Protein AF-0000000080870430 (afdb_homodimer)

InterPro domains:
  IPR000794 Beta-ketoacyl synthase [PTHR11712] (148-535)
  IPR014030 Beta-ketoacyl synthase-like, N-terminal domain [PF00109] (183-363)
  IPR014031 Beta-ketoacyl synthase, C-terminal domain [PF02801] (409-491)
  IPR016039 Thiolase-like [G3DSA:3.40.47.10] (1-587)
  IPR016039 Thiolase-like [SSF53901] (150-374)
  IPR016039 Thiolase-like [SSF53901] (337-537)
  IPR020841 Polyketide synthase, beta-ketoacyl synthase domain [PS52004] (28-538)
  IPR020841 Polyketide synthase, beta-ketoacyl synthase domain [SM00825] (155-541)
  IPR047224 Fatty acid synthase subunit alpha-like, C-terminal [cd00828] (153-536)

Organism: NCBI:txid3151122

Nearest PDB structures (foldseek):
  4cw4-assembly1_A-2  TM=9.660E-01  e=3.554E-82  Pseudomonas aeruginosa PAO1
  6ql6-assembly1_B  TM=8.599E-01  e=1.519E-36  Saccharomyces cerevisiae
  8prw-assembly1_A  TM=8.482E-01  e=2.719E-36  Saccharomyces cerevisiae
  4qav-assembly1_B  TM=8.790E-01  e=6.218E-22  Neisseria meningitidis alpha14
  7cpx-assembly1_A  TM=7.310E-01  e=1.386E-17  Aspergillus terreus

Secondary structure (DSSP, 8-state):
-EEEETTEE-GGGHHHHHHTGGGS-HHHHHHHHHHHHHHTTSEEE-TTS-EEETTS-EE-HHHHHHHHHHHHHHTSSEEE--SGGGTTT-EEEEEEEEEEESS-EEEEEEGGGS-SS--TT-EEEE-SSSEEEEEEPSEEEEEEEEEEE--S--EEEPPPTT--GGGGTT-SS--HHHHHHHHHHHHHHHHHTS-HHHHHHTS-GGGEEEEEE-SS---STTTHHHHHHHHHHTPPPPTTHHHHT-TTHHHHHIIIIII---SEEEEEE-GGGHHHHHHHHHHHHHHTTS-SEEEEEEEE---SHHHHHHHHHTT-B--HHHHHHHHT-SS--HHHHTT---TTSS-S-B-BB-EEEEEEEE-HHHHHHHT-----B---EEEE---S-SSTTS--SHHHHHHHHHHHHHHHHH-HHHHHHSEEEE------HHHHHHHHHHHHHHHHHTT-SSEEEE-THHHH-B-GGGHHHHHHHHHHHHHHHTEE---TT-SS--TT---TTEEE-SS-EE---SEEEEEEEETTTEEEEEEEE-HHHHHHHHHHHH-HHHHHHHHHHHHHHHHHHHHHHHHHHTT-------TTTT---STT-EE-SSEEE-TT-SSPEE-----TT--PPPGGG-/-EEEETTEESGGGHHHHHHTGGGS-HHHHHHHHHHHHHHTTSEEE-TTS-EEETTS-EE-HHHHHHHHHHHHHHTSSEEE--SGGGTTT-EEEEEEEEEEESS-EEEEEEGGGS-SS--TT-EEEE-SSSEEEEEEPSEEEEEEEEEEE--S--EEEPPPTT--GGGGTT-SS--HHHHHHHHHHHHHHHHH-S-HHHHHHHS-GGGEEEEEE-SS---STTTHHHHHHHHHHTPPPPTTHHHHT-TTHHHHHIIIIII---SEEEEEE-GGGHHHHHHHHHHHHHHTTS-SEEEEEEEE---SHHHHHHHHHTT-B--HHHHHHHHT-SS--HHHHTT---TTSS-S-B-BB-EEEEEEEE-HHHHHHHT-----B---EEEE---S-SSTTS--SHHHHHHHHHHHHHHHHH-HHHHHHSEEEE------HHHHHHHHHHHHHHHHHTT-SSEEEE-THHHH-B-GGGHHHHHHHHHHHHHHHTEE---TT-SS--TT---TTEEE-SS-EE---SEEEEEEEETTTEEEEEEEE-HHHHHHHHHHHH-HHHHHHHHHHHHHHHHHHHHHHHHHHTT-------TTTT---STT-EE-SSEEE-TT-SSPEE-----TT-----GGG-

Solvent-accessible surface area (backbone atoms only — not comparable to full-atom values): 59358 Å² total; per-residue (Å²): 67,6,18,37,28,5,48,31,43,42,37,92,36,41,20,42,44,56,67,36,37,88,80,47,57,68,69,57,36,46,51,47,47,38,21,49,30,12,46,28,56,46,26,41,54,43,95,88,69,46,26,23,41,70,86,63,51,78,34,53,69,67,53,49,31,67,72,40,45,66,59,50,65,66,41,26,24,26,16,54,51,79,56,53,39,48,48,91,68,18,36,77,29,27,25,57,32,58,38,36,30,86,53,63,46,63,34,34,36,49,54,90,36,53,55,89,57,66,67,85,74,52,44,77,43,79,75,52,97,53,37,30,35,39,37,39,62,53,38,79,46,69,35,29,38,66,27,53,42,77,52,56,53,45,44,25,4,42,55,31,52,71,51,57,54,48,75,56,51,93,60,78,75,59,33,66,32,51,27,37,33,41,40,9,50,25,36,18,46,42,42,45,27,56,60,60,68,63,56,53,44,73,32,45,45,51,26,33,31,31,24,12,20,26,46,77,31,33,59,50,66,37,4,42,28,31,35,53,25,10,40,53,62,38,47,79,60,48,54,54,14,49,74,55,15,36,25,31,42,47,21,25,47,37,23,20,24,60,65,48,36,41,6,36,60,32,13,37,32,24,36,27,17,10,24,50,48,12,43,31,52,47,44,51,35,34,73,70,66,56,26,48,37,26,42,27,27,20,22,26,62,54,89,42,75,49,54,49,48,26,43,42,53,53,62,47,34,40,28,50,71,49,53,24,62,74,68,74,42,95,70,85,50,66,72,53,29,37,48,55,20,13,41,48,22,80,48,57,4,24,28,47,13,25,24,15,30,26,38,74,48,59,36,71,67,58,33,46,72,68,6,51,74,69,70,47,43,59,88,50,50,34,52,11,15,32,13,25,31,71,50,61,68,48,85,46,41,13,48,47,52,12,45,42,37,45,51,36,44,44,30,63,30,37,28,64,62,41,53,45,71,20,36,36,37,34,44,54,42,56,9,28,63,68,50,30,32,51,52,27,41,41,53,28,45,47,25,54,38,67,70,22,60,59,38,40,42,31,26,64,27,35,44,27,23,47,13,43,15,14,36,44,34,56,39,49,54,40,49,45,31,20,56,74,64,34,32,40,51,24,25,75,50,41,82,49,77,30,90,70,40,43,52,82,21,40,35,79,46,30,63,64,39,82,42,77,52,47,32,38,38,39,36,26,66,15,58,41,27,24,16,29,17,33,39,38,33,19,38,69,50,41,50,52,48,46,32,72,74,63,31,63,67,53,47,51,52,19,57,59,43,19,53,58,21,51,50,46,17,48,52,42,48,56,37,39,38,30,42,52,74,72,50,53,71,42,76,51,47,83,54,57,77,46,86,76,46,46,66,48,67,56,36,35,44,44,83,96,49,76,36,46,34,73,31,79,66,90,72,91,76,58,64,50,80,48,84,78,76,112,69,8,17,37,28,4,47,32,44,41,36,91,36,40,20,41,46,55,67,36,37,88,79,45,56,68,69,58,37,46,52,48,48,37,22,49,32,13,44,28,57,46,27,41,54,44,94,88,69,46,25,22,40,71,84,61,54,78,36,53,70,68,54,49,30,68,72,40,45,65,60,50,64,65,42,25,25,26,16,55,51,79,58,54,37,48,47,90,68,17,35,76,29,28,27,57,33,57,39,34,28,86,54,64,46,64,33,34,37,48,53,91,35,53,57,90,57,66,67,85,75,51,43,77,43,80,74,51,97,54,38,30,36,38,38,38,61,53,40,79,45,69,35,28,38,67,28,53,39,79,52,58,54,45,43,26,5,41,55,32,51,71,52,56,52,48,76,56,51,94,59,77,76,59,34,65,32,49,27,36,32,42,41,9,49,26,37,18,46,42,44,46,26,55,60,62,68,62,56,53,42,73,34,45,44,52,27,32,31,30,24,11,21,24,45,78,32,33,60,50,66,36,4,41,28,30,34,54,24,9,42,54,61,38,46,78,58,50,53,52,14,50,75,55,15,37,24,31,43,47,21,26,45,37,24,20,25,60,66,48,36,42,6,37,60,32,14,38,34,23,36,27,17,11,24,51,47,14,43,31,53,46,46,52,35,33,74,70,65,56,27,47,37,27,43,27,27,21,21,24,61,56,88,42,74,47,54,49,46,26,41,41,53,52,61,46,34,39,29,50,70,47,54,24,61,74,69,74,41,94,71,86,50,66,72,52,28,37,48,56,20,12,41,48,22,78,50,55,6,24,27,49,13,26,23,14,30,26,40,73,46,61,37,70,67,58,33,45,73,68,6,51,73,69,71,47,43,60,88,51,52,34,52,11,15,32,14,25,32,73,51,61,70,47,86,43,41,12,48,49,52,13,46,41,37,45,51,35,43,45,29,63,31,38,27,64,64,42,53,45,72,20,37,36,36,34,44,54,42,57,9,28,62,68,50,29,32,51,52,26,40,40,53,29,46,49,24,55,39,68,69,22,61,59,38,40,42,31,27,64,26,37,45,27,23,46,13,44,15,16,35,43,36,54,40,49,56,40,50,43,33,20,57,74,65,33,33,41,50,24,25,75,49,39,84,49,76,32,89,69,43,42,52,84,22,40,34,79,47,30,62,64,40,83,44,78,51,47,33,39,39,38,35,25,67,14,58,40,26,24,16,29,17,34,38,39,34,20,36,70,52,42,49,54,49,45,32,73,75,62,31,64,69,53,46,50,54,20,57,59,44,19,51,60,21,51,51,45,18,49,53,42,47,56,38,40,40,31,44,50,73,74,49,52,71,42,75,51,47,81,54,58,75,45,86,77,45,46,63,49,67,57,37,33,43,45,84,95,48,77,36,46,36,72,31,80,67,91,72,92,78,57,67,51,81,48,85,78,76,112

pLDDT: mean 96.61, std 5.13, range [32.78, 98.94]

Sequence (1260 aa):
MGGVNPAGRTSGHQAFRRTVLDALPDDVQARTLLGLAAMMRLADGQADGAWHDAEGRSLDAAGIVEQTRQQVLDHTLIRRIEDARFNEEGLPANRKASLALDAPLTFRIRRRQLPDALPATWQVRELDRQNLEVTVPAGSMDVMLPETRQAQVRAAGQLPTGFEPSRLYRSVHHPRGLAMTIFAASDCLGDSGLEWDDLRDRLDPDQIAVYAGNSIGQLDDEGWGGLLKSFSSGKRATSKQMPLGYGQMPADFLNAYVLGSVGGTGAALGACASFLYNLRLGVDDIRAGRRRVVMVGTADAPITPEVIEGFRSMGALADDDGLKALDALELLTDADYQRACRPFARNCGFTMGESSQFVMLMDDDLALETGANILGSVPAVFVNADGWKRSISAPGIGNYISLAKSAALVRDMLGETALRERTFLHAHGTSTPKNRTTESHVFDRVARAHGINDWPVVAVKAFVGHSQGSAAGDQLTSALGSFAHDLLPGIFTLDAVADDVHAEHLRLFRDPLPFTADAAFINAKGFGGNNATGVVLSPAVTERLLTKRHGEAAMSDWRARREATREVAAAYHQAADRGHFQARYRFGEGVLEGPELEVGRDRIHIPGYAQPVSLAVDNPFGRLEDEGDSMGGVNPAGRTSGHQAFRRTVLDALPDDVQARTLLGLAAMMRLADGQADGAWHDAEGRSLDAAGIVEQTRQQVLDHTLIRRIEDARFNEEGLPANRKASLALDAPLTFRIRRRQLPDALPATWQVRELDRQNLEVTVPAGSMDVMLPETRQAQVRAAGQLPTGFEPSRLYRSVHHPRGLAMTIFAASDCLGDSGLEWDDLRDRLDPDQIAVYAGNSIGQLDDEGWGGLLKSFSSGKRATSKQMPLGYGQMPADFLNAYVLGSVGGTGAALGACASFLYNLRLGVDDIRAGRRRVVMVGTADAPITPEVIEGFRSMGALADDDGLKALDALELLTDADYQRACRPFARNCGFTMGESSQFVMLMDDDLALETGANILGSVPAVFVNADGWKRSISAPGIGNYISLAKSAALVRDMLGETALRERTFLHAHGTSTPKNRTTESHVFDRVARAHGINDWPVVAVKAFVGHSQGSAAGDQLTSALGSFAHDLLPGIFTLDAVADDVHAEHLRLFRDPLPFTADAAFINAKGFGGNNATGVVLSPAVTERLLTKRHGEAAMSDWRARREATREVAAAYHQAADRGHFQARYRFGEGVLEGPELEVGRDRIHIPGYAQPVSLAVDNPFGRLEDEGDS

Structure (mmCIF, N/CA/C/O backbone):
data_AF-0000000080870430-model_v1
#
loop_
_entity.id
_entity.type
_entity.pdbx_description
1 polymer 'Beta-ketoacyl synthase'
#
loop_
_atom_site.group_PDB
_atom_site.id
_atom_site.type_symbol
_atom_site.label_atom_id
_atom_site.label_alt_id
_atom_site.label_comp_id
_atom_site.label_asym_id
_atom_site.label_entity_id
_atom_site.label_seq_id
_atom_site.pdbx_PDB_ins_code
_atom_site.Cartn_x
_atom_site.Cartn_y
_atom_site.Cartn_z
_atom_site.occupancy
_atom_site.B_iso_or_equiv
_atom_site.auth_seq_id
_atom_site.auth_comp_id
_atom_site.auth_asym_id
_atom_site.auth_atom_id
_atom_site.pdbx_PDB_model_num
ATOM 1 N N . MET A 1 1 ? -19.203 -7.441 -11.766 1 98.38 1 MET A N 1
ATOM 2 C CA . MET A 1 1 ? -17.938 -8.031 -11.328 1 98.38 1 MET A CA 1
ATOM 3 C C . MET A 1 1 ? -17.109 -8.477 -12.531 1 98.38 1 MET A C 1
ATOM 5 O O . MET A 1 1 ? -17.656 -8.773 -13.594 1 98.38 1 MET A O 1
ATOM 9 N N . GLY A 1 2 ? -15.828 -8.383 -12.438 1 98.56 2 GLY A N 1
ATOM 10 C CA . GLY A 1 2 ? -14.914 -8.82 -13.477 1 98.56 2 GLY A CA 1
ATOM 11 C C . GLY A 1 2 ? -13.531 -9.172 -12.961 1 98.56 2 GLY A C 1
ATOM 12 O O . GLY A 1 2 ? -13.109 -8.656 -11.922 1 98.56 2 GLY A O 1
ATOM 13 N N . GLY A 1 3 ? -12.945 -10.047 -13.719 1 98.62 3 GLY A N 1
ATOM 14 C CA . GLY A 1 3 ? -11.609 -10.445 -13.32 1 98.62 3 GLY A CA 1
ATOM 15 C C . GLY A 1 3 ? -11.188 -11.789 -13.891 1 98.62 3 GLY A C 1
ATOM 16 O O . GLY A 1 3 ? -11.797 -12.289 -14.836 1 98.62 3 GLY A O 1
ATOM 17 N N . VAL A 1 4 ? -10.078 -12.242 -13.328 1 98.81 4 VAL A N 1
ATOM 18 C CA . VAL A 1 4 ? -9.508 -13.516 -13.758 1 98.81 4 VAL A CA 1
ATOM 19 C C . VAL A 1 4 ? -8.719 -14.141 -12.609 1 98.81 4 VAL A C 1
ATOM 21 O O . VAL A 1 4 ? -8.133 -13.43 -11.789 1 98.81 4 VAL A O 1
ATOM 24 N N . ASN A 1 5 ? -8.797 -15.352 -12.484 1 98.88 5 ASN A N 1
ATOM 25 C CA . ASN A 1 5 ? -7.992 -16.172 -11.578 1 98.88 5 ASN A CA 1
ATOM 26 C C . ASN A 1 5 ? -7.715 -17.547 -12.172 1 98.88 5 ASN A C 1
ATOM 28 O O . ASN A 1 5 ? -7.953 -17.781 -13.359 1 98.88 5 ASN A O 1
ATOM 32 N N . PRO A 1 6 ? -7.141 -18.516 -11.477 1 98.94 6 PRO A N 1
ATOM 33 C CA . PRO A 1 6 ? -6.746 -19.797 -12.047 1 98.94 6 PRO A CA 1
ATOM 34 C C . PRO A 1 6 ? -7.938 -20.609 -12.57 1 98.94 6 PRO A C 1
ATOM 36 O O . PRO A 1 6 ? -7.758 -21.547 -13.344 1 98.94 6 PRO A O 1
ATOM 39 N N . ALA A 1 7 ? -9.125 -20.25 -12.125 1 98.94 7 ALA A N 1
ATOM 40 C CA . ALA A 1 7 ? -10.328 -20.969 -12.539 1 98.94 7 ALA A CA 1
ATOM 41 C C . ALA A 1 7 ? -10.914 -20.375 -13.82 1 98.94 7 ALA A C 1
ATOM 43 O O . ALA A 1 7 ? -11.789 -20.969 -14.445 1 98.94 7 ALA A O 1
ATOM 44 N N . GLY A 1 8 ? -10.461 -19.203 -14.234 1 98.75 8 GLY A N 1
ATOM 45 C CA . GLY A 1 8 ? -10.953 -18.578 -15.445 1 98.75 8 GLY A CA 1
ATOM 46 C C . GLY A 1 8 ? -11.477 -17.172 -15.211 1 98.75 8 GLY A C 1
ATOM 47 O O . GLY A 1 8 ? -11 -16.453 -14.32 1 98.75 8 GLY A O 1
ATOM 48 N N . ARG A 1 9 ? -12.312 -16.781 -16.094 1 98.38 9 ARG A N 1
ATOM 49 C CA . ARG A 1 9 ? -12.891 -15.445 -16.094 1 98.38 9 ARG A CA 1
ATOM 50 C C . ARG A 1 9 ? -13.969 -15.32 -15.016 1 98.38 9 ARG A C 1
ATOM 52 O O . ARG A 1 9 ? -14.75 -16.25 -14.797 1 98.38 9 ARG A O 1
ATOM 59 N N . THR A 1 10 ? -14 -14.102 -14.383 1 98.25 10 THR A N 1
ATOM 60 C CA . THR A 1 10 ? -14.906 -13.875 -13.273 1 98.25 10 THR A CA 1
ATOM 61 C C . THR A 1 10 ? -16.312 -13.523 -13.773 1 98.25 10 THR A C 1
ATOM 63 O O . THR A 1 10 ? -17.312 -13.969 -13.203 1 98.25 10 THR A O 1
ATOM 66 N N . SER A 1 11 ? -16.438 -12.703 -14.852 1 98 11 SER A N 1
ATOM 67 C CA . SER A 1 11 ? -17.719 -12.289 -15.406 1 98 11 SER A CA 1
ATOM 68 C C . SER A 1 11 ? -18.562 -13.492 -15.82 1 98 11 SER A C 1
ATOM 70 O O . SER A 1 11 ? -18.016 -14.516 -16.25 1 98 11 SER A O 1
ATOM 72 N N . GLY A 1 12 ? -19.859 -13.352 -15.641 1 97.31 12 GLY A N 1
ATOM 73 C CA . GLY A 1 12 ? -20.75 -14.43 -16.016 1 97.31 12 GLY A CA 1
ATOM 74 C C . GLY A 1 12 ? -20.547 -15.688 -15.195 1 97.31 12 GLY A C 1
ATOM 75 O O . GLY A 1 12 ? -21.078 -16.75 -15.531 1 97.31 12 GLY A O 1
ATOM 76 N N . HIS A 1 13 ? -19.688 -15.719 -14.203 1 98.44 13 HIS A N 1
ATOM 77 C CA . HIS A 1 13 ? -19.469 -16.766 -13.219 1 98.44 13 HIS A CA 1
ATOM 78 C C . HIS A 1 13 ? -18.734 -17.969 -13.828 1 98.44 13 HIS A C 1
ATOM 80 O O . HIS A 1 13 ? -18.938 -19.109 -13.406 1 98.44 13 HIS A O 1
ATOM 86 N N . GLN A 1 14 ? -17.969 -17.734 -14.891 1 98.5 14 GLN A N 1
ATOM 87 C CA . GLN A 1 14 ? -17.234 -18.844 -15.5 1 98.5 14 GLN A CA 1
ATOM 88 C C . GLN A 1 14 ? -16.312 -19.516 -14.492 1 98.5 14 GLN A C 1
ATOM 90 O O . GLN A 1 14 ? -16.266 -20.734 -14.398 1 98.5 14 GLN A O 1
ATOM 95 N N . ALA A 1 15 ? -15.539 -18.672 -13.773 1 98.81 15 ALA A N 1
ATOM 96 C CA . ALA A 1 15 ? -14.594 -19.203 -12.797 1 98.81 15 ALA A CA 1
ATOM 97 C C . ALA A 1 15 ? -15.312 -20.016 -11.734 1 98.81 15 ALA A C 1
ATOM 99 O O . ALA A 1 15 ? -14.828 -21.078 -11.32 1 98.81 15 ALA A O 1
ATOM 100 N N . PHE A 1 16 ? -16.453 -19.547 -11.25 1 98.81 16 PHE A N 1
ATOM 101 C CA . PHE A 1 16 ? -17.219 -20.297 -10.258 1 98.81 16 PHE A CA 1
ATOM 102 C C . PHE A 1 16 ? -17.641 -21.641 -10.812 1 98.81 16 PHE A C 1
ATOM 104 O O . PHE A 1 16 ? -17.5 -22.672 -10.141 1 98.81 16 PHE A O 1
ATOM 111 N N . ARG A 1 17 ? -18.172 -21.625 -12 1 98.81 17 ARG A N 1
ATOM 112 C CA . ARG A 1 17 ? -18.641 -22.859 -12.617 1 98.81 17 ARG A CA 1
ATOM 113 C C . ARG A 1 17 ? -17.516 -23.875 -12.734 1 98.81 17 ARG A C 1
ATOM 115 O O . ARG A 1 17 ? -17.719 -25.078 -12.562 1 98.81 17 ARG A O 1
ATOM 122 N N . ARG A 1 18 ? -16.328 -23.359 -13 1 98.88 18 ARG A N 1
ATOM 123 C CA . ARG A 1 18 ? -15.18 -24.266 -13.086 1 98.88 18 ARG A CA 1
ATOM 124 C C . ARG A 1 18 ? -14.938 -24.984 -11.758 1 98.88 18 ARG A C 1
ATOM 126 O O . ARG A 1 18 ? -14.508 -26.141 -11.742 1 98.88 18 ARG A O 1
ATOM 133 N N . THR A 1 19 ? -15.195 -24.328 -10.625 1 98.69 19 THR A N 1
ATOM 134 C CA . THR A 1 19 ? -14.906 -24.891 -9.305 1 98.69 19 THR A CA 1
ATOM 135 C C . THR A 1 19 ? -15.969 -25.906 -8.914 1 98.69 19 THR A C 1
ATOM 137 O O . THR A 1 19 ? -15.75 -26.734 -8.023 1 98.69 19 THR A O 1
ATOM 140 N N . VAL A 1 20 ? -17.156 -25.875 -9.547 1 98.56 20 VAL A N 1
ATOM 141 C CA . VAL A 1 20 ? -18.234 -26.797 -9.219 1 98.56 20 VAL A CA 1
ATOM 142 C C . VAL A 1 20 ? -18.641 -27.594 -10.461 1 98.56 20 VAL A C 1
ATOM 144 O O . VAL A 1 20 ? -19.781 -28.016 -10.578 1 98.56 20 VAL A O 1
ATOM 147 N N . LEU A 1 21 ? -17.797 -27.781 -11.398 1 98.38 21 LEU A N 1
ATOM 148 C CA . LEU A 1 21 ? -18.062 -28.234 -12.758 1 98.38 21 LEU A CA 1
ATOM 149 C C . LEU A 1 21 ? -18.875 -29.516 -12.75 1 98.38 21 LEU A C 1
ATOM 151 O O . LEU A 1 21 ? -19.891 -29.625 -13.438 1 98.38 21 LEU A O 1
ATOM 155 N N . ASP A 1 22 ? -18.516 -30.5 -11.969 1 96.25 22 ASP A N 1
ATOM 156 C CA . ASP A 1 22 ? -19.109 -31.828 -12.008 1 96.25 22 ASP A CA 1
ATOM 157 C C . ASP A 1 22 ? -20.531 -31.812 -11.445 1 96.25 22 ASP A C 1
ATOM 159 O O . ASP A 1 22 ? -21.297 -32.75 -11.656 1 96.25 22 ASP A O 1
ATOM 163 N N . ALA A 1 23 ? -20.844 -30.797 -10.688 1 97.88 23 ALA A N 1
ATOM 164 C CA . ALA A 1 23 ? -22.156 -30.703 -10.07 1 97.88 23 ALA A CA 1
ATOM 165 C C . ALA A 1 23 ? -23.141 -29.984 -10.984 1 97.88 23 ALA A C 1
ATOM 167 O O . ALA A 1 23 ? -24.344 -29.938 -10.703 1 97.88 23 ALA A O 1
ATOM 168 N N . LEU A 1 24 ? -22.719 -29.469 -12.117 1 98.12 24 LEU A N 1
ATOM 169 C CA . LEU A 1 24 ? -23.547 -28.688 -13.016 1 98.12 24 LEU A CA 1
ATOM 170 C C . LEU A 1 24 ? -24.219 -29.562 -14.062 1 98.12 24 LEU A C 1
ATOM 172 O O . LEU A 1 24 ? -23.719 -30.656 -14.367 1 98.12 24 LEU A O 1
ATOM 176 N N . PRO A 1 25 ? -25.328 -29.094 -14.617 1 97.56 25 PRO A N 1
ATOM 177 C CA . PRO A 1 25 ? -25.922 -29.812 -15.758 1 97.56 25 PRO A CA 1
ATOM 178 C C . PRO A 1 25 ? -24.953 -29.906 -16.938 1 97.56 25 PRO A C 1
ATOM 180 O O . PRO A 1 25 ? -24.109 -29.047 -17.141 1 97.56 25 PRO A O 1
ATOM 183 N N . ASP A 1 26 ? -25.172 -30.859 -17.797 1 97.44 26 ASP A N 1
ATOM 184 C CA . ASP A 1 26 ? -24.25 -31.188 -18.891 1 97.44 26 ASP A CA 1
ATOM 185 C C . ASP A 1 26 ? -24.078 -30 -19.828 1 97.44 26 ASP A C 1
ATOM 187 O O . ASP A 1 26 ? -22.984 -29.734 -20.297 1 97.44 26 ASP A O 1
ATOM 191 N N . ASP A 1 27 ? -25.109 -29.438 -20.094 1 96.94 27 ASP A N 1
ATOM 192 C CA . ASP A 1 27 ? -25.047 -28.328 -21.031 1 96.94 27 ASP A CA 1
ATOM 193 C C . ASP A 1 27 ? -24.234 -27.172 -20.453 1 96.94 27 ASP A C 1
ATOM 195 O O . ASP A 1 27 ? -23.516 -26.484 -21.188 1 96.94 27 ASP A O 1
ATOM 199 N N . VAL A 1 28 ? -24.391 -26.906 -19.141 1 97.69 28 VAL A N 1
ATOM 200 C CA . VAL A 1 28 ? -23.641 -25.844 -18.469 1 97.69 28 VAL A CA 1
ATOM 201 C C . VAL A 1 28 ? -22.156 -26.234 -18.391 1 97.69 28 VAL A C 1
ATOM 203 O O . VAL A 1 28 ? -21.281 -25.391 -18.547 1 97.69 28 VAL A O 1
ATOM 206 N N . GLN A 1 29 ? -21.891 -27.5 -18.141 1 98.19 29 GLN A N 1
ATOM 207 C CA . GLN A 1 29 ? -20.516 -28 -18.156 1 98.19 29 GLN A CA 1
ATOM 208 C C . GLN A 1 29 ? -19.859 -27.719 -19.516 1 98.19 29 GLN A C 1
ATOM 210 O O . GLN A 1 29 ? -18.75 -27.188 -19.562 1 98.19 29 GLN A O 1
ATOM 215 N N . A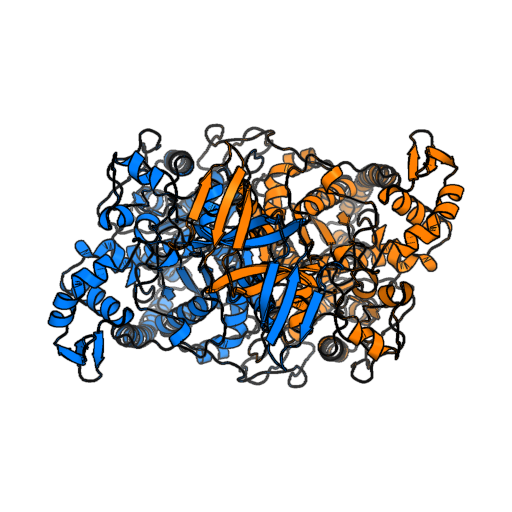LA A 1 30 ? -20.609 -28.094 -20.531 1 97.69 30 ALA A N 1
ATOM 216 C CA . ALA A 1 30 ? -20.078 -27.938 -21.875 1 97.69 30 ALA A CA 1
ATOM 217 C C . ALA A 1 30 ? -19.781 -26.484 -22.203 1 97.69 30 ALA A C 1
ATOM 219 O O . ALA A 1 30 ? -18.75 -26.172 -22.797 1 97.69 30 ALA A O 1
ATOM 220 N N . ARG A 1 31 ? -20.672 -25.641 -21.844 1 96.81 31 ARG A N 1
ATOM 221 C CA . ARG A 1 31 ? -20.5 -24.219 -22.094 1 96.81 31 ARG A CA 1
ATOM 222 C C . ARG A 1 31 ? -19.281 -23.672 -21.344 1 96.81 31 ARG A C 1
ATOM 224 O O . ARG A 1 31 ? -18.531 -22.844 -21.875 1 96.81 31 ARG A O 1
ATOM 231 N N . THR A 1 32 ? -19.109 -24.062 -20.078 1 98.44 32 THR A N 1
ATOM 232 C CA . THR A 1 32 ? -17.984 -23.641 -19.25 1 98.44 32 THR A CA 1
ATOM 233 C C . THR A 1 32 ? -16.656 -24.094 -19.859 1 98.44 32 THR A C 1
ATOM 235 O O . THR A 1 32 ? -15.727 -23.312 -19.984 1 98.44 32 THR A O 1
ATOM 238 N N . LEU A 1 33 ? -16.609 -25.344 -20.297 1 98.56 33 LEU A N 1
ATOM 239 C CA . LEU A 1 33 ? -15.398 -25.906 -20.891 1 98.56 33 LEU A CA 1
ATOM 240 C C . LEU A 1 33 ? -15.078 -25.234 -22.219 1 98.56 33 LEU A C 1
ATOM 242 O O . LEU A 1 33 ? -13.914 -25 -22.547 1 98.56 33 LEU A O 1
ATOM 246 N N . LEU A 1 34 ? -16.125 -25.016 -22.984 1 97.62 34 LEU A N 1
ATOM 247 C CA . LEU A 1 34 ? -15.953 -24.344 -24.281 1 97.62 34 LEU A CA 1
ATOM 248 C C . LEU A 1 34 ? -15.367 -22.953 -24.078 1 97.62 34 LEU A C 1
ATOM 250 O O . LEU A 1 34 ? -14.453 -22.547 -24.797 1 97.62 34 LEU A O 1
ATOM 254 N N . GLY A 1 35 ? -15.961 -22.156 -23.156 1 97.88 35 GLY A N 1
ATOM 255 C CA . GLY A 1 35 ? -15.445 -20.828 -22.844 1 97.88 35 GLY A CA 1
ATOM 256 C C . GLY A 1 35 ? -13.992 -20.844 -22.391 1 97.88 35 GLY A C 1
ATOM 257 O O . GLY A 1 35 ? -13.211 -19.984 -22.781 1 97.88 35 GLY A O 1
ATOM 258 N N . LEU A 1 36 ? -13.617 -21.797 -21.531 1 98.75 36 LEU A N 1
ATOM 259 C CA . LEU A 1 36 ? -12.25 -21.922 -21.062 1 98.75 36 LEU A CA 1
ATOM 260 C C . LEU A 1 36 ? -11.305 -22.312 -22.188 1 98.75 36 LEU A C 1
ATOM 262 O O . LEU A 1 36 ? -10.18 -21.812 -22.266 1 98.75 36 LEU A O 1
ATOM 266 N N . ALA A 1 37 ? -11.766 -23.234 -23.047 1 98.56 37 ALA A N 1
ATOM 267 C CA . ALA A 1 37 ? -10.953 -23.625 -24.203 1 98.56 37 ALA A CA 1
ATOM 268 C C . ALA A 1 37 ? -10.641 -22.406 -25.078 1 98.56 37 ALA A C 1
ATOM 270 O O . ALA A 1 37 ? -9.516 -22.266 -25.562 1 98.56 37 ALA A O 1
ATOM 271 N N . ALA A 1 38 ? -11.625 -21.609 -25.281 1 97.81 38 ALA A N 1
ATOM 272 C CA . ALA A 1 38 ? -11.43 -20.391 -26.062 1 97.81 38 ALA A CA 1
ATOM 273 C C . ALA A 1 38 ? -10.453 -19.453 -25.375 1 97.81 38 ALA A C 1
ATOM 275 O O . ALA A 1 38 ? -9.539 -18.906 -26 1 97.81 38 ALA A O 1
ATOM 276 N N . MET A 1 39 ? -10.625 -19.219 -24.094 1 98.06 39 MET A N 1
ATOM 277 C CA . MET A 1 39 ? -9.742 -18.375 -23.312 1 98.06 39 MET A CA 1
ATOM 278 C C . MET A 1 39 ? -8.305 -18.875 -23.359 1 98.06 39 MET A C 1
ATOM 280 O O . MET A 1 39 ? -7.367 -18.062 -23.422 1 98.06 39 MET A O 1
ATOM 284 N N . MET A 1 40 ? -8.125 -20.141 -23.391 1 98.5 40 MET A N 1
ATOM 285 C CA . MET A 1 40 ? -6.824 -20.812 -23.375 1 98.5 40 MET A CA 1
ATOM 286 C C . MET A 1 40 ? -6.238 -20.906 -24.781 1 98.5 40 MET A C 1
ATOM 288 O O . MET A 1 40 ? -5.164 -21.484 -24.969 1 98.5 40 MET A O 1
ATOM 292 N N . ARG A 1 41 ? -6.996 -20.422 -25.719 1 96.75 41 ARG A N 1
ATOM 293 C CA . ARG A 1 41 ? -6.594 -20.391 -27.125 1 96.75 41 ARG A CA 1
ATOM 294 C C . ARG A 1 41 ? -6.457 -21.797 -27.688 1 96.75 41 ARG A C 1
ATOM 296 O O . ARG A 1 41 ? -5.566 -22.078 -28.5 1 96.75 41 ARG A O 1
ATOM 303 N N . LEU A 1 42 ? -7.219 -22.672 -27.172 1 97.69 42 LEU A N 1
ATOM 304 C CA . LEU A 1 42 ? -7.312 -24.031 -27.703 1 97.69 42 LEU A CA 1
ATOM 305 C C . LEU A 1 42 ? -8.367 -24.109 -28.797 1 97.69 42 LEU A C 1
ATOM 307 O O . LEU A 1 42 ? -8.383 -25.078 -29.578 1 97.69 42 LEU A O 1
ATOM 311 N N . ALA A 1 43 ? -9.242 -23.141 -28.781 1 96.25 43 ALA A N 1
ATOM 312 C CA . ALA A 1 43 ? -10.32 -23.047 -29.766 1 96.25 43 ALA A CA 1
ATOM 313 C C . ALA A 1 43 ? -10.719 -21.594 -30.016 1 96.25 43 ALA A C 1
ATOM 315 O O . ALA A 1 43 ? -10.398 -20.719 -29.219 1 96.25 43 ALA A O 1
ATOM 316 N N . ASP A 1 44 ? -11.312 -21.422 -31.125 1 93.81 44 ASP A N 1
ATOM 317 C CA . ASP A 1 44 ? -11.773 -20.094 -31.5 1 93.81 44 ASP A CA 1
ATOM 318 C C . ASP A 1 44 ? -13.18 -20.156 -32.094 1 93.81 44 ASP A C 1
ATOM 320 O O . ASP A 1 44 ? -13.422 -20.906 -33.062 1 93.81 44 ASP A O 1
ATOM 324 N N . GLY A 1 45 ? -14.047 -19.391 -31.516 1 91.25 45 GLY A N 1
ATOM 325 C CA . GLY A 1 45 ? -15.391 -19.312 -32.062 1 91.25 45 GLY A CA 1
ATOM 326 C C . GLY A 1 45 ? -15.531 -18.312 -33.188 1 91.25 45 GLY A C 1
ATOM 327 O O . GLY A 1 45 ? -15.141 -17.156 -33.031 1 91.25 45 GLY A O 1
ATOM 328 N N . GLN A 1 46 ? -16.141 -18.766 -34.219 1 86.06 46 GLN A N 1
ATOM 329 C CA . GLN A 1 46 ? -16.297 -17.922 -35.406 1 86.06 46 GLN A CA 1
ATOM 330 C C . GLN A 1 46 ? -17.656 -17.234 -35.406 1 86.06 46 GLN A C 1
ATOM 332 O O . GLN A 1 46 ? -18.562 -17.625 -34.656 1 86.06 46 GLN A O 1
ATOM 337 N N . ALA A 1 47 ? -17.75 -16.25 -36.219 1 82.19 47 ALA A N 1
ATOM 338 C CA . ALA A 1 47 ? -18.969 -15.445 -36.312 1 82.19 47 ALA A CA 1
ATOM 339 C C . ALA A 1 47 ? -20.141 -16.297 -36.781 1 82.19 47 ALA A C 1
ATOM 341 O O . ALA A 1 47 ? -21.297 -16.047 -36.406 1 82.19 47 ALA A O 1
ATOM 342 N N . ASP A 1 48 ? -19.859 -17.297 -37.562 1 81.5 48 ASP A N 1
ATOM 343 C CA . ASP A 1 48 ? -20.938 -18.078 -38.156 1 81.5 48 ASP A CA 1
ATOM 344 C C . ASP A 1 48 ? -21.375 -19.203 -37.219 1 81.5 48 ASP A C 1
ATOM 346 O O . ASP A 1 48 ? -22.234 -20.016 -37.562 1 81.5 48 ASP A O 1
ATOM 350 N N . GLY A 1 49 ? -20.719 -19.25 -36.062 1 80.69 49 GLY A N 1
ATOM 351 C CA . GLY A 1 49 ? -21.109 -20.25 -35.062 1 80.69 49 GLY A CA 1
ATOM 352 C C . GLY A 1 49 ? -20.203 -21.453 -35.062 1 80.69 49 GLY A C 1
ATOM 353 O O . GLY A 1 49 ? -20.234 -22.25 -34.125 1 80.69 49 GLY A O 1
ATOM 354 N N . ALA A 1 50 ? -19.422 -21.5 -36.094 1 87.75 50 ALA A N 1
ATOM 355 C CA . ALA A 1 50 ? -18.469 -22.609 -36.156 1 87.75 50 ALA A CA 1
ATOM 356 C C . ALA A 1 50 ? -17.312 -22.375 -35.188 1 87.75 50 ALA A C 1
ATOM 358 O O . ALA A 1 50 ? -17.062 -21.234 -34.75 1 87.75 50 ALA A O 1
ATOM 359 N N . TRP A 1 51 ? -16.672 -23.453 -34.781 1 95.06 51 TRP A N 1
ATOM 360 C CA . TRP A 1 51 ? -15.477 -23.391 -33.938 1 95.06 51 TRP A CA 1
ATOM 361 C C . TRP A 1 51 ? -14.266 -23.969 -34.656 1 95.06 51 TRP A C 1
ATOM 363 O O . TRP A 1 51 ? -14.398 -24.859 -35.5 1 95.06 51 TRP A O 1
ATOM 373 N N . HIS A 1 52 ? -13.164 -23.391 -34.469 1 95.12 52 HIS A N 1
ATOM 374 C CA . HIS A 1 52 ? -11.891 -23.922 -34.938 1 95.12 52 HIS A CA 1
ATOM 375 C C . HIS A 1 52 ? -11.008 -24.344 -33.75 1 95.12 52 HIS A C 1
ATOM 377 O O . HIS A 1 52 ? -10.938 -23.656 -32.75 1 95.12 52 HIS A O 1
ATOM 383 N N . ASP A 1 53 ? -10.453 -25.484 -33.875 1 94.12 53 ASP A N 1
ATOM 384 C CA . ASP A 1 53 ? -9.5 -25.891 -32.844 1 94.12 53 ASP A CA 1
ATOM 385 C C . ASP A 1 53 ? -8.156 -25.203 -33.031 1 94.12 53 ASP A C 1
ATOM 387 O O . ASP A 1 53 ? -8.023 -24.297 -33.875 1 94.12 53 ASP A O 1
ATOM 391 N N . ALA A 1 54 ? -7.141 -25.5 -32.25 1 91.31 54 ALA A N 1
ATOM 392 C CA . ALA A 1 54 ? -5.848 -24.812 -32.219 1 91.31 54 ALA A CA 1
ATOM 393 C C . ALA A 1 54 ? -5.109 -25 -33.562 1 91.31 54 ALA A C 1
ATOM 395 O O . ALA A 1 54 ? -4.277 -24.172 -33.938 1 91.31 54 ALA A O 1
ATOM 396 N N . GLU A 1 55 ? -5.484 -26.031 -34.312 1 92.38 55 GLU A N 1
ATOM 397 C CA . GLU A 1 55 ? -4.844 -26.328 -35.562 1 92.38 55 GLU A CA 1
ATOM 398 C C . GLU A 1 55 ? -5.625 -25.719 -36.75 1 92.38 55 GLU A C 1
ATOM 400 O O . GLU A 1 55 ? -5.207 -25.812 -37.906 1 92.38 55 GLU A O 1
ATOM 405 N N . GLY A 1 56 ? -6.73 -25.188 -36.469 1 90.75 56 GLY A N 1
ATOM 406 C CA . GLY A 1 56 ? -7.508 -24.5 -37.5 1 90.75 56 GLY A CA 1
ATOM 407 C C . GLY A 1 56 ? -8.609 -25.375 -38.094 1 90.75 56 GLY A C 1
ATOM 408 O O . GLY A 1 56 ? -9.352 -24.922 -38.969 1 90.75 56 GLY A O 1
ATOM 409 N N . ARG A 1 57 ? -8.797 -26.609 -37.625 1 92.88 57 ARG A N 1
ATOM 410 C CA . ARG A 1 57 ? -9.828 -27.516 -38.125 1 92.88 57 ARG A CA 1
ATOM 411 C C . ARG A 1 57 ? -11.203 -27.109 -37.594 1 92.88 57 ARG A C 1
ATOM 413 O O . ARG A 1 57 ? -11.359 -26.766 -36.438 1 92.88 57 ARG A O 1
ATOM 420 N N . SER A 1 58 ? -12.172 -27.172 -38.344 1 94 58 SER A N 1
ATOM 421 C CA . SER A 1 58 ? -13.539 -26.812 -37.969 1 94 58 SER A CA 1
ATOM 422 C C . SER A 1 58 ? -14.227 -27.953 -37.25 1 94 58 SER A C 1
ATOM 424 O O . SER A 1 58 ? -14.219 -29.094 -37.688 1 94 58 SER A O 1
ATOM 426 N N . LEU A 1 59 ? -14.742 -27.641 -36.125 1 93.5 59 LEU A N 1
ATOM 427 C CA . LEU A 1 59 ? -15.523 -28.547 -35.312 1 93.5 59 LEU A CA 1
ATOM 428 C C . LEU A 1 59 ? -16.75 -27.859 -34.719 1 93.5 59 LEU A C 1
ATOM 430 O O . LEU A 1 59 ? -16.812 -26.625 -34.688 1 93.5 59 LEU A O 1
ATOM 434 N N . ASP A 1 60 ? -17.719 -28.688 -34.438 1 93.44 60 ASP A N 1
ATOM 435 C CA . ASP A 1 60 ? -18.812 -28.094 -33.656 1 93.44 60 ASP A CA 1
ATOM 436 C C . ASP A 1 60 ? -18.438 -27.938 -32.188 1 93.44 60 ASP A C 1
ATOM 438 O O . ASP A 1 60 ? -17.359 -28.375 -31.781 1 93.44 60 ASP A O 1
ATOM 442 N N . ALA A 1 61 ? -19.25 -27.281 -31.453 1 95.06 61 ALA A N 1
ATOM 443 C CA . ALA A 1 61 ? -18.984 -26.969 -30.047 1 95.06 61 ALA A CA 1
ATOM 444 C C . ALA A 1 61 ? -18.75 -28.25 -29.25 1 95.06 61 ALA A C 1
ATOM 446 O O . ALA A 1 61 ? -17.859 -28.297 -28.406 1 95.06 61 ALA A O 1
ATOM 447 N N . ALA A 1 62 ? -19.516 -29.203 -29.453 1 96 62 ALA A N 1
ATOM 448 C CA . ALA A 1 62 ? -19.375 -30.469 -28.75 1 96 62 ALA A CA 1
ATOM 449 C C . ALA A 1 62 ? -18.031 -31.125 -29.031 1 96 62 ALA A C 1
ATOM 451 O O . ALA A 1 62 ? -17.438 -31.734 -28.156 1 96 62 ALA A O 1
ATOM 452 N N . GLY A 1 63 ? -17.672 -31.125 -30.281 1 95.94 63 GLY A N 1
ATOM 453 C CA . GLY A 1 63 ? -16.391 -31.672 -30.656 1 95.94 63 GLY A CA 1
ATOM 454 C C . GLY A 1 63 ? -15.219 -30.984 -29.984 1 95.94 63 GLY A C 1
ATOM 455 O O . GLY A 1 63 ? -14.258 -31.641 -29.578 1 95.94 63 GLY A O 1
ATOM 456 N N . ILE A 1 64 ? -15.25 -29.656 -29.922 1 97.19 64 ILE A N 1
ATOM 457 C CA . ILE A 1 64 ? -14.211 -28.906 -29.234 1 97.19 64 ILE A CA 1
ATOM 458 C C . ILE A 1 64 ? -14.141 -29.328 -27.766 1 97.19 64 ILE A C 1
ATOM 460 O O . ILE A 1 64 ? -13.047 -29.547 -27.234 1 97.19 64 ILE A O 1
ATOM 464 N N . VAL A 1 65 ? -15.273 -29.391 -27.125 1 97.81 65 VAL A N 1
ATOM 465 C CA . VAL A 1 65 ? -15.336 -29.766 -25.703 1 97.81 65 VAL A CA 1
ATOM 466 C C . VAL A 1 65 ? -14.703 -31.141 -25.5 1 97.81 65 VAL A C 1
ATOM 468 O O . VAL A 1 65 ? -13.898 -31.328 -24.594 1 97.81 65 VAL A O 1
ATOM 471 N N . GLU A 1 66 ? -15.078 -32.062 -26.312 1 97.38 66 GLU A N 1
ATOM 472 C CA . GLU A 1 66 ? -14.555 -33.406 -26.203 1 97.38 66 GLU A CA 1
ATOM 473 C C . GLU A 1 66 ? -13.039 -33.438 -26.391 1 97.38 66 GLU A C 1
ATOM 475 O O . GLU A 1 66 ? -12.328 -34.125 -25.656 1 97.38 66 GLU A O 1
ATOM 480 N N . GLN A 1 67 ? -12.617 -32.719 -27.312 1 97.19 67 GLN A N 1
ATOM 481 C CA . GLN A 1 67 ? -11.203 -32.719 -27.672 1 97.19 67 GLN A CA 1
ATOM 482 C C . GLN A 1 67 ? -10.367 -32.031 -26.594 1 97.19 67 GLN A C 1
ATOM 484 O O . GLN A 1 67 ? -9.227 -32.406 -26.344 1 97.19 67 GLN A O 1
ATOM 489 N N . THR A 1 68 ? -10.891 -31.016 -26 1 98.19 68 THR A N 1
ATOM 490 C CA . THR A 1 68 ? -10.062 -30.141 -25.188 1 98.19 68 THR A CA 1
ATOM 491 C C . THR A 1 68 ? -10.336 -30.359 -23.703 1 98.19 68 THR A C 1
ATOM 493 O O . THR A 1 68 ? -9.625 -29.828 -22.844 1 98.19 68 THR A O 1
ATOM 496 N N . ARG A 1 69 ? -11.305 -31.094 -23.312 1 98.19 69 ARG A N 1
ATOM 497 C CA . ARG A 1 69 ? -11.773 -31.234 -21.938 1 98.19 69 ARG A CA 1
ATOM 498 C C . ARG A 1 69 ? -10.609 -31.516 -20.984 1 98.19 69 ARG A C 1
ATOM 500 O O . ARG A 1 69 ? -10.406 -30.797 -20 1 98.19 69 ARG A O 1
ATOM 507 N N . GLN A 1 70 ? -9.883 -32.562 -21.25 1 98 70 GLN A N 1
ATOM 508 C CA . GLN A 1 70 ? -8.82 -32.969 -20.344 1 98 70 GLN A CA 1
ATOM 509 C C . GLN A 1 70 ? -7.734 -31.891 -20.234 1 98 70 GLN A C 1
ATOM 511 O O . GLN A 1 70 ? -7.207 -31.656 -19.156 1 98 70 GLN A O 1
ATOM 516 N N . GLN A 1 71 ? -7.371 -31.312 -21.359 1 98.06 71 GLN A N 1
ATOM 517 C CA . GLN A 1 71 ? -6.371 -30.25 -21.359 1 98.06 71 GLN A CA 1
ATOM 518 C C . GLN A 1 71 ? -6.84 -29.062 -20.516 1 98.06 71 GLN A C 1
ATOM 520 O O . GLN A 1 71 ? -6.051 -28.469 -19.781 1 98.06 71 GLN A O 1
ATOM 525 N N . VAL A 1 72 ? -8.062 -28.688 -20.656 1 98.69 72 VAL A N 1
ATOM 526 C CA . VAL A 1 72 ? -8.633 -27.609 -19.859 1 98.69 72 VAL A CA 1
ATOM 527 C C . VAL A 1 72 ? -8.562 -27.969 -18.375 1 98.69 72 VAL A C 1
ATOM 529 O O . VAL A 1 72 ? -8.133 -27.141 -17.562 1 98.69 72 VAL A O 1
ATOM 532 N N . LEU A 1 73 ? -8.961 -29.172 -18 1 98.44 73 LEU A N 1
ATOM 533 C CA . LEU A 1 73 ? -8.984 -29.609 -16.609 1 98.44 73 LEU A CA 1
ATOM 534 C C . LEU A 1 73 ? -7.578 -29.656 -16.031 1 98.44 73 LEU A C 1
ATOM 536 O O . LEU A 1 73 ? -7.367 -29.297 -14.867 1 98.44 73 LEU A O 1
ATOM 540 N N . ASP A 1 74 ? -6.57 -30.016 -16.828 1 98.31 74 ASP A N 1
ATOM 541 C CA . ASP A 1 74 ? -5.195 -30.188 -16.375 1 98.31 74 ASP A CA 1
ATOM 542 C C . ASP A 1 74 ? -4.5 -28.828 -16.219 1 98.31 74 ASP A C 1
ATOM 544 O O . ASP A 1 74 ? -3.527 -28.703 -15.477 1 98.31 74 ASP A O 1
ATOM 548 N N . HIS A 1 75 ? -4.988 -27.828 -16.984 1 98.69 75 HIS A N 1
ATOM 549 C CA . HIS A 1 75 ? -4.215 -26.594 -17.109 1 98.69 75 HIS A CA 1
ATOM 550 C C . HIS A 1 75 ? -5.016 -25.391 -16.625 1 98.69 75 HIS A C 1
ATOM 552 O O . HIS A 1 75 ? -4.836 -24.281 -17.109 1 98.69 75 HIS A O 1
ATOM 558 N N . THR A 1 76 ? -5.961 -25.609 -15.75 1 98.75 76 THR A N 1
ATOM 559 C CA . THR A 1 76 ? -6.641 -24.625 -14.914 1 98.75 76 THR A CA 1
ATOM 560 C C . THR A 1 76 ? -6.539 -24.984 -13.438 1 98.75 76 THR A C 1
ATOM 562 O O . THR A 1 76 ? -6.035 -26.062 -13.102 1 98.75 76 THR A O 1
ATOM 565 N N . LEU A 1 77 ? -6.945 -24 -12.523 1 98.88 77 LEU A N 1
ATOM 566 C CA . LEU A 1 77 ? -6.871 -24.188 -11.078 1 98.88 77 LEU A CA 1
ATOM 567 C C . LEU A 1 77 ? -5.426 -24.406 -10.633 1 98.88 77 LEU A C 1
ATOM 569 O O . LEU A 1 77 ? -4.492 -24.031 -11.344 1 98.88 77 LEU A O 1
ATOM 573 N N . ILE A 1 78 ? -5.16 -24.797 -9.406 1 98.81 78 ILE A N 1
ATOM 574 C CA . ILE A 1 78 ? -3.84 -25.141 -8.891 1 98.81 78 ILE A CA 1
ATOM 575 C C . ILE A 1 78 ? -3.262 -26.312 -9.688 1 98.81 78 ILE A C 1
ATOM 577 O O . ILE A 1 78 ? -3.963 -27.281 -9.977 1 98.81 78 ILE A O 1
ATOM 581 N N . ARG A 1 79 ? -2.068 -26.172 -10.039 1 98.81 79 ARG A N 1
ATOM 582 C CA . ARG A 1 79 ? -1.322 -27.219 -10.75 1 98.81 79 ARG A CA 1
ATOM 583 C C . ARG A 1 79 ? 0.18 -26.984 -10.641 1 98.81 79 ARG A C 1
ATOM 585 O O . ARG A 1 79 ? 0.618 -26.016 -10.008 1 98.81 79 ARG A O 1
ATOM 592 N N . ARG A 1 80 ? 0.945 -27.922 -11.211 1 98.56 80 ARG A N 1
ATOM 593 C CA . ARG A 1 80 ? 2.389 -27.719 -11.273 1 98.56 80 ARG A CA 1
ATOM 594 C C . ARG A 1 80 ? 2.73 -26.422 -12.008 1 98.56 80 ARG A C 1
ATOM 596 O O . ARG A 1 80 ? 2.135 -26.109 -13.039 1 98.56 80 ARG A O 1
ATOM 603 N N . ILE A 1 81 ? 3.625 -25.625 -11.375 1 98.75 81 ILE A N 1
ATOM 604 C CA . ILE A 1 81 ? 4.043 -24.391 -12.039 1 98.75 81 ILE A CA 1
ATOM 605 C C . ILE A 1 81 ? 4.621 -24.719 -13.414 1 98.75 81 ILE A C 1
ATOM 607 O O . ILE A 1 81 ? 5.551 -25.516 -13.531 1 98.75 81 ILE A O 1
ATOM 611 N N . GLU A 1 82 ? 4.109 -24.062 -14.414 1 98.12 82 GLU A N 1
ATOM 612 C CA . GLU A 1 82 ? 4.418 -24.453 -15.789 1 98.12 82 GLU A CA 1
ATOM 613 C C . GLU A 1 82 ? 5.645 -23.719 -16.312 1 98.12 82 GLU A C 1
ATOM 615 O O . GLU A 1 82 ? 6.227 -24.109 -17.328 1 98.12 82 GLU A O 1
ATOM 620 N N . ASP A 1 83 ? 6.137 -22.672 -15.695 1 97.12 83 ASP A N 1
ATOM 621 C CA . ASP A 1 83 ? 7.418 -22.031 -15.992 1 97.12 83 ASP A CA 1
ATOM 622 C C . ASP A 1 83 ? 8.562 -23.047 -15.891 1 97.12 83 ASP A C 1
ATOM 624 O O . ASP A 1 83 ? 8.766 -23.656 -14.844 1 97.12 83 ASP A O 1
ATOM 628 N N . ALA A 1 84 ? 9.344 -23.156 -16.906 1 96.75 84 ALA A N 1
ATOM 629 C CA . ALA A 1 84 ? 10.406 -24.141 -17 1 96.75 84 ALA A CA 1
ATOM 630 C C . ALA A 1 84 ? 11.422 -23.969 -15.867 1 96.75 84 ALA A C 1
ATOM 632 O O . ALA A 1 84 ? 12.07 -24.938 -15.453 1 96.75 84 ALA A O 1
ATOM 633 N N . ARG A 1 85 ? 11.664 -22.891 -15.352 1 95.38 85 ARG A N 1
ATOM 634 C CA . ARG A 1 85 ? 12.625 -22.609 -14.289 1 95.38 85 ARG A CA 1
ATOM 635 C C . ARG A 1 85 ? 12.281 -23.375 -13.016 1 95.38 85 ARG A C 1
ATOM 637 O O . ARG A 1 85 ? 13.156 -23.688 -12.219 1 95.38 85 ARG A O 1
ATOM 644 N N . PHE A 1 86 ? 10.938 -23.594 -12.789 1 97.88 86 PHE A N 1
ATOM 645 C CA . PHE A 1 86 ? 10.516 -24.297 -11.586 1 97.88 86 PHE A CA 1
ATOM 646 C C . PHE A 1 86 ? 10.602 -25.812 -11.789 1 97.88 86 PHE A C 1
ATOM 648 O O . PHE A 1 86 ? 10.242 -26.578 -10.898 1 97.88 86 PHE A O 1
ATOM 655 N N . ASN A 1 87 ? 11.008 -26.219 -12.922 1 96.06 87 ASN A N 1
ATOM 656 C CA . ASN A 1 87 ? 11.086 -27.641 -13.273 1 96.06 87 ASN A CA 1
ATOM 657 C C . ASN A 1 87 ? 12.5 -28.016 -13.711 1 96.06 87 ASN A C 1
ATOM 659 O O . ASN A 1 87 ? 13.461 -27.797 -12.969 1 96.06 87 ASN A O 1
ATOM 663 N N . GLU A 1 88 ? 12.742 -28.547 -14.859 1 92.56 88 GLU A N 1
ATOM 664 C CA . GLU A 1 88 ? 14.016 -29.141 -15.242 1 92.56 88 GLU A CA 1
ATOM 665 C C . GLU A 1 88 ? 15.086 -28.078 -15.445 1 92.56 88 GLU A C 1
ATOM 667 O O . GLU A 1 88 ? 16.266 -28.312 -15.164 1 92.56 88 GLU A O 1
ATOM 672 N N . GLU A 1 89 ? 14.75 -26.906 -15.805 1 93.88 89 GLU A N 1
ATOM 673 C CA . GLU A 1 89 ? 15.727 -25.859 -16.094 1 93.88 89 GLU A CA 1
ATOM 674 C C . GLU A 1 89 ? 16.328 -25.312 -14.805 1 93.88 89 GLU A C 1
ATOM 676 O O . GLU A 1 89 ? 17.484 -24.875 -14.797 1 93.88 89 GLU A O 1
ATOM 681 N N . GLY A 1 90 ? 15.508 -25.281 -13.789 1 95.5 90 GLY A N 1
ATOM 682 C CA . GLY A 1 90 ? 15.984 -24.797 -12.508 1 95.5 90 GLY A CA 1
ATOM 683 C C . GLY A 1 90 ? 15.93 -23.281 -12.398 1 95.5 90 GLY A C 1
ATOM 684 O O . GLY A 1 90 ? 15.773 -22.578 -13.406 1 95.5 90 GLY A O 1
ATOM 685 N N . LEU A 1 91 ? 16.109 -22.75 -11.164 1 96.31 91 LEU A N 1
ATOM 686 C CA . LEU A 1 91 ? 16.094 -21.312 -10.898 1 96.31 91 LEU A CA 1
ATOM 687 C C . LEU A 1 91 ? 17.469 -20.703 -11.125 1 96.31 91 LEU A C 1
ATOM 689 O O . LEU A 1 91 ? 18.453 -21.125 -10.523 1 96.31 91 LEU A O 1
ATOM 693 N N . PRO A 1 92 ? 17.578 -19.672 -11.953 1 94.88 92 PRO A N 1
ATOM 694 C CA . PRO A 1 92 ? 18.875 -19.016 -12.141 1 94.88 92 PRO A CA 1
ATOM 695 C C . PRO A 1 92 ? 19.375 -18.344 -10.867 1 94.88 92 PRO A C 1
ATOM 697 O O . PRO A 1 92 ? 18.609 -17.672 -10.172 1 94.88 92 PRO A O 1
ATOM 700 N N . ALA A 1 93 ? 20.594 -18.531 -10.523 1 96.06 93 ALA A N 1
ATOM 701 C CA . ALA A 1 93 ? 21.266 -17.969 -9.352 1 96.06 93 ALA A CA 1
ATOM 702 C C . ALA A 1 93 ? 22.766 -17.812 -9.602 1 96.06 93 ALA A C 1
ATOM 704 O O . ALA A 1 93 ? 23.25 -18.031 -10.719 1 96.06 93 ALA A O 1
ATOM 705 N N . ASN A 1 94 ? 23.484 -17.25 -8.641 1 96.12 94 ASN A N 1
ATOM 706 C CA . ASN A 1 94 ? 24.938 -17.109 -8.672 1 96.12 94 ASN A CA 1
ATOM 707 C C . ASN A 1 94 ? 25.578 -17.531 -7.355 1 96.12 94 ASN A C 1
ATOM 709 O O . ASN A 1 94 ? 24.891 -17.625 -6.332 1 96.12 94 ASN A O 1
ATOM 713 N N . ARG A 1 95 ? 26.797 -17.828 -7.453 1 96.06 95 ARG A N 1
ATOM 714 C CA . ARG A 1 95 ? 27.609 -18.172 -6.285 1 96.06 95 ARG A CA 1
ATOM 715 C C . ARG A 1 95 ? 28.875 -17.312 -6.223 1 96.06 95 ARG A C 1
ATOM 717 O O . ARG A 1 95 ? 29.672 -17.297 -7.168 1 96.06 95 ARG A O 1
ATOM 724 N N . LYS A 1 96 ? 29.031 -16.594 -5.105 1 95.75 96 LYS A N 1
ATOM 725 C CA . LYS A 1 96 ? 30.266 -15.828 -4.914 1 95.75 96 LYS A CA 1
ATOM 726 C C . LYS A 1 96 ? 31.469 -16.75 -4.742 1 95.75 96 LYS A C 1
ATOM 728 O O . LYS A 1 96 ? 31.406 -17.734 -3.992 1 95.75 96 LYS A O 1
ATOM 733 N N . ALA A 1 97 ? 32.625 -16.406 -5.488 1 97 97 ALA A N 1
ATOM 734 C CA . ALA A 1 97 ? 33.781 -17.281 -5.445 1 97 97 ALA A CA 1
ATOM 735 C C . ALA A 1 97 ? 35.094 -16.484 -5.555 1 97 97 ALA A C 1
ATOM 737 O O . ALA A 1 97 ? 35.125 -15.453 -6.223 1 97 97 ALA A O 1
ATOM 738 N N . SER A 1 98 ? 36.031 -16.953 -4.863 1 97.56 98 SER A N 1
ATOM 739 C CA . SER A 1 98 ? 37.406 -16.484 -5.012 1 97.56 98 SER A CA 1
ATOM 740 C C . SER A 1 98 ? 38.312 -17.578 -5.594 1 97.56 98 SER A C 1
ATOM 742 O O . SER A 1 98 ? 38.656 -18.531 -4.898 1 97.56 98 SER A O 1
ATOM 744 N N . LEU A 1 99 ? 38.719 -17.406 -6.852 1 97.88 99 LEU A N 1
ATOM 745 C CA . LEU A 1 99 ? 39.562 -18.391 -7.531 1 97.88 99 LEU A CA 1
ATOM 746 C C . LEU A 1 99 ? 41.031 -18.188 -7.172 1 97.88 99 LEU A C 1
ATOM 748 O O . LEU A 1 99 ? 41.625 -17.141 -7.449 1 97.88 99 LEU A O 1
ATOM 752 N N . ALA A 1 100 ? 41.594 -19.203 -6.602 1 98.12 100 ALA A N 1
ATOM 753 C CA . ALA A 1 100 ? 43.031 -19.156 -6.32 1 98.12 100 ALA A CA 1
ATOM 754 C C . ALA A 1 100 ? 43.844 -19.625 -7.523 1 98.12 100 ALA A C 1
ATOM 756 O O . ALA A 1 100 ? 43.781 -20.797 -7.887 1 98.12 100 ALA A O 1
ATOM 757 N N . LEU A 1 101 ? 44.594 -18.719 -8.07 1 97.5 101 LEU A N 1
ATOM 758 C CA . LEU A 1 101 ? 45.375 -18.984 -9.266 1 97.5 101 LEU A CA 1
ATOM 759 C C . LEU A 1 101 ? 46.844 -19.234 -8.906 1 97.5 101 LEU A C 1
ATOM 761 O O . LEU A 1 101 ? 47.5 -18.391 -8.273 1 97.5 101 LEU A O 1
ATOM 765 N N . ASP A 1 102 ? 47.406 -20.312 -9.391 1 95.69 102 ASP A N 1
ATOM 766 C CA . ASP A 1 102 ? 48.812 -20.625 -9.141 1 95.69 102 ASP A CA 1
ATOM 767 C C . ASP A 1 102 ? 49.719 -19.984 -10.195 1 95.69 102 ASP A C 1
ATOM 769 O O . ASP A 1 102 ? 50.906 -19.828 -9.977 1 95.69 102 ASP A O 1
ATOM 773 N N . ALA A 1 103 ? 49.25 -19.734 -11.328 1 95.75 103 ALA A N 1
ATOM 774 C CA . ALA A 1 103 ? 49.906 -19.062 -12.438 1 95.75 103 ALA A CA 1
ATOM 775 C C . ALA A 1 103 ? 49.031 -17.984 -13.047 1 95.75 103 ALA A C 1
ATOM 777 O O . ALA A 1 103 ? 47.812 -17.984 -12.852 1 95.75 103 ALA A O 1
ATOM 778 N N . PRO A 1 104 ? 49.594 -17.031 -13.703 1 96.69 104 PRO A N 1
ATOM 779 C CA . PRO A 1 104 ? 48.781 -15.992 -14.336 1 96.69 104 PRO A CA 1
ATOM 780 C C . PRO A 1 104 ? 47.75 -16.578 -15.312 1 96.69 104 PRO A C 1
ATOM 782 O O . PRO A 1 104 ? 48.031 -17.531 -16.031 1 96.69 104 PRO A O 1
ATOM 785 N N . LEU A 1 105 ? 46.625 -16.016 -15.32 1 97.31 105 LEU A N 1
ATOM 786 C CA . LEU A 1 105 ? 45.531 -16.359 -16.25 1 97.31 105 LEU A CA 1
ATOM 787 C C . LEU A 1 105 ? 45.406 -15.312 -17.344 1 97.31 105 LEU A C 1
ATOM 789 O O . LEU A 1 105 ? 45.312 -14.117 -17.062 1 97.31 105 LEU A O 1
ATOM 793 N N . THR A 1 106 ? 45.438 -15.727 -18.531 1 97.56 106 THR A N 1
ATOM 794 C CA . THR A 1 106 ? 45.188 -14.844 -19.656 1 97.56 106 THR A CA 1
ATOM 795 C C . THR A 1 106 ? 43.938 -15.281 -20.422 1 97.56 106 THR A C 1
ATOM 797 O O . THR A 1 106 ? 43.781 -16.469 -20.734 1 97.56 106 THR A O 1
ATOM 800 N N . PHE A 1 107 ? 43.062 -14.375 -20.719 1 97.94 107 PHE A N 1
ATOM 801 C CA . PHE A 1 107 ? 41.875 -14.664 -21.469 1 97.94 107 PHE A CA 1
ATOM 802 C C . PHE A 1 107 ? 41.5 -13.5 -22.391 1 97.94 107 PHE A C 1
ATOM 804 O O . PHE A 1 107 ? 42.031 -12.398 -22.219 1 97.94 107 PHE A O 1
ATOM 811 N N . ARG A 1 108 ? 40.656 -13.719 -23.344 1 98.25 108 ARG A N 1
ATOM 812 C CA . ARG A 1 108 ? 40.094 -12.688 -24.188 1 98.25 108 ARG A CA 1
ATOM 813 C C . ARG A 1 108 ? 38.656 -12.375 -23.766 1 98.25 108 ARG A C 1
ATOM 815 O O . ARG A 1 108 ? 37.938 -13.25 -23.266 1 98.25 108 ARG A O 1
ATOM 822 N N . ILE A 1 109 ? 38.219 -11.172 -23.938 1 97.88 109 ILE A N 1
ATOM 823 C CA . ILE A 1 109 ? 36.906 -10.727 -23.5 1 97.88 109 ILE A CA 1
ATOM 824 C C . ILE A 1 109 ? 36.438 -9.555 -24.359 1 97.88 109 ILE A C 1
ATOM 826 O O . ILE A 1 109 ? 37.281 -8.836 -24.938 1 97.88 109 ILE A O 1
ATOM 830 N N . ARG A 1 110 ? 35.156 -9.445 -24.562 1 97.5 110 ARG A N 1
ATOM 831 C CA . ARG A 1 110 ? 34.625 -8.281 -25.25 1 97.5 110 ARG A CA 1
ATOM 832 C C . ARG A 1 110 ? 34.781 -7.023 -24.406 1 97.5 110 ARG A C 1
ATOM 834 O O . ARG A 1 110 ? 34.594 -7.07 -23.188 1 97.5 110 ARG A O 1
ATOM 841 N N . ARG A 1 111 ? 35.031 -5.922 -25.078 1 96.38 111 ARG A N 1
ATOM 842 C CA . ARG A 1 111 ? 35.25 -4.645 -24.406 1 96.38 111 ARG A CA 1
ATOM 843 C C . ARG A 1 111 ? 34.062 -4.289 -23.5 1 96.38 111 ARG A C 1
ATOM 845 O O . ARG A 1 111 ? 34.25 -3.807 -22.391 1 96.38 111 ARG A O 1
ATOM 852 N N . ARG A 1 112 ? 32.812 -4.516 -23.906 1 94.56 112 ARG A N 1
ATOM 853 C CA . ARG A 1 112 ? 31.609 -4.141 -23.172 1 94.56 112 ARG A CA 1
ATOM 854 C C . ARG A 1 112 ? 31.453 -5 -21.922 1 94.56 112 ARG A C 1
ATOM 856 O O . ARG A 1 112 ? 30.688 -4.648 -21.016 1 94.56 112 ARG A O 1
ATOM 863 N N . GLN A 1 113 ? 32.125 -6.09 -21.859 1 96.56 113 GLN A N 1
ATOM 864 C CA . GLN A 1 113 ? 32 -7.031 -20.75 1 96.56 113 GLN A CA 1
ATOM 865 C C . GLN A 1 113 ? 33.031 -6.77 -19.656 1 96.56 113 GLN A C 1
ATOM 867 O O . GLN A 1 113 ? 32.969 -7.363 -18.578 1 96.56 113 GLN A O 1
ATOM 872 N N . LEU A 1 114 ? 34 -5.98 -19.891 1 95.56 114 LEU A N 1
ATOM 873 C CA . LEU A 1 114 ? 35.031 -5.672 -18.906 1 95.56 114 LEU A CA 1
ATOM 874 C C . LEU A 1 114 ? 34.594 -4.527 -18 1 95.56 114 LEU A C 1
ATOM 876 O O . LEU A 1 114 ? 34.156 -3.473 -18.484 1 95.56 114 LEU A O 1
ATOM 880 N N . PRO A 1 115 ? 34.656 -4.707 -16.672 1 94.62 115 PRO A N 1
ATOM 881 C CA . PRO A 1 115 ? 34.344 -3.605 -15.766 1 94.62 115 PRO A CA 1
ATOM 882 C C . PRO A 1 115 ? 35.188 -2.365 -16.016 1 94.62 115 PRO A C 1
ATOM 884 O O . PRO A 1 115 ? 36.344 -2.479 -16.453 1 94.62 115 PRO A O 1
ATOM 887 N N . ASP A 1 116 ? 34.656 -1.219 -15.68 1 87.88 116 ASP A N 1
ATOM 888 C CA . ASP A 1 116 ? 35.375 0.039 -15.914 1 87.88 116 ASP A CA 1
ATOM 889 C C . ASP A 1 116 ? 36.531 0.197 -14.953 1 87.88 116 ASP A C 1
ATOM 891 O O . ASP A 1 116 ? 37.625 0.639 -15.344 1 87.88 116 ASP A O 1
ATOM 895 N N . ALA A 1 117 ? 36.281 -0.119 -13.703 1 88.31 117 ALA A N 1
ATOM 896 C CA . ALA A 1 117 ? 37.344 -0.088 -12.703 1 88.31 117 ALA A CA 1
ATOM 897 C C . ALA A 1 117 ? 37.875 -1.489 -12.438 1 88.31 117 ALA A C 1
ATOM 899 O O . ALA A 1 117 ? 37.125 -2.383 -12.031 1 88.31 117 ALA A O 1
ATOM 900 N N . LEU A 1 118 ? 39.188 -1.682 -12.719 1 91.44 118 LEU A N 1
ATOM 901 C CA . LEU A 1 118 ? 39.812 -2.986 -12.531 1 91.44 118 LEU A CA 1
ATOM 902 C C . LEU A 1 118 ? 40.875 -2.934 -11.43 1 91.44 118 LEU A C 1
ATOM 904 O O . LEU A 1 118 ? 41.406 -1.868 -11.141 1 91.44 118 LEU A O 1
ATOM 908 N N . PRO A 1 119 ? 41.062 -4.098 -10.812 1 90.69 119 PRO A N 1
ATOM 909 C CA . PRO A 1 119 ? 42.219 -4.137 -9.922 1 90.69 119 PRO A CA 1
ATOM 910 C C . PRO A 1 119 ? 43.5 -3.65 -10.609 1 90.69 119 PRO A C 1
ATOM 912 O O . PRO A 1 119 ? 43.719 -3.93 -11.789 1 90.69 119 PRO A O 1
ATOM 915 N N . ALA A 1 120 ? 44.344 -3.074 -9.852 1 91.31 120 ALA A N 1
ATOM 916 C CA . ALA A 1 120 ? 45.562 -2.439 -10.383 1 91.31 120 ALA A CA 1
ATOM 917 C C . ALA A 1 120 ? 46.5 -3.477 -10.961 1 91.31 120 ALA A C 1
ATOM 919 O O . ALA A 1 120 ? 47.312 -3.164 -11.852 1 91.31 120 ALA A O 1
ATOM 920 N N . THR A 1 121 ? 46.438 -4.641 -10.578 1 93.94 121 THR A N 1
ATOM 921 C CA . THR A 1 121 ? 47.406 -5.668 -10.953 1 93.94 121 THR A CA 1
ATOM 922 C C . THR A 1 121 ? 47 -6.293 -12.297 1 93.94 121 THR A C 1
ATOM 924 O O . THR A 1 121 ? 47.812 -7.027 -12.891 1 93.94 121 THR A O 1
ATOM 927 N N . TRP A 1 122 ? 45.781 -6.051 -12.781 1 96.25 122 TRP A N 1
ATOM 928 C CA . TRP A 1 122 ? 45.344 -6.637 -14.047 1 96.25 122 TRP A CA 1
ATOM 929 C C . TRP A 1 122 ? 45.969 -5.902 -15.227 1 96.25 122 TRP A C 1
ATOM 931 O O . TRP A 1 122 ? 46.125 -4.68 -15.195 1 96.25 122 TRP A O 1
ATOM 941 N N . GLN A 1 123 ? 46.375 -6.613 -16.203 1 97.12 123 GLN A N 1
ATOM 942 C CA . GLN A 1 123 ? 46.906 -6.035 -17.438 1 97.12 123 GLN A CA 1
ATOM 943 C C . GLN A 1 123 ? 45.938 -6.219 -18.594 1 97.12 123 GLN A C 1
ATOM 945 O O . GLN A 1 123 ? 45.438 -7.316 -18.812 1 97.12 123 GLN A O 1
ATOM 950 N N . VAL A 1 124 ? 45.719 -5.172 -19.297 1 97.31 124 VAL A N 1
ATOM 951 C CA . VAL A 1 124 ? 44.781 -5.195 -20.422 1 97.31 124 VAL A CA 1
ATOM 952 C C . VAL A 1 124 ? 45.5 -4.805 -21.703 1 97.31 124 VAL A C 1
ATOM 954 O O . VAL A 1 124 ? 46.188 -3.793 -21.75 1 97.31 124 VAL A O 1
ATOM 957 N N . ARG A 1 125 ? 45.375 -5.598 -22.703 1 97.5 125 ARG A N 1
ATOM 958 C CA . ARG A 1 125 ? 45.906 -5.32 -24.031 1 97.5 125 ARG A CA 1
ATOM 959 C C . ARG A 1 125 ? 44.812 -5.293 -25.062 1 97.5 125 ARG A C 1
ATOM 961 O O . ARG A 1 125 ? 44.031 -6.246 -25.172 1 97.5 125 ARG A O 1
ATOM 968 N N . GLU A 1 126 ? 44.719 -4.281 -25.812 1 97 126 GLU A N 1
ATOM 969 C CA . GLU A 1 126 ? 43.719 -4.18 -26.875 1 97 126 GLU A CA 1
ATOM 970 C C . GLU A 1 126 ? 44.094 -5.059 -28.062 1 97 126 GLU A C 1
ATOM 972 O O . GLU A 1 126 ? 45.188 -4.949 -28.594 1 97 126 GLU A O 1
ATOM 977 N N . LEU A 1 127 ? 43.281 -5.914 -28.438 1 97.12 127 LEU A N 1
ATOM 978 C CA . LEU A 1 127 ? 43.469 -6.727 -29.641 1 97.12 127 LEU A CA 1
ATOM 979 C C . LEU A 1 127 ? 42.844 -6.055 -30.859 1 97.12 127 LEU A C 1
ATOM 981 O O . LEU A 1 127 ? 43.438 -6.043 -31.938 1 97.12 127 LEU A O 1
ATOM 985 N N . ASP A 1 128 ? 41.656 -5.539 -30.75 1 95.81 128 ASP A N 1
ATOM 986 C CA . ASP A 1 128 ? 40.938 -4.707 -31.703 1 95.81 128 ASP A CA 1
ATOM 987 C C . ASP A 1 128 ? 39.906 -3.85 -31.016 1 95.81 128 ASP A C 1
ATOM 989 O O . ASP A 1 128 ? 39.906 -3.715 -29.781 1 95.81 128 ASP A O 1
ATOM 993 N N . ARG A 1 129 ? 39.031 -3.236 -31.812 1 94.19 129 ARG A N 1
ATOM 994 C CA . ARG A 1 129 ? 38.062 -2.273 -31.266 1 94.19 129 ARG A CA 1
ATOM 995 C C . ARG A 1 129 ? 37.094 -2.943 -30.297 1 94.19 129 ARG A C 1
ATOM 997 O O . ARG A 1 129 ? 36.625 -2.307 -29.359 1 94.19 129 ARG A O 1
ATOM 1004 N N . GLN A 1 130 ? 36.875 -4.234 -30.391 1 96.12 130 GLN A N 1
ATOM 1005 C CA . GLN A 1 130 ? 35.844 -4.891 -29.641 1 96.12 130 GLN A CA 1
ATOM 1006 C C . GLN A 1 130 ? 36.406 -5.91 -28.656 1 96.12 130 GLN A C 1
ATOM 1008 O O . GLN A 1 130 ? 35.75 -6.316 -27.703 1 96.12 130 GLN A O 1
ATOM 1013 N N . ASN A 1 131 ? 37.625 -6.348 -28.906 1 96.81 131 ASN A N 1
ATOM 1014 C CA . ASN A 1 131 ? 38.156 -7.457 -28.125 1 96.81 131 ASN A CA 1
ATOM 1015 C C . ASN A 1 131 ? 39.406 -7.039 -27.359 1 96.81 131 ASN A C 1
ATOM 1017 O O . ASN A 1 131 ? 40.219 -6.27 -27.875 1 96.81 131 ASN A O 1
ATOM 1021 N N . LEU A 1 132 ? 39.531 -7.527 -26.172 1 98 132 LEU A N 1
ATOM 1022 C CA . LEU A 1 132 ? 40.656 -7.273 -25.281 1 98 132 LEU A CA 1
ATOM 1023 C C . LEU A 1 132 ? 41.25 -8.578 -24.797 1 98 132 LEU A C 1
ATOM 1025 O O . LEU A 1 132 ? 40.594 -9.617 -24.781 1 98 132 LEU A O 1
ATOM 1029 N N . GLU A 1 133 ? 42.469 -8.531 -24.547 1 98.31 133 GLU A N 1
ATOM 1030 C CA . GLU A 1 133 ? 43.156 -9.594 -23.812 1 98.31 133 GLU A CA 1
ATOM 1031 C C . GLU A 1 133 ? 43.5 -9.148 -22.391 1 98.31 133 GLU A C 1
ATOM 1033 O O . GLU A 1 133 ? 44.062 -8.07 -22.188 1 98.31 133 GLU A O 1
ATOM 1038 N N . VAL A 1 134 ? 43.125 -9.891 -21.453 1 98.12 134 VAL A N 1
ATOM 1039 C CA . VAL A 1 134 ? 43.344 -9.531 -20.062 1 98.12 134 VAL A CA 1
ATOM 1040 C C . VAL A 1 134 ? 44.219 -10.586 -19.375 1 98.12 134 VAL A C 1
ATOM 1042 O O . VAL A 1 134 ? 44 -11.789 -19.547 1 98.12 134 VAL A O 1
ATOM 1045 N N . THR A 1 135 ? 45.219 -10.164 -18.656 1 98.06 135 THR A N 1
ATOM 1046 C CA . THR A 1 135 ? 46.062 -11.047 -17.859 1 98.06 135 THR A CA 1
ATOM 1047 C C . THR A 1 135 ? 45.906 -10.758 -16.375 1 98.06 135 THR A C 1
ATOM 1049 O O . THR A 1 135 ? 46.156 -9.633 -15.922 1 98.06 135 THR A O 1
ATOM 1052 N N . VAL A 1 136 ? 45.469 -11.773 -15.641 1 97.56 136 VAL A N 1
ATOM 1053 C CA . VAL A 1 136 ? 45.344 -11.719 -14.188 1 97.56 136 VAL A CA 1
ATOM 1054 C C . VAL A 1 136 ? 46.531 -12.422 -13.531 1 97.56 136 VAL A C 1
ATOM 1056 O O . VAL A 1 136 ? 46.844 -13.57 -13.852 1 97.56 136 VAL A O 1
ATOM 1059 N N . PRO A 1 137 ? 47.188 -11.734 -12.68 1 97.12 137 PRO A N 1
ATOM 1060 C CA . PRO A 1 137 ? 48.344 -12.375 -12.047 1 97.12 137 PRO A CA 1
ATOM 1061 C C . PRO A 1 137 ? 47.938 -13.531 -11.125 1 97.12 137 PRO A C 1
ATOM 1063 O O . PRO A 1 137 ? 46.781 -13.664 -10.773 1 97.12 137 PRO A O 1
ATOM 1066 N N . ALA A 1 138 ? 48.938 -14.328 -10.781 1 97.19 138 ALA A N 1
ATOM 1067 C CA . ALA A 1 138 ? 48.719 -15.352 -9.766 1 97.19 138 ALA A CA 1
ATOM 1068 C C . ALA A 1 138 ? 48.219 -14.734 -8.469 1 97.19 138 ALA A C 1
ATOM 1070 O O . ALA A 1 138 ? 48.625 -13.617 -8.117 1 97.19 138 ALA A O 1
ATOM 1071 N N . GLY A 1 139 ? 47.406 -15.484 -7.832 1 96.5 139 GLY A N 1
ATOM 1072 C CA . GLY A 1 139 ? 46.75 -14.984 -6.637 1 96.5 139 GLY A CA 1
ATOM 1073 C C . GLY A 1 139 ? 45.25 -15.242 -6.625 1 96.5 139 GLY A C 1
ATOM 1074 O O . GLY A 1 139 ? 44.781 -16.281 -7.105 1 96.5 139 GLY A O 1
ATOM 1075 N N . SER A 1 140 ? 44.562 -14.344 -5.977 1 96.25 140 SER A N 1
ATOM 1076 C CA . SER A 1 140 ? 43.125 -14.516 -5.832 1 96.25 140 SER A CA 1
ATOM 1077 C C . SER A 1 140 ? 42.375 -13.695 -6.871 1 96.25 140 SER A C 1
ATOM 1079 O O . SER A 1 140 ? 42.688 -12.523 -7.098 1 96.25 140 SER A O 1
ATOM 1081 N N . MET A 1 141 ? 41.375 -14.266 -7.547 1 97.06 141 MET A N 1
ATOM 1082 C CA . MET A 1 141 ? 40.469 -13.586 -8.469 1 97.06 141 MET A CA 1
ATOM 1083 C C . MET A 1 141 ? 39.031 -13.766 -8.031 1 97.06 141 MET A C 1
ATOM 1085 O O . MET A 1 141 ? 38.5 -14.883 -8.062 1 97.06 141 MET A O 1
ATOM 1089 N N . ASP A 1 142 ? 38.406 -12.672 -7.648 1 95.88 142 ASP A N 1
ATOM 1090 C CA . ASP A 1 142 ? 37 -12.727 -7.207 1 95.88 142 ASP A CA 1
ATOM 1091 C C . ASP A 1 142 ? 36.062 -12.719 -8.398 1 95.88 142 ASP A C 1
ATOM 1093 O O . ASP A 1 142 ? 36.219 -11.93 -9.336 1 95.88 142 ASP A O 1
ATOM 1097 N N . VAL A 1 143 ? 35.094 -13.641 -8.406 1 97 143 VAL A N 1
ATOM 1098 C CA . VAL A 1 143 ? 34.062 -13.734 -9.453 1 97 143 VAL A CA 1
ATOM 1099 C C . VAL A 1 143 ? 32.75 -14.188 -8.836 1 97 143 VAL A C 1
ATOM 1101 O O . VAL A 1 143 ? 32.688 -14.516 -7.652 1 97 143 VAL A O 1
ATOM 1104 N N . MET A 1 144 ? 31.672 -14.094 -9.633 1 96.5 144 MET A N 1
ATOM 1105 C CA . MET A 1 144 ? 30.453 -14.875 -9.406 1 96.5 144 MET A CA 1
ATOM 1106 C C . MET A 1 144 ? 30.281 -15.938 -10.484 1 96.5 144 MET A C 1
ATOM 1108 O O . MET A 1 144 ? 30.344 -15.633 -11.672 1 96.5 144 MET A O 1
ATOM 1112 N N . LEU A 1 145 ? 30.031 -17.125 -10.008 1 96.81 145 LEU A N 1
ATOM 1113 C CA . LEU A 1 145 ? 29.781 -18.234 -10.938 1 96.81 145 LEU A CA 1
ATOM 1114 C C . LEU A 1 145 ? 28.297 -18.484 -11.109 1 96.81 145 LEU A C 1
ATOM 1116 O O . LEU A 1 145 ? 27.562 -18.594 -10.125 1 96.81 145 LEU A O 1
ATOM 1120 N N . PRO A 1 146 ? 27.828 -18.547 -12.383 1 94.5 146 PRO A N 1
ATOM 1121 C CA . PRO A 1 146 ? 26.422 -18.875 -12.594 1 94.5 146 PRO A CA 1
ATOM 1122 C C . PRO A 1 146 ? 26.062 -20.25 -12.047 1 94.5 146 PRO A C 1
ATOM 1124 O O . PRO A 1 146 ? 26.859 -21.188 -12.156 1 94.5 146 PRO A O 1
ATOM 1127 N N . GLU A 1 147 ? 24.875 -20.25 -11.445 1 93.19 147 GLU A N 1
ATOM 1128 C CA . GLU A 1 147 ? 24.359 -21.516 -10.914 1 93.19 147 GLU A CA 1
ATOM 1129 C C . GLU A 1 147 ? 22.859 -21.641 -11.18 1 93.19 147 GLU A C 1
ATOM 1131 O O . GLU A 1 147 ? 22.203 -20.672 -11.547 1 93.19 147 GLU A O 1
ATOM 1136 N N . THR A 1 148 ? 22.359 -22.906 -11.172 1 93.25 148 THR A N 1
ATOM 1137 C CA . THR A 1 148 ? 20.922 -23.188 -11.18 1 93.25 148 THR A CA 1
ATOM 1138 C C . THR A 1 148 ? 20.516 -23.938 -9.914 1 93.25 148 THR A C 1
ATOM 1140 O O . THR A 1 148 ? 21.203 -24.875 -9.492 1 93.25 148 THR A O 1
ATOM 1143 N N . ARG A 1 149 ? 19.453 -23.5 -9.328 1 93.75 149 ARG A N 1
ATOM 1144 C CA . ARG A 1 149 ? 18.953 -24.125 -8.109 1 93.75 149 ARG A CA 1
ATOM 1145 C C . ARG A 1 149 ? 17.625 -24.828 -8.352 1 93.75 149 ARG A C 1
ATOM 1147 O O . ARG A 1 149 ? 16.812 -24.375 -9.156 1 93.75 149 ARG A O 1
ATOM 1154 N N . GLN A 1 150 ? 17.438 -25.891 -7.684 1 93.94 150 GLN A N 1
ATOM 1155 C CA . GLN A 1 150 ? 16.172 -26.594 -7.777 1 93.94 150 GLN A CA 1
ATOM 1156 C C . GLN A 1 150 ? 15.07 -25.875 -6.996 1 93.94 150 GLN A C 1
ATOM 1158 O O . GLN A 1 150 ? 15.273 -25.5 -5.84 1 93.94 150 GLN A O 1
ATOM 1163 N N . ALA A 1 151 ? 13.922 -25.719 -7.668 1 96.25 151 ALA A N 1
ATOM 1164 C CA . ALA A 1 151 ? 12.781 -25.125 -6.961 1 96.25 151 ALA A CA 1
ATOM 1165 C C . ALA A 1 151 ? 12.227 -26.094 -5.922 1 96.25 151 ALA A C 1
ATOM 1167 O O . ALA A 1 151 ? 12.07 -27.281 -6.191 1 96.25 151 ALA A O 1
ATOM 1168 N N . GLN A 1 152 ? 11.961 -25.578 -4.754 1 96.44 152 GLN A N 1
ATOM 1169 C CA . GLN A 1 152 ? 11.461 -26.406 -3.672 1 96.44 152 GLN A CA 1
ATOM 1170 C C . GLN A 1 152 ? 9.938 -26.344 -3.58 1 96.44 152 GLN A C 1
ATOM 1172 O O . GLN A 1 152 ? 9.312 -27.156 -2.896 1 96.44 152 GLN A O 1
ATOM 1177 N N . VAL A 1 153 ? 9.312 -25.422 -4.141 1 98.38 153 VAL A N 1
ATOM 1178 C CA . VAL A 1 153 ? 7.871 -25.25 -4.293 1 98.38 153 VAL A CA 1
ATOM 1179 C C . VAL A 1 153 ? 7.504 -25.266 -5.777 1 98.38 153 VAL A C 1
ATOM 1181 O O . VAL A 1 153 ? 7.992 -24.438 -6.551 1 98.38 153 VAL A O 1
ATOM 1184 N N . ARG A 1 154 ? 6.59 -26.188 -6.145 1 98.31 154 ARG A N 1
ATOM 1185 C CA . ARG A 1 154 ? 6.367 -26.344 -7.578 1 98.31 154 ARG A CA 1
ATOM 1186 C C . ARG A 1 154 ? 4.875 -26.359 -7.902 1 98.31 154 ARG A C 1
ATOM 1188 O O . ARG A 1 154 ? 4.48 -26.672 -9.023 1 98.31 154 ARG A O 1
ATOM 1195 N N . ALA A 1 155 ? 4.004 -26.047 -6.977 1 98.56 155 ALA A N 1
ATOM 1196 C CA . ALA A 1 155 ? 2.566 -25.906 -7.207 1 98.56 155 ALA A CA 1
ATOM 1197 C C . ALA A 1 155 ? 2.117 -24.453 -7.047 1 98.56 155 ALA A C 1
ATOM 1199 O O . ALA A 1 155 ? 2.604 -23.75 -6.168 1 98.56 155 ALA A O 1
ATOM 1200 N N . ALA A 1 156 ? 1.221 -24.016 -7.855 1 98.88 156 ALA A N 1
ATOM 1201 C CA . ALA A 1 156 ? 0.634 -22.672 -7.754 1 98.88 156 ALA A CA 1
ATOM 1202 C C . ALA A 1 156 ? -0.703 -22.609 -8.484 1 98.88 156 ALA A C 1
ATOM 1204 O O . ALA A 1 156 ? -1 -23.453 -9.328 1 98.88 156 ALA A O 1
ATOM 1205 N N . GLY A 1 157 ? -1.578 -21.672 -8.016 1 98.88 157 GLY A N 1
ATOM 1206 C CA . GLY A 1 157 ? -2.719 -21.281 -8.828 1 98.88 157 GLY A CA 1
ATOM 1207 C C . GLY A 1 157 ? -2.363 -20.266 -9.898 1 98.88 157 GLY A C 1
ATOM 1208 O O . GLY A 1 157 ? -2.371 -19.062 -9.648 1 98.88 157 GLY A O 1
ATOM 1209 N N . GLN A 1 158 ? -2.119 -20.766 -11.148 1 98.56 158 GLN A N 1
ATOM 1210 C CA . GLN A 1 158 ? -1.751 -19.938 -12.297 1 98.56 158 GLN A CA 1
ATOM 1211 C C . GLN A 1 158 ? -2.961 -19.656 -13.18 1 98.56 158 GLN A C 1
ATOM 1213 O O . GLN A 1 158 ? -3.879 -20.484 -13.266 1 98.56 158 GLN A O 1
ATOM 1218 N N . LEU A 1 159 ? -2.986 -18.469 -13.828 1 98.88 159 LEU A N 1
ATOM 1219 C CA . LEU A 1 159 ? -4.051 -18.234 -14.797 1 98.88 159 LEU A CA 1
ATOM 1220 C C . LEU A 1 159 ? -4.141 -19.391 -15.797 1 98.88 159 LEU A C 1
ATOM 1222 O O . LEU A 1 159 ? -3.166 -20.125 -15.992 1 98.88 159 LEU A O 1
ATOM 1226 N N . PRO A 1 160 ? -5.312 -19.578 -16.375 1 98.88 160 PRO A N 1
ATOM 1227 C CA . PRO A 1 160 ? -5.434 -20.656 -17.359 1 98.88 160 PRO A CA 1
ATOM 1228 C C . PRO A 1 160 ? -4.336 -20.594 -18.422 1 98.88 160 PRO A C 1
ATOM 1230 O O . PRO A 1 160 ? -4.012 -19.531 -18.922 1 98.88 160 PRO A O 1
ATOM 1233 N N . THR A 1 161 ? -3.756 -21.797 -18.719 1 98.56 161 THR A N 1
ATOM 1234 C CA . THR A 1 161 ? -2.633 -21.859 -19.641 1 98.56 161 THR A CA 1
ATOM 1235 C C . THR A 1 161 ? -3.018 -21.281 -21 1 98.56 161 THR A C 1
ATOM 1237 O O . THR A 1 161 ? -4.078 -21.609 -21.531 1 98.56 161 THR A O 1
ATOM 1240 N N . GLY A 1 162 ? -2.189 -20.422 -21.5 1 97.56 162 GLY A N 1
ATOM 1241 C CA . GLY A 1 162 ? -2.432 -19.828 -22.812 1 97.56 162 GLY A CA 1
ATOM 1242 C C . GLY A 1 162 ? -3.045 -18.438 -22.734 1 97.56 162 GLY A C 1
ATOM 1243 O O . GLY A 1 162 ? -3.002 -17.688 -23.719 1 97.56 162 GLY A O 1
ATOM 1244 N N . PHE A 1 163 ? -3.729 -18.109 -21.641 1 98.06 163 PHE A N 1
ATOM 1245 C CA . PHE A 1 163 ? -4.324 -16.797 -21.5 1 98.06 163 PHE A CA 1
ATOM 1246 C C . PHE A 1 163 ? -3.271 -15.766 -21.094 1 98.06 163 PHE A C 1
ATOM 1248 O O . PHE A 1 163 ? -2.631 -15.898 -20.047 1 98.06 163 PHE A O 1
ATOM 1255 N N . GLU A 1 164 ? -3.076 -14.734 -21.828 1 96.5 164 GLU A N 1
ATOM 1256 C CA . GLU A 1 164 ? -2.109 -13.664 -21.594 1 96.5 164 GLU A CA 1
ATOM 1257 C C . GLU A 1 164 ? -2.768 -12.297 -21.703 1 96.5 164 GLU A C 1
ATOM 1259 O O . GLU A 1 164 ? -2.855 -11.727 -22.797 1 96.5 164 GLU A O 1
ATOM 1264 N N . PRO A 1 165 ? -3.047 -11.734 -20.5 1 97.38 165 PRO A N 1
ATOM 1265 C CA . PRO A 1 165 ? -3.756 -10.453 -20.531 1 97.38 165 PRO A CA 1
ATOM 1266 C C . PRO A 1 165 ? -2.973 -9.359 -21.25 1 97.38 165 PRO A C 1
ATOM 1268 O O . PRO A 1 165 ? -3.568 -8.453 -21.844 1 97.38 165 PRO A O 1
ATOM 1271 N N . SER A 1 166 ? -1.647 -9.383 -21.266 1 96.56 166 SER A N 1
ATOM 1272 C CA . SER A 1 166 ? -0.809 -8.352 -21.859 1 96.56 166 SER A CA 1
ATOM 1273 C C . SER A 1 166 ? -0.997 -8.297 -23.375 1 96.56 166 SER A C 1
ATOM 1275 O O . SER A 1 166 ? -0.659 -7.297 -24.016 1 96.56 166 SER A O 1
ATOM 1277 N N . ARG A 1 167 ? -1.55 -9.32 -24 1 96 167 ARG A N 1
ATOM 1278 C CA . ARG A 1 167 ? -1.742 -9.383 -25.453 1 96 167 ARG A CA 1
ATOM 1279 C C . ARG A 1 167 ? -3.012 -8.648 -25.859 1 96 167 ARG A C 1
ATOM 1281 O O . ARG A 1 167 ? -3.221 -8.375 -27.047 1 96 167 ARG A O 1
ATOM 1288 N N . LEU A 1 168 ? -3.82 -8.297 -24.891 1 96.94 168 LEU A N 1
ATOM 1289 C CA . LEU A 1 168 ? -5.152 -7.785 -25.203 1 96.94 168 LEU A CA 1
ATOM 1290 C C . LEU A 1 168 ? -5.129 -6.273 -25.391 1 96.94 168 LEU A C 1
ATOM 1292 O O . LEU A 1 168 ? -6.141 -5.668 -25.75 1 96.94 168 LEU A O 1
ATOM 1296 N N . TYR A 1 169 ? -4.055 -5.598 -25.094 1 95.5 169 TYR A N 1
ATOM 1297 C CA . TYR A 1 169 ? -3.844 -4.168 -25.281 1 95.5 169 TYR A CA 1
ATOM 1298 C C . TYR A 1 169 ? -2.369 -3.859 -25.516 1 95.5 169 TYR A C 1
ATOM 1300 O O . TYR A 1 169 ? -1.531 -4.766 -25.516 1 95.5 169 TYR A O 1
ATOM 1308 N N . ARG A 1 170 ? -2.01 -2.656 -25.797 1 91.81 170 ARG A N 1
ATOM 1309 C CA . ARG A 1 170 ? -0.619 -2.279 -26.016 1 91.81 170 ARG A CA 1
ATOM 1310 C C . ARG A 1 170 ? 0.143 -2.178 -24.703 1 91.81 170 ARG A C 1
ATOM 1312 O O . ARG A 1 170 ? 0.443 -1.076 -24.234 1 91.81 170 ARG A O 1
ATOM 1319 N N . SER A 1 171 ? 0.513 -3.369 -24.25 1 90 171 SER A N 1
ATOM 1320 C CA . SER A 1 171 ? 1.247 -3.438 -23 1 90 171 SER A CA 1
ATOM 1321 C C . SER A 1 171 ? 2.752 -3.334 -23.219 1 90 171 SER A C 1
ATOM 1323 O O . SER A 1 171 ? 3.344 -4.188 -23.891 1 90 171 SER A O 1
ATOM 1325 N N . VAL A 1 172 ? 3.406 -2.242 -23.141 1 87.25 172 VAL A N 1
ATOM 1326 C CA . VAL A 1 172 ? 4.848 -2.115 -23.344 1 87.25 172 VAL A CA 1
ATOM 1327 C C . VAL A 1 172 ? 5.547 -2.086 -21.984 1 87.25 172 VAL A C 1
ATOM 1329 O O . VAL A 1 172 ? 5.559 -1.058 -21.297 1 87.25 172 VAL A O 1
ATOM 1332 N N . HIS A 1 173 ? 6.215 -3.242 -21.562 1 91.94 173 HIS A N 1
ATOM 1333 C CA . HIS A 1 173 ? 7.02 -3.361 -20.344 1 91.94 173 HIS A CA 1
ATOM 1334 C C . HIS A 1 173 ? 6.172 -3.145 -19.094 1 91.94 173 HIS A C 1
ATOM 1336 O O . HIS A 1 173 ? 6.613 -2.5 -18.141 1 91.94 173 HIS A O 1
ATOM 1342 N N . HIS A 1 174 ? 4.848 -3.529 -19.156 1 96.94 174 HIS A N 1
ATOM 1343 C CA . HIS A 1 174 ? 4 -3.436 -17.984 1 96.94 174 HIS A CA 1
ATOM 1344 C C . HIS A 1 174 ? 4.148 -4.672 -17.094 1 96.94 174 HIS A C 1
ATOM 1346 O O . HIS A 1 174 ? 4.242 -5.793 -17.594 1 96.94 174 HIS A O 1
ATOM 1352 N N . PRO A 1 175 ? 4.27 -4.453 -15.812 1 98.19 175 PRO A N 1
ATOM 1353 C CA . PRO A 1 175 ? 4.219 -5.609 -14.914 1 98.19 175 PRO A CA 1
ATOM 1354 C C . PRO A 1 175 ? 2.975 -6.469 -15.133 1 98.19 175 PRO A C 1
ATOM 1356 O O . PRO A 1 175 ? 1.925 -5.953 -15.523 1 98.19 175 PRO A O 1
ATOM 1359 N N . ARG A 1 176 ? 3.062 -7.754 -14.875 1 98.19 176 ARG A N 1
ATOM 1360 C CA . ARG A 1 176 ? 1.982 -8.711 -15.078 1 98.19 176 ARG A CA 1
ATOM 1361 C C . ARG A 1 176 ? 0.735 -8.305 -14.297 1 98.19 176 ARG A C 1
ATOM 1363 O O . ARG A 1 176 ? -0.383 -8.422 -14.805 1 98.19 176 ARG A O 1
ATOM 1370 N N . GLY A 1 177 ? 0.908 -7.832 -13.016 1 98.31 177 GLY A N 1
ATOM 1371 C CA . GLY A 1 177 ? -0.222 -7.398 -12.211 1 98.31 177 GLY A CA 1
ATOM 1372 C C . GLY A 1 177 ? -1.025 -6.285 -12.859 1 98.31 177 GLY A C 1
ATOM 1373 O O . GLY A 1 177 ? -2.246 -6.223 -12.695 1 98.31 177 GLY A O 1
ATOM 1374 N N . LEU A 1 178 ? -0.382 -5.422 -13.617 1 98.38 178 LEU A N 1
ATOM 1375 C CA . LEU A 1 178 ? -1.073 -4.312 -14.266 1 98.38 178 LEU A CA 1
ATOM 1376 C C . LEU A 1 178 ? -1.82 -4.789 -15.5 1 98.38 178 LEU A C 1
ATOM 1378 O O . LEU A 1 178 ? -2.912 -4.297 -15.805 1 98.38 178 LEU A O 1
ATOM 1382 N N . ALA A 1 179 ? -1.184 -5.723 -16.25 1 98.44 179 ALA A N 1
ATOM 1383 C CA . ALA A 1 179 ? -1.902 -6.312 -17.375 1 98.44 179 ALA A CA 1
ATOM 1384 C C . ALA A 1 179 ? -3.184 -7 -16.906 1 98.44 179 ALA A C 1
ATOM 1386 O O . ALA A 1 179 ? -4.234 -6.859 -17.531 1 98.44 179 ALA A O 1
ATOM 1387 N N . MET A 1 180 ? -3.107 -7.711 -15.836 1 98.75 180 MET A N 1
ATOM 1388 C CA . MET A 1 180 ? -4.277 -8.367 -15.258 1 98.75 180 MET A CA 1
ATOM 1389 C C . MET A 1 180 ? -5.312 -7.332 -14.82 1 98.75 180 MET A C 1
ATOM 1391 O O . MET A 1 180 ? -6.516 -7.559 -14.961 1 98.75 180 MET A O 1
ATOM 1395 N N . THR A 1 181 ? -4.855 -6.199 -14.32 1 98.75 181 THR A N 1
ATOM 1396 C CA . THR A 1 181 ? -5.719 -5.109 -13.883 1 98.75 181 THR A CA 1
ATOM 1397 C C . THR A 1 181 ? -6.555 -4.578 -15.047 1 98.75 181 THR A C 1
ATOM 1399 O O . THR A 1 181 ? -7.77 -4.414 -14.922 1 98.75 181 THR A O 1
ATOM 1402 N N . ILE A 1 182 ? -5.895 -4.352 -16.156 1 98.62 182 ILE A N 1
ATOM 1403 C CA . ILE A 1 182 ? -6.559 -3.807 -17.344 1 98.62 182 ILE A CA 1
ATOM 1404 C C . ILE A 1 182 ? -7.629 -4.781 -17.828 1 98.62 182 ILE A C 1
ATOM 1406 O O . ILE A 1 182 ? -8.75 -4.383 -18.125 1 98.62 182 ILE A O 1
ATOM 1410 N N . PHE A 1 183 ? -7.281 -6 -17.875 1 98.56 183 PHE A N 1
ATOM 1411 C CA . PHE A 1 183 ? -8.25 -7.008 -18.297 1 98.56 183 PHE A CA 1
ATOM 1412 C C . PHE A 1 183 ? -9.43 -7.062 -17.328 1 98.56 183 PHE A C 1
ATOM 1414 O O . PHE A 1 183 ? -10.586 -7.016 -17.766 1 98.56 183 PHE A O 1
ATOM 1421 N N . ALA A 1 184 ? -9.141 -7.191 -16.031 1 98.81 184 ALA A N 1
ATOM 1422 C CA . ALA A 1 184 ? -10.172 -7.414 -15.008 1 98.81 184 ALA A CA 1
ATOM 1423 C C . ALA A 1 184 ? -11.156 -6.25 -14.961 1 98.81 184 ALA A C 1
ATOM 1425 O O . ALA A 1 184 ? -12.367 -6.461 -14.867 1 98.81 184 ALA A O 1
ATOM 1426 N N . ALA A 1 185 ? -10.656 -5.051 -14.984 1 98.62 185 ALA A N 1
ATOM 1427 C CA . ALA A 1 185 ? -11.523 -3.875 -14.961 1 98.62 185 ALA A CA 1
ATOM 1428 C C . ALA A 1 185 ? -12.383 -3.801 -16.219 1 98.62 185 ALA A C 1
ATOM 1430 O O . ALA A 1 185 ? -13.555 -3.424 -16.156 1 98.62 185 ALA A O 1
ATOM 1431 N N . SER A 1 186 ? -11.82 -4.141 -17.375 1 98.62 186 SER A N 1
ATOM 1432 C CA . SER A 1 186 ? -12.578 -4.168 -18.625 1 98.62 186 SER A CA 1
ATOM 1433 C C . SER A 1 186 ? -13.68 -5.227 -18.578 1 98.62 186 SER A C 1
ATOM 1435 O O . SER A 1 186 ? -14.789 -5 -19.062 1 98.62 186 SER A O 1
ATOM 1437 N N . ASP A 1 187 ? -13.258 -6.352 -18.047 1 98.69 187 ASP A N 1
ATOM 1438 C CA . ASP A 1 187 ? -14.227 -7.43 -17.859 1 98.69 187 ASP A CA 1
ATOM 1439 C C . ASP A 1 187 ? -15.383 -6.992 -16.969 1 98.69 187 ASP A C 1
ATOM 1441 O O . ASP A 1 187 ? -16.531 -7.34 -17.219 1 98.69 187 ASP A O 1
ATOM 1445 N N . CYS A 1 188 ? -15.109 -6.246 -15.922 1 98.75 188 CYS A N 1
ATOM 1446 C CA . CYS A 1 188 ? -16.125 -5.73 -15 1 98.75 188 CYS A CA 1
ATOM 1447 C C . CYS A 1 188 ? -17.062 -4.762 -15.711 1 98.75 188 CYS A C 1
ATOM 1449 O O . CYS A 1 188 ? -18.281 -4.836 -15.547 1 98.75 188 CYS A O 1
ATOM 1451 N N . LEU A 1 189 ? -16.5 -3.893 -16.484 1 98.44 189 LEU A N 1
ATOM 1452 C CA . LEU A 1 189 ? -17.312 -2.941 -17.25 1 98.44 189 LEU A CA 1
ATOM 1453 C C . LEU A 1 189 ? -18.219 -3.664 -18.234 1 98.44 189 LEU A C 1
ATOM 1455 O O . LEU A 1 189 ? -19.391 -3.326 -18.359 1 98.44 189 LEU A O 1
ATOM 1459 N N . GLY A 1 190 ? -17.641 -4.633 -18.953 1 98.19 190 GLY A N 1
ATOM 1460 C CA . GLY A 1 190 ? -18.453 -5.418 -19.875 1 98.19 190 GLY A CA 1
ATOM 1461 C C . GLY A 1 190 ? -19.594 -6.152 -19.188 1 98.19 190 GLY A C 1
ATOM 1462 O O . GLY A 1 190 ? -20.719 -6.145 -19.672 1 98.19 190 GLY A O 1
ATOM 1463 N N . ASP A 1 191 ? -19.25 -6.777 -18.078 1 98.25 191 ASP A N 1
ATOM 1464 C CA . ASP A 1 191 ? -20.234 -7.555 -17.328 1 98.25 191 ASP A CA 1
ATOM 1465 C C . ASP A 1 191 ? -21.359 -6.664 -16.812 1 98.25 191 ASP A C 1
ATOM 1467 O O . ASP A 1 191 ? -22.5 -7.121 -16.641 1 98.25 191 ASP A O 1
ATOM 1471 N N . SER A 1 192 ? -21.109 -5.426 -16.547 1 98.12 192 SER A N 1
ATOM 1472 C CA . SER A 1 192 ? -22.094 -4.512 -15.969 1 98.12 192 SER A CA 1
ATOM 1473 C C . SER A 1 192 ? -23.266 -4.285 -16.922 1 98.12 192 SER A C 1
ATOM 1475 O O . SER A 1 192 ? -24.359 -3.932 -16.5 1 98.12 192 SER A O 1
ATOM 1477 N N . GLY A 1 193 ? -22.984 -4.359 -18.234 1 98.12 193 GLY A N 1
ATOM 1478 C CA . GLY A 1 193 ? -23.984 -4.082 -19.234 1 98.12 193 GLY A CA 1
ATOM 1479 C C . GLY A 1 193 ? -24.297 -2.602 -19.375 1 98.12 193 GLY A C 1
ATOM 1480 O O . GLY A 1 193 ? -25.203 -2.219 -20.109 1 98.12 193 GLY A O 1
ATOM 1481 N N . LEU A 1 194 ? -23.656 -1.76 -18.641 1 97.94 194 LEU A N 1
ATOM 1482 C CA . LEU A 1 194 ? -23.828 -0.312 -18.688 1 97.94 194 LEU A CA 1
ATOM 1483 C C . LEU A 1 194 ? -22.734 0.329 -19.547 1 97.94 194 LEU A C 1
ATOM 1485 O O . LEU A 1 194 ? -21.578 -0.111 -19.516 1 97.94 194 LEU A O 1
ATOM 1489 N N . GLU A 1 195 ? -23.141 1.291 -20.297 1 96.88 195 GLU A N 1
ATOM 1490 C CA . GLU A 1 195 ? -22.141 2.07 -21.016 1 96.88 195 GLU A CA 1
ATOM 1491 C C . GLU A 1 195 ? -21.438 3.055 -20.094 1 96.88 195 GLU A C 1
ATOM 1493 O O . GLU A 1 195 ? -22.047 3.982 -19.578 1 96.88 195 GLU A O 1
ATOM 1498 N N . TRP A 1 196 ? -20.172 2.912 -19.953 1 97.19 196 TRP A N 1
ATOM 1499 C CA . TRP A 1 196 ? -19.422 3.662 -18.969 1 97.19 196 TRP A CA 1
ATOM 1500 C C . TRP A 1 196 ? -19.516 5.16 -19.234 1 97.19 196 TRP A C 1
ATOM 1502 O O . TRP A 1 196 ? -19.703 5.953 -18.297 1 97.19 196 TRP A O 1
ATOM 1512 N N . ASP A 1 197 ? -19.328 5.578 -20.453 1 96.06 197 ASP A N 1
ATOM 1513 C CA . ASP A 1 197 ? -19.297 7.004 -20.781 1 96.06 197 ASP A CA 1
ATOM 1514 C C . ASP A 1 197 ? -20.625 7.668 -20.453 1 96.06 197 ASP A C 1
ATOM 1516 O O . ASP A 1 197 ? -20.656 8.812 -19.984 1 96.06 197 ASP A O 1
ATOM 1520 N N . ASP A 1 198 ? -21.672 6.941 -20.719 1 96.75 198 ASP A N 1
ATOM 1521 C CA . ASP A 1 198 ? -23 7.449 -20.359 1 96.75 198 ASP A CA 1
ATOM 1522 C C . ASP A 1 198 ? -23.141 7.582 -18.844 1 96.75 198 ASP A C 1
ATOM 1524 O O . ASP A 1 198 ? -23.703 8.57 -18.359 1 96.75 198 ASP A O 1
ATOM 1528 N N . LEU A 1 199 ? -22.703 6.586 -18.141 1 97.31 199 LEU A N 1
ATOM 1529 C CA . LEU A 1 199 ? -22.766 6.598 -16.688 1 97.31 199 LEU A CA 1
ATOM 1530 C C . LEU A 1 199 ? -21.953 7.746 -16.109 1 97.31 199 LEU A C 1
ATOM 1532 O O . LEU A 1 199 ? -22.422 8.484 -15.242 1 97.31 199 LEU A O 1
ATOM 1536 N N . ARG A 1 200 ? -20.75 7.891 -16.547 1 96.69 200 ARG A N 1
ATOM 1537 C CA . ARG A 1 200 ? -19.844 8.945 -16.109 1 96.69 200 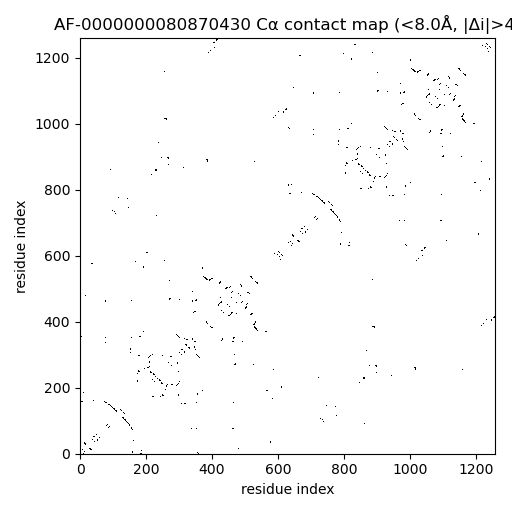ARG A CA 1
ATOM 1538 C C . ARG A 1 200 ? -20.438 10.32 -16.359 1 96.69 200 ARG A C 1
ATOM 1540 O O . ARG A 1 200 ? -20.344 11.211 -15.508 1 96.69 200 ARG A O 1
ATOM 1547 N N . ASP A 1 201 ? -21.078 10.531 -17.516 1 96.56 201 ASP A N 1
ATOM 1548 C CA . ASP A 1 201 ? -21.578 11.836 -17.938 1 96.56 201 ASP A CA 1
ATOM 1549 C C . ASP A 1 201 ? -22.781 12.266 -17.109 1 96.56 201 ASP A C 1
ATOM 1551 O O . ASP A 1 201 ? -23.109 13.445 -17.031 1 96.56 201 ASP A O 1
ATOM 1555 N N . ARG A 1 202 ? -23.391 11.328 -16.469 1 95.69 202 ARG A N 1
ATOM 1556 C CA . ARG A 1 202 ? -24.562 11.617 -15.656 1 95.69 202 ARG A CA 1
ATOM 1557 C C . ARG A 1 202 ? -24.156 12.133 -14.281 1 95.69 202 ARG A C 1
ATOM 1559 O O . ARG A 1 202 ? -24.969 12.711 -13.57 1 95.69 202 ARG A O 1
ATOM 1566 N N . LEU A 1 203 ? -22.938 11.961 -13.93 1 98.19 203 LEU A N 1
ATOM 1567 C CA . LEU A 1 203 ? -22.516 12.188 -12.555 1 98.19 203 LEU A CA 1
ATOM 1568 C C . LEU A 1 203 ? -21.562 13.375 -12.461 1 98.19 203 LEU A C 1
ATOM 1570 O O . LEU A 1 203 ? -20.875 13.703 -13.43 1 98.19 203 LEU A O 1
ATOM 1574 N N . ASP A 1 204 ? -21.578 14.102 -11.273 1 98.31 204 ASP A N 1
ATOM 1575 C CA . ASP A 1 204 ? -20.406 14.898 -10.906 1 98.31 204 ASP A CA 1
ATOM 1576 C C . ASP A 1 204 ? -19.141 14.055 -10.906 1 98.31 204 ASP A C 1
ATOM 1578 O O . ASP A 1 204 ? -19.078 13.016 -10.25 1 98.31 204 ASP A O 1
ATOM 1582 N N . PRO A 1 205 ? -18.141 14.516 -11.695 1 98.06 205 PRO A N 1
ATOM 1583 C CA . PRO A 1 205 ? -16.922 13.711 -11.797 1 98.06 205 PRO A CA 1
ATOM 1584 C C . PRO A 1 205 ? -16.344 13.344 -10.43 1 98.06 205 PRO A C 1
ATOM 1586 O O . PRO A 1 205 ? -15.664 12.32 -10.289 1 98.06 205 PRO A O 1
ATOM 1589 N N . ASP A 1 206 ? -16.594 14.117 -9.477 1 97.81 206 ASP A N 1
ATOM 1590 C CA . ASP A 1 206 ? -16.078 13.883 -8.133 1 97.81 206 ASP A CA 1
ATOM 1591 C C . ASP A 1 206 ? -16.859 12.789 -7.422 1 97.81 206 ASP A C 1
ATOM 1593 O O . ASP A 1 206 ? -16.5 12.367 -6.32 1 97.81 206 ASP A O 1
ATOM 1597 N N . GLN A 1 207 ? -17.938 12.266 -7.969 1 98.44 207 GLN A N 1
ATOM 1598 C CA . GLN A 1 207 ? -18.781 11.25 -7.352 1 98.44 207 GLN A CA 1
ATOM 1599 C C . GLN A 1 207 ? -18.375 9.852 -7.812 1 98.44 207 GLN A C 1
ATOM 1601 O O . GLN A 1 207 ? -19.062 8.867 -7.52 1 98.44 207 GLN A O 1
ATOM 1606 N N . ILE A 1 208 ? -17.312 9.719 -8.508 1 98.75 208 ILE A N 1
ATOM 1607 C CA . ILE A 1 208 ? -16.703 8.469 -8.953 1 98.75 208 ILE A CA 1
ATOM 1608 C C . ILE A 1 208 ? -15.398 8.227 -8.203 1 98.75 208 ILE A C 1
ATOM 1610 O O . ILE A 1 208 ? -14.625 9.164 -7.973 1 98.75 208 ILE A O 1
ATOM 1614 N N . ALA A 1 209 ? -15.125 7 -7.773 1 98.88 209 ALA A N 1
ATOM 1615 C CA . ALA A 1 209 ? -13.844 6.691 -7.141 1 98.88 209 ALA A CA 1
ATOM 1616 C C . ALA A 1 209 ? -13.32 5.328 -7.59 1 98.88 209 ALA A C 1
ATOM 1618 O O . ALA A 1 209 ? -14.078 4.512 -8.117 1 98.88 209 ALA A O 1
ATOM 1619 N N . VAL A 1 210 ? -12.094 5.152 -7.508 1 98.94 210 VAL A N 1
ATOM 1620 C CA . VAL A 1 210 ? -11.422 3.873 -7.707 1 98.94 210 VAL A CA 1
ATOM 1621 C C . VAL A 1 210 ? -10.562 3.547 -6.484 1 98.94 210 VAL A C 1
ATOM 1623 O O . VAL A 1 210 ? -9.68 4.324 -6.113 1 98.94 210 VAL A O 1
ATOM 1626 N N . TYR A 1 211 ? -10.781 2.477 -5.789 1 98.88 211 TYR A N 1
ATOM 1627 C CA . TYR A 1 211 ? -9.938 1.93 -4.734 1 98.88 211 TYR A CA 1
ATOM 1628 C C . TYR A 1 211 ? -9.43 0.543 -5.105 1 98.88 211 TYR A C 1
ATOM 1630 O O . TYR A 1 211 ? -10.164 -0.442 -5.02 1 98.88 211 TYR A O 1
ATOM 1638 N N . ALA A 1 212 ? -8.188 0.452 -5.539 1 98.88 212 ALA A N 1
ATOM 1639 C CA . ALA A 1 212 ? -7.586 -0.776 -6.051 1 98.88 212 ALA A CA 1
ATOM 1640 C C . ALA A 1 212 ? -6.074 -0.77 -5.855 1 98.88 212 ALA A C 1
ATOM 1642 O O . ALA A 1 212 ? -5.441 0.289 -5.891 1 98.88 212 ALA A O 1
ATOM 1643 N N . GLY A 1 213 ? -5.504 -1.882 -5.57 1 98.19 213 GLY A N 1
ATOM 1644 C CA . GLY A 1 213 ? -4.066 -1.937 -5.367 1 98.19 213 GLY A CA 1
ATOM 1645 C C . GLY A 1 213 ? -3.496 -3.336 -5.508 1 98.19 213 GLY A C 1
ATOM 1646 O O . GLY A 1 213 ? -4.195 -4.258 -5.93 1 98.19 213 GLY A O 1
ATOM 1647 N N . ASN A 1 214 ? -2.201 -3.447 -5.336 1 96.88 214 ASN A N 1
ATOM 1648 C CA . ASN A 1 214 ? -1.387 -4.652 -5.211 1 96.88 214 ASN A CA 1
ATOM 1649 C C . ASN A 1 214 ? -0.798 -4.785 -3.811 1 96.88 214 ASN A C 1
ATOM 1651 O O . ASN A 1 214 ? -0.27 -3.818 -3.26 1 96.88 214 ASN A O 1
ATOM 1655 N N . SER A 1 215 ? -0.95 -5.953 -3.23 1 95.25 215 SER A N 1
ATOM 1656 C CA . SER A 1 215 ? -0.629 -6.098 -1.815 1 95.25 215 SER A CA 1
ATOM 1657 C C . SER A 1 215 ? 0.869 -5.957 -1.569 1 95.25 215 SER A C 1
ATOM 1659 O O . SER A 1 215 ? 1.29 -5.566 -0.479 1 95.25 215 SER A O 1
ATOM 1661 N N . ILE A 1 216 ? 1.742 -6.297 -2.525 1 94.5 216 ILE A N 1
ATOM 1662 C CA . ILE A 1 216 ? 3.18 -6.332 -2.273 1 94.5 216 ILE A CA 1
ATOM 1663 C C . ILE A 1 216 ? 3.895 -5.398 -3.248 1 94.5 216 ILE A C 1
ATOM 1665 O O . ILE A 1 216 ? 5.121 -5.258 -3.195 1 94.5 216 ILE A O 1
ATOM 1669 N N . GLY A 1 217 ? 3.152 -4.656 -4.086 1 94.88 217 GLY A N 1
ATOM 1670 C CA . GLY A 1 217 ? 3.793 -3.969 -5.195 1 94.88 217 GLY A CA 1
ATOM 1671 C C . GLY A 1 217 ? 4.172 -4.895 -6.336 1 94.88 217 GLY A C 1
ATOM 1672 O O . GLY A 1 217 ? 4.016 -6.113 -6.23 1 94.88 217 GLY A O 1
ATOM 1673 N N . GLN A 1 218 ? 4.559 -4.316 -7.488 1 97.5 218 GLN A N 1
ATOM 1674 C CA . GLN A 1 218 ? 4.984 -5.121 -8.633 1 97.5 218 GLN A CA 1
ATOM 1675 C C . GLN A 1 218 ? 6.422 -5.605 -8.461 1 97.5 218 GLN A C 1
ATOM 1677 O O . GLN A 1 218 ? 7.363 -4.895 -8.812 1 97.5 218 GLN A O 1
ATOM 1682 N N . LEU A 1 219 ? 6.594 -6.848 -8.031 1 97.38 219 LEU A N 1
ATOM 1683 C CA . LEU A 1 219 ? 7.918 -7.34 -7.668 1 97.38 219 LEU A CA 1
ATOM 1684 C C . LEU A 1 219 ? 8.523 -8.164 -8.797 1 97.38 219 LEU A C 1
ATOM 1686 O O . LEU A 1 219 ? 9.57 -8.789 -8.625 1 97.38 219 LEU A O 1
ATOM 1690 N N . ASP A 1 220 ? 7.863 -8.25 -9.977 1 97.5 220 ASP A N 1
ATOM 1691 C CA . ASP A 1 220 ? 8.445 -8.945 -11.117 1 97.5 220 ASP A CA 1
ATOM 1692 C C . ASP A 1 220 ? 9.477 -8.07 -11.828 1 97.5 220 ASP A C 1
ATOM 1694 O O . ASP A 1 220 ? 9.805 -6.98 -11.352 1 97.5 220 ASP A O 1
ATOM 1698 N N . ASP A 1 221 ? 10.023 -8.492 -12.922 1 96.69 221 ASP A N 1
ATOM 1699 C CA . ASP A 1 221 ? 11.164 -7.863 -13.578 1 96.69 221 ASP A CA 1
ATOM 1700 C C . ASP A 1 221 ? 10.773 -6.52 -14.188 1 96.69 221 ASP A C 1
ATOM 1702 O O . ASP A 1 221 ? 11.625 -5.652 -14.391 1 96.69 221 ASP A O 1
ATOM 1706 N N . GLU A 1 222 ? 9.508 -6.348 -14.453 1 97.69 222 GLU A N 1
ATOM 1707 C CA . GLU A 1 222 ? 9.062 -5.105 -15.078 1 97.69 222 GLU A CA 1
ATOM 1708 C C . GLU A 1 222 ? 8.781 -4.031 -14.023 1 97.69 222 GLU A C 1
ATOM 1710 O O . GLU A 1 222 ? 8.547 -2.871 -14.367 1 97.69 222 GLU A O 1
ATOM 1715 N N . GLY A 1 223 ? 8.836 -4.383 -12.75 1 97.5 223 GLY A N 1
ATOM 1716 C CA . GLY A 1 223 ? 8.688 -3.463 -11.641 1 97.5 223 GLY A CA 1
ATOM 1717 C C . GLY A 1 223 ? 9.906 -3.422 -10.734 1 97.5 223 GLY A C 1
ATOM 1718 O O . GLY A 1 223 ? 11.039 -3.328 -11.211 1 97.5 223 GLY A O 1
ATOM 1719 N N . TRP A 1 224 ? 9.68 -3.48 -9.391 1 97 224 TRP A N 1
ATOM 1720 C CA . TRP A 1 224 ? 10.75 -3.355 -8.406 1 97 224 TRP A CA 1
ATOM 1721 C C . TRP A 1 224 ? 11.688 -4.551 -8.469 1 97 224 TRP A C 1
ATOM 1723 O O . TRP A 1 224 ? 12.867 -4.441 -8.117 1 97 224 TRP A O 1
ATOM 1733 N N . GLY A 1 225 ? 11.141 -5.715 -8.938 1 97.25 225 GLY A N 1
ATOM 1734 C CA . GLY A 1 225 ? 12 -6.883 -9.023 1 97.25 225 GLY A CA 1
ATOM 1735 C C . GLY A 1 225 ? 13.203 -6.672 -9.93 1 97.25 225 GLY A C 1
ATOM 1736 O O . GLY A 1 225 ? 14.328 -7.012 -9.57 1 97.25 225 GLY A O 1
ATOM 1737 N N . GLY A 1 226 ? 12.914 -6.152 -11.125 1 97.38 226 GLY A N 1
ATOM 1738 C CA . GLY A 1 226 ? 14 -5.836 -12.039 1 97.38 226 GLY A CA 1
ATOM 1739 C C . GLY A 1 226 ? 14.883 -4.707 -11.547 1 97.38 226 GLY A C 1
ATOM 1740 O O . GLY A 1 226 ? 16.109 -4.758 -11.695 1 97.38 226 GLY A O 1
ATOM 1741 N N . LEU A 1 227 ? 14.32 -3.699 -10.922 1 97.81 227 LEU A N 1
ATOM 1742 C CA . LEU A 1 227 ? 15.023 -2.525 -10.422 1 97.81 227 LEU A CA 1
ATOM 1743 C C . LEU A 1 227 ? 16.031 -2.916 -9.344 1 97.81 227 LEU A C 1
ATOM 1745 O O . LEU A 1 227 ? 17.203 -2.529 -9.414 1 97.81 227 LEU A O 1
ATOM 1749 N N . LEU A 1 228 ? 15.617 -3.727 -8.383 1 97.75 228 LEU A N 1
ATOM 1750 C CA . LEU A 1 228 ? 16.422 -4.035 -7.207 1 97.75 228 LEU A CA 1
ATOM 1751 C C . LEU A 1 228 ? 17.547 -5 -7.562 1 97.75 228 LEU A C 1
ATOM 1753 O O . LEU A 1 228 ? 18.578 -5.043 -6.875 1 97.75 228 LEU A O 1
ATOM 1757 N N . LYS A 1 229 ? 17.406 -5.688 -8.688 1 97.12 229 LYS A N 1
ATOM 1758 C CA . LYS A 1 229 ? 18.422 -6.641 -9.125 1 97.12 229 LYS A CA 1
ATOM 1759 C C . LYS A 1 229 ? 19.375 -6 -10.125 1 97.12 229 LYS A C 1
ATOM 1761 O O . LYS A 1 229 ? 20.375 -6.609 -10.508 1 97.12 229 LYS A O 1
ATOM 1766 N N . SER A 1 230 ? 19.109 -4.82 -10.508 1 96.38 230 SER A N 1
ATOM 1767 C CA . SER A 1 230 ? 19.812 -4.227 -11.648 1 96.38 230 SER A CA 1
ATOM 1768 C C . SER A 1 230 ? 21.328 -4.23 -11.438 1 96.38 230 SER A C 1
ATOM 1770 O O . SER A 1 230 ? 22.062 -4.746 -12.273 1 96.38 230 SER A O 1
ATOM 1772 N N . PHE A 1 231 ? 21.844 -3.771 -10.281 1 95.69 231 PHE A N 1
ATOM 1773 C CA . PHE A 1 231 ? 23.281 -3.709 -10.016 1 95.69 231 PHE A CA 1
ATOM 1774 C C . PHE A 1 231 ? 23.859 -5.109 -9.883 1 95.69 231 PHE A C 1
ATOM 1776 O O . PHE A 1 231 ? 24.875 -5.43 -10.508 1 95.69 231 PHE A O 1
ATOM 1783 N N . SER A 1 232 ? 23.219 -5.949 -9.109 1 95.31 232 SER A N 1
ATOM 1784 C CA . SER A 1 232 ? 23.75 -7.27 -8.797 1 95.31 232 SER A CA 1
ATOM 1785 C C . SER A 1 232 ? 23.766 -8.172 -10.023 1 95.31 232 SER A C 1
ATOM 1787 O O . SER A 1 232 ? 24.641 -9.023 -10.164 1 95.31 232 SER A O 1
ATOM 1789 N N . SER A 1 233 ? 22.812 -7.941 -10.961 1 94.88 233 SER A N 1
ATOM 1790 C CA . SER A 1 233 ? 22.703 -8.797 -12.141 1 94.88 233 SER A CA 1
ATOM 1791 C C . SER A 1 233 ? 23.484 -8.211 -13.312 1 94.88 233 SER A C 1
ATOM 1793 O O . SER A 1 233 ? 23.547 -8.82 -14.383 1 94.88 233 SER A O 1
ATOM 1795 N N . GLY A 1 234 ? 24.062 -7.047 -13.125 1 93.31 234 GLY A N 1
ATOM 1796 C CA . GLY A 1 234 ? 24.828 -6.406 -14.18 1 93.31 234 GLY A CA 1
ATOM 1797 C C . GLY A 1 234 ? 23.953 -5.785 -15.258 1 93.31 234 GLY A C 1
ATOM 1798 O O . GLY A 1 234 ? 24.422 -5.527 -16.375 1 93.31 234 GLY A O 1
ATOM 1799 N N . LYS A 1 235 ? 22.703 -5.637 -14.961 1 93.31 235 LYS A N 1
ATOM 1800 C CA . LYS A 1 235 ? 21.766 -5.023 -15.898 1 93.31 235 LYS A CA 1
ATOM 1801 C C . LYS A 1 235 ? 21.547 -3.553 -15.562 1 93.31 235 LYS A C 1
ATOM 1803 O O . LYS A 1 235 ? 22.031 -3.061 -14.539 1 93.31 235 LYS A O 1
ATOM 1808 N N . ARG A 1 236 ? 20.891 -2.875 -16.5 1 93.44 236 ARG A N 1
ATOM 1809 C CA . ARG A 1 236 ? 20.531 -1.481 -16.281 1 93.44 236 ARG A CA 1
ATOM 1810 C C . ARG A 1 236 ? 19.078 -1.372 -15.789 1 93.44 236 ARG A C 1
ATOM 1812 O O . ARG A 1 236 ? 18.219 -2.131 -16.234 1 93.44 236 ARG A O 1
ATOM 1819 N N . ALA A 1 237 ? 18.859 -0.43 -14.82 1 95.88 237 ALA A N 1
ATOM 1820 C CA . ALA A 1 237 ? 17.484 -0.076 -14.453 1 95.88 237 ALA A CA 1
ATOM 1821 C C . ALA A 1 237 ? 16.797 0.692 -15.57 1 95.88 237 ALA A C 1
ATOM 1823 O O . ALA A 1 237 ? 17.422 1.526 -16.234 1 95.88 237 ALA A O 1
ATOM 1824 N N . THR A 1 238 ? 15.547 0.405 -15.836 1 96.19 238 THR A N 1
ATOM 1825 C CA . THR A 1 238 ? 14.805 1.142 -16.844 1 96.19 238 THR A CA 1
ATOM 1826 C C . THR A 1 238 ? 13.984 2.264 -16.219 1 96.19 238 THR A C 1
ATOM 1828 O O . THR A 1 238 ? 13.758 2.262 -15.008 1 96.19 238 THR A O 1
ATOM 1831 N N . SER A 1 239 ? 13.523 3.197 -17.062 1 95.31 239 SER A N 1
ATOM 1832 C CA . SER A 1 239 ? 12.773 4.359 -16.578 1 95.31 239 SER A CA 1
ATOM 1833 C C . SER A 1 239 ? 11.375 3.969 -16.125 1 95.31 239 SER A C 1
ATOM 1835 O O . SER A 1 239 ? 10.695 4.75 -15.453 1 95.31 239 SER A O 1
ATOM 1837 N N . LYS A 1 240 ? 10.938 2.758 -16.359 1 95.56 240 LYS A N 1
ATOM 1838 C CA . LYS A 1 240 ? 9.555 2.385 -16.078 1 95.56 240 LYS A CA 1
ATOM 1839 C C . LYS A 1 240 ? 9.461 1.536 -14.812 1 95.56 240 LYS A C 1
ATOM 1841 O O . LYS A 1 240 ? 8.391 1.444 -14.195 1 95.56 240 LYS A O 1
ATOM 1846 N N . GLN A 1 241 ? 10.547 0.925 -14.406 1 97 241 GLN A N 1
ATOM 1847 C CA . GLN A 1 241 ? 10.516 -0.047 -13.312 1 97 241 GLN A CA 1
ATOM 1848 C C . GLN A 1 241 ? 10.102 0.612 -12 1 97 241 GLN A C 1
ATOM 1850 O O . GLN A 1 241 ? 9.227 0.107 -11.289 1 97 241 GLN A O 1
ATOM 1855 N N . MET A 1 242 ? 10.648 1.793 -11.727 1 96.25 242 MET A N 1
ATOM 1856 C CA . MET A 1 242 ? 10.383 2.459 -10.453 1 96.25 242 MET A CA 1
ATOM 1857 C C . MET A 1 242 ? 8.93 2.93 -10.383 1 96.25 242 MET A C 1
ATOM 1859 O O . MET A 1 242 ? 8.195 2.537 -9.477 1 96.25 242 MET A O 1
ATOM 1863 N N . PRO A 1 243 ? 8.422 3.664 -11.352 1 94.94 243 PRO A N 1
ATOM 1864 C CA . PRO A 1 243 ? 7.051 4.172 -11.227 1 94.94 243 PRO A CA 1
ATOM 1865 C C . PRO A 1 243 ? 6.004 3.064 -11.305 1 94.94 243 PRO A C 1
ATOM 1867 O O . PRO A 1 243 ? 4.957 3.154 -10.664 1 94.94 243 PRO A O 1
ATOM 1870 N N . LEU A 1 244 ? 6.273 2.014 -12.031 1 96.62 244 LEU A N 1
ATOM 1871 C CA . LEU A 1 244 ? 5.258 0.982 -12.211 1 96.62 244 LEU A CA 1
ATOM 1872 C C . LEU A 1 244 ? 5.309 -0.039 -11.078 1 96.62 244 LEU A C 1
ATOM 1874 O O . LEU A 1 244 ? 4.426 -0.89 -10.969 1 96.62 244 LEU A O 1
ATOM 1878 N N . GLY A 1 245 ? 6.301 0.106 -10.203 1 97.25 245 GLY A N 1
ATOM 1879 C CA . GLY A 1 245 ? 6.449 -0.84 -9.109 1 97.25 245 GLY A CA 1
ATOM 1880 C C . GLY A 1 245 ? 5.512 -0.565 -7.949 1 97.25 245 GLY A C 1
ATOM 1881 O O . GLY A 1 245 ? 5.273 -1.441 -7.113 1 97.25 245 GLY A O 1
ATOM 1882 N N . TYR A 1 246 ? 4.859 0.587 -7.902 1 97.5 246 TYR A N 1
ATOM 1883 C CA . TYR A 1 246 ? 4.055 1.025 -6.766 1 97.5 246 TYR A CA 1
ATOM 1884 C C . TYR A 1 246 ? 2.812 0.16 -6.613 1 97.5 246 TYR A C 1
ATOM 1886 O O . TYR A 1 246 ? 2.217 -0.267 -7.605 1 97.5 246 TYR A O 1
ATOM 1894 N N . GLY A 1 247 ? 2.406 -0.039 -5.348 1 97.31 247 GLY A N 1
ATOM 1895 C CA . GLY A 1 247 ? 1.27 -0.891 -5.035 1 97.31 247 GLY A CA 1
ATOM 1896 C C . GLY A 1 247 ? -0.056 -0.302 -5.484 1 97.31 247 GLY A C 1
ATOM 1897 O O . GLY A 1 247 ? -1.01 -1.038 -5.746 1 97.31 247 GLY A O 1
ATOM 1898 N N . GLN A 1 248 ? -0.193 1.021 -5.621 1 98.12 248 GLN A N 1
ATOM 1899 C CA . GLN A 1 248 ? -1.465 1.655 -5.953 1 98.12 248 GLN A CA 1
ATOM 1900 C C . GLN A 1 248 ? -1.65 1.766 -7.461 1 98.12 248 GLN A C 1
ATOM 1902 O O . GLN A 1 248 ? -2.664 2.285 -7.934 1 98.12 248 GLN A O 1
ATOM 1907 N N . MET A 1 249 ? -0.738 1.255 -8.289 1 98 249 MET A N 1
ATOM 1908 C CA . MET A 1 249 ? -0.751 1.451 -9.734 1 98 249 MET A CA 1
ATOM 1909 C C . MET A 1 249 ? -2.035 0.901 -10.344 1 98 249 MET A C 1
ATOM 1911 O O . MET A 1 249 ? -2.537 1.44 -11.336 1 98 249 MET A O 1
ATOM 1915 N N . PRO A 1 250 ? -2.617 -0.196 -9.812 1 98.5 250 PRO A N 1
ATOM 1916 C CA . PRO A 1 250 ? -3.895 -0.627 -10.383 1 98.5 250 PRO A CA 1
ATOM 1917 C C . PRO A 1 250 ? -4.941 0.484 -10.391 1 98.5 250 PRO A C 1
ATOM 1919 O O . PRO A 1 250 ? -5.598 0.711 -11.414 1 98.5 250 PRO A O 1
ATOM 1922 N N . ALA A 1 251 ? -5.086 1.175 -9.289 1 98.75 251 ALA A N 1
ATOM 1923 C CA . ALA A 1 251 ? -6.035 2.285 -9.234 1 98.75 251 ALA A CA 1
ATOM 1924 C C . ALA A 1 251 ? -5.629 3.4 -10.195 1 98.75 251 ALA A C 1
ATOM 1926 O O . ALA A 1 251 ? -6.477 3.975 -10.883 1 98.75 251 ALA A O 1
ATOM 1927 N N . ASP A 1 252 ? -4.355 3.717 -10.242 1 98.25 252 ASP A N 1
ATOM 1928 C CA . ASP A 1 252 ? -3.848 4.801 -11.078 1 98.25 252 ASP A CA 1
ATOM 1929 C C . ASP A 1 252 ? -4.07 4.5 -12.562 1 98.25 252 ASP A C 1
ATOM 1931 O O . ASP A 1 252 ? -4.434 5.391 -13.328 1 98.25 252 ASP A O 1
ATOM 1935 N N . PHE A 1 253 ? -3.812 3.238 -12.93 1 97.5 253 PHE A N 1
ATOM 1936 C CA . PHE A 1 253 ? -4.027 2.826 -14.312 1 97.5 253 PHE A CA 1
ATOM 1937 C C . PHE A 1 253 ? -5.5 2.949 -14.695 1 97.5 253 PHE A C 1
ATOM 1939 O O . PHE A 1 253 ? -5.824 3.373 -15.805 1 97.5 253 PHE A O 1
ATOM 1946 N N . LEU A 1 254 ? -6.367 2.541 -13.812 1 98.56 254 LEU A N 1
ATOM 1947 C CA . LEU A 1 254 ? -7.793 2.619 -14.125 1 98.56 254 LEU A CA 1
ATOM 1948 C C . LEU A 1 254 ? -8.227 4.066 -14.305 1 98.56 254 LEU A C 1
ATOM 1950 O O . LEU A 1 254 ? -8.977 4.383 -15.234 1 98.56 254 LEU A O 1
ATOM 1954 N N . ASN A 1 255 ? -7.828 4.938 -13.406 1 98.25 255 ASN A N 1
ATOM 1955 C CA . ASN A 1 255 ? -8.195 6.348 -13.516 1 98.25 255 ASN A CA 1
ATOM 1956 C C . ASN A 1 255 ? -7.656 6.965 -14.797 1 98.25 255 ASN A C 1
ATOM 1958 O O . ASN A 1 255 ? -8.359 7.719 -15.469 1 98.25 255 ASN A O 1
ATOM 1962 N N . ALA A 1 256 ? -6.484 6.602 -15.18 1 97.69 256 ALA A N 1
ATOM 1963 C CA . ALA A 1 256 ? -5.773 7.289 -16.25 1 97.69 256 ALA A CA 1
ATOM 1964 C C . ALA A 1 256 ? -6.129 6.699 -17.609 1 97.69 256 ALA A C 1
ATOM 1966 O O . ALA A 1 256 ? -6.148 7.414 -18.625 1 97.69 256 ALA A O 1
ATOM 1967 N N . TYR A 1 257 ? -6.379 5.312 -17.641 1 97.31 257 TYR A N 1
ATOM 1968 C CA . TYR A 1 257 ? -6.34 4.676 -18.953 1 97.31 257 TYR A CA 1
ATOM 1969 C C . TYR A 1 257 ? -7.625 3.908 -19.234 1 97.31 257 TYR A C 1
ATOM 1971 O O . TYR A 1 257 ? -7.836 3.412 -20.344 1 97.31 257 TYR A O 1
ATOM 1979 N N . VAL A 1 258 ? -8.492 3.764 -18.234 1 97.94 258 VAL A N 1
ATOM 1980 C CA . VAL A 1 258 ? -9.688 2.965 -18.453 1 97.94 258 VAL A CA 1
ATOM 1981 C C . VAL A 1 258 ? -10.93 3.822 -18.219 1 97.94 258 VAL A C 1
ATOM 1983 O O . VAL A 1 258 ? -11.844 3.842 -19.062 1 97.94 258 VAL A O 1
ATOM 1986 N N . LEU A 1 259 ? -10.922 4.648 -17.141 1 98.31 259 LEU A N 1
ATOM 1987 C CA . LEU A 1 259 ? -12.164 5.297 -16.719 1 98.31 259 LEU A CA 1
ATOM 1988 C C . LEU A 1 259 ? -12.094 6.805 -16.953 1 98.31 259 LEU A C 1
ATOM 1990 O O . LEU A 1 259 ? -13.125 7.469 -17.047 1 98.31 259 LEU A O 1
ATOM 1994 N N . GLY A 1 260 ? -10.938 7.383 -16.984 1 97.69 260 GLY A N 1
ATOM 1995 C CA . GLY A 1 260 ? -10.812 8.836 -17 1 97.69 260 GLY A CA 1
ATOM 1996 C C . GLY A 1 260 ? -11.398 9.508 -15.781 1 97.69 260 GLY A C 1
ATOM 1997 O O . GLY A 1 260 ? -11.992 10.586 -15.883 1 97.69 260 GLY A O 1
ATOM 1998 N N . SER A 1 261 ? -11.25 8.883 -14.656 1 98.19 261 SER A N 1
ATOM 1999 C CA . SER A 1 261 ? -11.883 9.383 -13.438 1 98.19 261 SER A CA 1
ATOM 2000 C C . SER A 1 261 ? -11.008 10.438 -12.766 1 98.19 261 SER A C 1
ATOM 2002 O O . SER A 1 261 ? -9.789 10.281 -12.672 1 98.19 261 SER A O 1
ATOM 2004 N N . VAL A 1 262 ? -11.656 11.562 -12.281 1 98.38 262 VAL A N 1
ATOM 2005 C CA . VAL A 1 262 ? -10.938 12.609 -11.562 1 98.38 262 VAL A CA 1
ATOM 2006 C C . VAL A 1 262 ? -11.398 12.648 -10.102 1 98.38 262 VAL A C 1
ATOM 2008 O O . VAL A 1 262 ? -11.07 13.578 -9.367 1 98.38 262 VAL A O 1
ATOM 2011 N N . GLY A 1 263 ? -12.203 11.664 -9.672 1 98.44 263 GLY A N 1
ATOM 2012 C CA . GLY A 1 263 ? -12.742 11.609 -8.32 1 98.44 263 GLY A CA 1
ATOM 2013 C C . GLY A 1 263 ? -11.805 10.945 -7.336 1 98.44 263 GLY A C 1
ATOM 2014 O O . GLY A 1 263 ? -10.586 11.141 -7.395 1 98.44 263 GLY A O 1
ATOM 2015 N N . GLY A 1 264 ? -12.367 10.289 -6.383 1 98.25 264 GLY A N 1
ATOM 2016 C CA . GLY A 1 264 ? -11.555 9.656 -5.355 1 98.25 264 GLY A CA 1
ATOM 2017 C C . GLY A 1 264 ? -10.664 8.555 -5.895 1 98.25 264 GLY A C 1
ATOM 2018 O O . GLY A 1 264 ? -11.016 7.891 -6.875 1 98.25 264 GLY A O 1
ATOM 2019 N N . THR A 1 265 ? -9.539 8.305 -5.262 1 98.62 265 THR A N 1
ATOM 2020 C CA . THR A 1 265 ? -8.602 7.27 -5.668 1 98.62 265 THR A CA 1
ATOM 2021 C C . THR A 1 265 ? -7.77 6.797 -4.477 1 98.62 265 THR A C 1
ATOM 2023 O O . THR A 1 265 ? -7.633 7.512 -3.482 1 98.62 265 THR A O 1
ATOM 2026 N N . GLY A 1 266 ? -7.215 5.598 -4.594 1 97.94 266 GLY A N 1
ATOM 2027 C CA . GLY A 1 266 ? -6.305 5.09 -3.58 1 97.94 266 GLY A CA 1
ATOM 2028 C C . GLY A 1 266 ? -6.246 3.572 -3.541 1 97.94 266 GLY A C 1
ATOM 2029 O O . GLY A 1 266 ? -6.996 2.898 -4.246 1 97.94 266 GLY A O 1
ATOM 2030 N N . ALA A 1 267 ? -5.375 3.117 -2.777 1 98.5 267 ALA A N 1
ATOM 2031 C CA . ALA A 1 267 ? -5.23 1.698 -2.465 1 98.5 267 ALA A CA 1
ATOM 2032 C C . ALA A 1 267 ? -4.965 1.49 -0.976 1 98.5 267 ALA A C 1
ATOM 2034 O O . ALA A 1 267 ? -4.066 2.113 -0.405 1 98.5 267 ALA A O 1
ATOM 2035 N N . ALA A 1 268 ? -5.754 0.642 -0.387 1 98.31 268 ALA A N 1
ATOM 2036 C CA . ALA A 1 268 ? -5.547 0.301 1.018 1 98.31 268 ALA A CA 1
ATOM 2037 C C . ALA A 1 268 ? -4.801 -1.023 1.154 1 98.31 268 ALA A C 1
ATOM 2039 O O . ALA A 1 268 ? -5.062 -1.971 0.41 1 98.31 268 ALA A O 1
ATOM 2040 N N . LEU A 1 269 ? -3.854 -1.017 2.115 1 98.19 269 LEU A N 1
ATOM 2041 C CA . LEU A 1 269 ? -3.049 -2.213 2.342 1 98.19 269 LEU A CA 1
ATOM 2042 C C . LEU A 1 269 ? -3.459 -2.904 3.637 1 98.19 269 LEU A C 1
ATOM 2044 O O . LEU A 1 269 ? -3.516 -2.271 4.695 1 98.19 269 LEU A O 1
ATOM 2048 N N . GLY A 1 270 ? -3.756 -4.168 3.559 1 97.62 270 GLY A N 1
ATOM 2049 C CA . GLY A 1 270 ? -3.99 -5.113 4.641 1 97.62 270 GLY A CA 1
ATOM 2050 C C . GLY A 1 270 ? -3.422 -6.492 4.359 1 97.62 270 GLY A C 1
ATOM 2051 O O . GLY A 1 270 ? -4.055 -7.504 4.672 1 97.62 270 GLY A O 1
ATOM 2052 N N . ALA A 1 271 ? -2.289 -6.512 3.732 1 97.31 271 ALA A N 1
ATOM 2053 C CA . ALA A 1 271 ? -1.691 -7.773 3.303 1 97.31 271 ALA A CA 1
ATOM 2054 C C . ALA A 1 271 ? -2.703 -8.633 2.549 1 97.31 271 ALA A C 1
ATOM 2056 O O . ALA A 1 271 ? -3.303 -8.18 1.57 1 97.31 271 ALA A O 1
ATOM 2057 N N . CYS A 1 272 ? -2.947 -9.844 3.033 1 97.94 272 CYS A N 1
ATOM 2058 C CA . CYS A 1 272 ? -3.824 -10.766 2.33 1 97.94 272 CYS A CA 1
ATOM 2059 C C . CYS A 1 272 ? -5.281 -10.352 2.465 1 97.94 272 CYS A C 1
ATOM 2061 O O . CYS A 1 272 ? -6.152 -10.883 1.776 1 97.94 272 CYS A O 1
ATOM 2063 N N . ALA A 1 273 ? -5.555 -9.312 3.225 1 98.5 273 ALA A N 1
ATOM 2064 C CA . ALA A 1 273 ? -6.918 -8.82 3.404 1 98.5 273 ALA A CA 1
ATOM 2065 C C . ALA A 1 273 ? -7.156 -7.547 2.598 1 98.5 273 ALA A C 1
ATOM 2067 O O . ALA A 1 273 ? -8.203 -6.91 2.725 1 98.5 273 ALA A O 1
ATOM 2068 N N . SER A 1 274 ? -6.277 -7.16 1.768 1 98.81 274 SER A N 1
ATOM 2069 C CA . SER A 1 274 ? -6.246 -5.859 1.102 1 98.81 274 SER A CA 1
ATOM 2070 C C . SER A 1 274 ? -7.523 -5.617 0.305 1 98.81 274 SER A C 1
ATOM 2072 O O . SER A 1 274 ? -8.023 -4.488 0.255 1 98.81 274 SER A O 1
ATOM 2074 N N . PHE A 1 275 ? -8.047 -6.602 -0.403 1 98.88 275 PHE A N 1
ATOM 2075 C CA . PHE A 1 275 ? -9.266 -6.402 -1.175 1 98.88 275 PHE A CA 1
ATOM 2076 C C . PHE A 1 275 ? -10.383 -5.871 -0.289 1 98.88 275 PHE A C 1
ATOM 2078 O O . PHE A 1 275 ? -11.102 -4.945 -0.673 1 98.88 275 PHE A O 1
ATOM 2085 N N . LEU A 1 276 ? -10.57 -6.449 0.894 1 98.94 276 LEU A N 1
ATOM 2086 C CA . LEU A 1 276 ? -11.641 -6.031 1.793 1 98.94 276 LEU A CA 1
ATOM 2087 C C . LEU A 1 276 ? -11.375 -4.633 2.334 1 98.94 276 LEU A C 1
ATOM 2089 O O . LEU A 1 276 ? -12.312 -3.869 2.576 1 98.94 276 LEU A O 1
ATOM 2093 N N . TYR A 1 277 ? -10.109 -4.32 2.537 1 98.88 277 TYR A N 1
ATOM 2094 C CA . TYR A 1 277 ? -9.781 -2.955 2.93 1 98.88 277 TYR A CA 1
ATOM 2095 C C . TYR A 1 277 ? -10.227 -1.958 1.867 1 98.88 277 TYR A C 1
ATOM 2097 O O . TYR A 1 277 ? -10.781 -0.904 2.189 1 98.88 277 TYR A O 1
ATOM 2105 N N . ASN A 1 278 ? -9.938 -2.283 0.591 1 98.88 278 ASN A N 1
ATOM 2106 C CA . ASN A 1 278 ? -10.422 -1.448 -0.505 1 98.88 278 ASN A CA 1
ATOM 2107 C C . ASN A 1 278 ? -11.945 -1.405 -0.553 1 98.88 278 ASN A C 1
ATOM 2109 O O . ASN A 1 278 ? -12.531 -0.351 -0.797 1 98.88 278 ASN A O 1
ATOM 2113 N N . LEU A 1 279 ? -12.531 -2.559 -0.374 1 98.94 279 LEU A N 1
ATOM 2114 C CA . LEU A 1 279 ? -13.992 -2.641 -0.378 1 98.94 279 LEU A CA 1
ATOM 2115 C C . LEU A 1 279 ? -14.586 -1.737 0.694 1 98.94 279 LEU A C 1
ATOM 2117 O O . LEU A 1 279 ? -15.586 -1.058 0.452 1 98.94 279 LEU A O 1
ATOM 2121 N N . ARG A 1 280 ? -14.008 -1.722 1.839 1 98.75 280 ARG A N 1
ATOM 2122 C CA . ARG A 1 280 ? -14.461 -0.872 2.934 1 98.75 280 ARG A CA 1
ATOM 2123 C C . ARG A 1 280 ? -14.445 0.599 2.529 1 98.75 280 ARG A C 1
ATOM 2125 O O . ARG A 1 280 ? -15.383 1.341 2.832 1 98.75 280 ARG A O 1
ATOM 2132 N N . LEU A 1 281 ? -13.406 1.009 1.865 1 98.69 281 LEU A N 1
ATOM 2133 C CA . LEU A 1 281 ? -13.312 2.393 1.412 1 98.69 281 LEU A CA 1
ATOM 2134 C C . LEU A 1 281 ? -14.484 2.742 0.5 1 98.69 281 LEU A C 1
ATOM 2136 O O . LEU A 1 281 ? -15.094 3.807 0.644 1 98.69 281 LEU A O 1
ATOM 2140 N N . GLY A 1 282 ? -14.734 1.838 -0.477 1 98.75 282 GLY A N 1
ATOM 2141 C CA . GLY A 1 282 ? -15.844 2.074 -1.389 1 98.75 282 GLY A CA 1
ATOM 2142 C C . GLY A 1 282 ? -17.188 2.158 -0.687 1 98.75 282 GLY A C 1
ATOM 2143 O O . GLY A 1 282 ? -17.969 3.076 -0.939 1 98.75 282 GLY A O 1
ATOM 2144 N N . VAL A 1 283 ? -17.406 1.246 0.245 1 98.19 283 VAL A N 1
ATOM 2145 C CA . VAL A 1 283 ? -18.672 1.173 0.983 1 98.19 283 VAL A CA 1
ATOM 2146 C C . VAL A 1 283 ? -18.844 2.434 1.824 1 98.19 283 VAL A C 1
ATOM 2148 O O . VAL A 1 283 ? -19.922 3.049 1.811 1 98.19 283 VAL A O 1
ATOM 2151 N N . ASP A 1 284 ? -17.797 2.85 2.518 1 97.44 284 ASP A N 1
ATOM 2152 C CA . ASP A 1 284 ? -17.859 4.004 3.406 1 97.44 284 ASP A CA 1
ATOM 2153 C C . ASP A 1 284 ? -18.125 5.289 2.623 1 97.44 284 ASP A C 1
ATOM 2155 O O . ASP A 1 284 ? -18.906 6.137 3.062 1 97.44 284 ASP A O 1
ATOM 2159 N N . ASP A 1 285 ? -17.484 5.445 1.498 1 98 285 ASP A N 1
ATOM 2160 C CA . ASP A 1 285 ? -17.641 6.668 0.719 1 98 285 ASP A CA 1
ATOM 2161 C C . ASP A 1 285 ? -19.062 6.773 0.138 1 98 285 ASP A C 1
ATOM 2163 O O . ASP A 1 285 ? -19.625 7.867 0.057 1 98 285 ASP A O 1
ATOM 2167 N N . ILE A 1 286 ? -19.562 5.66 -0.328 1 98.12 286 ILE A N 1
ATOM 2168 C CA . ILE A 1 286 ? -20.922 5.672 -0.852 1 98.12 286 ILE A CA 1
ATOM 2169 C C . ILE A 1 286 ? -21.922 5.965 0.278 1 98.12 286 ILE A C 1
ATOM 2171 O O . ILE A 1 286 ? -22.828 6.785 0.12 1 98.12 286 ILE A O 1
ATOM 2175 N N . ARG A 1 287 ? -21.734 5.336 1.414 1 95.94 287 ARG A N 1
ATOM 2176 C CA . ARG A 1 287 ? -22.609 5.539 2.562 1 95.94 287 ARG A CA 1
ATOM 2177 C C . ARG A 1 287 ? -22.594 6.992 3.023 1 95.94 287 ARG A C 1
ATOM 2179 O O . ARG A 1 287 ? -23.625 7.535 3.432 1 95.94 287 ARG A O 1
ATOM 2186 N N . ALA A 1 288 ? -21.438 7.594 2.949 1 94.56 288 ALA A N 1
ATOM 2187 C CA . ALA A 1 288 ? -21.281 8.969 3.4 1 94.56 288 ALA A CA 1
ATOM 2188 C C . ALA A 1 288 ? -21.797 9.953 2.352 1 94.56 288 ALA A C 1
ATOM 2190 O O . ALA A 1 288 ? -21.828 11.164 2.59 1 94.56 288 ALA A O 1
ATOM 2191 N N . GLY A 1 289 ? -22.188 9.508 1.16 1 95.12 289 GLY A N 1
ATOM 2192 C CA . GLY A 1 289 ? -22.719 10.359 0.11 1 95.12 289 GLY A CA 1
ATOM 2193 C C . GLY A 1 289 ? -21.641 11.016 -0.736 1 95.12 289 GLY A C 1
ATOM 2194 O O . GLY A 1 289 ? -21.953 11.859 -1.586 1 95.12 289 GLY A O 1
ATOM 2195 N N . ARG A 1 290 ? -20.375 10.625 -0.516 1 95.94 290 ARG A N 1
ATOM 2196 C CA . ARG A 1 290 ? -19.266 11.25 -1.231 1 95.94 290 ARG A CA 1
ATOM 2197 C C . ARG A 1 290 ? -19.156 10.695 -2.648 1 95.94 290 ARG A C 1
ATOM 2199 O O . ARG A 1 290 ? -18.672 11.383 -3.549 1 95.94 290 ARG A O 1
ATOM 2206 N N . ARG A 1 291 ? -19.531 9.438 -2.803 1 98.38 291 ARG A N 1
ATOM 2207 C CA . ARG A 1 291 ? -19.438 8.758 -4.094 1 98.38 291 ARG A CA 1
ATOM 2208 C C . ARG A 1 291 ? -20.734 8.062 -4.445 1 98.38 291 ARG A C 1
ATOM 2210 O O . ARG A 1 291 ? -21.469 7.617 -3.559 1 98.38 291 ARG A O 1
ATOM 2217 N N . ARG A 1 292 ? -21.016 7.938 -5.742 1 98.62 292 ARG A N 1
ATOM 2218 C CA . ARG A 1 292 ? -22.203 7.234 -6.215 1 98.62 292 ARG A CA 1
ATOM 2219 C C . ARG A 1 292 ? -21.828 5.961 -6.961 1 98.62 292 ARG A C 1
ATOM 2221 O O . ARG A 1 292 ? -22.609 5.023 -7.043 1 98.62 292 ARG A O 1
ATOM 2228 N N . VAL A 1 293 ? -20.625 5.926 -7.547 1 98.75 293 VAL A N 1
ATOM 2229 C CA . VAL A 1 293 ? -20.078 4.742 -8.203 1 98.75 293 VAL A CA 1
ATOM 2230 C C . VAL A 1 293 ? -18.609 4.562 -7.812 1 98.75 293 VAL A C 1
ATOM 2232 O O . VAL A 1 293 ? -17.828 5.516 -7.852 1 98.75 293 VAL A O 1
ATOM 2235 N N . VAL A 1 294 ? -18.234 3.365 -7.391 1 98.88 294 VAL A N 1
ATOM 2236 C CA . VAL A 1 294 ? -16.859 3.066 -6.996 1 98.88 294 VAL A CA 1
ATOM 2237 C C . VAL A 1 294 ? -16.422 1.749 -7.625 1 98.88 294 VAL A C 1
ATOM 2239 O O . VAL A 1 294 ? -17.125 0.742 -7.539 1 98.88 294 VAL A O 1
ATOM 2242 N N . MET A 1 295 ? -15.336 1.76 -8.336 1 98.88 295 MET A N 1
ATOM 2243 C CA . MET A 1 295 ? -14.672 0.534 -8.758 1 98.88 295 MET A CA 1
ATOM 2244 C C . MET A 1 295 ? -13.672 0.064 -7.699 1 98.88 295 MET A C 1
ATOM 2246 O O . MET A 1 295 ? -12.781 0.816 -7.301 1 98.88 295 MET A O 1
ATOM 2250 N N . VAL A 1 296 ? -13.852 -1.14 -7.195 1 98.88 296 VAL A N 1
ATOM 2251 C CA . VAL A 1 296 ? -13.008 -1.708 -6.152 1 98.88 296 VAL A CA 1
ATOM 2252 C C . VAL A 1 296 ? -12.273 -2.939 -6.688 1 98.88 296 VAL A C 1
ATOM 2254 O O . VAL A 1 296 ? -12.867 -3.764 -7.387 1 98.88 296 VAL A O 1
ATOM 2257 N N . GLY A 1 297 ? -10.953 -3.037 -6.371 1 98.81 297 GLY A N 1
ATOM 2258 C CA . GLY A 1 297 ? -10.32 -4.254 -6.855 1 98.81 297 GLY A CA 1
ATOM 2259 C C . GLY A 1 297 ? -8.898 -4.422 -6.363 1 98.81 297 GLY A C 1
ATOM 2260 O O . GLY A 1 297 ? -8.406 -3.611 -5.57 1 98.81 297 GLY A O 1
ATOM 2261 N N . THR A 1 298 ? -8.266 -5.496 -6.672 1 98.81 298 THR A N 1
ATOM 2262 C CA . THR A 1 298 ? -6.863 -5.836 -6.453 1 98.81 298 THR A CA 1
ATOM 2263 C C . THR A 1 298 ? -6.324 -6.684 -7.602 1 98.81 298 THR A C 1
ATOM 2265 O O . THR A 1 298 ? -7.098 -7.293 -8.344 1 98.81 298 THR A O 1
ATOM 2268 N N . ALA A 1 299 ? -5.047 -6.648 -7.789 1 98.88 299 ALA A N 1
ATOM 2269 C CA . ALA A 1 299 ? -4.352 -7.504 -8.742 1 98.88 299 ALA A CA 1
ATOM 2270 C C . ALA A 1 299 ? -2.984 -7.926 -8.211 1 98.88 299 ALA A C 1
ATOM 2272 O O . ALA A 1 299 ? -2.115 -7.082 -7.98 1 98.88 299 ALA A O 1
ATOM 2273 N N . ASP A 1 300 ? -2.797 -9.188 -8.031 1 98.69 300 ASP A N 1
ATOM 2274 C CA . ASP A 1 300 ? -1.537 -9.734 -7.531 1 98.69 300 ASP A CA 1
ATOM 2275 C C . ASP A 1 300 ? -1.025 -10.859 -8.422 1 98.69 300 ASP A C 1
ATOM 2277 O O . ASP A 1 300 ? -1.772 -11.781 -8.766 1 98.69 300 ASP A O 1
ATOM 2281 N N . ALA A 1 301 ? 0.198 -10.742 -8.883 1 98.5 301 ALA A N 1
ATOM 2282 C CA . ALA A 1 301 ? 0.901 -11.758 -9.672 1 98.5 301 ALA A CA 1
ATOM 2283 C C . ALA A 1 301 ? 2.203 -12.164 -8.992 1 98.5 301 ALA A C 1
ATOM 2285 O O . ALA A 1 301 ? 3.291 -11.906 -9.508 1 98.5 301 ALA A O 1
ATOM 2286 N N . PRO A 1 302 ? 2.111 -12.875 -7.898 1 98.12 302 PRO A N 1
ATOM 2287 C CA . PRO A 1 302 ? 3.281 -13.102 -7.043 1 98.12 302 PRO A CA 1
ATOM 2288 C C . PRO A 1 302 ? 4.074 -14.344 -7.441 1 98.12 302 PRO A C 1
ATOM 2290 O O . PRO A 1 302 ? 5.047 -14.695 -6.773 1 98.12 302 PRO A O 1
ATOM 2293 N N . ILE A 1 303 ? 3.68 -15.055 -8.516 1 98.31 303 ILE A N 1
ATOM 2294 C CA . ILE A 1 303 ? 4.336 -16.312 -8.875 1 98.31 303 ILE A CA 1
ATOM 2295 C C . ILE A 1 303 ? 5.66 -16.016 -9.57 1 98.31 303 ILE A C 1
ATOM 2297 O O . ILE A 1 303 ? 5.777 -16.188 -10.789 1 98.31 303 ILE A O 1
ATOM 2301 N N . THR A 1 304 ? 6.656 -15.578 -8.836 1 97.62 304 THR A N 1
ATOM 2302 C CA . THR A 1 304 ? 8.039 -15.359 -9.25 1 97.62 304 THR A CA 1
ATOM 2303 C C . THR A 1 304 ? 9 -16.125 -8.352 1 97.62 304 THR A C 1
ATOM 2305 O O . THR A 1 304 ? 8.664 -16.453 -7.207 1 97.62 304 THR A O 1
ATOM 2308 N N . PRO A 1 305 ? 10.148 -16.469 -8.828 1 97.31 305 PRO A N 1
ATOM 2309 C CA . PRO A 1 305 ? 11.102 -17.25 -8.031 1 97.31 305 PRO A CA 1
ATOM 2310 C C . PRO A 1 305 ? 11.391 -16.609 -6.668 1 97.31 305 PRO A C 1
ATOM 2312 O O . PRO A 1 305 ? 11.383 -17.297 -5.648 1 97.31 305 PRO A O 1
ATOM 2315 N N . GLU A 1 306 ? 11.602 -15.312 -6.637 1 97.69 306 GLU A N 1
ATOM 2316 C CA . GLU A 1 306 ? 12.031 -14.641 -5.414 1 97.69 306 GLU A CA 1
ATOM 2317 C C . GLU A 1 306 ? 10.898 -14.578 -4.395 1 97.69 306 GLU A C 1
ATOM 2319 O O . GLU A 1 306 ? 11.117 -14.789 -3.199 1 97.69 306 GLU A O 1
ATOM 2324 N N . VAL A 1 307 ? 9.695 -14.273 -4.852 1 98.06 307 VAL A N 1
ATOM 2325 C CA . VAL A 1 307 ? 8.555 -14.18 -3.941 1 98.06 307 VAL A CA 1
ATOM 2326 C C . VAL A 1 307 ? 8.234 -15.555 -3.367 1 98.06 307 VAL A C 1
ATOM 2328 O O . VAL A 1 307 ? 7.98 -15.688 -2.168 1 98.06 307 VAL A O 1
ATOM 2331 N N . ILE A 1 308 ? 8.242 -16.578 -4.223 1 98.38 308 ILE A N 1
ATOM 2332 C CA . ILE A 1 308 ? 8 -17.938 -3.762 1 98.38 308 ILE A CA 1
ATOM 2333 C C . ILE A 1 308 ? 9.062 -18.328 -2.738 1 98.38 308 ILE A C 1
ATOM 2335 O O . ILE A 1 308 ? 8.742 -18.891 -1.69 1 98.38 308 ILE A O 1
ATOM 2339 N N . GLU A 1 309 ? 10.312 -17.984 -2.982 1 97.56 309 GLU A N 1
ATOM 2340 C CA . GLU A 1 309 ? 11.383 -18.281 -2.033 1 97.56 309 GLU A CA 1
ATOM 2341 C C . GLU A 1 309 ? 11.164 -17.547 -0.714 1 97.56 309 GLU A C 1
ATOM 2343 O O . GLU A 1 309 ? 11.453 -18.094 0.357 1 97.56 309 GLU A O 1
ATOM 2348 N N . GLY A 1 310 ? 10.75 -16.312 -0.83 1 97.75 310 GLY A N 1
ATOM 2349 C CA . GLY A 1 310 ? 10.477 -15.531 0.37 1 97.75 310 GLY A CA 1
ATOM 2350 C C . GLY A 1 310 ? 9.461 -16.188 1.289 1 97.75 310 GLY A C 1
ATOM 2351 O O . GLY A 1 310 ? 9.703 -16.328 2.49 1 97.75 310 GLY A O 1
ATOM 2352 N N . PHE A 1 311 ? 8.375 -16.594 0.737 1 97.81 311 PHE A N 1
ATOM 2353 C CA . PHE A 1 311 ? 7.332 -17.25 1.53 1 97.81 311 PHE A CA 1
ATOM 2354 C C . PHE A 1 311 ? 7.77 -18.625 1.975 1 97.81 311 PHE A C 1
ATOM 2356 O O . PHE A 1 311 ? 7.402 -19.094 3.061 1 97.81 311 PHE A O 1
ATOM 2363 N N . ARG A 1 312 ? 8.5 -19.312 1.154 1 97.25 312 ARG A N 1
ATOM 2364 C CA . ARG A 1 312 ? 9.008 -20.625 1.534 1 97.25 312 ARG A CA 1
ATOM 2365 C C . ARG A 1 312 ? 9.961 -20.531 2.725 1 97.25 312 ARG A C 1
ATOM 2367 O O . ARG A 1 312 ? 9.883 -21.328 3.658 1 97.25 312 ARG A O 1
ATOM 2374 N N . SER A 1 313 ? 10.891 -19.516 2.697 1 96.31 313 SER A N 1
ATOM 2375 C CA . SER A 1 313 ? 11.93 -19.359 3.713 1 96.31 313 SER A CA 1
ATOM 2376 C C . SER A 1 313 ? 11.32 -19.125 5.09 1 96.31 313 SER A C 1
ATOM 2378 O O . SER A 1 313 ? 11.938 -19.422 6.109 1 96.31 313 SER A O 1
ATOM 2380 N N . MET A 1 314 ? 10.164 -18.609 5.113 1 94.5 314 MET A N 1
ATOM 2381 C CA . MET A 1 314 ? 9.516 -18.375 6.402 1 94.5 314 MET A CA 1
ATOM 2382 C C . MET A 1 314 ? 8.609 -19.547 6.773 1 94.5 314 MET A C 1
ATOM 2384 O O . MET A 1 314 ? 7.852 -19.469 7.746 1 94.5 314 MET A O 1
ATOM 2388 N N . GLY A 1 315 ? 8.539 -20.531 5.941 1 94.56 315 GLY A N 1
ATOM 2389 C CA . GLY A 1 315 ? 7.812 -21.75 6.262 1 94.56 315 GLY A CA 1
ATOM 2390 C C . GLY A 1 315 ? 6.328 -21.656 5.969 1 94.56 315 GLY A C 1
ATOM 2391 O O . GLY A 1 315 ? 5.527 -22.391 6.555 1 94.56 315 GLY A O 1
ATOM 2392 N N . ALA A 1 316 ? 5.949 -20.797 5.031 1 95.5 316 ALA A N 1
ATOM 2393 C CA . ALA A 1 316 ? 4.523 -20.516 4.84 1 95.5 316 ALA A CA 1
ATOM 2394 C C . ALA A 1 316 ? 3.959 -21.359 3.695 1 95.5 316 ALA A C 1
ATOM 2396 O O . ALA A 1 316 ? 2.752 -21.609 3.637 1 95.5 316 ALA A O 1
ATOM 2397 N N . LEU A 1 317 ? 4.785 -21.797 2.758 1 97.88 317 LEU A N 1
ATOM 2398 C CA . LEU A 1 317 ? 4.293 -22.453 1.554 1 97.88 317 LEU A CA 1
ATOM 2399 C C . LEU A 1 317 ? 4.348 -23.969 1.706 1 97.88 317 LEU A C 1
ATOM 2401 O O . LEU A 1 317 ? 5.191 -24.5 2.434 1 97.88 317 LEU A O 1
ATOM 2405 N N . ALA A 1 318 ? 3.426 -24.594 1.057 1 98.12 318 ALA A N 1
ATOM 2406 C CA . ALA A 1 318 ? 3.518 -26.047 0.887 1 98.12 318 ALA A CA 1
ATOM 2407 C C . ALA A 1 318 ? 4.641 -26.422 -0.076 1 98.12 318 ALA A C 1
ATOM 2409 O O . ALA A 1 318 ? 4.457 -26.391 -1.295 1 98.12 318 ALA A O 1
ATOM 2410 N N . ASP A 1 319 ? 5.773 -26.766 0.48 1 97.62 319 ASP A N 1
ATOM 2411 C CA . ASP A 1 319 ? 6.891 -27.156 -0.381 1 97.62 319 ASP A CA 1
ATOM 2412 C C . ASP A 1 319 ? 6.84 -28.641 -0.712 1 97.62 319 ASP A C 1
ATOM 2414 O O . ASP A 1 319 ? 6.031 -29.391 -0.15 1 97.62 319 ASP A O 1
ATOM 2418 N N . ASP A 1 320 ? 7.613 -29.094 -1.642 1 97.88 320 ASP A N 1
ATOM 2419 C CA . ASP A 1 320 ? 7.555 -30.453 -2.162 1 97.88 320 ASP A CA 1
ATOM 2420 C C . ASP A 1 320 ? 7.844 -31.469 -1.063 1 97.88 320 ASP A C 1
ATOM 2422 O O . ASP A 1 320 ? 7.203 -32.531 -0.998 1 97.88 320 ASP A O 1
ATOM 2426 N N . ASP A 1 321 ? 8.852 -31.234 -0.276 1 97.5 321 ASP A N 1
ATOM 2427 C CA . ASP A 1 321 ? 9.172 -32.156 0.813 1 97.5 321 ASP A CA 1
ATOM 2428 C C . ASP A 1 321 ? 7.996 -32.281 1.782 1 97.5 321 ASP A C 1
ATOM 2430 O O . ASP A 1 321 ? 7.699 -33.375 2.258 1 97.5 321 ASP A O 1
ATOM 2434 N N . GLY A 1 322 ? 7.398 -31.156 2.08 1 97.44 322 GLY A N 1
ATOM 2435 C CA . GLY A 1 322 ? 6.227 -31.188 2.943 1 97.44 322 GLY A CA 1
ATOM 2436 C C . GLY A 1 322 ? 5.078 -31.984 2.367 1 97.44 322 GLY A C 1
ATOM 2437 O O . GLY A 1 322 ? 4.422 -32.75 3.086 1 97.44 322 GLY A O 1
ATOM 2438 N N . LEU A 1 323 ? 4.766 -31.828 1.125 1 97.69 323 LEU A N 1
ATOM 2439 C CA . LEU A 1 323 ? 3.689 -32.562 0.452 1 97.69 323 LEU A CA 1
ATOM 2440 C C . LEU A 1 323 ? 3.971 -34.062 0.423 1 97.69 323 LEU A C 1
ATOM 2442 O O . LEU A 1 323 ? 3.062 -34.875 0.616 1 97.69 323 LEU A O 1
ATOM 2446 N N . LYS A 1 324 ? 5.227 -34.406 0.125 1 98 324 LYS A N 1
ATOM 2447 C CA . LYS A 1 324 ? 5.613 -35.812 0.134 1 98 324 LYS A CA 1
ATOM 2448 C C . LYS A 1 324 ? 5.402 -36.438 1.513 1 98 324 LYS A C 1
ATOM 2450 O O . LYS A 1 324 ? 4.875 -37.531 1.627 1 98 324 LYS A O 1
ATOM 2455 N N . ALA A 1 325 ? 5.824 -35.688 2.488 1 97.06 325 ALA A N 1
ATOM 2456 C CA . ALA A 1 325 ? 5.707 -36.188 3.861 1 97.06 325 ALA A CA 1
ATOM 2457 C C . ALA A 1 325 ? 4.242 -36.312 4.27 1 97.06 325 ALA A C 1
ATOM 2459 O O . ALA A 1 325 ? 3.879 -37.281 4.973 1 97.06 325 ALA A O 1
ATOM 2460 N N . LEU A 1 326 ? 3.424 -35.406 3.869 1 95.25 326 LEU A N 1
ATOM 2461 C CA . LEU A 1 326 ? 2.006 -35.375 4.211 1 95.25 326 LEU A CA 1
ATOM 2462 C C . LEU A 1 326 ? 1.311 -36.625 3.713 1 95.25 326 LEU A C 1
ATOM 2464 O O . LEU A 1 326 ? 0.454 -37.188 4.402 1 95.25 326 LEU A O 1
ATOM 2468 N N . ASP A 1 327 ? 1.636 -37.125 2.564 1 94.44 327 ASP A N 1
ATOM 2469 C CA . ASP A 1 327 ? 0.94 -38.25 1.939 1 94.44 327 ASP A CA 1
ATOM 2470 C C . ASP A 1 327 ? 1.845 -39.469 1.852 1 94.44 327 ASP A C 1
ATOM 2472 O O . ASP A 1 327 ? 1.497 -40.438 1.202 1 94.44 327 ASP A O 1
ATOM 2476 N N . ALA A 1 328 ? 2.986 -39.438 2.473 1 96.25 328 ALA A N 1
ATOM 2477 C CA . ALA A 1 328 ? 3.949 -40.531 2.469 1 96.25 328 ALA A CA 1
ATOM 2478 C C . ALA A 1 328 ? 4.289 -40.969 1.044 1 96.25 328 ALA A C 1
ATOM 2480 O O . ALA A 1 328 ? 4.184 -42.156 0.703 1 96.25 328 ALA A O 1
ATOM 2481 N N . LEU A 1 329 ? 4.609 -40 0.224 1 96.44 329 LEU A N 1
ATOM 2482 C CA . LEU A 1 329 ? 4.945 -40.219 -1.178 1 96.44 329 LEU A CA 1
ATOM 2483 C C . LEU A 1 329 ? 6.438 -40 -1.421 1 96.44 329 LEU A C 1
ATOM 2485 O O . LEU A 1 329 ? 7.07 -39.188 -0.763 1 96.44 329 LEU A O 1
ATOM 2489 N N . GLU A 1 330 ? 6.984 -40.719 -2.348 1 95.56 330 GLU A N 1
ATOM 2490 C CA . GLU A 1 330 ? 8.367 -40.531 -2.768 1 95.56 330 GLU A CA 1
ATOM 2491 C C . GLU A 1 330 ? 8.461 -39.531 -3.9 1 95.56 330 GLU A C 1
ATOM 2493 O O . GLU A 1 330 ? 9.43 -38.75 -3.982 1 95.56 330 GLU A O 1
ATOM 2498 N N . LEU A 1 331 ? 7.523 -39.562 -4.773 1 95.31 331 LEU A N 1
ATOM 2499 C CA . LEU A 1 331 ? 7.445 -38.688 -5.922 1 95.31 331 LEU A CA 1
ATOM 2500 C C . LEU A 1 331 ? 6.062 -38.031 -6.023 1 95.31 331 LEU A C 1
ATOM 2502 O O . LEU A 1 331 ? 5.055 -38.688 -5.746 1 95.31 331 LEU A O 1
ATOM 2506 N N . LEU A 1 332 ? 6.094 -36.812 -6.41 1 97.25 332 LEU A N 1
ATOM 2507 C CA . LEU A 1 332 ? 4.836 -36.094 -6.625 1 97.25 332 LEU A CA 1
ATOM 2508 C C . LEU A 1 332 ? 4.438 -36.125 -8.094 1 97.25 332 LEU A C 1
ATOM 2510 O O . LEU A 1 332 ? 5.281 -35.938 -8.977 1 97.25 332 LEU A O 1
ATOM 2514 N N . THR A 1 333 ? 3.178 -36.375 -8.375 1 97.25 333 THR A N 1
ATOM 2515 C CA . THR A 1 333 ? 2.617 -36.344 -9.719 1 97.25 333 THR A CA 1
ATOM 2516 C C . THR A 1 333 ? 1.834 -35.062 -9.938 1 97.25 333 THR A C 1
ATOM 2518 O O . THR A 1 333 ? 1.612 -34.281 -9 1 97.25 333 THR A O 1
ATOM 2521 N N . ASP A 1 334 ? 1.415 -34.844 -11.164 1 97.19 334 ASP A N 1
ATOM 2522 C CA . ASP A 1 334 ? 0.601 -33.688 -11.477 1 97.19 334 ASP A CA 1
ATOM 2523 C C . ASP A 1 334 ? -0.693 -33.688 -10.664 1 97.19 334 ASP A C 1
ATOM 2525 O O . ASP A 1 334 ? -1.172 -32.625 -10.25 1 97.19 334 ASP A O 1
ATOM 2529 N N . ALA A 1 335 ? -1.269 -34.812 -10.484 1 96.38 335 ALA A N 1
ATOM 2530 C CA . ALA A 1 335 ? -2.492 -34.906 -9.695 1 96.38 335 ALA A CA 1
ATOM 2531 C C . ALA A 1 335 ? -2.25 -34.5 -8.242 1 96.38 335 ALA A C 1
ATOM 2533 O O . ALA A 1 335 ? -3.123 -33.906 -7.605 1 96.38 335 ALA A O 1
ATOM 2534 N N . ASP A 1 336 ? -1.078 -34.844 -7.73 1 97.38 336 ASP A N 1
ATOM 2535 C CA . ASP A 1 336 ? -0.728 -34.438 -6.367 1 97.38 336 ASP A CA 1
ATOM 2536 C C . ASP A 1 336 ? -0.606 -32.938 -6.23 1 97.38 336 ASP A C 1
ATOM 2538 O O . ASP A 1 336 ? -1.043 -32.344 -5.234 1 97.38 336 ASP A O 1
ATOM 2542 N N . TYR A 1 337 ? 0.047 -32.312 -7.223 1 98.12 337 TYR A N 1
ATOM 2543 C CA . TYR A 1 337 ? 0.202 -30.844 -7.203 1 98.12 337 TYR A CA 1
ATOM 2544 C C . TYR A 1 337 ? -1.155 -30.156 -7.219 1 98.12 337 TYR A C 1
ATOM 2546 O O . TYR A 1 337 ? -1.322 -29.094 -6.617 1 98.12 337 TYR A O 1
ATOM 2554 N N . GLN A 1 338 ? -2.143 -30.703 -7.848 1 97.75 338 GLN A N 1
ATOM 2555 C CA . GLN A 1 338 ? -3.471 -30.109 -7.941 1 97.75 338 GLN A CA 1
ATOM 2556 C C . GLN A 1 338 ? -4.188 -30.141 -6.594 1 97.75 338 GLN A C 1
ATOM 2558 O O . GLN A 1 338 ? -5.176 -29.422 -6.395 1 97.75 338 GLN A O 1
ATOM 2563 N N . ARG A 1 339 ? -3.707 -30.922 -5.656 1 97.19 339 ARG A N 1
ATOM 2564 C CA . ARG A 1 339 ? -4.32 -31.047 -4.336 1 97.19 339 ARG A CA 1
ATOM 2565 C C . ARG A 1 339 ? -3.42 -30.469 -3.254 1 97.19 339 ARG A C 1
ATOM 2567 O O . ARG A 1 339 ? -3.523 -30.844 -2.084 1 97.19 339 ARG A O 1
ATOM 2574 N N . ALA A 1 340 ? -2.525 -29.578 -3.666 1 98.19 340 ALA A N 1
ATOM 2575 C CA . ALA A 1 340 ? -1.502 -29.078 -2.754 1 98.19 340 ALA A CA 1
ATOM 2576 C C . ALA A 1 340 ? -2.123 -28.234 -1.641 1 98.19 340 ALA A C 1
ATOM 2578 O O . ALA A 1 340 ? -1.612 -28.219 -0.518 1 98.19 340 ALA A O 1
ATOM 2579 N N . CYS A 1 341 ? -3.164 -27.531 -1.939 1 98.62 341 CYS A N 1
ATOM 2580 C CA . CYS A 1 341 ? -3.834 -26.656 -0.978 1 98.62 341 CYS A CA 1
ATOM 2581 C C . CYS A 1 341 ? -4.996 -27.375 -0.31 1 98.62 341 CYS A C 1
ATOM 2583 O O . CYS A 1 341 ? -5.977 -27.734 -0.97 1 98.62 341 CYS A O 1
ATOM 2585 N N . ARG A 1 342 ? -4.98 -27.5 1.02 1 98.25 342 ARG A N 1
ATOM 2586 C CA . ARG A 1 342 ? -5.934 -28.359 1.712 1 98.25 342 ARG A CA 1
ATOM 2587 C C . ARG A 1 342 ? -6.48 -27.672 2.961 1 98.25 342 ARG A C 1
ATOM 2589 O O . ARG A 1 342 ? -6.262 -28.141 4.078 1 98.25 342 ARG A O 1
ATOM 2596 N N . PRO A 1 343 ? -7.262 -26.656 2.814 1 98.44 343 PRO A N 1
ATOM 2597 C CA . PRO A 1 343 ? -7.824 -25.984 3.986 1 98.44 343 PRO A CA 1
ATOM 2598 C C . PRO A 1 343 ? -8.539 -26.938 4.934 1 98.44 343 PRO A C 1
ATOM 2600 O O . PRO A 1 343 ? -9.305 -27.797 4.484 1 98.44 343 PRO A O 1
ATOM 2603 N N . PHE A 1 344 ? -8.258 -26.828 6.262 1 98.62 344 PHE A N 1
ATOM 2604 C CA . PHE A 1 344 ? -8.906 -27.484 7.395 1 98.62 344 PHE A CA 1
ATOM 2605 C C . PHE A 1 344 ? -8.594 -28.984 7.406 1 98.62 344 PH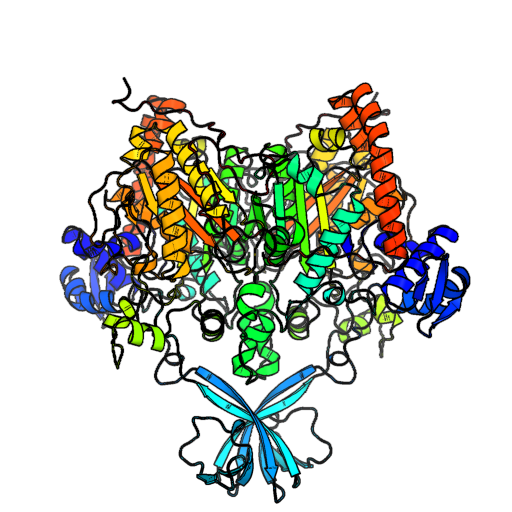E A C 1
ATOM 2607 O O . PHE A 1 344 ? -9.039 -29.719 8.289 1 98.62 344 PHE A O 1
ATOM 2614 N N . ALA A 1 345 ? -7.859 -29.516 6.434 1 98.31 345 ALA A N 1
ATOM 2615 C CA . ALA A 1 345 ? -7.32 -30.875 6.438 1 98.31 345 ALA A CA 1
ATOM 2616 C C . ALA A 1 345 ? -5.887 -30.891 6.965 1 98.31 345 ALA A C 1
ATOM 2618 O O . ALA A 1 345 ? -5.363 -29.859 7.395 1 98.31 345 ALA A O 1
ATOM 2619 N N . ARG A 1 346 ? -5.34 -32.125 7.047 1 97.19 346 ARG A N 1
ATOM 2620 C CA . ARG A 1 346 ? -3.893 -32.125 7.238 1 97.19 346 ARG A CA 1
ATOM 2621 C C . ARG A 1 346 ? -3.178 -31.422 6.094 1 97.19 346 ARG A C 1
ATOM 2623 O O . ARG A 1 346 ? -3.436 -31.703 4.922 1 97.19 346 ARG A O 1
ATOM 2630 N N . ASN A 1 347 ? -2.412 -30.438 6.465 1 97.88 347 ASN A N 1
ATOM 2631 C CA . ASN A 1 347 ? -1.783 -29.578 5.465 1 97.88 347 ASN A CA 1
ATOM 2632 C C . ASN A 1 347 ? -0.388 -29.141 5.902 1 97.88 347 ASN A C 1
ATOM 2634 O O . ASN A 1 347 ? 0.068 -29.5 6.988 1 97.88 347 ASN A O 1
ATOM 2638 N N . CYS A 1 348 ? 0.359 -28.453 5.023 1 97.06 348 CYS A N 1
ATOM 2639 C CA . CYS A 1 348 ? 1.736 -28.125 5.367 1 97.06 348 CYS A CA 1
ATOM 2640 C C . CYS A 1 348 ? 2.104 -26.734 4.852 1 97.06 348 CYS A C 1
ATOM 2642 O O . CYS A 1 348 ? 3.283 -26.391 4.781 1 97.06 348 CYS A O 1
ATOM 2644 N N . GLY A 1 349 ? 1.145 -25.922 4.387 1 97.31 349 GLY A N 1
ATOM 2645 C CA . GLY A 1 349 ? 1.401 -24.578 3.885 1 97.31 349 GLY A CA 1
ATOM 2646 C C . GLY A 1 349 ? 0.431 -24.156 2.799 1 97.31 349 GLY A C 1
ATOM 2647 O O . GLY A 1 349 ? -0.325 -24.984 2.277 1 97.31 349 GLY A O 1
ATOM 2648 N N . PHE A 1 350 ? 0.431 -22.859 2.561 1 97.5 350 PHE A N 1
ATOM 2649 C CA . PHE A 1 350 ? -0.482 -22.422 1.509 1 97.5 350 PHE A CA 1
ATOM 2650 C C . PHE A 1 350 ? 0.167 -22.562 0.137 1 97.5 350 PHE A C 1
ATOM 2652 O O . PHE A 1 350 ? 1.366 -22.828 0.036 1 97.5 350 PHE A O 1
ATOM 2659 N N . THR A 1 351 ? -0.599 -22.578 -0.911 1 98.81 351 THR A N 1
ATOM 2660 C CA . THR A 1 351 ? -0.196 -22.578 -2.312 1 98.81 351 THR A CA 1
ATOM 2661 C C . THR A 1 351 ? -0.417 -21.203 -2.941 1 98.81 351 THR A C 1
ATOM 2663 O O . THR A 1 351 ? -1.527 -20.672 -2.906 1 98.81 351 THR A O 1
ATOM 2666 N N . MET A 1 352 ? 0.634 -20.688 -3.502 1 98.62 352 MET A N 1
ATOM 2667 C CA . MET A 1 352 ? 0.558 -19.344 -4.086 1 98.62 352 MET A CA 1
ATOM 2668 C C . MET A 1 352 ? -0.411 -19.328 -5.266 1 98.62 352 MET A C 1
ATOM 2670 O O . MET A 1 352 ? -0.533 -20.312 -5.992 1 98.62 352 MET A O 1
ATOM 2674 N N . GLY A 1 353 ? -1.127 -18.234 -5.434 1 98.75 353 GLY A N 1
ATOM 2675 C CA . GLY A 1 353 ? -1.979 -18.016 -6.59 1 98.75 353 GLY A CA 1
ATOM 2676 C C . GLY A 1 353 ? -1.862 -16.609 -7.148 1 98.75 353 GLY A C 1
ATOM 2677 O O . GLY A 1 353 ? -1.334 -15.711 -6.488 1 98.75 353 GLY A O 1
ATOM 2678 N N . GLU A 1 354 ? -2.215 -16.359 -8.367 1 98.75 354 GLU A N 1
ATOM 2679 C CA . GLU A 1 354 ? -2.354 -15.031 -8.953 1 98.75 354 GLU A CA 1
ATOM 2680 C C . GLU A 1 354 ? -3.799 -14.75 -9.352 1 98.75 354 GLU A C 1
ATOM 2682 O O . GLU A 1 354 ? -4.531 -15.672 -9.727 1 98.75 354 GLU A O 1
ATOM 2687 N N . SER A 1 355 ? -4.242 -13.547 -9.164 1 98.88 355 SER A N 1
ATOM 2688 C CA . SER A 1 355 ? -5.633 -13.188 -9.414 1 98.88 355 SER A CA 1
ATOM 2689 C C . SER A 1 355 ? -5.801 -11.672 -9.539 1 98.88 355 SER A C 1
ATOM 2691 O O . SER A 1 355 ? -4.977 -10.914 -9.023 1 98.88 355 SER A O 1
ATOM 2693 N N . SER A 1 356 ? -6.672 -11.258 -10.289 1 98.88 356 SER A N 1
ATOM 2694 C CA . SER A 1 356 ? -7.188 -9.891 -10.352 1 98.88 356 SER A CA 1
ATOM 2695 C C . SER A 1 356 ? -8.711 -9.875 -10.32 1 98.88 356 SER A C 1
ATOM 2697 O O . SER A 1 356 ? -9.359 -10.508 -11.148 1 98.88 356 SER A O 1
ATOM 2699 N N . GLN A 1 357 ? -9.297 -9.211 -9.336 1 98.94 357 GLN A N 1
ATOM 2700 C CA . GLN A 1 357 ? -10.742 -9.164 -9.141 1 98.94 357 GLN A CA 1
ATOM 2701 C C . GLN A 1 357 ? -11.227 -7.727 -8.945 1 98.94 357 GLN A C 1
ATOM 2703 O O . GLN A 1 357 ? -10.656 -6.969 -8.164 1 98.94 357 GLN A O 1
ATOM 2708 N N . PHE A 1 358 ? -12.281 -7.352 -9.703 1 98.88 358 PHE A N 1
ATOM 2709 C CA . PHE A 1 358 ? -12.875 -6.023 -9.602 1 98.88 358 PHE A CA 1
ATOM 2710 C C . PHE A 1 358 ? -14.391 -6.117 -9.461 1 98.88 358 PHE A C 1
ATOM 2712 O O . PHE A 1 358 ? -15.023 -6.984 -10.07 1 98.88 358 PHE A O 1
ATOM 2719 N N . VAL A 1 359 ? -14.961 -5.266 -8.641 1 98.88 359 VAL A N 1
ATOM 2720 C CA . VAL A 1 359 ? -16.406 -5.098 -8.523 1 98.88 359 VAL A CA 1
ATOM 2721 C C . VAL A 1 359 ? -16.766 -3.621 -8.656 1 98.88 359 VAL A C 1
ATOM 2723 O O . VAL A 1 359 ? -15.977 -2.748 -8.289 1 98.88 359 VAL A O 1
ATOM 2726 N N . MET A 1 360 ? -17.859 -3.354 -9.227 1 98.81 360 MET A N 1
ATOM 2727 C CA . MET A 1 360 ? -18.422 -2.008 -9.305 1 98.81 360 MET A CA 1
ATOM 2728 C C . MET A 1 360 ? -19.531 -1.818 -8.281 1 98.81 360 MET A C 1
ATOM 2730 O O . MET A 1 360 ? -20.516 -2.551 -8.297 1 98.81 360 MET A O 1
ATOM 2734 N N . LEU A 1 361 ? -19.344 -0.892 -7.371 1 98.81 361 LEU A N 1
ATOM 2735 C CA . LEU A 1 361 ? -20.344 -0.536 -6.367 1 98.81 361 LEU A CA 1
ATOM 2736 C C . LEU A 1 361 ? -21.125 0.701 -6.797 1 98.81 361 LEU A C 1
ATOM 2738 O O . LEU A 1 361 ? -20.562 1.639 -7.355 1 98.81 361 LEU A O 1
ATOM 2742 N N . MET A 1 362 ? -22.438 0.686 -6.559 1 98.69 362 MET A N 1
ATOM 2743 C CA . MET A 1 362 ? -23.297 1.832 -6.809 1 98.69 362 MET A CA 1
ATOM 2744 C C . MET A 1 362 ? -24.203 2.098 -5.609 1 98.69 362 MET A C 1
ATOM 2746 O O . MET A 1 362 ? -24.578 1.171 -4.887 1 98.69 362 MET A O 1
ATOM 2750 N N . ASP A 1 363 ? -24.516 3.338 -5.332 1 98.38 363 ASP A N 1
ATOM 2751 C CA . ASP A 1 363 ? -25.594 3.605 -4.387 1 98.38 363 ASP A CA 1
ATOM 2752 C C . ASP A 1 363 ? -26.938 3.141 -4.945 1 98.38 363 ASP A C 1
ATOM 2754 O O . ASP A 1 363 ? -27.078 2.951 -6.156 1 98.38 363 ASP A O 1
ATOM 2758 N N . ASP A 1 364 ? -27.906 2.848 -4.113 1 97.44 364 ASP A N 1
ATOM 2759 C CA . ASP A 1 364 ? -29.156 2.213 -4.523 1 97.44 364 ASP A CA 1
ATOM 2760 C C . ASP A 1 364 ? -29.922 3.092 -5.508 1 97.44 364 ASP A C 1
ATOM 2762 O O . ASP A 1 364 ? -30.484 2.592 -6.477 1 97.44 364 ASP A O 1
ATOM 2766 N N . ASP A 1 365 ? -29.859 4.445 -5.355 1 97.81 365 ASP A N 1
ATOM 2767 C CA . ASP A 1 365 ? -30.578 5.324 -6.266 1 97.81 365 ASP A CA 1
ATOM 2768 C C . ASP A 1 365 ? -30.047 5.207 -7.691 1 97.81 365 ASP A C 1
ATOM 2770 O O . ASP A 1 365 ? -30.828 5.078 -8.641 1 97.81 365 ASP A O 1
ATOM 2774 N N . LEU A 1 366 ? -28.766 5.285 -7.797 1 98.38 366 LEU A N 1
ATOM 2775 C CA . LEU A 1 366 ? -28.156 5.203 -9.117 1 98.38 366 LEU A CA 1
ATOM 2776 C C . LEU A 1 366 ? -28.391 3.836 -9.75 1 98.38 366 LEU A C 1
ATOM 2778 O O . LEU A 1 366 ? -28.641 3.738 -10.953 1 98.38 366 LEU A O 1
ATOM 2782 N N . ALA A 1 367 ? -28.234 2.768 -8.969 1 98.5 367 ALA A N 1
ATOM 2783 C CA . ALA A 1 367 ? -28.484 1.418 -9.477 1 98.5 367 ALA A CA 1
ATOM 2784 C C . ALA A 1 367 ? -29.891 1.298 -10.047 1 98.5 367 ALA A C 1
ATOM 2786 O O . ALA A 1 367 ? -30.094 0.72 -11.117 1 98.5 367 ALA A O 1
ATOM 2787 N N . LEU A 1 368 ? -30.891 1.818 -9.328 1 98.38 368 LEU A N 1
ATOM 2788 C CA . LEU A 1 368 ? -32.281 1.744 -9.766 1 98.38 368 LEU A CA 1
ATOM 2789 C C . LEU A 1 368 ? -32.5 2.605 -11.008 1 98.38 368 LEU A C 1
ATOM 2791 O O . LEU A 1 368 ? -33.188 2.182 -11.945 1 98.38 368 LEU A O 1
ATOM 2795 N N . GLU A 1 369 ? -31.875 3.762 -11 1 97.25 369 GLU A N 1
ATOM 2796 C CA . GLU A 1 369 ? -32.031 4.711 -12.094 1 97.25 369 GLU A CA 1
ATOM 2797 C C . GLU A 1 369 ? -31.469 4.152 -13.398 1 97.25 369 GLU A C 1
ATOM 2799 O O . GLU A 1 369 ? -32.031 4.367 -14.477 1 97.25 369 GLU A O 1
ATOM 2804 N N . THR A 1 370 ? -30.406 3.441 -13.328 1 97.94 370 THR A N 1
ATOM 2805 C CA . THR A 1 370 ? -29.672 3.014 -14.516 1 97.94 370 THR A CA 1
ATOM 2806 C C . THR A 1 370 ? -30.125 1.63 -14.961 1 97.94 370 THR A C 1
ATOM 2808 O O . THR A 1 370 ? -29.75 1.167 -16.047 1 97.94 370 THR A O 1
ATOM 2811 N N . GLY A 1 371 ? -30.922 0.941 -14.148 1 98.38 371 GLY A N 1
ATOM 2812 C CA . GLY A 1 371 ? -31.281 -0.433 -14.461 1 98.38 371 GLY A CA 1
ATOM 2813 C C . GLY A 1 371 ? -30.125 -1.404 -14.297 1 98.38 371 GLY A C 1
ATOM 2814 O O . GLY A 1 371 ? -30.031 -2.398 -15.016 1 98.38 371 GLY A O 1
ATOM 2815 N N . ALA A 1 372 ? -29.188 -1.078 -13.406 1 98.56 372 ALA A N 1
ATOM 2816 C CA . ALA A 1 372 ? -28.062 -1.963 -13.18 1 98.56 372 ALA A CA 1
ATOM 2817 C C . ALA A 1 372 ? -28.516 -3.338 -12.703 1 98.56 372 ALA A C 1
ATOM 2819 O O . ALA A 1 372 ? -29.453 -3.443 -11.906 1 98.56 372 ALA A O 1
ATOM 2820 N N . ASN A 1 373 ? -27.938 -4.402 -13.273 1 98.44 373 ASN A N 1
ATOM 2821 C CA . ASN A 1 373 ? -28.172 -5.742 -12.742 1 98.44 373 ASN A CA 1
ATOM 2822 C C . ASN A 1 373 ? -27.484 -5.941 -11.398 1 98.44 373 ASN A C 1
ATOM 2824 O O . ASN A 1 373 ? -26.266 -5.949 -11.32 1 98.44 373 ASN A O 1
ATOM 2828 N N . ILE A 1 374 ? -28.25 -6.098 -10.328 1 98.56 374 ILE A N 1
ATOM 2829 C CA . ILE A 1 374 ? -27.719 -6.168 -8.969 1 98.56 374 ILE A CA 1
ATOM 2830 C C . ILE A 1 374 ? -27.328 -7.609 -8.648 1 98.56 374 ILE A C 1
ATOM 2832 O O . ILE A 1 374 ? -28.172 -8.5 -8.625 1 98.56 374 ILE A O 1
ATOM 2836 N N . LEU A 1 375 ? -26 -7.824 -8.383 1 98.62 375 LEU A N 1
ATOM 2837 C CA . LEU A 1 375 ? -25.484 -9.156 -8.07 1 98.62 375 LEU A CA 1
ATOM 2838 C C . LEU A 1 375 ? -25.516 -9.406 -6.566 1 98.62 375 LEU A C 1
ATOM 2840 O O . LEU A 1 375 ? -25.375 -10.547 -6.121 1 98.62 375 LEU A O 1
ATOM 2844 N N . GLY A 1 376 ? -25.641 -8.422 -5.777 1 98.44 376 GLY A N 1
ATOM 2845 C CA . GLY A 1 376 ? -25.672 -8.414 -4.324 1 98.44 376 GLY A CA 1
ATOM 2846 C C . GLY A 1 376 ? -25.438 -7.043 -3.725 1 98.44 376 GLY A C 1
ATOM 2847 O O . GLY A 1 376 ? -25.422 -6.039 -4.441 1 98.44 376 GLY A O 1
ATOM 2848 N N . SER A 1 377 ? -25.406 -6.91 -2.445 1 98.56 377 SER A N 1
ATOM 2849 C CA . SER A 1 377 ? -25.062 -5.664 -1.771 1 98.56 377 SER A CA 1
ATOM 2850 C C . SER A 1 377 ? -24.078 -5.91 -0.627 1 98.56 377 SER A C 1
ATOM 2852 O O . SER A 1 377 ? -23.984 -7.031 -0.125 1 98.56 377 SER A O 1
ATOM 2854 N N . VAL A 1 378 ? -23.312 -4.938 -0.301 1 98.75 378 VAL A N 1
ATOM 2855 C CA . VAL A 1 378 ? -22.312 -4.988 0.76 1 98.75 378 VAL A CA 1
ATOM 2856 C C . VAL A 1 378 ? -22.625 -3.938 1.82 1 98.75 378 VAL A C 1
ATOM 2858 O O . VAL A 1 378 ? -22.156 -2.797 1.73 1 98.75 378 VAL A O 1
ATOM 2861 N N . PRO A 1 379 ? -23.281 -4.344 2.859 1 97.88 379 PRO A N 1
ATOM 2862 C CA . PRO A 1 379 ? -23.656 -3.357 3.873 1 97.88 379 PRO A CA 1
ATOM 2863 C C . PRO A 1 379 ? -22.469 -2.859 4.688 1 97.88 379 PRO A C 1
ATOM 2865 O O . PRO A 1 379 ? -22.469 -1.715 5.145 1 97.88 379 PRO A O 1
ATOM 2868 N N . ALA A 1 380 ? -21.484 -3.73 4.93 1 97.81 380 ALA A N 1
ATOM 2869 C CA . ALA A 1 380 ? -20.344 -3.285 5.738 1 97.81 380 ALA A CA 1
ATOM 2870 C C . ALA A 1 380 ? -19.156 -4.227 5.578 1 97.81 380 ALA A C 1
ATOM 2872 O O . ALA A 1 380 ? -19.328 -5.391 5.211 1 97.81 380 ALA A O 1
ATOM 2873 N N . VAL A 1 381 ? -18.016 -3.725 5.832 1 98.62 381 VAL A N 1
ATOM 2874 C CA . VAL A 1 381 ? -16.781 -4.457 6.047 1 98.62 381 VAL A CA 1
ATOM 2875 C C . VAL A 1 381 ? -16.156 -4.043 7.379 1 98.62 381 VAL A C 1
ATOM 2877 O O . VAL A 1 381 ? -15.992 -2.854 7.652 1 98.62 381 VAL A O 1
ATOM 2880 N N . PHE A 1 382 ? -15.836 -5 8.211 1 98.5 382 PHE A N 1
ATOM 2881 C CA . PHE A 1 382 ? -15.211 -4.723 9.5 1 98.5 382 PHE A CA 1
ATOM 2882 C C . PHE A 1 382 ? -13.734 -5.109 9.484 1 98.5 382 PHE A C 1
ATOM 2884 O O . PHE A 1 382 ? -13.367 -6.16 8.945 1 98.5 382 PHE A O 1
ATOM 2891 N N . VAL A 1 383 ? -12.883 -4.242 9.992 1 98.62 383 VAL A N 1
ATOM 2892 C CA . VAL A 1 383 ? -11.438 -4.426 10.023 1 98.62 383 VAL A CA 1
ATOM 2893 C C . VAL A 1 383 ? -10.922 -4.258 11.453 1 98.62 383 VAL A C 1
ATOM 2895 O O . VAL A 1 383 ? -11.25 -3.275 12.125 1 98.62 383 VAL A O 1
ATOM 2898 N N . ASN A 1 384 ? -10.078 -5.211 11.891 1 98.69 384 ASN A N 1
ATOM 2899 C CA . ASN A 1 384 ? -9.547 -5.141 13.242 1 98.69 384 ASN A CA 1
ATOM 2900 C C . ASN A 1 384 ? -8.117 -5.672 13.312 1 98.69 384 ASN A C 1
ATOM 2902 O O . ASN A 1 384 ? -7.777 -6.645 12.641 1 98.69 384 ASN A O 1
ATOM 2906 N N . ALA A 1 385 ? -7.285 -5.035 14.148 1 98.5 385 ALA A N 1
ATOM 2907 C CA . ALA A 1 385 ? -5.914 -5.477 14.398 1 98.5 385 ALA A CA 1
ATOM 2908 C C . ALA A 1 385 ? -5.875 -6.574 15.453 1 98.5 385 ALA A C 1
ATOM 2910 O O . ALA A 1 385 ? -6.898 -6.91 16.047 1 98.5 385 ALA A O 1
ATOM 2911 N N . ASP A 1 386 ? -4.691 -7.156 15.719 1 97.69 386 ASP A N 1
ATOM 2912 C CA . ASP A 1 386 ? -4.547 -8.312 16.594 1 97.69 386 ASP A CA 1
ATOM 2913 C C . ASP A 1 386 ? -4.152 -7.875 18.016 1 97.69 386 ASP A C 1
ATOM 2915 O O . ASP A 1 386 ? -4.254 -8.656 18.953 1 97.69 386 ASP A O 1
ATOM 2919 N N . GLY A 1 387 ? -3.74 -6.582 18.141 1 97.06 387 GLY A N 1
ATOM 2920 C CA . GLY A 1 387 ? -3.154 -6.195 19.422 1 97.06 387 GLY A CA 1
ATOM 2921 C C . GLY A 1 387 ? -1.761 -6.758 19.625 1 97.06 387 GLY A C 1
ATOM 2922 O O . GLY A 1 387 ? -0.977 -6.855 18.688 1 97.06 387 GLY A O 1
ATOM 2923 N N . TRP A 1 388 ? -1.433 -7.117 20.828 1 96.75 388 TRP A N 1
ATOM 2924 C CA . TRP A 1 388 ? -0.091 -7.551 21.203 1 96.75 388 TRP A CA 1
ATOM 2925 C C . TRP A 1 388 ? 0.277 -8.859 20.5 1 96.75 388 TRP A C 1
ATOM 2927 O O . TRP A 1 388 ? -0.548 -9.766 20.406 1 96.75 388 TRP A O 1
ATOM 2937 N N . LYS A 1 389 ? 1.537 -8.938 20.031 1 95.12 389 LYS A N 1
ATOM 2938 C CA . LYS A 1 389 ? 1.99 -10.117 19.297 1 95.12 389 LYS A CA 1
ATOM 2939 C C . LYS A 1 389 ? 3.445 -10.438 19.625 1 95.12 389 LYS A C 1
ATOM 2941 O O . LYS A 1 389 ? 4.223 -9.547 19.969 1 95.12 389 LYS A O 1
ATOM 2946 N N . ARG A 1 390 ? 3.768 -11.68 19.453 1 90.25 390 ARG A N 1
ATOM 2947 C CA . ARG A 1 390 ? 5.156 -12.117 19.469 1 90.25 390 ARG A CA 1
ATOM 2948 C C . ARG A 1 390 ? 5.711 -12.258 18.062 1 90.25 390 ARG A C 1
ATOM 2950 O O . ARG A 1 390 ? 6.871 -11.922 17.797 1 90.25 390 ARG A O 1
ATOM 2957 N N . SER A 1 391 ? 4.93 -12.859 17.234 1 89.38 391 SER A N 1
ATOM 2958 C CA . SER A 1 391 ? 5.258 -12.992 15.82 1 89.38 391 SER A CA 1
ATOM 2959 C C . SER A 1 391 ? 4.312 -12.164 14.953 1 89.38 391 SER A C 1
ATOM 2961 O O . SER A 1 391 ? 3.092 -12.32 15.031 1 89.38 391 SER A O 1
ATOM 2963 N N . ILE A 1 392 ? 4.863 -11.344 14.086 1 88.56 392 ILE A N 1
ATOM 2964 C CA . ILE A 1 392 ? 4.09 -10.391 13.289 1 88.56 392 ILE A CA 1
ATOM 2965 C C . ILE A 1 392 ? 3.203 -11.156 12.305 1 88.56 392 ILE A C 1
ATOM 2967 O O . ILE A 1 392 ? 2.127 -10.68 11.93 1 88.56 392 ILE A O 1
ATOM 2971 N N . SER A 1 393 ? 3.623 -12.359 11.914 1 87.12 393 SER A N 1
ATOM 2972 C CA . SER A 1 393 ? 2.891 -13.094 10.883 1 87.12 393 SER A CA 1
ATOM 2973 C C . SER A 1 393 ? 1.897 -14.07 11.5 1 87.12 393 SER A C 1
ATOM 2975 O O . SER A 1 393 ? 1.063 -14.641 10.797 1 87.12 393 SER A O 1
ATOM 2977 N N . ALA A 1 394 ? 1.949 -14.25 12.758 1 88.5 394 ALA A N 1
ATOM 2978 C CA . ALA A 1 394 ? 1.07 -15.219 13.406 1 88.5 394 ALA A CA 1
ATOM 2979 C C . ALA A 1 394 ? -0.347 -14.672 13.539 1 88.5 394 ALA A C 1
ATOM 2981 O O . ALA A 1 394 ? -0.538 -13.461 13.727 1 88.5 394 ALA A O 1
ATOM 2982 N N . PRO A 1 395 ? -1.285 -15.57 13.43 1 89.62 395 PRO A N 1
ATOM 2983 C CA . PRO A 1 395 ? -2.662 -15.117 13.648 1 89.62 395 PRO A CA 1
ATOM 2984 C C . PRO A 1 395 ? -2.898 -14.602 15.062 1 89.62 395 PRO A C 1
ATOM 2986 O O . PRO A 1 395 ? -2.131 -14.922 15.977 1 89.62 395 PRO A O 1
ATOM 2989 N N . GLY A 1 396 ? -3.877 -13.695 15.211 1 93.69 396 GLY A N 1
ATOM 2990 C CA . GLY A 1 396 ? -4.23 -13.117 16.5 1 93.69 396 GLY A CA 1
ATOM 2991 C C . GLY A 1 396 ? -5.73 -13.016 16.719 1 93.69 396 GLY A C 1
ATOM 2992 O O . GLY A 1 396 ? -6.492 -13.844 16.219 1 93.69 396 GLY A O 1
ATOM 2993 N N . ILE A 1 397 ? -6.164 -12.094 17.5 1 97.12 397 ILE A N 1
ATOM 2994 C CA . ILE A 1 397 ? -7.52 -12.164 18.031 1 97.12 397 ILE A CA 1
ATOM 2995 C C . ILE A 1 397 ? -8.438 -11.227 17.25 1 97.12 397 ILE A C 1
ATOM 2997 O O . ILE A 1 397 ? -9.648 -11.211 17.469 1 97.12 397 ILE A O 1
ATOM 3001 N N . GLY A 1 398 ? -7.902 -10.469 16.297 1 98 398 GLY A N 1
ATOM 3002 C CA . GLY A 1 398 ? -8.68 -9.461 15.594 1 98 398 GLY A CA 1
ATOM 3003 C C . GLY A 1 398 ? -9.836 -10.047 14.805 1 98 398 GLY A C 1
ATOM 3004 O O . GLY A 1 398 ? -10.883 -9.406 14.656 1 98 398 GLY A O 1
ATOM 3005 N N . ASN A 1 399 ? -9.656 -11.242 14.273 1 98.19 399 ASN A N 1
ATOM 3006 C CA . ASN A 1 399 ? -10.664 -11.852 13.422 1 98.19 399 ASN A CA 1
ATOM 3007 C C . ASN A 1 399 ? -11.906 -12.258 14.211 1 98.19 399 ASN A C 1
ATOM 3009 O O . ASN A 1 399 ? -13 -12.352 13.656 1 98.19 399 ASN A O 1
ATOM 3013 N N . TYR A 1 400 ? -11.773 -12.523 15.578 1 98.44 400 TYR A N 1
ATOM 3014 C CA . TYR A 1 400 ? -12.938 -12.727 16.438 1 98.44 400 TYR A CA 1
ATOM 3015 C C . TYR A 1 400 ? -13.867 -11.516 16.391 1 98.44 400 TYR A C 1
ATOM 3017 O O . TYR A 1 400 ? -15.086 -11.656 16.312 1 98.44 400 TYR A O 1
ATOM 3025 N N . ILE A 1 401 ? -13.234 -10.352 16.375 1 98.31 401 ILE A N 1
ATOM 3026 C CA . ILE A 1 401 ? -13.977 -9.102 16.438 1 98.31 401 ILE A CA 1
ATOM 3027 C C . ILE A 1 401 ? -14.656 -8.828 15.094 1 98.31 401 ILE A C 1
ATOM 3029 O O . ILE A 1 401 ? -15.852 -8.562 15.039 1 98.31 401 ILE A O 1
ATOM 3033 N N . SER A 1 402 ? -13.914 -8.898 14 1 98.38 402 SER A N 1
ATOM 3034 C CA . SER A 1 402 ? -14.453 -8.57 12.68 1 98.38 402 SER A CA 1
ATOM 3035 C C . SER A 1 402 ? -15.617 -9.492 12.32 1 98.38 402 SER A C 1
ATOM 3037 O O . SER A 1 402 ? -16.656 -9.039 11.828 1 98.38 402 SER A O 1
ATOM 3039 N N . LEU A 1 403 ? -15.461 -10.797 12.531 1 98.75 403 LEU A N 1
ATOM 3040 C CA . LEU A 1 403 ? -16.531 -11.734 12.203 1 98.75 403 LEU A CA 1
ATOM 3041 C C . LEU A 1 403 ? -17.734 -11.547 13.125 1 98.75 403 LEU A C 1
ATOM 3043 O O . LEU A 1 403 ? -18.875 -11.609 12.68 1 98.75 403 LEU A O 1
ATOM 3047 N N . ALA A 1 404 ? -17.469 -11.344 14.414 1 98.75 404 ALA A N 1
ATOM 3048 C CA . ALA A 1 404 ? -18.562 -11.156 15.367 1 98.75 404 ALA A CA 1
ATOM 3049 C C . ALA A 1 404 ? -19.391 -9.93 15.008 1 98.75 404 ALA A C 1
ATOM 3051 O O . ALA A 1 404 ? -20.625 -9.961 15.078 1 98.75 404 ALA A O 1
ATOM 3052 N N . LYS A 1 405 ? -18.719 -8.852 14.664 1 98.38 405 LYS A N 1
ATOM 3053 C CA . LYS A 1 405 ? -19.438 -7.645 14.25 1 98.38 405 LYS A CA 1
ATOM 3054 C C . LYS A 1 405 ? -20.25 -7.898 12.992 1 98.38 405 LYS A C 1
ATOM 3056 O O . LYS A 1 405 ? -21.375 -7.406 12.867 1 98.38 405 LYS A O 1
ATOM 3061 N N . SER A 1 406 ? -19.688 -8.625 12.055 1 98.56 406 SER A N 1
ATOM 3062 C CA . SER A 1 406 ? -20.406 -8.961 10.82 1 98.56 406 SER A CA 1
ATOM 3063 C C . SER A 1 406 ? -21.641 -9.797 11.109 1 98.56 406 SER A C 1
ATOM 3065 O O . SER A 1 406 ? -22.703 -9.562 10.539 1 98.56 406 SER A O 1
ATOM 3067 N N . ALA A 1 407 ? -21.469 -10.789 11.953 1 98.56 407 ALA A N 1
ATOM 3068 C CA . ALA A 1 407 ? -22.609 -11.633 12.328 1 98.56 407 ALA A CA 1
ATOM 3069 C C . ALA A 1 407 ? -23.703 -10.812 13.016 1 98.56 407 ALA A C 1
ATOM 3071 O O . ALA A 1 407 ? -24.891 -11.008 12.742 1 98.56 407 ALA A O 1
ATOM 3072 N N . ALA A 1 408 ? -23.281 -9.914 13.891 1 98.19 408 ALA A N 1
ATOM 3073 C CA . ALA A 1 408 ? -24.234 -9.039 14.586 1 98.19 408 ALA A CA 1
ATOM 3074 C C . ALA A 1 408 ? -25.016 -8.195 13.594 1 98.19 408 ALA A C 1
ATOM 3076 O O . ALA A 1 408 ? -26.219 -7.992 13.766 1 98.19 408 ALA A O 1
ATOM 3077 N N . LEU A 1 409 ? -24.344 -7.68 12.586 1 98 409 LEU A N 1
ATOM 3078 C CA . LEU A 1 409 ? -25.016 -6.852 11.586 1 98 409 LEU A CA 1
ATOM 3079 C C . LEU A 1 409 ? -26.062 -7.656 10.82 1 98 409 LEU A C 1
ATOM 3081 O O . LEU A 1 409 ? -27.172 -7.184 10.602 1 98 409 LEU A O 1
ATOM 3085 N N . VAL A 1 410 ? -25.719 -8.867 10.391 1 98.06 410 VAL A N 1
ATOM 3086 C CA . VAL A 1 410 ? -26.641 -9.703 9.633 1 98.06 410 VAL A CA 1
ATOM 3087 C C . VAL A 1 410 ? -27.828 -10.086 10.508 1 98.06 410 VAL A C 1
ATOM 3089 O O . VAL A 1 410 ? -28.969 -10.086 10.039 1 98.06 410 VAL A O 1
ATOM 3092 N N . ARG A 1 411 ? -27.562 -10.406 11.758 1 97.19 411 ARG A N 1
ATOM 3093 C CA . ARG A 1 411 ? -28.641 -10.703 12.688 1 97.19 411 ARG A CA 1
ATOM 3094 C C . ARG A 1 411 ? -29.609 -9.523 12.789 1 97.19 411 ARG A C 1
ATOM 3096 O O . ARG A 1 411 ? -30.828 -9.711 12.781 1 97.19 411 ARG A O 1
ATOM 3103 N N . ASP A 1 412 ? -29.016 -8.367 12.891 1 96.81 412 ASP A N 1
ATOM 3104 C CA . ASP A 1 412 ? -29.844 -7.164 13.016 1 96.81 412 ASP A CA 1
ATOM 3105 C C . ASP A 1 412 ? -30.672 -6.918 11.758 1 96.81 412 ASP A C 1
ATOM 3107 O O . ASP A 1 412 ? -31.844 -6.547 11.836 1 96.81 412 ASP A O 1
ATOM 3111 N N . MET A 1 413 ? -30.109 -7.156 10.609 1 97.31 413 MET A N 1
ATOM 3112 C CA . MET A 1 413 ? -30.734 -6.824 9.336 1 97.31 413 MET A CA 1
ATOM 3113 C C . MET A 1 413 ? -31.734 -7.895 8.93 1 97.31 413 MET A C 1
ATOM 3115 O O . MET A 1 413 ? -32.812 -7.578 8.398 1 97.31 413 MET A O 1
ATOM 3119 N N . LEU A 1 414 ? -31.438 -9.203 9.188 1 97.5 414 LEU A N 1
ATOM 3120 C CA . LEU A 1 414 ? -32.188 -10.273 8.547 1 97.5 414 LEU A CA 1
ATOM 3121 C C . LEU A 1 414 ? -32.812 -11.188 9.594 1 97.5 414 LEU A C 1
ATOM 3123 O O . LEU A 1 414 ? -33.656 -12.031 9.258 1 97.5 414 LEU A O 1
ATOM 3127 N N . GLY A 1 415 ? -32.469 -11.078 10.844 1 96.06 415 GLY A N 1
ATOM 3128 C CA . GLY A 1 415 ? -33.031 -11.883 11.914 1 96.06 415 GLY A CA 1
ATOM 3129 C C . GLY A 1 415 ? -32.188 -13.094 12.25 1 96.06 415 GLY A C 1
ATOM 3130 O O . GLY A 1 415 ? -31.266 -13.445 11.508 1 96.06 415 GLY A O 1
ATOM 3131 N N . GLU A 1 416 ? -32.5 -13.773 13.344 1 96 416 GLU A N 1
ATOM 3132 C CA . GLU A 1 416 ? -31.734 -14.891 13.883 1 96 416 GLU A CA 1
ATOM 3133 C C . GLU A 1 416 ? -31.828 -16.125 12.984 1 96 416 GLU A C 1
ATOM 3135 O O . GLU A 1 416 ? -30.844 -16.828 12.781 1 96 416 GLU A O 1
ATOM 3140 N N . THR A 1 417 ? -32.969 -16.344 12.508 1 96.88 417 THR A N 1
ATOM 3141 C CA . THR A 1 417 ? -33.156 -17.531 11.68 1 96.88 417 THR A CA 1
ATOM 3142 C C . THR A 1 417 ? -32.344 -17.438 10.406 1 96.88 417 THR A C 1
ATOM 3144 O O . THR A 1 417 ? -31.688 -18.406 10.008 1 96.88 417 THR A O 1
ATOM 3147 N N . ALA A 1 418 ? -32.375 -16.234 9.766 1 97.44 418 ALA A N 1
ATOM 3148 C CA . ALA A 1 418 ? -31.562 -16.047 8.562 1 97.44 418 ALA A CA 1
ATOM 3149 C C . ALA A 1 418 ? -30.078 -16.25 8.859 1 97.44 418 ALA A C 1
ATOM 3151 O O . ALA A 1 418 ? -29.375 -16.922 8.094 1 97.44 418 ALA A O 1
ATOM 3152 N N . LEU A 1 419 ? -29.625 -15.68 9.945 1 98.06 419 LEU A N 1
ATOM 3153 C CA . LEU A 1 419 ? -28.219 -15.828 10.312 1 98.06 419 LEU A CA 1
ATOM 3154 C C . LEU A 1 419 ? -27.859 -17.297 10.547 1 98.06 419 LEU A C 1
ATOM 3156 O O . LEU A 1 419 ? -26.844 -17.781 10.062 1 98.06 419 LEU A O 1
ATOM 3160 N N . ARG A 1 420 ? -28.719 -18.047 11.234 1 98 420 ARG A N 1
ATOM 3161 C CA . ARG A 1 420 ? -28.422 -19.406 11.688 1 98 420 ARG A CA 1
ATOM 3162 C C . ARG A 1 420 ? -28.547 -20.406 10.547 1 98 420 ARG A C 1
ATOM 3164 O O . ARG A 1 420 ? -27.812 -21.391 10.5 1 98 420 ARG A O 1
ATOM 3171 N N . GLU A 1 421 ? -29.438 -20.109 9.594 1 97.69 421 GLU A N 1
ATOM 3172 C CA . GLU A 1 421 ? -29.812 -21.203 8.688 1 97.69 421 GLU A CA 1
ATOM 3173 C C . GLU A 1 421 ? -29.531 -20.828 7.238 1 97.69 421 GLU A C 1
ATOM 3175 O O . GLU A 1 421 ? -29.5 -21.703 6.371 1 97.69 421 GLU A O 1
ATOM 3180 N N . ARG A 1 422 ? -29.312 -19.562 6.953 1 98.38 422 ARG A N 1
ATOM 3181 C CA . ARG A 1 422 ? -29.266 -19.172 5.547 1 98.38 422 ARG A CA 1
ATOM 3182 C C . ARG A 1 422 ? -28.031 -18.312 5.266 1 98.38 422 ARG A C 1
ATOM 3184 O O . ARG A 1 422 ? -28.078 -17.406 4.426 1 98.38 422 ARG A O 1
ATOM 3191 N N . THR A 1 423 ? -27 -18.438 6.035 1 98.81 423 THR A N 1
ATOM 3192 C CA . THR A 1 423 ? -25.703 -17.797 5.762 1 98.81 423 THR A CA 1
ATOM 3193 C C . THR A 1 423 ? -24.609 -18.844 5.629 1 98.81 423 THR A C 1
ATOM 3195 O O . THR A 1 423 ? -24.797 -20 6.016 1 98.81 423 THR A O 1
ATOM 3198 N N . PHE A 1 424 ? -23.516 -18.484 5.016 1 98.88 424 PHE A N 1
ATOM 3199 C CA . PHE A 1 424 ? -22.344 -19.344 4.957 1 98.88 424 PHE A CA 1
ATOM 3200 C C . PHE A 1 424 ? -21.062 -18.516 5.066 1 98.88 424 PHE A C 1
ATOM 3202 O O . PHE A 1 424 ? -21.094 -17.297 4.895 1 98.88 424 PHE A O 1
ATOM 3209 N N . LEU A 1 425 ? -19.984 -19.234 5.43 1 98.75 425 LEU A N 1
ATOM 3210 C CA . LEU A 1 425 ? -18.688 -18.609 5.625 1 98.75 425 LEU A CA 1
ATOM 3211 C C . LEU A 1 425 ? -17.75 -18.938 4.465 1 98.75 425 LEU A C 1
ATOM 3213 O O . LEU A 1 425 ? -17.625 -20.094 4.074 1 98.75 425 LEU A O 1
ATOM 3217 N N . HIS A 1 426 ? -17.203 -17.922 3.854 1 98.75 426 HIS A N 1
ATOM 3218 C CA . HIS A 1 426 ? -16.031 -18.125 3.01 1 98.75 426 HIS A CA 1
ATOM 3219 C C . HIS A 1 426 ? -14.75 -17.938 3.807 1 98.75 426 HIS A C 1
ATOM 3221 O O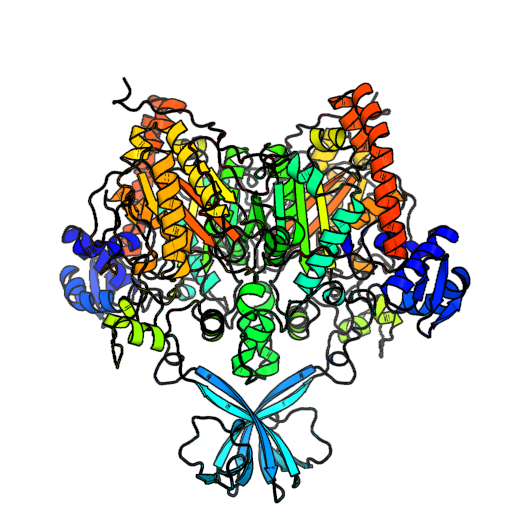 . HIS A 1 426 ? -14.359 -16.812 4.105 1 98.75 426 HIS A O 1
ATOM 3227 N N . ALA A 1 427 ? -14.055 -18.969 4.066 1 98.69 427 ALA A N 1
ATOM 3228 C CA . ALA A 1 427 ? -12.883 -18.938 4.934 1 98.69 427 ALA A CA 1
ATOM 3229 C C . ALA A 1 427 ? -11.68 -18.328 4.219 1 98.69 427 ALA A C 1
ATOM 3231 O O . ALA A 1 427 ? -11.586 -18.391 2.99 1 98.69 427 ALA A O 1
ATOM 3232 N N . HIS A 1 428 ? -10.82 -17.672 5.004 1 98.19 428 HIS A N 1
ATOM 3233 C CA . HIS A 1 428 ? -9.508 -17.359 4.449 1 98.19 428 HIS A CA 1
ATOM 3234 C C . HIS A 1 428 ? -8.805 -18.625 3.965 1 98.19 428 HIS A C 1
ATOM 3236 O O . HIS A 1 428 ? -8.227 -18.641 2.877 1 98.19 428 HIS A O 1
ATOM 3242 N N . GLY A 1 429 ? -8.836 -19.672 4.801 1 97.75 429 GLY A N 1
ATOM 3243 C CA . GLY A 1 429 ? -8.531 -21.031 4.398 1 97.75 429 GLY A CA 1
ATOM 3244 C C . GLY A 1 429 ? -7.168 -21.172 3.744 1 97.75 429 GLY A C 1
ATOM 3245 O O . GLY A 1 429 ? -7.047 -21.766 2.672 1 97.75 429 GLY A O 1
ATOM 3246 N N . THR A 1 430 ? -6.082 -20.75 4.316 1 94.44 430 THR A N 1
ATOM 3247 C CA . THR A 1 430 ? -4.781 -20.672 3.662 1 94.44 430 THR A CA 1
ATOM 3248 C C . THR A 1 430 ? -4.164 -22.062 3.518 1 94.44 430 THR A C 1
ATOM 3250 O O . THR A 1 430 ? -3.252 -22.25 2.715 1 94.44 430 THR A O 1
ATOM 3253 N N . SER A 1 431 ? -4.652 -23.094 4.266 1 97.31 431 SER A N 1
ATOM 3254 C CA . SER A 1 431 ? -4.035 -24.406 4.25 1 97.31 431 SER A CA 1
ATOM 3255 C C . SER A 1 431 ? -2.727 -24.422 5.035 1 97.31 431 SER A C 1
ATOM 3257 O O . SER A 1 431 ? -1.76 -25.078 4.637 1 97.31 431 SER A O 1
ATOM 3259 N N . THR A 1 432 ? -2.578 -23.625 6.078 1 95.94 432 THR A N 1
ATOM 3260 C CA . THR A 1 432 ? -1.468 -23.672 7.023 1 95.94 432 THR A CA 1
ATOM 3261 C C . THR A 1 432 ? -1.913 -24.297 8.344 1 95.94 432 THR A C 1
ATOM 3263 O O . THR A 1 432 ? -3.064 -24.141 8.75 1 95.94 432 THR A O 1
ATOM 3266 N N . PRO A 1 433 ? -1.051 -25 9 1 95.38 433 PRO A N 1
ATOM 3267 C CA . PRO A 1 433 ? -1.425 -25.688 10.242 1 95.38 433 PRO A CA 1
ATOM 3268 C C . PRO A 1 433 ? -1.981 -24.734 11.297 1 95.38 433 PRO A C 1
ATOM 3270 O O . PRO A 1 433 ? -3.037 -25 11.875 1 95.38 433 PRO A O 1
ATOM 3273 N N . LYS A 1 434 ? -1.354 -23.625 11.461 1 93.81 434 LYS A N 1
ATOM 3274 C CA . LYS A 1 434 ? -1.82 -22.703 12.484 1 93.81 434 LYS A CA 1
ATOM 3275 C C . LYS A 1 434 ? -3.17 -22.094 12.109 1 93.81 434 LYS A C 1
ATOM 3277 O O . LYS A 1 434 ? -4.012 -21.844 12.977 1 93.81 434 LYS A O 1
ATOM 3282 N N . ASN A 1 435 ? -3.367 -21.828 10.844 1 95.19 435 ASN A N 1
ATOM 3283 C CA . ASN A 1 435 ? -4.613 -21.188 10.414 1 95.19 435 ASN A CA 1
ATOM 3284 C C . ASN A 1 435 ? -5.805 -22.125 10.602 1 95.19 435 ASN A C 1
ATOM 3286 O O . ASN A 1 435 ? -6.895 -21.688 10.969 1 95.19 435 ASN A O 1
ATOM 3290 N N . ARG A 1 436 ? -5.691 -23.406 10.242 1 96.06 436 ARG A N 1
ATOM 3291 C CA . ARG A 1 436 ? -6.852 -24.297 10.352 1 96.06 436 ARG A CA 1
ATOM 3292 C C . ARG A 1 436 ? -7.355 -24.359 11.789 1 96.06 436 ARG A C 1
ATOM 3294 O O . ARG A 1 436 ? -8.562 -24.438 12.023 1 96.06 436 ARG A O 1
ATOM 3301 N N . THR A 1 437 ? -6.422 -24.312 12.758 1 97.19 437 THR A N 1
ATOM 3302 C CA . THR A 1 437 ? -6.809 -24.359 14.164 1 97.19 437 THR A CA 1
ATOM 3303 C C . THR A 1 437 ? -7.426 -23.031 14.594 1 97.19 437 THR A C 1
ATOM 3305 O O . THR A 1 437 ? -8.531 -23 15.133 1 97.19 437 THR A O 1
ATOM 3308 N N . THR A 1 438 ? -6.785 -21.938 14.352 1 96.62 438 THR A N 1
ATOM 3309 C CA . THR A 1 438 ? -7.203 -20.641 14.867 1 96.62 438 THR A CA 1
ATOM 3310 C C . THR A 1 438 ? -8.461 -20.141 14.141 1 96.62 438 THR A C 1
ATOM 3312 O O . THR A 1 438 ? -9.375 -19.625 14.773 1 96.62 438 THR A O 1
ATOM 3315 N N . GLU A 1 439 ? -8.484 -20.312 12.828 1 97.88 439 GLU A N 1
ATOM 3316 C CA . GLU A 1 439 ? -9.625 -19.844 12.055 1 97.88 439 GLU A CA 1
ATOM 3317 C C . GLU A 1 439 ? -10.891 -20.625 12.406 1 97.88 439 GLU A C 1
ATOM 3319 O O . GLU A 1 439 ? -11.969 -20.047 12.516 1 97.88 439 GLU A O 1
ATOM 3324 N N . SER A 1 440 ? -10.75 -21.953 12.547 1 98.38 440 SER A N 1
ATOM 3325 C CA . SER A 1 440 ? -11.906 -22.75 12.938 1 98.38 440 SER A CA 1
ATOM 3326 C C . SER A 1 440 ? -12.398 -22.375 14.328 1 98.38 440 SER A C 1
ATOM 3328 O O . SER A 1 440 ? -13.602 -22.375 14.594 1 98.38 440 SER A O 1
ATOM 3330 N N . HIS A 1 441 ? -11.445 -22.031 15.203 1 98.56 441 HIS A N 1
ATOM 3331 C CA . HIS A 1 441 ? -11.828 -21.609 16.547 1 98.56 441 HIS A CA 1
ATOM 3332 C C . HIS A 1 441 ? -12.633 -20.312 16.5 1 98.56 441 HIS A C 1
ATOM 3334 O O . HIS A 1 441 ? -13.633 -20.156 17.203 1 98.56 441 HIS A O 1
ATOM 3340 N N . VAL A 1 442 ? -12.219 -19.328 15.703 1 98.5 442 VAL A N 1
ATOM 3341 C CA . VAL A 1 442 ? -12.945 -18.078 15.508 1 98.5 442 VAL A CA 1
ATOM 3342 C C . VAL A 1 442 ? -14.375 -18.375 15.07 1 98.5 442 VAL A C 1
ATOM 3344 O O . VAL A 1 442 ? -15.336 -17.875 15.672 1 98.5 442 VAL A O 1
ATOM 3347 N N . PHE A 1 443 ? -14.516 -19.219 13.977 1 98.69 443 PHE A N 1
ATOM 3348 C CA . PHE A 1 443 ? -15.82 -19.547 13.414 1 98.69 443 PHE A CA 1
ATOM 3349 C C . PHE A 1 443 ? -16.703 -20.25 14.445 1 98.69 443 PHE A C 1
ATOM 3351 O O . PHE A 1 443 ? -17.875 -19.891 14.609 1 98.69 443 PHE A O 1
ATOM 3358 N N . ASP A 1 444 ? -16.094 -21.203 15.133 1 98.5 444 ASP A N 1
ATOM 3359 C CA . ASP A 1 444 ? -16.828 -22.016 16.109 1 98.5 444 ASP A CA 1
ATOM 3360 C C . ASP A 1 444 ? -17.344 -21.141 17.25 1 98.5 444 ASP A C 1
ATOM 3362 O O . ASP A 1 444 ? -18.484 -21.297 17.703 1 98.5 444 ASP A O 1
ATOM 3366 N N . ARG A 1 445 ? -16.516 -20.234 17.75 1 98.25 445 ARG A N 1
ATOM 3367 C CA . ARG A 1 445 ? -16.891 -19.375 18.875 1 98.25 445 ARG A CA 1
ATOM 3368 C C . ARG A 1 445 ? -18 -18.422 18.5 1 98.25 445 ARG A C 1
ATOM 3370 O O . ARG A 1 445 ? -18.938 -18.188 19.281 1 98.25 445 ARG A O 1
ATOM 3377 N N . VAL A 1 446 ? -17.891 -17.781 17.328 1 98.62 446 VAL A N 1
ATOM 3378 C CA . VAL A 1 446 ? -18.938 -16.875 16.891 1 98.62 446 VAL A CA 1
ATOM 3379 C C . VAL A 1 446 ? -20.234 -17.641 16.641 1 98.62 446 VAL A C 1
ATOM 3381 O O . VAL A 1 446 ? -21.312 -17.156 16.984 1 98.62 446 VAL A O 1
ATOM 3384 N N . ALA A 1 447 ? -20.141 -18.859 16.016 1 98.81 447 ALA A N 1
ATOM 3385 C CA . ALA A 1 447 ? -21.312 -19.703 15.82 1 98.81 447 ALA A CA 1
ATOM 3386 C C . ALA A 1 447 ? -22 -20 17.141 1 98.81 447 ALA A C 1
ATOM 3388 O O . ALA A 1 447 ? -23.234 -19.859 17.25 1 98.81 447 ALA A O 1
ATOM 3389 N N . ARG A 1 448 ? -21.234 -20.391 18.109 1 98.31 448 ARG A N 1
ATOM 3390 C CA . ARG A 1 448 ? -21.766 -20.719 19.422 1 98.31 448 ARG A CA 1
ATOM 3391 C C . ARG A 1 448 ? -22.484 -19.516 20.031 1 98.31 448 ARG A C 1
ATOM 3393 O O . ARG A 1 448 ? -23.578 -19.641 20.578 1 98.31 448 ARG A O 1
ATOM 3400 N N . ALA A 1 449 ? -21.875 -18.375 19.938 1 98.25 449 ALA A N 1
ATOM 3401 C CA . ALA A 1 449 ? -22.422 -17.156 20.516 1 98.25 449 ALA A CA 1
ATOM 3402 C C . ALA A 1 449 ? -23.781 -16.812 19.922 1 98.25 449 ALA A C 1
ATOM 3404 O O . ALA A 1 449 ? -24.609 -16.172 20.578 1 98.25 449 ALA A O 1
ATOM 3405 N N . HIS A 1 450 ? -24.047 -17.266 18.703 1 98.12 450 HIS A N 1
ATOM 3406 C CA . HIS A 1 450 ? -25.297 -16.922 18.016 1 98.12 450 HIS A CA 1
ATOM 3407 C C . HIS A 1 450 ? -26.203 -18.141 17.891 1 98.12 450 HIS A C 1
ATOM 3409 O O . HIS A 1 450 ? -27.234 -18.078 17.188 1 98.12 450 HIS A O 1
ATOM 3415 N N . GLY A 1 451 ? -25.859 -19.25 18.453 1 98.12 451 GLY A N 1
ATOM 3416 C CA . GLY A 1 451 ? -26.672 -20.453 18.422 1 98.12 451 GLY A CA 1
ATOM 3417 C C . GLY A 1 451 ? -26.688 -21.125 17.062 1 98.12 451 GLY A C 1
ATOM 3418 O O . GLY A 1 451 ? -27.688 -21.75 16.672 1 98.12 451 GLY A O 1
ATOM 3419 N N . ILE A 1 452 ? -25.672 -20.938 16.266 1 98.44 452 ILE A N 1
ATOM 3420 C CA . ILE A 1 452 ? -25.531 -21.641 14.992 1 98.44 452 ILE A CA 1
ATOM 3421 C C . ILE A 1 452 ? -24.953 -23.031 15.234 1 98.44 452 ILE A C 1
ATOM 3423 O O . ILE A 1 452 ? -23.922 -23.188 15.891 1 98.44 452 ILE A O 1
ATOM 3427 N N . ASN A 1 453 ? -25.5 -24.094 14.688 1 97.56 453 ASN A N 1
ATOM 3428 C CA . ASN A 1 453 ? -25.094 -25.453 15.008 1 97.56 453 ASN A CA 1
ATOM 3429 C C . ASN A 1 453 ? -24.359 -26.109 13.852 1 97.56 453 ASN A C 1
ATOM 3431 O O . ASN A 1 453 ? -23.594 -27.062 14.055 1 97.56 453 ASN A O 1
ATOM 3435 N N . ASP A 1 454 ? -24.578 -25.641 12.672 1 98.12 454 ASP A N 1
ATOM 3436 C CA . ASP A 1 454 ? -24.047 -26.297 11.477 1 98.12 454 ASP A CA 1
ATOM 3437 C C . ASP A 1 454 ? -23.75 -25.266 10.391 1 98.12 454 ASP A C 1
ATOM 3439 O O . ASP A 1 454 ? -24.281 -25.359 9.281 1 98.12 454 ASP A O 1
ATOM 3443 N N . TRP A 1 455 ? -22.828 -24.391 10.664 1 98.75 455 TRP A N 1
ATOM 3444 C CA . TRP A 1 455 ? -22.516 -23.266 9.797 1 98.75 455 TRP A CA 1
ATOM 3445 C C . TRP A 1 455 ? -21.703 -23.719 8.586 1 98.75 455 TRP A C 1
ATOM 3447 O O . TRP A 1 455 ? -20.562 -24.156 8.727 1 98.75 455 TRP A O 1
ATOM 3457 N N . PRO A 1 456 ? -22.234 -23.656 7.297 1 98.88 456 PRO A N 1
ATOM 3458 C CA . PRO A 1 456 ? -21.453 -24.094 6.137 1 98.88 456 PRO A CA 1
ATOM 3459 C C . PRO A 1 456 ? -20.219 -23.234 5.91 1 98.88 456 PRO A C 1
ATOM 3461 O O . PRO A 1 456 ? -20.297 -22 5.957 1 98.88 456 PRO A O 1
ATOM 3464 N N . VAL A 1 457 ? -19.062 -23.891 5.73 1 98.88 457 VAL A N 1
ATOM 3465 C CA . VAL A 1 457 ? -17.797 -23.219 5.484 1 98.88 457 VAL A CA 1
ATOM 3466 C C . VAL A 1 457 ? -17.234 -23.641 4.129 1 98.88 457 VAL A C 1
ATOM 3468 O O . VAL A 1 457 ? -17.109 -24.828 3.85 1 98.88 457 VAL A O 1
ATOM 3471 N N . VAL A 1 458 ? -16.984 -22.688 3.254 1 98.81 458 VAL A N 1
ATOM 3472 C CA . VAL A 1 458 ? -16.344 -22.953 1.97 1 98.81 458 VAL A CA 1
ATOM 3473 C C . VAL A 1 458 ? -14.969 -22.312 1.936 1 98.81 458 VAL A C 1
ATOM 3475 O O . VAL A 1 458 ? -14.664 -21.438 2.75 1 98.81 458 VAL A O 1
ATOM 3478 N N . ALA A 1 459 ? -14.07 -22.75 1.049 1 98.75 459 ALA A N 1
ATOM 3479 C CA . ALA A 1 459 ? -12.719 -22.219 0.907 1 98.75 459 ALA A CA 1
ATOM 3480 C C . ALA A 1 459 ? -12.258 -22.281 -0.546 1 98.75 459 ALA A C 1
ATOM 3482 O O . ALA A 1 459 ? -11.742 -23.312 -0.999 1 98.75 459 ALA A O 1
ATOM 3483 N N . VAL A 1 460 ? -12.297 -21.172 -1.204 1 98.62 460 VAL A N 1
ATOM 3484 C CA . VAL A 1 460 ? -12.047 -21.125 -2.641 1 98.62 460 VAL A CA 1
ATOM 3485 C C . VAL A 1 460 ? -10.562 -21.359 -2.914 1 98.62 460 VAL A C 1
ATOM 3487 O O . VAL A 1 460 ? -10.195 -21.812 -3.998 1 98.62 460 VAL A O 1
ATOM 3490 N N . LYS A 1 461 ? -9.656 -21.141 -1.895 1 98.69 461 LYS A N 1
ATOM 3491 C CA . LYS A 1 461 ? -8.219 -21.281 -2.09 1 98.69 461 LYS A CA 1
ATOM 3492 C C . LYS A 1 461 ? -7.859 -22.734 -2.428 1 98.69 461 LYS A C 1
ATOM 3494 O O . LYS A 1 461 ? -6.809 -22.984 -3.014 1 98.69 461 LYS A O 1
ATOM 3499 N N . ALA A 1 462 ? -8.711 -23.656 -2.035 1 98.62 462 ALA A N 1
ATOM 3500 C CA . ALA A 1 462 ? -8.484 -25.062 -2.391 1 98.62 462 ALA A CA 1
ATOM 3501 C C . ALA A 1 462 ? -8.398 -25.234 -3.906 1 98.62 462 ALA A C 1
ATOM 3503 O O . ALA A 1 462 ? -7.758 -26.172 -4.395 1 98.62 462 ALA A O 1
ATOM 3504 N N . PHE A 1 463 ? -9.062 -24.344 -4.629 1 98.75 463 PHE A N 1
ATOM 3505 C CA . PHE A 1 463 ? -9.133 -24.422 -6.086 1 98.75 463 PHE A CA 1
ATOM 3506 C C . PHE A 1 463 ? -8.109 -23.5 -6.73 1 98.75 463 PHE A C 1
ATOM 3508 O O . PHE A 1 463 ? -7.391 -23.906 -7.645 1 98.75 463 PHE A O 1
ATOM 3515 N N . VAL A 1 464 ? -7.973 -22.266 -6.211 1 98.88 464 VAL A N 1
ATOM 3516 C CA . VAL A 1 464 ? -7.293 -21.234 -6.984 1 98.88 464 VAL A CA 1
ATOM 3517 C C . VAL A 1 464 ? -6.004 -20.812 -6.273 1 98.88 464 VAL A C 1
ATOM 3519 O O . VAL A 1 464 ? -5.242 -19.984 -6.781 1 98.88 464 VAL A O 1
ATOM 3522 N N . GLY A 1 465 ? -5.707 -21.375 -5.102 1 98.75 465 GLY A N 1
ATOM 3523 C CA . GLY A 1 465 ? -4.547 -20.969 -4.328 1 98.75 465 GLY A CA 1
ATOM 3524 C C . GLY A 1 465 ? -4.75 -19.656 -3.607 1 98.75 465 GLY A C 1
ATOM 3525 O O . GLY A 1 465 ? -5.863 -19.125 -3.562 1 98.75 465 GLY A O 1
ATOM 3526 N N . HIS A 1 466 ? -3.723 -19.234 -2.934 1 98.56 466 HIS A N 1
ATOM 3527 C CA . HIS A 1 466 ? -3.719 -17.969 -2.199 1 98.56 466 HIS A CA 1
ATOM 3528 C C . HIS A 1 466 ? -3.184 -16.828 -3.061 1 98.56 466 HIS A C 1
ATOM 3530 O O . HIS A 1 466 ? -1.971 -16.703 -3.242 1 98.56 466 HIS A O 1
ATOM 3536 N N . SER A 1 467 ? -4.035 -15.984 -3.455 1 98.44 467 SER A N 1
ATOM 3537 C CA . SER A 1 467 ? -3.701 -14.914 -4.395 1 98.44 467 SER A CA 1
ATOM 3538 C C . SER A 1 467 ? -3.311 -13.641 -3.66 1 98.44 467 SER A C 1
ATOM 3540 O O . SER A 1 467 ? -3.486 -12.539 -4.184 1 98.44 467 SER A O 1
ATOM 3542 N N . GLN A 1 468 ? -2.932 -13.781 -2.42 1 97.62 468 GLN A N 1
ATOM 3543 C CA . GLN A 1 468 ? -2.451 -12.664 -1.608 1 97.62 468 GLN A CA 1
ATOM 3544 C C . GLN A 1 468 ? -3.537 -11.609 -1.421 1 97.62 468 GLN A C 1
ATOM 3546 O O . GLN A 1 468 ? -4.633 -11.922 -0.941 1 97.62 468 GLN A O 1
ATOM 3551 N N . GLY A 1 469 ? -3.266 -10.375 -1.79 1 98.31 469 GLY A N 1
ATOM 3552 C CA . GLY A 1 469 ? -4.227 -9.305 -1.562 1 98.31 469 GLY A CA 1
ATOM 3553 C C . GLY A 1 469 ? -5.535 -9.516 -2.307 1 98.31 469 GLY A C 1
ATOM 3554 O O . GLY A 1 469 ? -6.562 -8.938 -1.939 1 98.31 469 GLY A O 1
ATOM 3555 N N . SER A 1 470 ? -5.586 -10.312 -3.309 1 98.62 470 SER A N 1
ATOM 3556 C CA . SER A 1 470 ? -6.766 -10.508 -4.145 1 98.62 470 SER A CA 1
ATOM 3557 C C . SER A 1 470 ? -7.617 -11.664 -3.633 1 98.62 470 SER A C 1
ATOM 3559 O O . SER A 1 470 ? -8.688 -11.938 -4.176 1 98.62 470 SER A O 1
ATOM 3561 N N . ALA A 1 471 ? -7.18 -12.305 -2.559 1 98.62 471 ALA A N 1
ATOM 3562 C CA . ALA A 1 471 ? -7.812 -13.523 -2.062 1 98.62 471 ALA A CA 1
ATOM 3563 C C . ALA A 1 471 ? -9.281 -13.281 -1.708 1 98.62 471 ALA A C 1
ATOM 3565 O O . ALA A 1 471 ? -10.148 -14.078 -2.049 1 98.62 471 ALA A O 1
ATOM 3566 N N . ALA A 1 472 ? -9.508 -12.195 -0.999 1 98.81 472 ALA A N 1
ATOM 3567 C CA . ALA A 1 472 ? -10.883 -11.914 -0.609 1 98.81 472 ALA A CA 1
ATOM 3568 C C . ALA A 1 472 ? -11.734 -11.555 -1.824 1 98.81 472 ALA A C 1
ATOM 3570 O O . ALA A 1 472 ? -12.953 -11.75 -1.814 1 98.81 472 ALA A O 1
ATOM 3571 N N . GLY A 1 473 ? -11.109 -10.969 -2.871 1 98.88 473 GLY A N 1
ATOM 3572 C CA . GLY A 1 473 ? -11.82 -10.805 -4.125 1 98.88 473 GLY A CA 1
ATOM 3573 C C . GLY A 1 473 ? -12.266 -12.117 -4.738 1 98.88 473 GLY A C 1
ATOM 3574 O O . GLY A 1 473 ? -13.383 -12.219 -5.246 1 98.88 473 GLY A O 1
ATOM 3575 N N . ASP A 1 474 ? -11.383 -13.125 -4.711 1 98.88 474 ASP A N 1
ATOM 3576 C CA . ASP A 1 474 ? -11.742 -14.469 -5.16 1 98.88 474 ASP A CA 1
ATOM 3577 C C . ASP A 1 474 ? -12.906 -15.023 -4.348 1 98.88 474 ASP A C 1
ATOM 3579 O O . ASP A 1 474 ? -13.812 -15.656 -4.902 1 98.88 474 ASP A O 1
ATOM 3583 N N . GLN A 1 475 ? -12.898 -14.773 -3.051 1 98.94 475 GLN A N 1
ATOM 3584 C CA . GLN A 1 475 ? -13.961 -15.234 -2.168 1 98.94 475 GLN A CA 1
ATOM 3585 C C . GLN A 1 475 ? -15.289 -14.562 -2.516 1 98.94 475 GLN A C 1
ATOM 3587 O O . GLN A 1 475 ? -16.328 -15.227 -2.586 1 98.94 475 GLN A O 1
ATOM 3592 N N . LEU A 1 476 ? -15.234 -13.273 -2.68 1 98.94 476 LEU A N 1
ATOM 3593 C CA . LEU A 1 476 ? -16.453 -12.516 -2.941 1 98.94 476 LEU A CA 1
ATOM 3594 C C . LEU A 1 476 ? -17.094 -12.953 -4.25 1 98.94 476 LEU A C 1
ATOM 3596 O O . LEU A 1 476 ? -18.312 -13.156 -4.312 1 98.94 476 LEU A O 1
ATOM 3600 N N . THR A 1 477 ? -16.297 -13.117 -5.297 1 98.75 477 THR A N 1
ATOM 3601 C CA . THR A 1 477 ? -16.844 -13.516 -6.59 1 98.75 477 THR A CA 1
ATOM 3602 C C . THR A 1 477 ? -17.359 -14.953 -6.535 1 98.75 477 THR A C 1
ATOM 3604 O O . THR A 1 477 ? -18.344 -15.289 -7.203 1 98.75 477 THR A O 1
ATOM 3607 N N . SER A 1 478 ? -16.672 -15.805 -5.762 1 98.88 478 SER A N 1
ATOM 3608 C CA . SER A 1 478 ? -17.172 -17.141 -5.531 1 98.88 478 SER A CA 1
ATOM 3609 C C . SER A 1 478 ? -18.516 -17.109 -4.805 1 98.88 478 SER A C 1
ATOM 3611 O O . SER A 1 478 ? -19.422 -17.875 -5.129 1 98.88 478 SER A O 1
ATOM 3613 N N . ALA A 1 479 ? -18.656 -16.266 -3.805 1 98.94 479 ALA A N 1
ATOM 3614 C CA . ALA A 1 479 ? -19.922 -16.125 -3.078 1 98.94 479 ALA A CA 1
ATOM 3615 C C . ALA A 1 479 ? -21.047 -15.688 -4.012 1 98.94 479 ALA A C 1
ATOM 3617 O O . ALA A 1 479 ? -22.172 -16.188 -3.918 1 98.94 479 ALA A O 1
ATOM 3618 N N . LEU A 1 480 ? -20.781 -14.75 -4.887 1 98.88 480 LEU A N 1
ATOM 3619 C CA . LEU A 1 480 ? -21.781 -14.32 -5.859 1 98.88 480 LEU A CA 1
ATOM 3620 C C . LEU A 1 480 ? -22.188 -15.469 -6.77 1 98.88 480 LEU A C 1
ATOM 3622 O O . LEU A 1 480 ? -23.359 -15.578 -7.164 1 98.88 480 LEU A O 1
ATOM 3626 N N . GLY A 1 481 ? -21.172 -16.281 -7.164 1 98.75 481 GLY A N 1
ATOM 3627 C CA . GLY A 1 481 ? -21.484 -17.484 -7.926 1 98.75 481 GLY A CA 1
ATOM 3628 C C . GLY A 1 481 ? -22.391 -18.438 -7.18 1 98.75 481 GLY A C 1
ATOM 3629 O O . GLY A 1 481 ? -23.297 -19.031 -7.77 1 98.75 481 GLY A O 1
ATOM 3630 N N . SER A 1 482 ? -22.141 -18.609 -5.891 1 98.81 482 SER A N 1
ATOM 3631 C CA . SER A 1 482 ? -23 -19.453 -5.059 1 98.81 482 SER A CA 1
ATOM 3632 C C . SER A 1 482 ? -24.438 -18.938 -5.039 1 98.81 482 SER A C 1
ATOM 3634 O O . SER A 1 482 ? -25.375 -19.734 -5.109 1 98.81 482 SER A O 1
ATOM 3636 N N . PHE A 1 483 ? -24.609 -17.609 -4.906 1 98.75 483 PHE A N 1
ATOM 3637 C CA . PHE A 1 483 ? -25.938 -17.016 -4.953 1 98.75 483 PHE A CA 1
ATOM 3638 C C . PHE A 1 483 ? -26.625 -17.312 -6.285 1 98.75 483 PHE A C 1
ATOM 3640 O O . PHE A 1 483 ? -27.812 -17.609 -6.332 1 98.75 483 PHE A O 1
ATOM 3647 N N . ALA A 1 484 ? -25.875 -17.234 -7.359 1 98.25 484 ALA A N 1
ATOM 3648 C CA . ALA A 1 484 ? -26.406 -17.344 -8.711 1 98.25 484 ALA A CA 1
ATOM 3649 C C . ALA A 1 484 ? -26.828 -18.781 -9.008 1 98.25 484 ALA A C 1
ATOM 3651 O O . ALA A 1 484 ? -27.766 -19 -9.781 1 98.25 484 ALA A O 1
ATOM 3652 N N . HIS A 1 485 ? -26.172 -19.75 -8.406 1 98.12 485 HIS A N 1
ATOM 3653 C CA . HIS A 1 485 ? -26.375 -21.141 -8.781 1 98.12 485 HIS A CA 1
ATOM 3654 C C . HIS A 1 485 ? -27.031 -21.938 -7.652 1 98.12 485 HIS A C 1
ATOM 3656 O O . HIS A 1 485 ? -27.344 -23.125 -7.816 1 98.12 485 HIS A O 1
ATOM 3662 N N . ASP A 1 486 ? -27.219 -21.312 -6.473 1 98.19 486 ASP A N 1
ATOM 3663 C CA . ASP A 1 486 ? -27.719 -21.984 -5.277 1 98.19 486 ASP A CA 1
ATOM 3664 C C . ASP A 1 486 ? -26.891 -23.234 -4.969 1 98.19 486 ASP A C 1
ATOM 3666 O O . ASP A 1 486 ? -27.453 -24.312 -4.754 1 98.19 486 ASP A O 1
ATOM 3670 N N . LEU A 1 487 ? -25.609 -22.984 -5.031 1 98.31 487 LEU A N 1
ATOM 3671 C CA . LEU A 1 487 ? -24.641 -24.062 -4.844 1 98.31 487 LEU A CA 1
ATOM 3672 C C . LEU A 1 487 ? -23.406 -23.562 -4.078 1 98.31 487 LEU A C 1
ATOM 3674 O O . LEU A 1 487 ? -22.891 -22.484 -4.371 1 98.31 487 LEU A O 1
ATOM 3678 N N . LEU A 1 488 ? -23 -24.266 -3.037 1 98.81 488 LEU A N 1
ATOM 3679 C CA . LEU A 1 488 ? -21.734 -24 -2.367 1 98.81 488 LEU A CA 1
ATOM 3680 C C . LEU A 1 488 ? -20.641 -24.938 -2.885 1 98.81 488 LEU A C 1
ATOM 3682 O O . LEU A 1 488 ? -20.875 -26.156 -3.012 1 98.81 488 LEU A O 1
ATOM 3686 N N . PRO A 1 489 ? -19.516 -24.547 -3.316 1 98.31 489 PRO A N 1
ATOM 3687 C CA . PRO A 1 489 ? -18.484 -25.359 -3.957 1 98.31 489 PRO A CA 1
ATOM 3688 C C . PRO A 1 489 ? -17.859 -26.375 -3.002 1 98.31 489 PRO A C 1
ATOM 3690 O O . PRO A 1 489 ? -17.281 -27.375 -3.445 1 98.31 489 PRO A O 1
ATOM 3693 N N . GLY A 1 490 ? -17.922 -26.281 -1.706 1 97.12 490 GLY A N 1
ATOM 3694 C CA . GLY A 1 490 ? -17.219 -27.125 -0.753 1 97.12 490 GLY A CA 1
ATOM 3695 C C . GLY A 1 490 ? -15.711 -26.938 -0.807 1 97.12 490 GLY A C 1
ATOM 3696 O O . GLY A 1 490 ? -15.219 -25.922 -1.311 1 97.12 490 GLY A O 1
ATOM 3697 N N . ILE A 1 491 ? -14.938 -27.891 -0.141 1 98.31 491 ILE A N 1
ATOM 3698 C CA . ILE A 1 491 ? -13.484 -27.953 -0.127 1 98.31 491 ILE A CA 1
ATOM 3699 C C . ILE A 1 491 ? -13.008 -29.266 -0.726 1 98.31 491 ILE A C 1
ATOM 3701 O O . ILE A 1 491 ? -12.797 -30.25 -0.001 1 98.31 491 ILE A O 1
ATOM 3705 N N . PHE A 1 492 ? -12.828 -29.297 -2.029 1 96.94 492 PHE A N 1
ATOM 3706 C CA . PHE A 1 492 ? -12.703 -30.547 -2.766 1 96.94 492 PHE A CA 1
ATOM 3707 C C . PHE A 1 492 ? -11.469 -31.312 -2.318 1 96.94 492 PHE A C 1
ATOM 3709 O O . PHE A 1 492 ? -11.391 -32.531 -2.494 1 96.94 492 PHE A O 1
ATOM 3716 N N . THR A 1 493 ? -10.484 -30.688 -1.695 1 97.62 493 THR A N 1
ATOM 3717 C CA . THR A 1 493 ? -9.25 -31.328 -1.26 1 97.62 493 THR A CA 1
ATOM 3718 C C . THR A 1 493 ? -9.383 -31.828 0.179 1 97.62 493 THR A C 1
ATOM 3720 O O . THR A 1 493 ? -8.406 -32.281 0.771 1 97.62 493 THR A O 1
ATOM 3723 N N . LEU A 1 494 ? -10.531 -31.625 0.759 1 97.44 494 LEU A N 1
ATOM 3724 C CA . LEU A 1 494 ? -10.781 -32.062 2.133 1 97.44 494 LEU A CA 1
ATOM 3725 C C . LEU A 1 494 ? -10.984 -33.562 2.209 1 97.44 494 LEU A C 1
ATOM 3727 O O . LEU A 1 494 ? -12.109 -34.062 2.121 1 97.44 494 LEU A O 1
ATOM 3731 N N . ASP A 1 495 ? -9.977 -34.312 2.479 1 94.56 495 ASP A N 1
ATOM 3732 C CA . ASP A 1 495 ? -10.102 -35.75 2.646 1 94.56 495 ASP A CA 1
ATOM 3733 C C . ASP A 1 495 ? -10.641 -36.125 4.031 1 94.56 495 ASP A C 1
ATOM 3735 O O . ASP A 1 495 ? -11.469 -37 4.172 1 94.56 495 ASP A O 1
ATOM 3739 N N . ALA A 1 496 ? -10.102 -35.5 5.004 1 96.56 496 ALA A N 1
ATOM 3740 C CA . ALA A 1 496 ? -10.555 -35.594 6.391 1 96.56 496 ALA A CA 1
ATOM 3741 C C . ALA A 1 496 ? -10.305 -34.281 7.145 1 96.56 496 ALA A C 1
ATOM 3743 O O . ALA A 1 496 ? -9.281 -33.625 6.941 1 96.56 496 ALA A O 1
ATOM 3744 N N . VAL A 1 497 ? -11.234 -34 7.984 1 98.06 497 VAL A N 1
ATOM 3745 C CA . VAL A 1 497 ? -11.031 -32.844 8.844 1 98.06 497 VAL A CA 1
ATOM 3746 C C . VAL A 1 497 ? -9.914 -33.094 9.836 1 98.06 497 VAL A C 1
ATOM 3748 O O . VAL A 1 497 ? -9.898 -34.156 10.492 1 98.06 497 VAL A O 1
ATOM 3751 N N . ALA A 1 498 ? -8.938 -32.219 9.922 1 98.19 498 ALA A N 1
ATOM 3752 C CA . ALA A 1 498 ? -7.816 -32.406 10.836 1 98.19 498 ALA A CA 1
ATOM 3753 C C . ALA A 1 498 ? -8.297 -32.469 12.289 1 98.19 498 ALA A C 1
ATOM 3755 O O . ALA A 1 498 ? -9.289 -31.812 12.641 1 98.19 498 ALA A O 1
ATOM 3756 N N . ASP A 1 499 ? -7.547 -33.062 13.211 1 97.38 499 ASP A N 1
ATOM 3757 C CA . ASP A 1 499 ? -7.945 -33.344 14.586 1 97.38 499 ASP A CA 1
ATOM 3758 C C . ASP A 1 499 ? -8.031 -32.062 15.406 1 97.38 499 ASP A C 1
ATOM 3760 O O . ASP A 1 499 ? -8.805 -31.984 16.359 1 97.38 499 ASP A O 1
ATOM 3764 N N . ASP A 1 500 ? -7.254 -31.094 15.008 1 97.94 500 ASP A N 1
ATOM 3765 C CA . ASP A 1 500 ? -7.156 -29.891 15.828 1 97.94 500 ASP A CA 1
ATOM 3766 C C . ASP A 1 500 ? -8.102 -28.797 15.312 1 97.94 500 ASP A C 1
ATOM 3768 O O . ASP A 1 500 ? -8.047 -27.656 15.773 1 97.94 500 ASP A O 1
ATOM 3772 N N . VAL A 1 501 ? -8.93 -29.094 14.328 1 98.38 501 VAL A N 1
ATOM 3773 C CA . VAL A 1 501 ? -9.945 -28.188 13.82 1 98.38 501 VAL A CA 1
ATOM 3774 C C . VAL A 1 501 ? -11.141 -28.172 14.766 1 98.38 501 VAL A C 1
ATOM 3776 O O . VAL A 1 501 ? -11.594 -29.219 15.219 1 98.38 501 VAL A O 1
ATOM 3779 N N . HIS A 1 502 ? -11.602 -26.984 15.18 1 97.94 502 HIS A N 1
ATOM 3780 C CA . HIS A 1 502 ? -12.82 -26.812 15.969 1 97.94 502 HIS A CA 1
ATOM 3781 C C . HIS A 1 502 ? -14.062 -26.859 15.086 1 97.94 502 HIS A C 1
ATOM 3783 O O . HIS A 1 502 ? -14.5 -25.812 14.586 1 97.94 502 HIS A O 1
ATOM 3789 N N . ALA A 1 503 ? -14.703 -28 14.984 1 97 503 ALA A N 1
ATOM 3790 C CA . ALA A 1 503 ? -15.758 -28.172 13.992 1 97 503 ALA A CA 1
ATOM 3791 C C . ALA A 1 503 ? -17.094 -28.484 14.656 1 97 503 ALA A C 1
ATOM 3793 O O . ALA A 1 503 ? -18.016 -28.969 14 1 97 503 ALA A O 1
ATOM 3794 N N . GLU A 1 504 ? -17.203 -28.188 15.945 1 97.88 504 GLU A N 1
ATOM 3795 C CA . GLU A 1 504 ? -18.422 -28.547 16.672 1 97.88 504 GLU A CA 1
ATOM 3796 C C . GLU A 1 504 ? -19.641 -27.875 16.047 1 97.88 504 GLU A C 1
ATOM 3798 O O . GLU A 1 504 ? -20.734 -28.453 16.016 1 97.88 504 GLU A O 1
ATOM 3803 N N . HIS A 1 505 ? -19.516 -26.672 15.555 1 98.44 505 HIS A N 1
ATOM 3804 C CA . HIS A 1 505 ? -20.641 -25.906 15.062 1 98.44 505 HIS A CA 1
ATOM 3805 C C . HIS A 1 505 ? -20.5 -25.609 13.57 1 98.44 505 HIS A C 1
ATOM 3807 O O . HIS A 1 505 ? -21.25 -24.797 13.023 1 98.44 505 HIS A O 1
ATOM 3813 N N . LEU A 1 506 ? -19.547 -26.219 12.953 1 98.69 506 LEU A N 1
ATOM 3814 C CA . LEU A 1 506 ? -19.234 -25.922 11.555 1 98.69 506 LEU A CA 1
ATOM 3815 C C . LEU A 1 506 ? -19.547 -27.109 10.664 1 98.69 506 LEU A C 1
ATOM 3817 O O . LEU A 1 506 ? -19.422 -28.266 11.094 1 98.69 506 LEU A O 1
ATOM 3821 N N . ARG A 1 507 ? -19.984 -26.812 9.5 1 98.62 507 ARG A N 1
ATOM 3822 C CA . ARG A 1 507 ? -20.125 -27.828 8.453 1 98.62 507 ARG A CA 1
ATOM 3823 C C . ARG A 1 507 ? -19 -27.734 7.438 1 98.62 507 ARG A C 1
ATOM 3825 O O . ARG A 1 507 ? -19.047 -26.875 6.539 1 98.62 507 ARG A O 1
ATOM 3832 N N . LEU A 1 508 ? -18.031 -28.562 7.551 1 98.44 508 LEU A N 1
ATOM 3833 C CA . LEU A 1 508 ? -16.969 -28.719 6.566 1 98.44 508 LEU A CA 1
ATOM 3834 C C . LEU A 1 508 ? -17.266 -29.891 5.629 1 98.44 508 LEU A C 1
ATOM 3836 O O . LEU A 1 508 ? -17.594 -30.984 6.078 1 98.44 508 LEU A O 1
ATOM 3840 N N . PHE A 1 509 ? -17.266 -29.641 4.332 1 98.19 509 PHE A N 1
ATOM 3841 C CA . PHE A 1 509 ? -17.719 -30.641 3.367 1 98.19 509 PHE A CA 1
ATOM 3842 C C . PHE A 1 509 ? -16.906 -30.547 2.08 1 98.19 509 PHE A C 1
ATOM 3844 O O . PHE A 1 509 ? -16.406 -29.484 1.731 1 98.19 509 PHE A O 1
ATOM 3851 N N . ARG A 1 510 ? -16.734 -31.625 1.428 1 97.69 510 ARG A N 1
ATOM 3852 C CA . ARG A 1 510 ? -15.883 -31.75 0.253 1 97.69 510 ARG A CA 1
ATOM 3853 C C . ARG A 1 510 ? -16.656 -31.422 -1.022 1 97.69 510 ARG A C 1
ATOM 3855 O O . ARG A 1 510 ? -16.203 -30.609 -1.83 1 97.69 510 ARG A O 1
ATOM 3862 N N . ASP A 1 511 ? -17.797 -32.062 -1.217 1 97.75 511 ASP A N 1
ATOM 3863 C CA . ASP A 1 511 ? -18.547 -31.969 -2.465 1 97.75 511 ASP A CA 1
ATOM 3864 C C . ASP A 1 511 ? -19.484 -30.781 -2.473 1 97.75 511 ASP A C 1
ATOM 3866 O O . ASP A 1 511 ? -19.953 -30.328 -1.417 1 97.75 511 ASP A O 1
ATOM 3870 N N . PRO A 1 512 ? -19.719 -30.266 -3.66 1 98.31 512 PRO A N 1
ATOM 3871 C CA . PRO A 1 512 ? -20.672 -29.141 -3.732 1 98.31 512 PRO A CA 1
ATOM 3872 C C . PRO A 1 512 ? -22 -29.453 -3.049 1 98.31 512 PRO A C 1
ATOM 3874 O O . PRO A 1 512 ? -22.5 -30.578 -3.125 1 98.31 512 PRO A O 1
ATOM 3877 N N . LEU A 1 513 ? -22.578 -28.438 -2.436 1 98.06 513 LEU A N 1
ATOM 3878 C CA . LEU A 1 513 ? -23.797 -28.562 -1.627 1 98.06 513 LEU A CA 1
ATOM 3879 C C . LEU A 1 513 ? -24.875 -27.609 -2.133 1 98.06 513 LEU A C 1
ATOM 3881 O O . LEU A 1 513 ? -24.672 -26.391 -2.195 1 98.06 513 LEU A O 1
ATOM 3885 N N . PRO A 1 514 ? -26.062 -28.156 -2.578 1 98.19 514 PRO A N 1
ATOM 3886 C CA . PRO A 1 514 ? -27.156 -27.234 -2.842 1 98.19 514 PRO A CA 1
ATOM 3887 C C . PRO A 1 514 ? -27.531 -26.391 -1.625 1 98.19 514 PRO A C 1
ATOM 3889 O O . PRO A 1 514 ? -27.719 -26.922 -0.529 1 98.19 514 PRO A O 1
ATOM 3892 N N . PHE A 1 515 ? -27.547 -25.062 -1.772 1 98.38 515 PHE A N 1
ATOM 3893 C CA . PHE A 1 515 ? -27.766 -24.156 -0.657 1 98.38 515 PHE A CA 1
ATOM 3894 C C . PHE A 1 515 ? -28.25 -22.797 -1.155 1 98.38 515 PHE A C 1
ATOM 3896 O O . PHE A 1 515 ? -27.578 -22.156 -1.964 1 98.38 515 PHE A O 1
ATOM 3903 N N . THR A 1 516 ? -29.422 -22.391 -0.774 1 98.06 516 THR A N 1
ATOM 3904 C CA . THR A 1 516 ? -29.906 -21.031 -1.029 1 98.06 516 THR A CA 1
ATOM 3905 C C . THR A 1 516 ? -29.578 -20.109 0.139 1 98.06 516 THR A C 1
ATOM 3907 O O . THR A 1 516 ? -30.172 -20.234 1.217 1 98.06 516 THR A O 1
ATOM 3910 N N . ALA A 1 517 ? -28.672 -19.188 -0.051 1 98.25 517 ALA A N 1
ATOM 3911 C CA . ALA A 1 517 ? -28.172 -18.344 1.039 1 98.25 517 ALA A CA 1
ATOM 3912 C C . ALA A 1 517 ? -28.734 -16.938 0.949 1 98.25 517 ALA A C 1
ATOM 3914 O O . ALA A 1 517 ? -28.875 -16.391 -0.147 1 98.25 517 ALA A O 1
ATOM 3915 N N . ASP A 1 518 ? -28.953 -16.312 2.152 1 98.5 518 ASP A N 1
ATOM 3916 C CA . ASP A 1 518 ? -29.312 -14.898 2.254 1 98.5 518 ASP A CA 1
ATOM 3917 C C . ASP A 1 518 ? -28.062 -14.023 2.291 1 98.5 518 ASP A C 1
ATOM 3919 O O . ASP A 1 518 ? -28.094 -12.883 1.826 1 98.5 518 ASP A O 1
ATOM 3923 N N . ALA A 1 519 ? -27.016 -14.547 2.906 1 98.81 519 ALA A N 1
ATOM 3924 C CA . ALA A 1 519 ? -25.812 -13.742 3.078 1 98.81 519 ALA A CA 1
ATOM 3925 C C . ALA A 1 519 ? -24.578 -14.625 3.17 1 98.81 519 ALA A C 1
ATOM 3927 O O . ALA A 1 519 ? -24.672 -15.797 3.537 1 98.81 519 ALA A O 1
ATOM 3928 N N . ALA A 1 520 ? -23.5 -14.094 2.77 1 98.94 520 ALA A N 1
ATOM 3929 C CA . ALA A 1 520 ? -22.172 -14.703 2.924 1 98.94 520 ALA A CA 1
ATOM 3930 C C . ALA A 1 520 ? -21.25 -13.797 3.727 1 98.94 520 ALA A C 1
ATOM 3932 O O . ALA A 1 520 ? -21.328 -12.57 3.635 1 98.94 520 ALA A O 1
ATOM 3933 N N . PHE A 1 521 ? -20.406 -14.367 4.582 1 98.94 521 PHE A N 1
ATOM 3934 C CA . PHE A 1 521 ? -19.312 -13.664 5.262 1 98.94 521 PHE A CA 1
ATOM 3935 C C . PHE A 1 521 ? -17.984 -13.938 4.582 1 98.94 521 PHE A C 1
ATOM 3937 O O . PHE A 1 521 ? -17.516 -15.078 4.555 1 98.94 521 PHE A O 1
ATOM 3944 N N . ILE A 1 522 ? -17.391 -12.922 3.994 1 98.94 522 ILE A N 1
ATOM 3945 C CA . ILE A 1 522 ? -16.078 -13.047 3.381 1 98.94 522 ILE A CA 1
ATOM 3946 C C . ILE A 1 522 ? -14.992 -12.758 4.418 1 98.94 522 ILE A C 1
ATOM 3948 O O . ILE A 1 522 ? -14.812 -11.602 4.828 1 98.94 522 ILE A O 1
ATOM 3952 N N . ASN A 1 523 ? -14.281 -13.758 4.812 1 98.75 523 ASN A N 1
ATOM 3953 C CA . ASN A 1 523 ? -13.336 -13.633 5.922 1 98.75 523 ASN A CA 1
ATOM 3954 C C . ASN A 1 523 ? -11.891 -13.664 5.434 1 98.75 523 ASN A C 1
ATOM 3956 O O . ASN A 1 523 ? -11.508 -14.555 4.68 1 98.75 523 ASN A O 1
ATOM 3960 N N . ALA A 1 524 ? -11.125 -12.703 5.84 1 98.5 524 ALA A N 1
ATOM 3961 C CA . ALA A 1 524 ? -9.734 -12.617 5.418 1 98.5 524 ALA A CA 1
ATOM 3962 C C . ALA A 1 524 ? -8.82 -12.32 6.605 1 98.5 524 ALA A C 1
ATOM 3964 O O . ALA A 1 524 ? -9.195 -11.578 7.52 1 98.5 524 ALA A O 1
ATOM 3965 N N . LYS A 1 525 ? -7.688 -12.891 6.586 1 96.88 525 LYS A N 1
ATOM 3966 C CA . LYS A 1 525 ? -6.605 -12.695 7.551 1 96.88 525 LYS A CA 1
ATOM 3967 C C . LYS A 1 525 ? -5.281 -12.43 6.844 1 96.88 525 LYS A C 1
ATOM 3969 O O . LYS A 1 525 ? -4.816 -13.242 6.047 1 96.88 525 LYS A O 1
ATOM 3974 N N . GLY A 1 526 ? -4.711 -11.297 7.184 1 95.19 526 GLY A N 1
ATOM 3975 C CA . GLY A 1 526 ? -3.445 -10.945 6.562 1 95.19 526 GLY A CA 1
ATOM 3976 C C . GLY A 1 526 ? -2.307 -10.828 7.559 1 95.19 526 GLY A C 1
ATOM 3977 O O . GLY A 1 526 ? -2.537 -10.617 8.75 1 95.19 526 GLY A O 1
ATOM 3978 N N . PHE A 1 527 ? -1.015 -10.961 6.988 1 93.12 527 PHE A N 1
ATOM 3979 C CA . PHE A 1 527 ? 0.181 -10.742 7.793 1 93.12 527 PHE A CA 1
ATOM 3980 C C . PHE A 1 527 ? 0.1 -9.406 8.523 1 93.12 527 PHE A C 1
ATOM 3982 O O . PHE A 1 527 ? -0.411 -8.422 7.98 1 93.12 527 PHE A O 1
ATOM 3989 N N . GLY A 1 528 ? 0.604 -9.43 9.758 1 93.81 528 GLY A N 1
ATOM 3990 C CA . GLY A 1 528 ? 0.717 -8.18 10.492 1 93.81 528 GLY A CA 1
ATOM 3991 C C . GLY A 1 528 ? -0.485 -7.887 11.367 1 93.81 528 GLY A C 1
ATOM 3992 O O . GLY A 1 528 ? -0.518 -6.875 12.07 1 93.81 528 GLY A O 1
ATOM 3993 N N . GLY A 1 529 ? -1.433 -8.828 11.383 1 96.31 529 GLY A N 1
ATOM 3994 C CA . GLY A 1 529 ? -2.629 -8.617 12.188 1 96.31 529 GLY A CA 1
ATOM 3995 C C . GLY A 1 529 ? -3.711 -7.848 11.453 1 96.31 529 GLY A C 1
ATOM 3996 O O . GLY A 1 529 ? -4.398 -7.02 12.047 1 96.31 529 GLY A O 1
ATOM 3997 N N . ASN A 1 530 ? -3.787 -8.047 10.195 1 98.06 530 ASN A N 1
ATOM 3998 C CA . ASN A 1 530 ? -4.789 -7.402 9.352 1 98.06 530 ASN A CA 1
ATOM 3999 C C . ASN A 1 530 ? -5.98 -8.32 9.102 1 98.06 530 ASN A C 1
ATOM 4001 O O . ASN A 1 530 ? -5.945 -9.156 8.195 1 98.06 530 ASN A O 1
ATOM 4005 N N . ASN A 1 531 ? -7.047 -8.133 9.898 1 98.44 531 ASN A N 1
ATOM 4006 C CA . ASN A 1 531 ? -8.234 -8.977 9.82 1 98.44 531 ASN A CA 1
ATOM 4007 C C . ASN A 1 531 ? -9.43 -8.211 9.273 1 98.44 531 ASN A C 1
ATOM 4009 O O . ASN A 1 531 ? -9.625 -7.035 9.602 1 98.44 531 ASN A O 1
ATOM 4013 N N . ALA A 1 532 ? -10.125 -8.852 8.422 1 98.88 532 ALA A N 1
ATOM 4014 C CA . ALA A 1 532 ? -11.32 -8.203 7.879 1 98.88 532 ALA A CA 1
ATOM 4015 C C . ALA A 1 532 ? -12.406 -9.227 7.578 1 98.88 532 ALA A C 1
ATOM 4017 O O . ALA A 1 532 ? -12.117 -10.359 7.191 1 98.88 532 ALA A O 1
ATOM 4018 N N . THR A 1 533 ? -13.641 -8.906 7.785 1 98.88 533 THR A N 1
ATOM 4019 C CA . THR A 1 533 ? -14.812 -9.664 7.348 1 98.88 533 THR A CA 1
ATOM 4020 C C . THR A 1 533 ? -15.805 -8.758 6.629 1 98.88 533 THR A C 1
ATOM 4022 O O . THR A 1 533 ? -16.219 -7.734 7.172 1 98.88 533 THR A O 1
ATOM 4025 N N . GLY A 1 534 ? -16.078 -9.086 5.398 1 98.81 534 GLY A N 1
ATOM 4026 C CA . GLY A 1 534 ? -17.109 -8.398 4.641 1 98.81 534 GLY A CA 1
ATOM 4027 C C . GLY A 1 534 ? -18.422 -9.156 4.609 1 98.81 534 GLY A C 1
ATOM 4028 O O . GLY A 1 534 ? -18.438 -10.383 4.539 1 98.81 534 GLY A O 1
ATOM 4029 N N . VAL A 1 535 ? -19.531 -8.43 4.664 1 98.81 535 VAL A N 1
ATOM 4030 C CA . VAL A 1 535 ? -20.875 -9.008 4.523 1 98.81 535 VAL A CA 1
ATOM 4031 C C . VAL A 1 535 ? -21.375 -8.812 3.094 1 98.81 535 VAL A C 1
ATOM 4033 O O . VAL A 1 535 ? -21.359 -7.695 2.574 1 98.81 535 VAL A O 1
ATOM 4036 N N . VAL A 1 536 ? -21.766 -9.891 2.469 1 98.88 536 VAL A N 1
ATOM 4037 C CA . VAL A 1 536 ? -22.375 -9.82 1.148 1 98.88 536 VAL A CA 1
ATOM 4038 C C . VAL A 1 536 ? -23.797 -10.398 1.206 1 98.88 536 VAL A C 1
ATOM 4040 O O . VAL A 1 536 ? -23.984 -11.562 1.576 1 98.88 536 VAL A O 1
ATOM 4043 N N . LEU A 1 537 ? -24.75 -9.633 0.864 1 98.81 537 LEU A N 1
ATOM 4044 C CA . LEU A 1 537 ? -26.141 -10.094 0.806 1 98.81 537 LEU A CA 1
ATOM 4045 C C . LEU A 1 537 ? -26.484 -10.578 -0.595 1 98.81 537 LEU A C 1
ATOM 4047 O O . LEU A 1 537 ? -26.016 -10.016 -1.588 1 98.81 537 LEU A O 1
ATOM 4051 N N . SER A 1 538 ? -27.359 -11.547 -0.678 1 98.81 538 SER A N 1
ATOM 4052 C CA . SER A 1 538 ? -27.812 -12.086 -1.957 1 98.81 538 SER A CA 1
ATOM 4053 C C . SER A 1 538 ? -28.625 -11.062 -2.732 1 98.81 538 SER A C 1
ATOM 4055 O O . SER A 1 538 ? -29.156 -10.109 -2.15 1 98.81 538 SER A O 1
ATOM 4057 N N . PRO A 1 539 ? -28.672 -11.281 -4.062 1 98.44 539 PRO A N 1
ATOM 4058 C CA . PRO A 1 539 ? -29.531 -10.383 -4.848 1 98.44 539 PRO A CA 1
ATOM 4059 C C . PRO A 1 539 ? -30.984 -10.406 -4.391 1 98.44 539 PRO A C 1
ATOM 4061 O O . PRO A 1 539 ? -31.656 -9.367 -4.398 1 98.44 539 PRO A O 1
ATOM 4064 N N . ALA A 1 540 ? -31.469 -11.555 -3.979 1 97.94 540 ALA A N 1
ATOM 4065 C CA . ALA A 1 540 ? -32.844 -11.672 -3.537 1 97.94 540 ALA A CA 1
ATOM 4066 C C . ALA A 1 540 ? -33.094 -10.844 -2.281 1 97.94 540 ALA A C 1
ATOM 4068 O O . ALA A 1 540 ? -34.094 -10.125 -2.193 1 97.94 540 ALA A O 1
ATOM 4069 N N . VAL A 1 541 ? -32.188 -10.945 -1.307 1 98.12 541 VAL A N 1
ATOM 4070 C CA . VAL A 1 541 ? -32.312 -10.18 -0.072 1 98.12 541 VAL A CA 1
ATOM 4071 C C . VAL A 1 541 ? -32.156 -8.688 -0.375 1 98.12 541 VAL A C 1
ATOM 4073 O O . VAL A 1 541 ? -32.875 -7.855 0.186 1 98.12 541 VAL A O 1
ATOM 4076 N N . THR A 1 542 ? -31.25 -8.352 -1.255 1 98.38 542 THR A N 1
ATOM 4077 C CA . THR A 1 542 ? -31.031 -6.969 -1.657 1 98.38 542 THR A CA 1
ATOM 4078 C C . THR A 1 542 ? -32.312 -6.367 -2.26 1 98.38 542 THR A C 1
ATOM 4080 O O . THR A 1 542 ? -32.688 -5.242 -1.93 1 98.38 542 THR A O 1
ATOM 4083 N N . GLU A 1 543 ? -32.938 -7.117 -3.115 1 98.06 543 GLU A N 1
ATOM 4084 C CA . GLU A 1 543 ? -34.156 -6.637 -3.744 1 98.06 543 GLU A CA 1
ATOM 4085 C C . GLU A 1 543 ? -35.25 -6.414 -2.709 1 98.06 543 GLU A C 1
ATOM 4087 O O . GLU A 1 543 ? -36.031 -5.461 -2.816 1 98.06 543 GLU A O 1
ATOM 4092 N N . ARG A 1 544 ? -35.344 -7.32 -1.731 1 97.5 544 ARG A N 1
ATOM 4093 C CA . ARG A 1 544 ? -36.344 -7.145 -0.677 1 97.5 544 ARG A CA 1
ATOM 4094 C C . ARG A 1 544 ? -36.094 -5.875 0.121 1 97.5 544 ARG A C 1
ATOM 4096 O O . ARG A 1 544 ? -37 -5.137 0.45 1 97.5 544 ARG A O 1
ATOM 4103 N N . LEU A 1 545 ? -34.781 -5.641 0.442 1 97.56 545 LEU A N 1
ATOM 4104 C CA . LEU A 1 545 ? -34.438 -4.438 1.177 1 97.56 545 LEU A CA 1
ATOM 4105 C C . LEU A 1 545 ? -34.719 -3.188 0.352 1 97.56 545 LEU A C 1
ATOM 4107 O O . LEU A 1 545 ? -35.219 -2.189 0.882 1 97.56 545 LEU A O 1
ATOM 4111 N N . LEU A 1 546 ? -34.438 -3.238 -0.939 1 98 546 LEU A N 1
ATOM 4112 C CA . LEU A 1 546 ? -34.656 -2.105 -1.826 1 98 546 LEU A CA 1
ATOM 4113 C C . LEU A 1 546 ? -36.156 -1.854 -1.983 1 98 546 LEU A C 1
ATOM 4115 O O . LEU A 1 546 ? -36.594 -0.703 -2.082 1 98 546 LEU A O 1
ATOM 4119 N N . THR A 1 547 ? -36.938 -2.934 -2.084 1 97.81 547 THR A N 1
ATOM 4120 C CA . THR A 1 547 ? -38.406 -2.793 -2.191 1 97.81 547 THR A CA 1
ATOM 4121 C C . THR A 1 547 ? -38.969 -2.098 -0.958 1 97.81 547 THR A C 1
ATOM 4123 O O . THR A 1 547 ? -39.844 -1.251 -1.07 1 97.81 547 THR A O 1
ATOM 4126 N N . LYS A 1 548 ? -38.469 -2.504 0.205 1 96.56 548 LYS A N 1
ATOM 4127 C CA . LYS A 1 548 ? -38.906 -1.863 1.441 1 96.56 548 LYS A CA 1
ATOM 4128 C C . LYS A 1 548 ? -38.562 -0.377 1.442 1 96.56 548 LYS A C 1
ATOM 4130 O O . LYS A 1 548 ? -39.344 0.446 1.934 1 96.56 548 LYS A O 1
ATOM 4135 N N . ARG A 1 549 ? -37.438 -0.014 0.927 1 96.62 549 ARG A N 1
ATOM 4136 C CA . ARG A 1 549 ? -36.938 1.357 0.984 1 96.62 549 ARG A CA 1
ATOM 4137 C C . ARG A 1 549 ? -37.594 2.213 -0.111 1 96.62 549 ARG A C 1
ATOM 4139 O O . ARG A 1 549 ? -37.938 3.365 0.127 1 96.62 549 ARG A O 1
ATOM 4146 N N . HIS A 1 550 ? -37.75 1.653 -1.361 1 97.62 550 HIS A N 1
ATOM 4147 C CA . HIS A 1 550 ? -38.094 2.479 -2.518 1 97.62 550 HIS A CA 1
ATOM 4148 C C . HIS A 1 550 ? -39.5 2.217 -2.992 1 97.62 550 HIS A C 1
ATOM 4150 O O . HIS A 1 550 ? -40.062 3.006 -3.758 1 97.62 550 HIS A O 1
ATOM 4156 N N . GLY A 1 551 ? -40.125 1.133 -2.619 1 97.94 551 GLY A N 1
ATOM 4157 C CA . GLY A 1 551 ? -41.469 0.79 -3.018 1 97.94 551 GLY A CA 1
ATOM 4158 C C . GLY A 1 551 ? -41.531 -0.066 -4.27 1 97.94 551 GLY A C 1
ATOM 4159 O O . GLY A 1 551 ? -40.594 -0.069 -5.066 1 97.94 551 GLY A O 1
ATOM 4160 N N . GLU A 1 552 ? -42.656 -0.749 -4.414 1 98.06 552 GLU A N 1
ATOM 4161 C CA . GLU A 1 552 ? -42.812 -1.714 -5.496 1 98.06 552 GLU A CA 1
ATOM 4162 C C . GLU A 1 552 ? -42.844 -1.021 -6.855 1 98.06 552 GLU A C 1
ATOM 4164 O O . GLU A 1 552 ? -42.375 -1.578 -7.852 1 98.06 552 GLU A O 1
ATOM 4169 N N . ALA A 1 553 ? -43.375 0.137 -6.883 1 98.25 553 ALA A N 1
ATOM 4170 C CA . ALA A 1 553 ? -43.438 0.857 -8.148 1 98.25 553 ALA A CA 1
ATOM 4171 C C . ALA A 1 553 ? -42.031 1.145 -8.688 1 98.25 553 ALA A C 1
ATOM 4173 O O . ALA A 1 553 ? -41.75 0.918 -9.867 1 98.25 553 ALA A O 1
ATOM 4174 N N . ALA A 1 554 ? -41.188 1.618 -7.816 1 98.38 554 ALA A N 1
ATOM 4175 C CA . ALA A 1 554 ? -39.812 1.902 -8.203 1 98.38 554 ALA A CA 1
ATOM 4176 C C . ALA A 1 554 ? -39.062 0.627 -8.633 1 98.38 554 ALA A C 1
ATOM 4178 O O . ALA A 1 554 ? -38.281 0.638 -9.586 1 98.38 554 ALA A O 1
ATOM 4179 N N . MET A 1 555 ? -39.344 -0.404 -7.945 1 98.5 555 MET A N 1
ATOM 4180 C CA . MET A 1 555 ? -38.656 -1.669 -8.242 1 98.5 555 MET A CA 1
ATOM 4181 C C . MET A 1 555 ? -39.156 -2.25 -9.562 1 98.5 555 MET A C 1
ATOM 4183 O O . MET A 1 555 ? -38.406 -2.879 -10.297 1 98.5 555 MET A O 1
ATOM 4187 N N . SER A 1 556 ? -40.438 -2.068 -9.812 1 98.44 556 SER A N 1
ATOM 4188 C CA . SER A 1 556 ? -41 -2.516 -11.094 1 98.44 556 SER A CA 1
ATOM 4189 C C . SER A 1 556 ? -40.344 -1.771 -12.258 1 98.44 556 SER A C 1
ATOM 4191 O O . SER A 1 556 ? -40 -2.373 -13.281 1 98.44 556 SER A O 1
ATOM 4193 N N . ASP A 1 557 ? -40.219 -0.511 -12.07 1 98.5 557 ASP A N 1
ATOM 4194 C CA . ASP A 1 557 ? -39.531 0.294 -13.078 1 98.5 557 ASP A CA 1
ATOM 4195 C C . ASP A 1 557 ? -38.094 -0.174 -13.289 1 98.5 557 ASP A C 1
ATOM 4197 O O . ASP A 1 557 ? -37.625 -0.27 -14.422 1 98.5 557 ASP A O 1
ATOM 4201 N N . TRP A 1 558 ? -37.406 -0.378 -12.203 1 98.56 558 TRP A N 1
ATOM 4202 C CA . TRP A 1 558 ? -36.031 -0.873 -12.258 1 98.56 558 TRP A CA 1
ATOM 4203 C C . TRP A 1 558 ? -35.969 -2.207 -12.992 1 98.56 558 TRP A C 1
ATOM 4205 O O . TRP A 1 558 ? -35.094 -2.404 -13.852 1 98.56 558 TRP A O 1
ATOM 4215 N N . ARG A 1 559 ? -36.844 -3.135 -12.711 1 98.5 559 ARG A N 1
ATOM 4216 C CA . ARG A 1 559 ? -36.844 -4.449 -13.344 1 98.5 559 ARG A CA 1
ATOM 4217 C C . ARG A 1 559 ? -37.031 -4.328 -14.852 1 98.5 559 ARG A C 1
ATOM 4219 O O . ARG A 1 559 ? -36.406 -5.082 -15.617 1 98.5 559 ARG A O 1
ATOM 4226 N N . ALA A 1 560 ? -37.844 -3.402 -15.195 1 98.31 560 ALA A N 1
ATOM 4227 C CA . ALA A 1 560 ? -38.062 -3.176 -16.625 1 98.31 560 ALA A CA 1
ATOM 4228 C C . ALA A 1 560 ? -36.781 -2.654 -17.297 1 98.31 560 ALA A C 1
ATOM 4230 O O . ALA A 1 560 ? -36.406 -3.117 -18.375 1 98.31 560 ALA A O 1
ATOM 4231 N N . ARG A 1 561 ? -36.156 -1.723 -16.672 1 98.12 561 ARG A N 1
ATOM 4232 C CA . ARG A 1 561 ? -34.938 -1.144 -17.219 1 98.12 561 ARG A CA 1
ATOM 4233 C C . ARG A 1 561 ? -33.781 -2.164 -17.219 1 98.12 561 ARG A C 1
ATOM 4235 O O . ARG A 1 561 ? -32.969 -2.164 -18.125 1 98.12 561 ARG A O 1
ATOM 4242 N N . ARG A 1 562 ? -33.75 -2.969 -16.25 1 98.44 562 ARG A N 1
ATOM 4243 C CA . ARG A 1 562 ? -32.688 -3.957 -16.047 1 98.44 562 ARG A CA 1
ATOM 4244 C C . ARG A 1 562 ? -32.625 -4.934 -17.219 1 98.44 562 ARG A C 1
ATOM 4246 O O . ARG A 1 562 ? -31.531 -5.418 -17.562 1 98.44 562 ARG A O 1
ATOM 4253 N N . GLU A 1 563 ? -33.719 -5.207 -17.891 1 98.31 563 GLU A N 1
ATOM 4254 C CA . GLU A 1 563 ? -33.75 -6.168 -18.984 1 98.31 563 GLU A CA 1
ATOM 4255 C C . GLU A 1 563 ? -32.844 -5.746 -20.125 1 98.31 563 GLU A C 1
ATOM 4257 O O . GLU A 1 563 ? -32.125 -6.578 -20.703 1 98.31 563 GLU A O 1
ATOM 4262 N N . ALA A 1 564 ? -32.844 -4.48 -20.406 1 98.06 564 ALA A N 1
ATOM 4263 C CA . ALA A 1 564 ? -31.938 -3.975 -21.438 1 98.06 564 ALA A CA 1
ATOM 4264 C C . ALA A 1 564 ? -30.484 -4.152 -21.016 1 98.06 564 ALA A C 1
ATOM 4266 O O . ALA A 1 564 ? -29.641 -4.484 -21.844 1 98.06 564 ALA A O 1
ATOM 4267 N N . THR A 1 565 ? -30.234 -3.865 -19.797 1 98.38 565 THR A N 1
ATOM 4268 C CA . THR A 1 565 ? -28.891 -4.02 -19.25 1 98.38 565 THR A CA 1
ATOM 4269 C C . THR A 1 565 ? -28.438 -5.477 -19.328 1 98.38 565 THR A C 1
ATOM 4271 O O . THR A 1 565 ? -27.297 -5.762 -19.688 1 98.38 565 THR A O 1
ATOM 4274 N N . ARG A 1 566 ? -29.281 -6.402 -18.984 1 98.31 566 ARG A N 1
ATOM 4275 C CA . ARG A 1 566 ? -28.984 -7.828 -19.016 1 98.31 566 ARG A CA 1
ATOM 4276 C C . ARG A 1 566 ? -28.719 -8.305 -20.438 1 98.31 566 ARG A C 1
ATOM 4278 O O . ARG A 1 566 ? -27.875 -9.188 -20.656 1 98.31 566 ARG A O 1
ATOM 4285 N N . GLU A 1 567 ? -29.422 -7.723 -21.359 1 98.38 567 GLU A N 1
ATOM 4286 C CA . GLU A 1 567 ? -29.203 -8.07 -22.766 1 98.38 567 GLU A CA 1
ATOM 4287 C C . GLU A 1 567 ? -27.812 -7.668 -23.219 1 98.38 567 GLU A C 1
ATOM 4289 O O . GLU A 1 567 ? -27.125 -8.43 -23.922 1 98.38 567 GLU A O 1
ATOM 4294 N N . VAL A 1 568 ? -27.422 -6.477 -22.844 1 98.25 568 VAL A N 1
ATOM 4295 C CA . VAL A 1 568 ? -26.094 -5.992 -23.203 1 98.25 568 VAL A CA 1
ATOM 4296 C C . VAL A 1 568 ? -25.031 -6.871 -22.547 1 98.25 568 VAL A C 1
ATOM 4298 O O . VAL A 1 568 ? -24.031 -7.234 -23.188 1 98.25 568 VAL A O 1
ATOM 4301 N N . ALA A 1 569 ? -25.188 -7.195 -21.297 1 98.12 569 ALA A N 1
ATOM 4302 C CA . ALA A 1 569 ? -24.25 -8.062 -20.578 1 98.12 569 ALA A CA 1
ATOM 4303 C C . ALA A 1 569 ? -24.188 -9.445 -21.234 1 98.12 569 ALA A C 1
ATOM 4305 O O . ALA A 1 569 ? -23.109 -10.039 -21.312 1 98.12 569 ALA A O 1
ATOM 4306 N N . ALA A 1 570 ? -25.328 -9.969 -21.625 1 97.56 570 ALA A N 1
ATOM 4307 C CA . ALA A 1 570 ? -25.375 -11.273 -22.281 1 97.56 570 ALA A CA 1
ATOM 4308 C C . ALA A 1 570 ? -24.562 -11.281 -23.578 1 97.56 570 ALA A C 1
ATOM 4310 O O . ALA A 1 570 ? -23.891 -12.266 -23.891 1 97.56 570 ALA A O 1
ATOM 4311 N N . ALA A 1 571 ? -24.688 -10.219 -24.297 1 96.75 571 ALA A N 1
ATOM 4312 C CA . ALA A 1 571 ? -23.891 -10.094 -25.516 1 96.75 571 ALA A CA 1
ATOM 4313 C C . ALA A 1 571 ? -22.406 -10.094 -25.219 1 96.75 571 ALA A C 1
ATOM 4315 O O . ALA A 1 571 ? -21.609 -10.703 -25.938 1 96.75 571 ALA A O 1
ATOM 4316 N N . TYR A 1 572 ? -22 -9.43 -24.188 1 97.25 572 TYR A N 1
ATOM 4317 C CA . TYR A 1 572 ? -20.609 -9.438 -23.766 1 97.25 572 TYR A CA 1
ATOM 4318 C C . TYR A 1 572 ? -20.156 -10.844 -23.391 1 97.25 572 TYR A C 1
ATOM 4320 O O . TYR A 1 572 ? -19.078 -11.281 -23.781 1 97.25 572 TYR A O 1
ATOM 4328 N N . HIS A 1 573 ? -20.969 -11.578 -22.609 1 96.69 573 HIS A N 1
ATOM 4329 C CA . HIS A 1 573 ? -20.641 -12.938 -22.203 1 96.69 573 HIS A CA 1
ATOM 4330 C C . HIS A 1 573 ? -20.453 -13.844 -23.406 1 96.69 573 HIS A C 1
ATOM 4332 O O . HIS A 1 573 ? -19.547 -14.672 -23.438 1 96.69 573 HIS A O 1
ATOM 4338 N N . GLN A 1 574 ? -21.344 -13.68 -24.344 1 94.69 574 GLN A N 1
ATOM 4339 C CA . GLN A 1 574 ? -21.266 -14.508 -25.547 1 94.69 574 GLN A CA 1
ATOM 4340 C C . GLN A 1 574 ? -19.953 -14.281 -26.281 1 94.69 574 GLN A C 1
ATOM 4342 O O . GLN A 1 574 ? -19.312 -15.234 -26.734 1 94.69 574 GLN A O 1
ATOM 4347 N N . ALA A 1 575 ? -19.562 -13.031 -26.406 1 95.56 575 ALA A N 1
ATOM 4348 C CA . ALA A 1 575 ? -18.297 -12.703 -27.062 1 95.56 575 ALA A CA 1
ATOM 4349 C C . ALA A 1 575 ? -17.109 -13.227 -26.25 1 95.56 575 ALA A C 1
ATOM 4351 O O . ALA A 1 575 ? -16.172 -13.797 -26.812 1 95.56 575 ALA A O 1
ATOM 4352 N N . ALA A 1 576 ? -17.141 -13.031 -24.953 1 95.94 576 ALA A N 1
ATOM 4353 C CA . ALA A 1 576 ? -16.062 -13.477 -24.062 1 95.94 576 ALA A CA 1
ATOM 4354 C C . ALA A 1 576 ? -15.93 -14.992 -24.094 1 95.94 576 ALA A C 1
ATOM 4356 O O . ALA A 1 576 ? -14.82 -15.523 -24.031 1 95.94 576 ALA A O 1
ATOM 4357 N N . ASP A 1 577 ? -17.062 -15.727 -24.141 1 95.25 577 ASP A N 1
ATOM 4358 C CA . ASP A 1 577 ? -17.062 -17.188 -24.156 1 95.25 577 ASP A CA 1
ATOM 4359 C C . ASP A 1 577 ? -16.453 -17.719 -25.453 1 95.25 577 ASP A C 1
ATOM 4361 O O . ASP A 1 577 ? -16.109 -18.891 -25.547 1 95.25 577 ASP A O 1
ATOM 4365 N N . ARG A 1 578 ? -16.328 -16.891 -26.469 1 94.94 578 ARG A N 1
ATOM 4366 C CA . ARG A 1 578 ? -15.711 -17.266 -27.734 1 94.94 578 ARG A CA 1
ATOM 4367 C C . ARG A 1 578 ? -14.266 -16.781 -27.797 1 94.94 578 ARG A C 1
ATOM 4369 O O . ARG A 1 578 ? -13.617 -16.891 -28.828 1 94.94 578 ARG A O 1
ATOM 4376 N N . GLY A 1 579 ? -13.781 -16.219 -26.703 1 93.06 579 GLY A N 1
ATOM 4377 C CA . GLY A 1 579 ? -12.406 -15.766 -26.609 1 93.06 579 GLY A CA 1
ATOM 4378 C C . GLY A 1 579 ? -12.203 -14.352 -27.141 1 93.06 579 GLY A C 1
ATOM 4379 O O . GLY A 1 579 ? -11.07 -13.891 -27.281 1 93.06 579 GLY A O 1
ATOM 4380 N N . HIS A 1 580 ? -13.281 -13.711 -27.406 1 94.88 580 HIS A N 1
ATOM 4381 C CA . HIS A 1 580 ? -13.195 -12.336 -27.891 1 94.88 580 HIS A CA 1
ATOM 4382 C C . HIS A 1 580 ? -13.312 -11.344 -26.734 1 94.88 580 HIS A C 1
ATOM 4384 O O . HIS A 1 580 ? -14.414 -10.898 -26.391 1 94.88 580 HIS A O 1
ATOM 4390 N N . PHE A 1 581 ? -12.172 -10.961 -26.234 1 94.69 581 PHE A N 1
ATOM 4391 C CA . PHE A 1 581 ? -12.109 -10.008 -25.141 1 94.69 581 PHE A CA 1
ATOM 4392 C C . PHE A 1 581 ? -11.789 -8.609 -25.656 1 94.69 581 PHE A C 1
ATOM 4394 O O . PHE A 1 581 ? -11.031 -8.461 -26.625 1 94.69 581 PHE A O 1
ATOM 4401 N N . GLN A 1 582 ? -12.406 -7.668 -25.172 1 88.25 582 GLN A N 1
ATOM 4402 C CA . GLN A 1 582 ? -12.141 -6.273 -25.516 1 88.25 582 GLN A CA 1
ATOM 4403 C C . GLN A 1 582 ? -11.609 -5.508 -24.312 1 88.25 582 GLN A C 1
ATO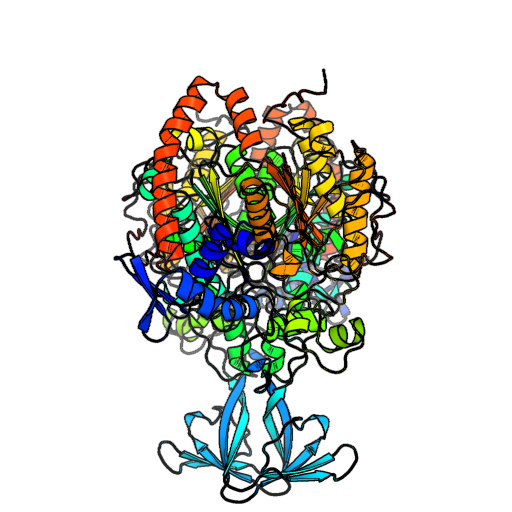M 4405 O O . GLN A 1 582 ? -12.391 -4.996 -23.5 1 88.25 582 GLN A O 1
ATOM 4410 N N . ALA A 1 583 ? -10.328 -5.355 -24.266 1 95.12 583 ALA A N 1
ATOM 4411 C CA . ALA A 1 583 ? -9.734 -4.566 -23.188 1 95.12 583 ALA A CA 1
ATOM 4412 C C . ALA A 1 583 ? -9.828 -3.074 -23.484 1 95.12 583 ALA A C 1
ATOM 4414 O O . ALA A 1 583 ? -9.539 -2.639 -24.594 1 95.12 583 ALA A O 1
ATOM 4415 N N . ARG A 1 584 ? -10.344 -2.334 -22.594 1 96.88 584 ARG A N 1
ATOM 4416 C CA . ARG A 1 584 ? -10.375 -0.878 -22.688 1 96.88 584 ARG A CA 1
ATOM 4417 C C . ARG A 1 584 ? -9.07 -0.268 -22.203 1 96.88 584 ARG A C 1
ATOM 4419 O O . ARG A 1 584 ? -8.672 -0.486 -21.047 1 96.88 584 ARG A O 1
ATOM 4426 N N . TYR A 1 585 ? -8.32 0.397 -23 1 96.19 585 TYR A N 1
ATOM 4427 C CA . TYR A 1 585 ? -7.062 1.062 -22.672 1 96.19 585 TYR A CA 1
ATOM 4428 C C . TYR A 1 585 ? -6.879 2.32 -23.516 1 96.19 585 TYR A C 1
ATOM 4430 O O . TYR A 1 585 ? -6.5 2.242 -24.688 1 96.19 585 TYR A O 1
ATOM 4438 N N . ARG A 1 586 ? -7.078 3.463 -22.922 1 94.69 586 ARG A N 1
ATOM 4439 C CA . ARG A 1 586 ? -7.062 4.734 -23.641 1 94.69 586 ARG A CA 1
ATOM 4440 C C . ARG A 1 586 ? -5.82 5.547 -23.281 1 94.69 586 ARG A C 1
ATOM 4442 O O . ARG A 1 586 ? -5.922 6.605 -22.656 1 94.69 586 ARG A O 1
ATOM 4449 N N . PHE A 1 587 ? -4.738 5.184 -23.797 1 92.75 587 PHE A N 1
ATOM 4450 C CA . PHE A 1 587 ? -3.459 5.832 -23.531 1 92.75 587 PHE A CA 1
ATOM 4451 C C . PHE A 1 587 ? -3.346 7.141 -24.312 1 92.75 587 PHE A C 1
ATOM 4453 O O . PHE A 1 587 ? -3.379 7.137 -25.547 1 92.75 587 PHE A O 1
ATOM 4460 N N . GLY A 1 588 ? -3.211 8.289 -23.656 1 91 588 GLY A N 1
ATOM 4461 C CA . GLY A 1 588 ? -2.895 9.562 -24.281 1 91 588 GLY A CA 1
ATOM 4462 C C . GLY A 1 588 ? -4.109 10.258 -24.875 1 91 588 GLY A C 1
ATOM 4463 O O . GLY A 1 588 ? -3.99 11.32 -25.484 1 91 588 GLY A O 1
ATOM 4464 N N . GLU A 1 589 ? -5.246 9.773 -24.641 1 90.88 589 GLU A N 1
ATOM 4465 C CA . GLU A 1 589 ? -6.477 10.367 -25.141 1 90.88 589 GLU A CA 1
ATOM 4466 C C . GLU A 1 589 ? -7.109 11.297 -24.109 1 90.88 589 GLU A C 1
ATOM 4468 O O . GLU A 1 589 ? -7.168 10.969 -22.922 1 90.88 589 GLU A O 1
ATOM 4473 N N . GLY A 1 590 ? -7.473 12.438 -24.547 1 92.12 590 GLY A N 1
ATOM 4474 C CA . GLY A 1 590 ? -8.234 13.352 -23.703 1 92.12 590 GLY A CA 1
ATOM 4475 C C . GLY A 1 590 ? -7.41 13.961 -22.594 1 92.12 590 GLY A C 1
ATOM 4476 O O . GLY A 1 590 ? -7.957 14.414 -21.578 1 92.12 590 GLY A O 1
ATOM 4477 N N . VAL A 1 591 ? -6.141 13.969 -22.75 1 95 591 VAL A N 1
ATOM 4478 C CA . VAL A 1 591 ? -5.246 14.422 -21.688 1 95 591 VAL A CA 1
ATOM 4479 C C . VAL A 1 591 ? -5.371 15.93 -21.516 1 95 591 VAL A C 1
ATOM 4481 O O . VAL A 1 591 ? -5.391 16.672 -22.5 1 95 591 VAL A O 1
ATOM 4484 N N . LEU A 1 592 ? -5.547 16.344 -20.266 1 94.88 592 LEU A N 1
ATOM 4485 C CA . LEU A 1 592 ? -5.613 17.766 -19.906 1 94.88 592 LEU A CA 1
ATOM 4486 C C . LEU A 1 592 ? -4.406 18.156 -19.062 1 94.88 592 LEU A C 1
ATOM 4488 O O . LEU A 1 592 ? -3.938 17.375 -18.234 1 94.88 592 LEU A O 1
ATOM 4492 N N . GLU A 1 593 ? -3.979 19.406 -19.172 1 90.56 593 GLU A N 1
ATOM 4493 C CA . GLU A 1 593 ? -2.752 19.828 -18.5 1 90.56 593 GLU A CA 1
ATOM 4494 C C . GLU A 1 593 ? -3.043 20.891 -17.438 1 90.56 593 GLU A C 1
ATOM 4496 O O . GLU A 1 593 ? -2.176 21.219 -16.625 1 90.56 593 GLU A O 1
ATOM 4501 N N . GLY A 1 594 ? -4.188 21.438 -17.422 1 92.69 594 GLY A N 1
ATOM 4502 C CA . GLY A 1 594 ? -4.488 22.438 -16.406 1 92.69 594 GLY A CA 1
ATOM 4503 C C . GLY A 1 594 ? -5.102 23.703 -16.984 1 92.69 594 GLY A C 1
ATOM 4504 O O . GLY A 1 594 ? -6.207 24.094 -16.594 1 92.69 594 GLY A O 1
ATOM 4505 N N . PRO A 1 595 ? -4.422 24.328 -17.938 1 93.94 595 PRO A N 1
ATOM 4506 C CA . PRO A 1 595 ? -4.898 25.609 -18.469 1 93.94 595 PRO A CA 1
ATOM 4507 C C . PRO A 1 595 ? -6.277 25.5 -19.109 1 93.94 595 PRO A C 1
ATOM 4509 O O . PRO A 1 595 ? -6.984 26.5 -19.25 1 93.94 595 PRO A O 1
ATOM 4512 N N . GLU A 1 596 ? -6.652 24.297 -19.453 1 96.5 596 GLU A N 1
ATOM 4513 C CA . GLU A 1 596 ? -7.934 24.094 -20.125 1 96.5 596 GLU A CA 1
ATOM 4514 C C . GLU A 1 596 ? -9.094 24.188 -19.125 1 96.5 596 GLU A C 1
ATOM 4516 O O . GLU A 1 596 ? -10.25 24.312 -19.531 1 96.5 596 GLU A O 1
ATOM 4521 N N . LEU A 1 597 ? -8.766 24.141 -17.891 1 97.62 597 LEU A N 1
ATOM 4522 C CA . LEU A 1 597 ? -9.812 24.125 -16.859 1 97.62 597 LEU A CA 1
ATOM 4523 C C . LEU A 1 597 ? -10.367 25.531 -16.641 1 97.62 597 LEU A C 1
ATOM 4525 O O . LEU A 1 597 ? -9.641 26.516 -16.766 1 97.62 597 LEU A O 1
ATOM 4529 N N . GLU A 1 598 ? -11.633 25.625 -16.391 1 98.19 598 GLU A N 1
ATOM 4530 C CA . GLU A 1 598 ? -12.234 26.812 -15.812 1 98.19 598 GLU A CA 1
ATOM 4531 C C . GLU A 1 598 ? -12.453 26.641 -14.312 1 98.19 598 GLU A C 1
ATOM 4533 O O . GLU A 1 598 ? -13.445 26.047 -13.883 1 98.19 598 GLU A O 1
ATOM 4538 N N . VAL A 1 599 ? -11.562 27.297 -13.547 1 98.06 599 VAL A N 1
ATOM 4539 C CA . VAL A 1 599 ? -11.57 27.141 -12.094 1 98.06 599 VAL A CA 1
ATOM 4540 C C . VAL A 1 599 ? -12.336 28.312 -11.461 1 98.06 599 VAL A C 1
ATOM 4542 O O . VAL A 1 599 ? -11.867 29.453 -11.492 1 98.06 599 VAL A O 1
ATOM 4545 N N . GLY A 1 600 ? -13.508 27.984 -10.961 1 97.12 600 GLY A N 1
ATOM 4546 C CA . GLY A 1 600 ? -14.312 28.984 -10.273 1 97.12 600 GLY A CA 1
ATOM 4547 C C . GLY A 1 600 ? -14.336 28.797 -8.773 1 97.12 600 GLY A C 1
ATOM 4548 O O . GLY A 1 600 ? -13.68 27.891 -8.242 1 97.12 600 GLY A O 1
ATOM 4549 N N . ARG A 1 601 ? -15.062 29.703 -8.188 1 95.25 601 ARG A N 1
ATOM 4550 C CA . ARG A 1 601 ? -15.195 29.703 -6.73 1 95.25 601 ARG A CA 1
ATOM 4551 C C . ARG A 1 601 ? -16.062 28.531 -6.262 1 95.25 601 ARG A C 1
ATOM 4553 O O . ARG A 1 601 ? -15.828 27.969 -5.191 1 95.25 601 ARG A O 1
ATOM 4560 N N . ASP A 1 602 ? -17.016 28.172 -7.113 1 97.06 602 ASP A N 1
ATOM 4561 C CA . ASP A 1 602 ? -18.016 27.219 -6.641 1 97.06 602 ASP A CA 1
ATOM 4562 C C . ASP A 1 602 ? -18 25.938 -7.484 1 97.06 602 ASP A C 1
ATOM 4564 O O . ASP A 1 602 ? -18.562 24.922 -7.09 1 97.06 602 ASP A O 1
ATOM 4568 N N . ARG A 1 603 ? -17.391 26 -8.586 1 98.19 603 ARG A N 1
ATOM 4569 C CA . ARG A 1 603 ? -17.328 24.844 -9.461 1 98.19 603 ARG A CA 1
ATOM 4570 C C . ARG A 1 603 ? -16.109 24.891 -10.359 1 98.19 603 ARG A C 1
ATOM 4572 O O . ARG A 1 603 ? -15.523 25.953 -10.578 1 98.19 603 ARG A O 1
ATOM 4579 N N . ILE A 1 604 ? -15.695 23.766 -10.867 1 98.62 604 ILE A N 1
ATOM 4580 C CA . ILE A 1 604 ? -14.648 23.641 -11.875 1 98.62 604 ILE A CA 1
ATOM 4581 C C . ILE A 1 604 ? -15.211 22.953 -13.117 1 98.62 604 ILE A C 1
ATOM 4583 O O . ILE A 1 604 ? -15.781 21.859 -13.023 1 98.62 604 ILE A O 1
ATOM 4587 N N . HIS A 1 605 ? -15.133 23.578 -14.281 1 98.5 605 HIS A N 1
ATOM 4588 C CA . HIS A 1 605 ? -15.492 22.969 -15.555 1 98.5 605 HIS A CA 1
ATOM 4589 C C . HIS A 1 605 ? -14.281 22.297 -16.203 1 98.5 605 HIS A C 1
ATOM 4591 O O . HIS A 1 605 ? -13.25 22.938 -16.406 1 98.5 605 HIS A O 1
ATOM 4597 N N . ILE A 1 606 ? -14.422 21.047 -16.469 1 98.12 606 ILE A N 1
ATOM 4598 C CA . ILE A 1 606 ? -13.367 20.266 -17.094 1 98.12 606 ILE A CA 1
ATOM 4599 C C . ILE A 1 606 ? -13.789 19.875 -18.5 1 98.12 606 ILE A C 1
ATOM 4601 O O . ILE A 1 606 ? -14.773 19.156 -18.688 1 98.12 606 ILE A O 1
ATOM 4605 N N . PRO A 1 607 ? -13.055 20.281 -19.531 1 97.25 607 PRO A N 1
ATOM 4606 C CA . PRO A 1 607 ? -13.398 19.859 -20.891 1 97.25 607 PRO A CA 1
ATOM 4607 C C . PRO A 1 607 ? -13.477 18.344 -21.031 1 97.25 607 PRO A C 1
ATOM 4609 O O . PRO A 1 607 ? -12.633 17.625 -20.5 1 97.25 607 PRO A O 1
ATOM 4612 N N . GLY A 1 608 ? -14.484 17.875 -21.719 1 95.5 608 GLY A N 1
ATOM 4613 C CA . GLY A 1 608 ? -14.656 16.453 -21.938 1 95.5 608 GLY A CA 1
ATOM 4614 C C . GLY A 1 608 ? -15.555 15.797 -20.906 1 95.5 608 GLY A C 1
ATOM 4615 O O . GLY A 1 608 ? -15.953 14.641 -21.062 1 95.5 608 GLY A O 1
ATOM 4616 N N . TYR A 1 609 ? -15.812 16.516 -19.844 1 96.81 609 TYR A N 1
ATOM 4617 C CA . TYR A 1 609 ? -16.734 16.016 -18.828 1 96.81 609 TYR A CA 1
ATOM 4618 C C . TYR A 1 609 ? -18.062 16.766 -18.906 1 96.81 609 TYR A C 1
ATOM 4620 O O . TYR A 1 609 ? -18.094 18 -19 1 96.81 609 TYR A O 1
ATOM 4628 N N . ALA A 1 610 ? -19.172 16.047 -18.906 1 98 610 ALA A N 1
ATOM 4629 C CA . ALA A 1 610 ? -20.484 16.625 -19.141 1 98 610 ALA A CA 1
ATOM 4630 C C . ALA A 1 610 ? -20.922 17.5 -17.969 1 98 610 ALA A C 1
ATOM 4632 O O . ALA A 1 610 ? -21.609 18.5 -18.156 1 98 610 ALA A O 1
ATOM 4633 N N . GLN A 1 611 ? -20.594 17.125 -16.75 1 98.12 611 GLN A N 1
ATOM 4634 C CA . GLN A 1 611 ? -20.953 17.875 -15.547 1 98.12 611 GLN A CA 1
ATOM 4635 C C . GLN A 1 611 ? -19.734 18.547 -14.93 1 98.12 611 GLN A C 1
ATOM 4637 O O . GLN A 1 611 ? -18.625 18.031 -15.023 1 98.12 611 GLN A O 1
ATOM 4642 N N . PRO A 1 612 ? -19.891 19.719 -14.312 1 98.31 612 PRO A N 1
ATOM 4643 C CA . PRO A 1 612 ? -18.781 20.312 -13.562 1 98.31 612 PRO A CA 1
ATOM 4644 C C . PRO A 1 612 ? -18.531 19.625 -12.227 1 98.31 612 PRO A C 1
ATOM 4646 O O . PRO A 1 612 ? -19.375 18.859 -11.75 1 98.31 612 PRO A O 1
ATOM 4649 N N . VAL A 1 613 ? -17.344 19.797 -11.695 1 98.44 613 VAL A N 1
ATOM 4650 C CA . VAL A 1 613 ? -17.078 19.375 -10.328 1 98.44 613 VAL A CA 1
ATOM 4651 C C . VAL A 1 613 ? -17.625 20.422 -9.352 1 98.44 613 VAL A C 1
ATOM 4653 O O . VAL A 1 613 ? -17.25 21.594 -9.391 1 98.44 613 VAL A O 1
ATOM 4656 N N . SER A 1 614 ? -18.531 20.031 -8.539 1 98.25 614 SER A N 1
ATOM 4657 C CA . SER A 1 614 ? -19.062 20.922 -7.504 1 98.25 614 SER A CA 1
ATOM 4658 C C . SER A 1 614 ? -18.047 21.141 -6.387 1 98.25 614 SER A C 1
ATOM 4660 O O . SER A 1 614 ? -17.375 20.203 -5.961 1 98.25 614 SER A O 1
ATOM 4662 N N . LEU A 1 615 ? -17.891 22.344 -5.906 1 97.5 615 LEU A N 1
ATOM 4663 C CA . LEU A 1 615 ? -17 22.656 -4.801 1 97.5 615 LEU A CA 1
ATOM 4664 C C . LEU A 1 615 ? -17.781 22.891 -3.516 1 97.5 615 LEU A C 1
ATOM 4666 O O . LEU A 1 615 ? -17.234 23.406 -2.535 1 97.5 615 LEU A O 1
ATOM 4670 N N . ALA A 1 616 ? -19.062 22.531 -3.578 1 92.94 616 ALA A N 1
ATOM 4671 C CA . ALA A 1 616 ? -19.844 22.547 -2.342 1 92.94 616 ALA A CA 1
ATOM 4672 C C . ALA A 1 616 ? -19.297 21.547 -1.331 1 92.94 616 ALA A C 1
ATOM 4674 O O . ALA A 1 616 ? -19 20.406 -1.683 1 92.94 616 ALA A O 1
ATOM 4675 N N . VAL A 1 617 ? -19.031 22.031 -0.117 1 87.44 617 VAL A N 1
ATOM 4676 C CA . VAL A 1 617 ? -18.422 21.156 0.878 1 87.44 617 VAL A CA 1
ATOM 4677 C C . VAL A 1 617 ? -19.391 20.922 2.031 1 87.44 617 VAL A C 1
ATOM 4679 O O . VAL A 1 617 ? -20.266 21.75 2.297 1 87.44 617 VAL A O 1
ATOM 4682 N N . ASP A 1 618 ? -19.312 19.734 2.59 1 87.12 618 ASP A N 1
ATOM 4683 C CA . ASP A 1 618 ? -20.016 19.422 3.828 1 87.12 618 ASP A CA 1
ATOM 4684 C C . ASP A 1 618 ? -19.281 19.984 5.043 1 87.12 618 ASP A C 1
ATOM 4686 O O . ASP A 1 618 ? -18.172 19.531 5.359 1 87.12 618 ASP A O 1
ATOM 4690 N N . ASN A 1 619 ? -19.812 21.031 5.766 1 92.94 619 ASN A N 1
ATOM 4691 C CA . ASN A 1 619 ? -19.203 21.656 6.93 1 92.94 619 ASN A CA 1
ATOM 4692 C C . ASN A 1 619 ? -20.016 21.391 8.203 1 92.94 619 ASN A C 1
ATOM 4694 O O . ASN A 1 619 ? -20.859 22.203 8.586 1 92.94 619 ASN A O 1
ATOM 4698 N N . PRO A 1 620 ? -19.641 20.281 8.82 1 88.38 620 PRO A N 1
ATOM 4699 C CA . PRO A 1 620 ? -20.391 20 10.055 1 88.38 620 PRO A CA 1
ATOM 4700 C C . PRO A 1 620 ? -19.812 20.75 11.266 1 88.38 620 PRO A C 1
ATOM 4702 O O . PRO A 1 620 ? -20.281 20.547 12.383 1 88.38 620 PRO A O 1
ATOM 4705 N N . PHE A 1 621 ? -18.875 21.672 11.117 1 91.75 621 PHE A N 1
ATOM 4706 C CA . PHE A 1 621 ? -18.109 22.234 12.227 1 91.75 621 PHE A CA 1
ATOM 4707 C C . PHE A 1 621 ? -18.641 23.609 12.594 1 91.75 621 PHE A C 1
ATOM 4709 O O . PHE A 1 621 ? -18.297 24.156 13.648 1 91.75 621 PHE A O 1
ATOM 4716 N N . GLY A 1 622 ? -19.453 24.219 11.734 1 90.25 622 GLY A N 1
ATOM 4717 C CA . GLY A 1 622 ? -19.938 25.578 11.953 1 90.25 622 GLY A CA 1
ATOM 4718 C C . GLY A 1 622 ? -19.047 26.625 11.32 1 90.25 622 GLY A C 1
ATOM 4719 O O . GLY A 1 622 ? -18.172 26.312 10.508 1 90.25 622 GLY A O 1
ATOM 4720 N N . ARG A 1 623 ? -19.328 27.922 11.633 1 94.31 623 ARG A N 1
ATOM 4721 C CA . ARG A 1 623 ? -18.656 29.062 11.031 1 94.31 623 ARG A CA 1
ATOM 4722 C C . ARG A 1 623 ? -18.203 30.047 12.094 1 94.31 623 ARG A C 1
ATOM 4724 O O . ARG A 1 623 ? -18.891 30.234 13.109 1 94.31 623 ARG A O 1
ATOM 4731 N N . LEU A 1 624 ? -17 30.5 11.906 1 93.56 624 LEU A N 1
ATOM 4732 C CA . LEU A 1 624 ? -16.531 31.578 12.758 1 93.56 624 LEU A CA 1
ATOM 4733 C C . LEU A 1 624 ? -16.734 32.938 12.078 1 93.56 624 LEU A C 1
ATOM 4735 O O . LEU A 1 624 ? -16.578 33.062 10.867 1 93.56 624 LEU A O 1
ATOM 4739 N N . GLU A 1 625 ? -17.328 33.938 12.789 1 77.75 625 GLU A N 1
ATOM 4740 C CA . GLU A 1 625 ? -17.578 35.25 12.25 1 77.75 625 GLU A CA 1
ATOM 4741 C C . GLU A 1 625 ? -16.297 36.094 12.242 1 77.75 625 GLU A C 1
ATOM 4743 O O . GLU A 1 625 ? -15.508 36.031 13.18 1 77.75 625 GLU A O 1
ATOM 4748 N N . ASP A 1 626 ? -15.875 36.438 11.102 1 67.94 626 ASP A N 1
ATOM 4749 C CA . ASP A 1 626 ? -14.727 37.344 11.047 1 67.94 626 ASP A CA 1
ATOM 4750 C C . ASP A 1 626 ? -15.07 38.688 11.664 1 67.94 626 ASP A C 1
ATOM 4752 O O . ASP A 1 626 ? -16.203 39.156 11.555 1 67.94 626 ASP A O 1
ATOM 4756 N N . GLU A 1 627 ? -14.43 39.156 12.648 1 53.28 627 GLU A N 1
ATOM 4757 C CA . GLU A 1 627 ? -14.695 40.5 13.188 1 53.28 627 GLU A CA 1
ATOM 4758 C C . GLU A 1 627 ? -14.953 41.5 12.07 1 53.28 627 GLU A C 1
ATOM 4760 O O . GLU A 1 627 ? -15.641 42.5 12.281 1 53.28 627 GLU A O 1
ATOM 4765 N N . GLY A 1 628 ? -14.266 41.5 10.922 1 45.12 628 GLY A N 1
ATOM 4766 C CA . GLY A 1 628 ? -14.453 42.562 9.938 1 45.12 628 GLY A CA 1
ATOM 4767 C C . GLY A 1 628 ? -15.688 42.375 9.078 1 45.12 628 GLY A C 1
ATOM 4768 O O . GLY A 1 628 ? -15.969 43.188 8.195 1 45.12 628 GLY A O 1
ATOM 4769 N N . ASP A 1 629 ? -16.266 41.25 8.922 1 42.38 629 ASP A N 1
ATOM 4770 C CA . ASP A 1 629 ? -17.469 41.125 8.102 1 42.38 629 ASP A CA 1
ATOM 4771 C C . ASP A 1 629 ? -18.703 41.594 8.844 1 42.38 629 ASP A C 1
ATOM 4773 O O . ASP A 1 629 ? -19.828 41.25 8.477 1 42.38 629 ASP A O 1
ATOM 4777 N N . SER A 1 630 ? -18.719 42.375 9.883 1 33 630 SER A N 1
ATOM 4778 C CA . SER A 1 630 ? -19.922 43.156 10.156 1 33 630 SER A CA 1
ATOM 4779 C C . SER A 1 630 ? -20.172 44.188 9.062 1 33 630 SER A C 1
ATOM 4781 O O . SER A 1 630 ? -19.219 44.812 8.562 1 33 630 SER A O 1
ATOM 4783 N N . MET B 1 1 ? 2.182 15.195 18.172 1 98.44 1 MET B N 1
ATOM 4784 C CA . MET B 1 1 ? 2.953 14.875 16.984 1 98.44 1 MET B CA 1
ATOM 4785 C C . MET B 1 1 ? 4.328 14.336 17.344 1 98.44 1 MET B C 1
ATOM 4787 O O . MET B 1 1 ? 4.855 14.633 18.422 1 98.44 1 MET B O 1
ATOM 4791 N N . GLY B 1 2 ? 4.844 13.438 16.578 1 98.62 2 GLY B N 1
ATOM 4792 C CA . GLY B 1 2 ? 6.168 12.867 16.781 1 98.62 2 GLY B CA 1
ATOM 4793 C C . GLY B 1 2 ? 6.781 12.32 15.508 1 98.62 2 GLY B C 1
ATOM 4794 O O . GLY B 1 2 ? 6.066 11.977 14.562 1 98.62 2 GLY B O 1
ATOM 4795 N N . GLY B 1 3 ? 8.086 12.328 15.57 1 98.62 3 GLY B N 1
ATOM 4796 C CA . GLY B 1 3 ? 8.781 11.812 14.398 1 98.62 3 GLY B CA 1
ATOM 4797 C C . GLY B 1 3 ? 10.211 12.328 14.273 1 98.62 3 GLY B C 1
ATOM 4798 O O . GLY B 1 3 ? 10.766 12.859 15.234 1 98.62 3 GLY B O 1
ATOM 4799 N N . VAL B 1 4 ? 10.742 12.047 13.094 1 98.81 4 VAL B N 1
ATOM 4800 C CA . VAL B 1 4 ? 12.109 12.445 12.797 1 98.81 4 VAL B CA 1
ATOM 4801 C C . VAL B 1 4 ? 12.273 12.648 11.289 1 98.81 4 VAL B C 1
ATOM 4803 O O . VAL B 1 4 ? 11.625 11.969 10.492 1 98.81 4 VAL B O 1
ATOM 4806 N N . ASN B 1 5 ? 12.984 13.57 10.938 1 98.88 5 ASN B N 1
ATOM 4807 C CA . ASN B 1 5 ? 13.414 13.836 9.57 1 98.88 5 ASN B CA 1
ATOM 4808 C C . ASN B 1 5 ? 14.805 14.461 9.539 1 98.88 5 ASN B C 1
ATOM 4810 O O . ASN B 1 5 ? 15.508 14.492 10.555 1 98.88 5 ASN B O 1
ATOM 4814 N N . PRO B 1 6 ? 15.344 14.93 8.422 1 98.94 6 PRO B N 1
ATOM 4815 C CA . PRO B 1 6 ? 16.719 15.43 8.328 1 98.94 6 PRO B CA 1
ATOM 4816 C C . PRO B 1 6 ? 16.969 16.656 9.203 1 98.94 6 PRO B C 1
ATOM 4818 O O . PRO B 1 6 ? 18.125 17 9.477 1 98.94 6 PRO B O 1
ATOM 4821 N N . ALA B 1 7 ? 15.898 17.297 9.617 1 98.94 7 ALA B N 1
ATOM 4822 C CA . ALA B 1 7 ? 16.031 18.5 10.438 1 98.94 7 ALA B CA 1
ATOM 4823 C C . ALA B 1 7 ? 16.047 18.156 11.922 1 98.94 7 ALA B C 1
ATOM 4825 O O . ALA B 1 7 ? 16.359 19 12.758 1 98.94 7 ALA B O 1
ATOM 4826 N N . GLY B 1 8 ? 15.719 16.938 12.281 1 98.81 8 GLY B N 1
ATOM 4827 C CA . GLY B 1 8 ? 15.734 16.531 13.68 1 98.81 8 GLY B CA 1
ATOM 4828 C C . GLY B 1 8 ? 14.406 15.945 14.141 1 98.81 8 GLY B C 1
ATOM 4829 O O . GLY B 1 8 ? 13.672 15.359 13.352 1 98.81 8 GLY B O 1
ATOM 4830 N N . ARG B 1 9 ? 14.227 16.016 15.406 1 98.44 9 ARG B N 1
ATOM 4831 C CA . ARG B 1 9 ? 13.047 15.477 16.062 1 98.44 9 ARG B CA 1
ATOM 4832 C C . ARG B 1 9 ? 11.828 16.375 15.844 1 98.44 9 ARG B C 1
ATOM 4834 O O . ARG B 1 9 ? 11.945 17.594 15.875 1 98.44 9 ARG B O 1
ATOM 4841 N N . THR B 1 10 ? 10.656 15.695 15.656 1 98.38 10 THR B N 1
ATOM 4842 C CA . THR B 1 10 ? 9.422 16.422 15.352 1 98.38 10 THR B CA 1
ATOM 4843 C C . THR B 1 10 ? 8.797 17 16.609 1 98.38 10 THR B C 1
ATOM 4845 O O . THR B 1 10 ? 8.297 18.125 16.609 1 98.38 10 THR B O 1
ATOM 4848 N N . SER B 1 11 ? 8.789 16.25 17.75 1 98.12 11 SER B N 1
ATOM 4849 C CA . SER B 1 11 ? 8.195 16.688 19.016 1 98.12 11 SER B CA 1
ATOM 4850 C C . SER B 1 11 ? 8.836 17.969 19.5 1 98.12 11 SER B C 1
ATOM 4852 O O . SER B 1 11 ? 10.023 18.219 19.281 1 98.12 11 SER B O 1
ATOM 4854 N N . GLY B 1 12 ? 8.008 18.797 20.125 1 97.31 12 GLY B N 1
ATOM 4855 C CA . GLY B 1 12 ? 8.5 20.062 20.656 1 97.31 12 GLY B CA 1
ATOM 4856 C C . GLY B 1 12 ? 8.984 21 19.562 1 97.31 12 GLY B C 1
ATOM 4857 O O . GLY B 1 12 ? 9.625 22.016 19.859 1 97.31 12 GLY B O 1
ATOM 4858 N N . HIS B 1 13 ? 8.867 20.688 18.297 1 98.44 13 HIS B N 1
ATOM 4859 C CA . HIS B 1 13 ? 9.125 21.531 17.141 1 98.44 13 HIS B CA 1
ATOM 4860 C C . HIS B 1 13 ? 10.617 21.719 16.906 1 98.44 13 HIS B C 1
ATOM 4862 O O . HIS B 1 13 ? 11.055 22.75 16.406 1 98.44 13 HIS B O 1
ATOM 4868 N N . GLN B 1 14 ? 11.438 20.781 17.359 1 98.5 14 GLN B N 1
ATOM 4869 C CA . GLN B 1 14 ? 12.875 20.906 17.156 1 98.5 14 GLN B CA 1
ATOM 4870 C C . GLN B 1 14 ? 13.211 21 15.672 1 98.5 14 GLN B C 1
ATOM 4872 O O . GLN B 1 14 ? 14.008 21.859 15.266 1 98.5 14 GLN B O 1
ATOM 4877 N N . ALA B 1 15 ? 12.633 20.078 14.898 1 98.81 15 ALA B N 1
ATOM 4878 C CA . ALA B 1 15 ? 12.898 20.062 13.461 1 98.81 15 ALA B CA 1
ATOM 4879 C C . ALA B 1 15 ? 12.5 21.391 12.812 1 98.81 15 ALA B C 1
ATOM 4881 O O . ALA B 1 15 ? 13.219 21.906 11.953 1 98.81 15 ALA B O 1
ATOM 4882 N N . PHE B 1 16 ? 11.352 21.938 13.195 1 98.81 16 PHE B N 1
ATOM 4883 C CA . PHE B 1 16 ? 10.922 23.219 12.656 1 98.81 16 PHE B CA 1
ATOM 4884 C C . PHE B 1 16 ? 11.93 24.312 12.992 1 98.81 16 PHE B C 1
ATOM 4886 O O . PHE B 1 16 ? 12.312 25.094 12.117 1 98.81 16 PHE B O 1
ATOM 4893 N N . ARG B 1 17 ? 12.32 24.359 14.219 1 98.81 17 ARG B N 1
ATOM 4894 C CA . ARG B 1 17 ? 13.266 25.375 14.664 1 98.81 17 ARG B CA 1
ATOM 4895 C C . ARG B 1 17 ? 14.57 25.297 13.867 1 98.81 17 ARG B C 1
ATOM 4897 O O . ARG B 1 17 ? 15.18 26.328 13.555 1 98.81 17 ARG B O 1
ATOM 4904 N N . ARG B 1 18 ? 14.945 24.078 13.539 1 98.88 18 ARG B N 1
ATOM 4905 C CA . ARG B 1 18 ? 16.156 23.922 12.742 1 98.88 18 ARG B CA 1
ATOM 4906 C C . ARG B 1 18 ? 16.016 24.594 11.383 1 98.88 18 ARG B C 1
ATOM 4908 O O . ARG B 1 18 ? 16.984 25.125 10.836 1 98.88 18 ARG B O 1
ATOM 4915 N N . THR B 1 19 ? 14.82 24.594 10.789 1 98.69 19 THR B N 1
ATOM 4916 C CA . THR B 1 19 ? 14.609 25.125 9.445 1 98.69 19 THR B CA 1
ATOM 4917 C C . THR B 1 19 ? 14.555 26.656 9.477 1 98.69 19 THR B C 1
ATOM 4919 O O . THR B 1 19 ? 14.719 27.312 8.445 1 98.69 19 THR B O 1
ATOM 4922 N N . VAL B 1 20 ? 14.312 27.25 10.648 1 98.62 20 VAL B N 1
ATOM 4923 C CA . VAL B 1 20 ? 14.227 28.703 10.758 1 98.62 20 VAL B CA 1
ATOM 4924 C C . VAL B 1 20 ? 15.242 29.219 11.773 1 98.62 20 VAL B C 1
ATOM 4926 O O . VAL B 1 20 ? 15.039 30.25 12.406 1 98.62 20 VAL B O 1
ATOM 4929 N N . LEU B 1 21 ? 16.297 28.547 11.992 1 98.38 21 LEU B N 1
ATOM 4930 C CA . LEU B 1 21 ? 17.234 28.703 13.102 1 98.38 21 LEU B CA 1
ATOM 4931 C C . LEU B 1 21 ? 17.703 30.156 13.227 1 98.38 21 LEU B C 1
ATOM 4933 O O . LEU B 1 21 ? 17.656 30.734 14.312 1 98.38 21 LEU B O 1
ATOM 4937 N N . ASP B 1 22 ? 18.094 30.781 12.156 1 96.31 22 ASP B N 1
ATOM 4938 C CA . ASP B 1 22 ? 18.734 32.094 12.18 1 96.31 22 ASP B CA 1
ATOM 4939 C C . ASP B 1 22 ? 17.719 33.188 12.531 1 96.31 22 ASP B C 1
ATOM 4941 O O . ASP B 1 22 ? 18.094 34.312 12.891 1 96.31 22 ASP B O 1
ATOM 4945 N N . ALA B 1 23 ? 16.453 32.875 12.367 1 97.88 23 ALA B N 1
ATOM 4946 C CA . ALA B 1 23 ? 15.398 33.844 12.633 1 97.88 23 ALA B CA 1
ATOM 4947 C C . ALA B 1 23 ? 14.945 33.781 14.086 1 97.88 23 ALA B C 1
ATOM 4949 O O . ALA B 1 23 ? 14.18 34.625 14.547 1 97.88 23 ALA B O 1
ATOM 4950 N N . LEU B 1 24 ? 15.445 32.844 14.875 1 98.12 24 LEU B N 1
ATOM 4951 C CA . LEU B 1 24 ? 15 32.625 16.25 1 98.12 24 LEU B CA 1
ATOM 4952 C C . LEU B 1 24 ? 15.859 33.438 17.234 1 98.12 24 LEU B C 1
ATOM 4954 O O . LEU B 1 24 ? 17 33.781 16.922 1 98.12 24 LEU B O 1
ATOM 4958 N N . PRO B 1 25 ? 15.297 33.719 18.422 1 97.56 25 PRO B N 1
ATOM 4959 C CA . PRO B 1 25 ? 16.125 34.312 19.469 1 97.56 25 PRO B CA 1
ATOM 4960 C C . PRO B 1 25 ? 17.328 33.438 19.844 1 97.56 25 PRO B C 1
ATOM 4962 O O . PRO B 1 25 ? 17.266 32.219 19.734 1 97.56 25 PRO B O 1
ATOM 4965 N N . ASP B 1 26 ? 18.328 34.031 20.391 1 97.44 26 ASP B N 1
ATOM 4966 C CA . ASP B 1 26 ? 19.609 33.375 20.672 1 97.44 26 ASP B CA 1
ATOM 4967 C C . ASP B 1 26 ? 19.406 32.188 21.625 1 97.44 26 ASP B C 1
ATOM 4969 O O . ASP B 1 26 ? 20.047 31.156 21.438 1 97.44 26 ASP B O 1
ATOM 4973 N N . ASP B 1 27 ? 18.688 32.438 22.531 1 96.94 27 ASP B N 1
ATOM 4974 C CA . ASP B 1 27 ? 18.484 31.375 23.531 1 96.94 27 ASP B CA 1
ATOM 4975 C C . ASP B 1 27 ? 17.797 30.172 22.906 1 96.94 27 ASP B C 1
ATOM 4977 O O . ASP B 1 27 ? 18.094 29.031 23.25 1 96.94 27 ASP B O 1
ATOM 4981 N N . VAL B 1 28 ? 16.812 30.422 22.016 1 97.69 28 VAL B N 1
ATOM 4982 C CA . VAL B 1 28 ? 16.094 29.344 21.328 1 97.69 28 VAL B CA 1
ATOM 4983 C C . VAL B 1 28 ? 17.031 28.641 20.344 1 97.69 28 VAL B C 1
ATOM 4985 O O . VAL B 1 28 ? 16.984 27.422 20.188 1 97.69 28 VAL B O 1
ATOM 4988 N N . GLN B 1 29 ? 17.875 29.406 19.672 1 98.25 29 GLN B N 1
ATOM 4989 C CA . GLN B 1 29 ? 18.891 28.828 18.812 1 98.25 29 GLN B CA 1
ATOM 4990 C C . GLN B 1 29 ? 19.781 27.859 19.578 1 98.25 29 GLN B C 1
ATOM 4992 O O . GLN B 1 29 ? 20 26.719 19.141 1 98.25 29 GLN B O 1
ATOM 4997 N N . ALA B 1 30 ? 20.219 28.359 20.703 1 97.69 30 ALA B N 1
ATOM 4998 C CA . ALA B 1 30 ? 21.141 27.562 21.516 1 97.69 30 ALA B CA 1
ATOM 4999 C C . ALA B 1 30 ? 20.484 26.266 21.969 1 97.69 30 ALA B C 1
ATOM 5001 O O . ALA B 1 30 ? 21.109 25.203 21.938 1 97.69 30 ALA B O 1
ATOM 5002 N N . ARG B 1 31 ? 19.281 26.359 22.406 1 96.81 31 ARG B N 1
ATOM 5003 C CA . ARG B 1 31 ? 18.562 25.188 22.859 1 96.81 31 ARG B CA 1
ATOM 5004 C C . ARG B 1 31 ? 18.375 24.188 21.719 1 96.81 31 ARG B C 1
ATOM 5006 O O . ARG B 1 31 ? 18.484 22.969 21.922 1 96.81 31 ARG B O 1
ATOM 5013 N N . THR B 1 32 ? 18.031 24.656 20.516 1 98.44 32 THR B N 1
ATOM 5014 C CA . THR B 1 32 ? 17.828 23.812 19.359 1 98.44 32 THR B CA 1
ATOM 5015 C C . THR B 1 32 ? 19.125 23.094 18.984 1 98.44 32 THR B C 1
ATOM 5017 O O . THR B 1 32 ? 19.125 21.875 18.75 1 98.44 32 THR B O 1
ATOM 5020 N N . LEU B 1 33 ? 20.219 23.828 18.969 1 98.56 33 LEU B N 1
ATOM 5021 C CA . LEU B 1 33 ? 21.516 23.266 18.625 1 98.56 33 LEU B CA 1
ATOM 5022 C C . LEU B 1 33 ? 21.969 22.25 19.672 1 98.56 33 LEU B C 1
ATOM 5024 O O . LEU B 1 33 ? 22.562 21.219 19.328 1 98.56 33 LEU B O 1
ATOM 5028 N N . LEU B 1 34 ? 21.734 22.594 20.922 1 97.56 34 LEU B N 1
ATOM 5029 C CA . LEU B 1 34 ? 22.094 21.688 22 1 97.56 34 LEU B CA 1
ATOM 5030 C C . LEU B 1 34 ? 21.328 20.359 21.875 1 97.56 34 LEU B C 1
ATOM 5032 O O . LEU B 1 34 ? 21.906 19.297 22.031 1 97.56 34 LEU B O 1
ATOM 5036 N N . GLY B 1 35 ? 20 20.438 21.672 1 97.88 35 GLY B N 1
ATOM 5037 C CA . GLY B 1 35 ? 19.188 19.25 21.469 1 97.88 35 GLY B CA 1
ATOM 5038 C C . GLY B 1 35 ? 19.656 18.406 20.297 1 97.88 35 GLY B C 1
ATOM 5039 O O . GLY B 1 35 ? 19.672 17.172 20.375 1 97.88 35 GLY B O 1
ATOM 5040 N N . LEU B 1 36 ? 20 19.016 19.172 1 98.75 36 LEU B N 1
ATOM 5041 C CA . LEU B 1 36 ? 20.484 18.312 18 1 98.75 36 LEU B CA 1
ATOM 5042 C C . LEU B 1 36 ? 21.844 17.672 18.281 1 98.75 36 LEU B C 1
ATOM 5044 O O . LEU B 1 36 ? 22.094 16.547 17.844 1 98.75 36 LEU B O 1
ATOM 5048 N N . ALA B 1 37 ? 22.719 18.406 18.984 1 98.56 37 ALA B N 1
ATOM 5049 C CA . ALA B 1 37 ? 24.016 17.844 19.344 1 98.56 37 ALA B CA 1
ATOM 5050 C C . ALA B 1 37 ? 23.844 16.562 20.156 1 98.56 37 ALA B C 1
ATOM 5052 O O . ALA B 1 37 ? 24.562 15.586 19.953 1 98.56 37 ALA B O 1
ATOM 5053 N N . ALA B 1 38 ? 22.938 16.609 21.078 1 97.81 38 ALA B N 1
ATOM 5054 C CA . ALA B 1 38 ? 22.656 15.438 21.891 1 97.81 38 ALA B CA 1
ATOM 5055 C C . ALA B 1 38 ? 22.109 14.297 21.031 1 97.81 38 ALA B C 1
ATOM 5057 O O . ALA B 1 38 ? 22.562 13.148 21.156 1 97.81 38 ALA B O 1
ATOM 5058 N N . MET B 1 39 ? 21.188 14.57 20.172 1 98.06 39 MET B N 1
ATOM 5059 C CA . MET B 1 39 ? 20.594 13.586 19.266 1 98.06 39 MET B CA 1
ATOM 5060 C C . MET B 1 39 ? 21.656 12.953 18.391 1 98.06 39 MET B C 1
ATOM 5062 O O . MET B 1 39 ? 21.609 11.758 18.109 1 98.06 39 MET B O 1
ATOM 5066 N N . MET B 1 40 ? 22.625 13.727 18 1 98.5 40 MET B N 1
ATOM 5067 C CA . MET B 1 40 ? 23.688 13.32 17.094 1 98.5 40 MET B CA 1
ATOM 5068 C C . MET B 1 40 ? 24.828 12.633 17.844 1 98.5 40 MET B C 1
ATOM 5070 O O . MET B 1 40 ? 25.844 12.273 17.25 1 98.5 40 MET B O 1
ATOM 5074 N N . ARG B 1 41 ? 24.656 12.555 19.141 1 96.75 41 ARG B N 1
ATOM 5075 C CA . ARG B 1 41 ? 25.625 11.914 20.016 1 96.75 41 ARG B CA 1
ATOM 5076 C C . ARG B 1 41 ? 26.938 12.672 20.031 1 96.75 41 ARG B C 1
ATOM 5078 O O . ARG B 1 41 ? 28.016 12.055 20.094 1 96.75 41 ARG B O 1
ATOM 5085 N N . LEU B 1 42 ? 26.859 13.922 19.844 1 97.62 42 LEU B N 1
ATOM 5086 C CA . LEU B 1 42 ? 28.016 14.797 19.969 1 97.62 42 LEU B CA 1
ATOM 5087 C C . LEU B 1 42 ? 28.172 15.281 21.406 1 97.62 42 LEU B C 1
ATOM 5089 O O . LEU B 1 42 ? 29.234 15.773 21.797 1 97.62 42 LEU B O 1
ATOM 5093 N N . ALA B 1 43 ? 27.078 15.203 22.125 1 96.19 43 ALA B N 1
ATOM 5094 C CA . ALA B 1 43 ? 27.031 15.617 23.516 1 96.19 43 ALA B CA 1
ATOM 5095 C C . ALA B 1 43 ? 26.016 14.797 24.312 1 96.19 43 ALA B C 1
ATOM 5097 O O . ALA B 1 43 ? 25.125 14.172 23.719 1 96.19 43 ALA B O 1
ATOM 5098 N N . ASP B 1 44 ? 26.219 14.781 25.562 1 93.69 44 ASP B N 1
ATOM 5099 C CA . ASP B 1 44 ? 25.312 14.07 26.453 1 93.69 44 ASP B CA 1
ATOM 5100 C C . ASP B 1 44 ? 25 14.898 27.703 1 93.69 44 ASP B C 1
ATOM 5102 O O . ASP B 1 44 ? 25.922 15.359 28.391 1 93.69 44 ASP B O 1
ATOM 5106 N N . GLY B 1 45 ? 23.734 15.094 27.906 1 91.06 45 GLY B N 1
ATOM 5107 C CA . GLY B 1 45 ? 23.328 15.812 29.094 1 91.06 45 GLY B CA 1
ATOM 5108 C C . GLY B 1 45 ? 23.219 14.922 30.328 1 91.06 45 GLY B C 1
ATOM 5109 O O . GLY B 1 45 ? 22.562 13.883 30.281 1 91.06 45 GLY B O 1
ATOM 5110 N N . GLN B 1 46 ? 23.797 15.391 31.359 1 85.62 46 GLN B N 1
ATOM 5111 C CA . GLN B 1 46 ? 23.812 14.602 32.594 1 85.62 46 GLN B CA 1
ATOM 5112 C C . GLN B 1 46 ? 22.688 15.016 33.531 1 85.62 46 GLN B C 1
ATOM 5114 O O . GLN B 1 46 ? 22.094 16.094 33.375 1 85.62 46 GLN B O 1
ATOM 5119 N N . ALA B 1 47 ? 22.422 14.188 34.469 1 82 47 ALA B N 1
ATOM 5120 C CA . ALA B 1 47 ? 21.344 14.414 35.438 1 82 47 ALA B CA 1
ATOM 5121 C C . ALA B 1 47 ? 21.594 15.664 36.25 1 82 47 ALA B C 1
ATOM 5123 O O . ALA B 1 47 ? 20.656 16.359 36.656 1 82 47 ALA B O 1
ATOM 5124 N N . ASP B 1 48 ? 22.844 15.977 36.469 1 81.38 48 ASP B N 1
ATOM 5125 C CA . ASP B 1 48 ? 23.172 17.094 37.344 1 81.38 48 ASP B CA 1
ATOM 5126 C C . ASP B 1 48 ? 23.203 18.406 36.562 1 81.38 48 ASP B C 1
ATOM 5128 O O . ASP B 1 48 ? 23.516 19.469 37.125 1 81.38 48 ASP B O 1
ATOM 5132 N N . GLY B 1 49 ? 22.891 18.312 35.281 1 80.62 49 GLY B N 1
ATOM 5133 C CA . GLY B 1 49 ? 22.828 19.516 34.469 1 80.62 49 GLY B CA 1
ATOM 5134 C C . GLY B 1 49 ? 24.078 19.75 33.656 1 80.62 49 GLY B C 1
ATOM 5135 O O . GLY B 1 49 ? 24.078 20.578 32.719 1 80.62 49 GLY B O 1
ATOM 5136 N N . ALA B 1 50 ? 25.062 19 34 1 87.5 50 ALA B N 1
ATOM 5137 C CA . ALA B 1 50 ? 26.312 19.125 33.25 1 87.5 50 ALA B CA 1
ATOM 5138 C C . ALA B 1 50 ? 26.188 18.438 31.891 1 87.5 50 ALA B C 1
ATOM 5140 O O . ALA B 1 50 ? 25.297 17.594 31.688 1 87.5 50 ALA B O 1
ATOM 5141 N N . TRP B 1 51 ? 27 18.859 30.938 1 94.94 51 TRP B N 1
ATOM 5142 C CA . TRP B 1 51 ? 27.078 18.25 29.625 1 94.94 51 TRP B CA 1
ATOM 5143 C C . TRP B 1 51 ? 28.453 17.656 29.375 1 94.94 51 TRP B C 1
ATOM 5145 O O . TRP B 1 51 ? 29.469 18.172 29.891 1 94.94 51 TRP B O 1
ATOM 5155 N N . HIS B 1 52 ? 28.5 16.578 28.75 1 95.06 52 HIS B N 1
ATOM 5156 C CA . HIS B 1 52 ? 29.734 15.977 28.266 1 95.06 52 HIS B CA 1
ATOM 5157 C C . HIS B 1 52 ? 29.797 15.977 26.75 1 95.06 52 HIS B C 1
ATOM 5159 O O . HIS B 1 52 ? 28.797 15.703 26.078 1 95.06 52 HIS B O 1
ATOM 5165 N N . ASP B 1 53 ? 30.906 16.359 26.25 1 94.06 53 ASP B N 1
ATOM 5166 C CA . ASP B 1 53 ? 31.062 16.281 24.797 1 94.06 53 ASP B CA 1
ATOM 5167 C C . ASP B 1 53 ? 31.359 14.844 24.375 1 94.06 53 ASP B C 1
ATOM 5169 O O . ASP B 1 53 ? 31.281 13.914 25.172 1 94.06 53 ASP B O 1
ATOM 5173 N N . ALA B 1 54 ? 31.625 14.57 23.094 1 91.31 54 ALA B N 1
ATOM 5174 C CA . ALA B 1 54 ? 31.797 13.234 22.531 1 91.31 54 ALA B CA 1
ATOM 5175 C C . ALA B 1 54 ? 33.031 12.539 23.109 1 91.31 54 ALA B C 1
ATOM 5177 O O . ALA B 1 54 ? 33.094 11.305 23.156 1 91.31 54 ALA B O 1
ATOM 5178 N N . GLU B 1 55 ? 33.938 13.328 23.656 1 92.44 55 GLU B N 1
ATOM 5179 C CA . GLU B 1 55 ? 35.156 12.781 24.234 1 92.44 55 GLU B CA 1
ATOM 5180 C C . GLU B 1 55 ? 35.031 12.578 25.734 1 92.44 55 GLU B C 1
ATOM 5182 O O . GLU B 1 55 ? 35.938 12.086 26.391 1 92.44 55 GLU B O 1
ATOM 5187 N N . GLY B 1 56 ? 33.969 13 26.281 1 90.62 56 GLY B N 1
ATOM 5188 C CA . GLY B 1 56 ? 33.719 12.781 27.703 1 90.62 56 GLY B CA 1
ATOM 5189 C C . GLY B 1 56 ? 34.094 13.969 28.562 1 90.62 56 GLY B C 1
ATOM 5190 O O . GLY B 1 56 ? 33.906 13.938 29.781 1 90.62 56 GLY B O 1
ATOM 5191 N N . ARG B 1 57 ? 34.594 15.117 28.016 1 92.44 57 ARG B N 1
ATOM 5192 C CA . ARG B 1 57 ? 34.969 16.297 28.766 1 92.44 57 ARG B CA 1
ATOM 5193 C C . ARG B 1 57 ? 33.75 17.078 29.234 1 92.44 57 ARG B C 1
ATOM 5195 O O . ARG B 1 57 ? 32.781 17.234 28.469 1 92.44 57 ARG B O 1
ATOM 5202 N N . SER B 1 58 ? 33.656 17.562 30.312 1 94 58 SER B N 1
ATOM 5203 C CA . SER B 1 58 ? 32.562 18.328 30.875 1 94 58 SER B CA 1
ATOM 5204 C C . SER B 1 58 ? 32.594 19.766 30.391 1 94 58 SER B C 1
ATOM 5206 O O . SER B 1 58 ? 33.594 20.438 30.484 1 94 58 SER B O 1
ATOM 5208 N N . LEU B 1 59 ? 31.484 20.172 29.875 1 93.38 59 LEU B N 1
ATOM 5209 C CA . LEU B 1 59 ? 31.266 21.547 29.438 1 93.38 59 LEU B CA 1
ATOM 5210 C C . LEU B 1 59 ? 29.875 22.031 29.828 1 93.38 59 LEU B C 1
ATOM 5212 O O . LEU B 1 59 ? 29 21.219 30.141 1 93.38 59 LEU B O 1
ATOM 5216 N N . ASP B 1 60 ? 29.797 23.344 29.938 1 93.38 60 ASP B N 1
ATOM 5217 C CA . ASP B 1 60 ? 28.438 23.844 30.078 1 93.38 60 ASP B CA 1
ATOM 5218 C C . ASP B 1 60 ? 27.703 23.859 28.75 1 93.38 60 ASP B C 1
ATOM 5220 O O . ASP B 1 60 ? 28.281 23.547 27.703 1 93.38 60 ASP B O 1
ATOM 5224 N N . ALA B 1 61 ? 26.453 24.141 28.797 1 95 61 ALA B N 1
ATOM 5225 C CA . ALA B 1 61 ? 25.594 24.094 27.609 1 95 61 ALA B CA 1
ATOM 5226 C C . ALA B 1 61 ? 26.125 25.016 26.516 1 95 61 ALA B C 1
ATOM 5228 O O . ALA B 1 61 ? 26.109 24.672 25.344 1 95 61 ALA B O 1
ATOM 5229 N N . ALA B 1 62 ? 26.5 26.156 26.875 1 96 62 ALA B N 1
ATOM 5230 C CA . ALA B 1 62 ? 27.016 27.125 25.906 1 96 62 ALA B CA 1
ATOM 5231 C C . ALA B 1 62 ? 28.266 26.625 25.219 1 96 62 ALA B C 1
ATOM 5233 O O . ALA B 1 62 ? 28.484 26.875 24.031 1 96 62 ALA B O 1
ATOM 5234 N N . GLY B 1 63 ? 29.141 26.062 26.016 1 95.88 63 GLY B N 1
ATOM 5235 C CA . GLY B 1 63 ? 30.359 25.469 25.453 1 95.88 63 GLY B CA 1
ATOM 5236 C C . GLY B 1 63 ? 30.078 24.391 24.438 1 95.88 63 GLY B C 1
ATOM 5237 O O . GLY B 1 63 ? 30.766 24.297 23.422 1 95.88 63 GLY B O 1
ATOM 5238 N N . ILE B 1 64 ? 29.156 23.516 24.75 1 97.12 64 ILE B N 1
ATOM 5239 C CA . ILE B 1 64 ? 28.766 22.453 23.812 1 97.12 64 ILE B CA 1
ATOM 5240 C C . ILE B 1 64 ? 28.266 23.062 22.516 1 97.12 64 ILE B C 1
ATOM 5242 O O . ILE B 1 64 ? 28.641 22.625 21.422 1 97.12 64 ILE B O 1
ATOM 5246 N N . VAL B 1 65 ? 27.391 24.031 22.594 1 97.75 65 VAL B N 1
ATOM 5247 C CA . VAL B 1 65 ? 26.828 24.688 21.422 1 97.75 65 VAL B CA 1
ATOM 5248 C C . VAL B 1 65 ? 27.938 25.281 20.562 1 97.75 65 VAL B C 1
ATOM 5250 O O . VAL B 1 65 ? 27.953 25.109 19.344 1 97.75 65 VAL B O 1
ATOM 5253 N N . GLU B 1 66 ? 28.828 25.953 21.188 1 97.31 66 GLU B N 1
ATOM 5254 C CA . GLU B 1 66 ? 29.922 26.578 20.453 1 97.31 66 GLU B CA 1
ATOM 5255 C C . GLU B 1 66 ? 30.781 25.531 19.75 1 97.31 66 GLU B C 1
ATOM 5257 O O . GLU B 1 66 ? 31.188 25.734 18.609 1 97.31 66 GLU B O 1
ATOM 5262 N N . GLN B 1 67 ? 31.031 24.531 20.438 1 97.12 67 GLN B N 1
ATOM 5263 C CA . GLN B 1 67 ? 31.922 23.484 19.922 1 97.12 67 GLN B CA 1
ATOM 5264 C C . GLN B 1 67 ? 31.266 22.719 18.781 1 97.12 67 GLN B C 1
ATOM 5266 O O . GLN B 1 67 ? 31.953 22.281 17.859 1 97.12 67 GLN B O 1
ATOM 5271 N N . THR B 1 68 ? 30.016 22.5 18.859 1 98.19 68 THR B N 1
ATOM 5272 C CA . THR B 1 68 ? 29.359 21.547 17.984 1 98.19 68 THR B CA 1
ATOM 5273 C C . THR B 1 68 ? 28.547 22.25 16.906 1 98.19 68 THR B C 1
ATOM 5275 O O . THR B 1 68 ? 28.078 21.625 15.961 1 98.19 68 THR B O 1
ATOM 5278 N N . ARG B 1 69 ? 28.359 23.516 16.938 1 98.19 69 ARG B N 1
ATOM 5279 C CA . ARG B 1 69 ? 27.453 24.281 16.078 1 98.19 69 ARG B CA 1
ATOM 5280 C C . ARG B 1 69 ? 27.688 23.938 14.617 1 98.19 69 ARG B C 1
ATOM 5282 O O . ARG B 1 69 ? 26.75 23.547 13.906 1 98.19 69 ARG B O 1
ATOM 5289 N N . GLN B 1 70 ? 28.875 24.094 14.164 1 98 70 GLN B N 1
ATOM 5290 C CA . GLN B 1 70 ? 29.172 23.891 12.75 1 98 70 GLN B CA 1
ATOM 5291 C C . GLN B 1 70 ? 28.922 22.453 12.328 1 98 70 GLN B C 1
ATOM 5293 O O . GLN B 1 70 ? 28.406 22.203 11.234 1 98 70 GLN B O 1
ATOM 5298 N N . GLN B 1 71 ? 29.344 21.531 13.156 1 98.06 71 GLN B N 1
ATOM 5299 C CA . GLN B 1 71 ? 29.109 20.109 12.859 1 98.06 71 GLN B CA 1
ATOM 5300 C C . GLN B 1 71 ? 27.609 19.812 12.75 1 98.06 71 GLN B C 1
ATOM 5302 O O . GLN B 1 71 ? 27.188 19.062 11.875 1 98.06 71 GLN B O 1
ATOM 5307 N N . VAL B 1 72 ? 26.844 20.344 13.633 1 98.69 72 VAL B N 1
ATOM 5308 C CA . VAL B 1 72 ? 25.406 20.172 13.602 1 98.69 72 VAL B CA 1
ATOM 5309 C C . VAL B 1 72 ? 24.844 20.734 12.297 1 98.69 72 VAL B C 1
ATOM 5311 O O . VAL B 1 72 ? 24.047 20.094 11.617 1 98.69 72 VAL B O 1
ATOM 5314 N N . LEU B 1 73 ? 25.25 21.938 11.922 1 98.5 73 LEU B N 1
ATOM 5315 C CA . LEU B 1 73 ? 24.75 22.609 10.727 1 98.5 73 LEU B CA 1
ATOM 5316 C C . LEU B 1 73 ? 25.156 21.844 9.469 1 98.5 73 LEU B C 1
ATOM 5318 O O . LEU B 1 73 ? 24.359 21.75 8.523 1 98.5 73 LEU B O 1
ATOM 5322 N N . ASP B 1 74 ? 26.328 21.219 9.453 1 98.31 74 ASP B N 1
ATOM 5323 C CA . ASP B 1 74 ? 26.859 20.531 8.273 1 98.31 74 ASP B CA 1
ATOM 5324 C C . ASP B 1 74 ? 26.203 19.156 8.109 1 98.31 74 ASP B C 1
ATOM 5326 O O . ASP B 1 74 ? 26.188 18.609 7.008 1 98.31 74 ASP B O 1
ATOM 5330 N N . HIS B 1 75 ? 25.719 18.594 9.234 1 98.69 75 HIS B N 1
ATOM 5331 C CA . HIS B 1 75 ? 25.328 17.188 9.203 1 98.69 75 HIS B CA 1
ATOM 5332 C C . HIS B 1 75 ? 23.859 17.016 9.57 1 98.69 75 HIS B C 1
ATOM 5334 O O . HIS B 1 75 ? 23.484 15.992 10.141 1 98.69 75 HIS B O 1
ATOM 5340 N N . THR B 1 76 ? 23.062 18.016 9.352 1 98.81 76 THR B N 1
ATOM 5341 C CA . THR B 1 76 ? 21.609 17.984 9.328 1 98.81 76 THR B CA 1
ATOM 5342 C C . THR B 1 76 ? 21.078 18.547 8.008 1 98.81 76 THR B C 1
ATOM 5344 O O . THR B 1 76 ? 21.859 19.047 7.188 1 98.81 76 THR B O 1
ATOM 5347 N N . LEU B 1 77 ? 19.719 18.359 7.758 1 98.88 77 LEU B N 1
ATOM 5348 C CA . LEU B 1 77 ? 19.078 18.812 6.527 1 98.88 77 LEU B CA 1
ATOM 5349 C C . LEU B 1 77 ? 19.688 18.109 5.312 1 98.88 77 LEU B C 1
ATOM 5351 O O . LEU B 1 77 ? 20.281 17.031 5.445 1 98.88 77 LEU B O 1
ATOM 5355 N N . ILE B 1 78 ? 19.391 18.516 4.094 1 98.81 78 ILE B N 1
ATOM 5356 C CA . ILE B 1 78 ? 19.969 18 2.861 1 98.81 78 ILE B CA 1
ATOM 5357 C C . ILE B 1 78 ? 21.484 18.219 2.881 1 98.81 78 ILE B C 1
ATOM 5359 O O . ILE B 1 78 ? 21.953 19.297 3.258 1 98.81 78 ILE B O 1
ATOM 5363 N N . ARG B 1 79 ? 22.172 17.25 2.523 1 98.81 79 ARG B N 1
ATOM 5364 C CA . ARG B 1 79 ? 23.625 17.297 2.406 1 98.81 79 ARG B CA 1
ATOM 5365 C C . ARG B 1 79 ? 24.141 16.156 1.537 1 98.81 79 ARG B C 1
ATOM 5367 O O . ARG B 1 79 ? 23.359 15.344 1.039 1 98.81 79 ARG B O 1
ATOM 5374 N N . ARG B 1 80 ? 25.469 16.141 1.327 1 98.56 80 ARG B N 1
ATOM 5375 C CA . ARG B 1 80 ? 26.078 15.023 0.621 1 98.56 80 ARG B CA 1
ATOM 5376 C C . ARG B 1 80 ? 25.781 13.711 1.332 1 98.56 80 ARG B C 1
ATOM 5378 O O . ARG B 1 80 ? 25.859 13.625 2.561 1 98.56 80 ARG B O 1
ATOM 5385 N N . ILE B 1 81 ? 25.328 12.703 0.527 1 98.75 81 ILE B N 1
ATOM 5386 C CA . ILE B 1 81 ? 25.078 11.398 1.127 1 98.75 81 ILE B CA 1
ATOM 5387 C C . ILE B 1 81 ? 26.344 10.891 1.809 1 98.75 81 ILE B C 1
ATOM 5389 O O . ILE B 1 81 ? 27.406 10.797 1.179 1 98.75 81 ILE B O 1
ATOM 5393 N N . GLU B 1 82 ? 26.219 10.523 3.049 1 98.12 82 GLU B N 1
ATOM 5394 C CA . GLU B 1 82 ? 27.406 10.25 3.863 1 98.12 82 GLU B CA 1
ATOM 5395 C C . GLU B 1 82 ? 27.797 8.773 3.771 1 98.12 82 GLU B C 1
ATOM 5397 O O . GLU B 1 82 ? 28.906 8.406 4.148 1 98.12 82 GLU B O 1
ATOM 5402 N N . ASP B 1 83 ? 27 7.871 3.262 1 97.19 83 ASP B N 1
ATOM 5403 C CA . ASP B 1 83 ? 27.359 6.492 2.938 1 97.19 83 ASP B CA 1
ATOM 5404 C C . ASP B 1 83 ? 28.531 6.453 1.964 1 97.19 83 ASP B C 1
ATOM 5406 O O . ASP B 1 83 ? 28.469 7.012 0.868 1 97.19 83 ASP B O 1
ATOM 5410 N N . ALA B 1 84 ? 29.578 5.766 2.311 1 96.81 84 ALA B N 1
ATOM 5411 C CA . ALA B 1 84 ? 30.828 5.727 1.539 1 96.81 84 ALA B CA 1
ATOM 5412 C C . ALA B 1 84 ? 30.578 5.211 0.125 1 96.81 84 ALA B C 1
ATOM 5414 O O . ALA B 1 84 ? 31.297 5.574 -0.81 1 96.81 84 ALA B O 1
ATOM 5415 N N . ARG B 1 85 ? 29.641 4.465 -0.131 1 95.62 85 ARG B N 1
ATOM 5416 C CA . ARG B 1 85 ? 29.344 3.895 -1.438 1 95.62 85 ARG B CA 1
ATOM 5417 C C . ARG B 1 85 ? 28.984 4.984 -2.441 1 95.62 85 ARG B C 1
ATOM 5419 O O . ARG B 1 85 ? 29.188 4.82 -3.646 1 95.62 85 ARG B O 1
ATOM 5426 N N . PHE B 1 86 ? 28.328 6.035 -1.96 1 97.81 86 PHE B N 1
ATOM 5427 C CA . PHE B 1 86 ? 27.922 7.121 -2.848 1 97.81 86 PHE B CA 1
ATOM 5428 C C . PHE B 1 86 ? 29.078 8.062 -3.117 1 97.81 86 PHE B C 1
ATOM 5430 O O . PHE B 1 86 ? 28.938 9.062 -3.828 1 97.81 86 PHE B O 1
ATOM 5437 N N . ASN B 1 87 ? 30.188 7.793 -2.543 1 96.12 87 ASN B N 1
ATOM 5438 C CA . ASN B 1 87 ? 31.375 8.641 -2.656 1 96.12 87 ASN B CA 1
ATOM 5439 C C . ASN B 1 87 ? 32.562 7.859 -3.209 1 96.12 87 ASN B C 1
ATOM 5441 O O . ASN B 1 87 ? 32.469 7.25 -4.277 1 96.12 87 ASN B O 1
ATOM 5445 N N . GLU B 1 88 ? 33.688 7.777 -2.574 1 92.62 88 GLU B N 1
ATOM 5446 C CA . GLU B 1 88 ? 34.906 7.25 -3.141 1 92.62 88 GLU B CA 1
ATOM 5447 C C . GLU B 1 88 ? 34.844 5.734 -3.312 1 92.62 88 GLU B C 1
ATOM 5449 O O . GLU B 1 88 ? 35.438 5.184 -4.25 1 92.62 88 GLU B O 1
ATOM 5454 N N . GLU B 1 89 ? 34.094 5.055 -2.533 1 93.81 89 GLU B N 1
ATOM 5455 C CA . GLU B 1 89 ? 34.031 3.596 -2.592 1 93.81 89 GLU B CA 1
ATOM 5456 C C . GLU B 1 89 ? 33.25 3.125 -3.811 1 93.81 89 GLU B C 1
ATOM 5458 O O . GLU B 1 89 ? 33.531 2.055 -4.359 1 93.81 89 GLU B O 1
ATOM 5463 N N . GLY B 1 90 ? 32.281 3.91 -4.156 1 95.56 90 GLY B N 1
ATOM 5464 C CA . GLY B 1 90 ? 31.453 3.566 -5.309 1 95.56 90 GLY B CA 1
ATOM 5465 C C . GLY B 1 90 ? 30.359 2.57 -4.984 1 95.56 90 GLY B C 1
ATOM 5466 O O . GLY B 1 90 ? 30.375 1.938 -3.928 1 95.56 90 GLY B O 1
ATOM 5467 N N . LEU B 1 91 ? 29.391 2.393 -5.934 1 96.31 91 LEU B N 1
ATOM 5468 C CA . LEU B 1 91 ? 28.281 1.47 -5.773 1 96.31 91 LEU B CA 1
ATOM 5469 C C . LEU B 1 91 ? 28.672 0.062 -6.211 1 96.31 91 LEU B C 1
ATOM 5471 O O . LEU B 1 91 ? 29.094 -0.142 -7.352 1 96.31 91 LEU B O 1
ATOM 5475 N N . PRO B 1 92 ? 28.5 -0.927 -5.348 1 94.88 92 PRO B N 1
ATOM 5476 C CA . PRO B 1 92 ? 28.797 -2.303 -5.758 1 94.88 92 PRO B CA 1
ATOM 5477 C C . PRO B 1 92 ? 27.875 -2.791 -6.879 1 94.88 92 PRO B C 1
ATOM 5479 O O . PRO B 1 92 ? 26.656 -2.586 -6.824 1 94.88 92 PRO B O 1
ATOM 5482 N N . ALA B 1 93 ? 28.422 -3.402 -7.887 1 96.06 93 ALA B N 1
ATOM 5483 C CA . ALA B 1 93 ? 27.719 -3.951 -9.039 1 96.06 93 ALA B CA 1
ATOM 5484 C C . ALA B 1 93 ? 28.469 -5.129 -9.641 1 96.06 93 ALA B C 1
ATOM 5486 O O . ALA B 1 93 ? 29.469 -5.578 -9.078 1 96.06 93 ALA B O 1
ATOM 5487 N N . ASN B 1 94 ? 27.922 -5.746 -10.672 1 96.12 94 ASN B N 1
ATOM 5488 C CA . ASN B 1 94 ? 28.547 -6.832 -11.414 1 96.12 94 ASN B CA 1
ATOM 5489 C C . ASN B 1 94 ? 28.406 -6.629 -12.922 1 96.12 94 ASN B C 1
ATOM 5491 O O . ASN B 1 94 ? 27.562 -5.855 -13.375 1 96.12 94 ASN B O 1
ATOM 5495 N N . ARG B 1 95 ? 29.266 -7.266 -13.609 1 96 95 ARG B N 1
ATOM 5496 C CA . ARG B 1 95 ? 29.234 -7.277 -15.062 1 96 95 ARG B CA 1
ATOM 5497 C C . ARG B 1 95 ? 29.25 -8.703 -15.602 1 96 95 ARG B C 1
ATOM 5499 O O . ARG B 1 95 ? 30.156 -9.477 -15.297 1 96 95 ARG B O 1
ATOM 5506 N N . LYS B 1 96 ? 28.219 -9.047 -16.406 1 95.69 96 LYS B N 1
ATOM 5507 C CA . LYS B 1 96 ? 28.203 -10.359 -17.047 1 95.69 96 LYS B CA 1
ATOM 5508 C C . LYS B 1 96 ? 29.328 -10.469 -18.078 1 95.69 96 LYS B C 1
ATOM 5510 O O . LYS B 1 96 ? 29.531 -9.555 -18.891 1 95.69 96 LYS B O 1
ATOM 5515 N N . ALA B 1 97 ? 30.078 -11.664 -18.047 1 96.94 97 ALA B N 1
ATOM 5516 C CA . ALA B 1 97 ? 31.219 -11.82 -18.938 1 96.94 97 ALA B CA 1
ATOM 5517 C C . ALA B 1 97 ? 31.375 -13.273 -19.375 1 96.94 97 ALA B C 1
ATOM 5519 O O . ALA B 1 97 ? 31.078 -14.195 -18.625 1 96.94 97 ALA B O 1
ATOM 5520 N N . SER B 1 98 ? 31.781 -13.43 -20.578 1 97.56 98 SER B N 1
ATOM 5521 C CA . SER B 1 98 ? 32.219 -14.711 -21.109 1 97.56 98 SER B CA 1
ATOM 5522 C C . SER B 1 98 ? 33.719 -14.695 -21.406 1 97.56 98 SER B C 1
ATOM 5524 O O . SER B 1 98 ? 34.156 -14.102 -22.406 1 97.56 98 SER B O 1
ATOM 5526 N N . LEU B 1 99 ? 34.5 -15.406 -20.609 1 97.88 99 LEU B N 1
ATOM 5527 C CA . LEU B 1 99 ? 35.969 -15.453 -20.766 1 97.88 99 LEU B CA 1
ATOM 5528 C C . LEU B 1 99 ? 36.344 -16.484 -21.828 1 97.88 99 LEU B C 1
ATOM 5530 O O . LEU B 1 99 ? 36.094 -17.672 -21.656 1 97.88 99 LEU B O 1
ATOM 5534 N N . ALA B 1 100 ? 37 -16 -22.828 1 98.12 100 ALA B N 1
ATOM 5535 C CA . ALA B 1 100 ? 37.5 -16.922 -23.828 1 98.12 100 ALA B CA 1
ATOM 5536 C C . ALA B 1 100 ? 38.906 -17.438 -23.438 1 98.12 100 ALA B C 1
ATOM 5538 O O . ALA B 1 100 ? 39.875 -16.688 -23.422 1 98.12 100 ALA B O 1
ATOM 5539 N N . LEU B 1 101 ? 38.969 -18.719 -23.203 1 97.44 101 LEU B N 1
ATOM 5540 C CA . LEU B 1 101 ? 40.188 -19.359 -22.766 1 97.44 101 LEU B CA 1
ATOM 5541 C C . LEU B 1 101 ? 40.875 -20.078 -23.922 1 97.44 101 LEU B C 1
ATOM 5543 O O . LEU B 1 101 ? 40.281 -20.938 -24.562 1 97.44 101 LEU B O 1
ATOM 5547 N N . ASP B 1 102 ? 42.156 -19.797 -24.125 1 95.69 102 ASP B N 1
ATOM 5548 C CA . ASP B 1 102 ? 42.938 -20.453 -25.188 1 95.69 102 ASP B CA 1
ATOM 5549 C C . ASP B 1 102 ? 43.531 -21.766 -24.688 1 95.69 102 ASP B C 1
ATOM 5551 O O . ASP B 1 102 ? 43.906 -22.625 -25.5 1 95.69 102 ASP B O 1
ATOM 5555 N N . ALA B 1 103 ? 43.75 -21.922 -23.469 1 95.75 103 ALA B N 1
ATOM 5556 C CA . ALA B 1 103 ? 44.25 -23.125 -22.797 1 95.75 103 ALA B CA 1
ATOM 5557 C C . ALA B 1 103 ? 43.406 -23.438 -21.547 1 95.75 103 ALA B C 1
ATOM 5559 O O . ALA B 1 103 ? 42.719 -22.562 -21.016 1 95.75 103 ALA B O 1
ATOM 5560 N N . PRO B 1 104 ? 43.438 -24.656 -21.094 1 96.69 104 PRO B N 1
ATOM 5561 C CA . PRO B 1 104 ? 42.688 -24.984 -19.875 1 96.69 104 PRO B CA 1
ATOM 5562 C C . PRO B 1 104 ? 43.094 -24.141 -18.688 1 96.69 104 PRO B C 1
ATOM 5564 O O . PRO B 1 104 ? 44.281 -23.828 -18.531 1 96.69 104 PRO B O 1
ATOM 5567 N N . LEU B 1 105 ? 42.188 -23.766 -17.922 1 97.25 105 LEU B N 1
ATOM 5568 C CA . LEU B 1 105 ? 42.406 -23.031 -16.672 1 97.25 105 LEU B CA 1
ATOM 5569 C C . LEU B 1 105 ? 42.25 -23.953 -15.469 1 97.25 105 LEU B C 1
ATOM 5571 O O . LEU B 1 105 ? 41.219 -24.656 -15.352 1 97.25 105 LEU B O 1
ATOM 5575 N N . THR B 1 106 ? 43.188 -23.984 -14.641 1 97.56 106 THR B N 1
ATOM 5576 C CA . THR B 1 106 ? 43.094 -24.719 -13.383 1 97.56 106 THR B CA 1
ATOM 5577 C C . THR B 1 106 ? 43.188 -23.766 -12.195 1 97.56 106 THR B C 1
ATOM 5579 O O . THR B 1 106 ? 44.094 -22.906 -12.156 1 97.56 106 THR B O 1
ATOM 5582 N N . PHE B 1 107 ? 42.344 -23.891 -11.258 1 97.94 107 PHE B N 1
ATOM 5583 C CA . PHE B 1 107 ? 42.344 -23.062 -10.062 1 97.94 107 PHE B CA 1
ATOM 5584 C C . PHE B 1 107 ? 41.906 -23.859 -8.844 1 97.94 107 PHE B C 1
ATOM 5586 O O . PHE B 1 107 ? 41.344 -24.938 -8.977 1 97.94 107 PHE B O 1
ATOM 5593 N N . ARG B 1 108 ? 42.188 -23.391 -7.672 1 98.25 108 ARG B N 1
ATOM 5594 C CA . ARG B 1 108 ? 41.688 -23.938 -6.414 1 98.25 108 ARG B CA 1
ATOM 5595 C C . ARG B 1 108 ? 40.531 -23.094 -5.883 1 98.25 108 ARG B C 1
ATOM 5597 O O . ARG B 1 108 ? 40.469 -21.875 -6.102 1 98.25 108 ARG B O 1
ATOM 5604 N N . ILE B 1 109 ? 39.594 -23.672 -5.191 1 97.94 109 ILE B N 1
ATOM 5605 C CA . ILE B 1 109 ? 38.406 -22.984 -4.699 1 97.94 109 ILE B CA 1
ATOM 5606 C C . ILE B 1 109 ? 37.875 -23.703 -3.465 1 97.94 109 ILE B C 1
ATOM 5608 O O . ILE B 1 109 ? 38.094 -24.906 -3.281 1 97.94 109 ILE B O 1
ATOM 5612 N N . ARG B 1 110 ? 37.25 -22.969 -2.57 1 97.56 110 ARG B N 1
ATOM 5613 C CA . ARG B 1 110 ? 36.594 -23.609 -1.434 1 97.56 110 ARG B CA 1
ATOM 5614 C C . ARG B 1 110 ? 35.344 -24.359 -1.878 1 97.56 110 ARG B C 1
ATOM 5616 O O . ARG B 1 110 ? 34.625 -23.906 -2.76 1 97.56 110 ARG B O 1
ATOM 5623 N N . ARG B 1 111 ? 35.094 -25.484 -1.225 1 96.38 111 ARG B N 1
ATOM 5624 C CA . ARG B 1 111 ? 34 -26.344 -1.557 1 96.38 111 ARG B CA 1
ATOM 5625 C C . ARG B 1 111 ? 32.656 -25.578 -1.535 1 96.38 111 ARG B C 1
ATOM 5627 O O . ARG B 1 111 ? 31.812 -25.766 -2.408 1 96.38 111 ARG B O 1
ATOM 5634 N N . ARG B 1 112 ? 32.438 -24.672 -0.568 1 94.62 112 ARG B N 1
ATOM 5635 C CA . ARG B 1 112 ? 31.188 -23.938 -0.395 1 94.62 112 ARG B CA 1
ATOM 5636 C C . ARG B 1 112 ? 30.984 -22.922 -1.51 1 94.62 112 ARG B C 1
ATOM 5638 O O . ARG B 1 112 ? 29.875 -22.422 -1.72 1 94.62 112 ARG B O 1
ATOM 5645 N N . GLN B 1 113 ? 32 -22.609 -2.219 1 96.62 113 GLN B N 1
ATOM 5646 C CA . GLN B 1 113 ? 31.969 -21.578 -3.252 1 96.62 113 GLN B CA 1
ATOM 5647 C C . GLN B 1 113 ? 31.703 -22.188 -4.625 1 96.62 113 GLN B C 1
ATOM 5649 O O . GLN B 1 113 ? 31.469 -21.469 -5.598 1 96.62 113 GLN B O 1
ATOM 5654 N N . LEU B 1 114 ? 31.766 -23.453 -4.766 1 95.62 114 LEU B N 1
ATOM 5655 C CA . LEU B 1 114 ? 31.516 -24.109 -6.039 1 95.62 114 LEU B CA 1
ATOM 5656 C C . LEU B 1 114 ? 30.031 -24.391 -6.23 1 95.62 114 LEU B C 1
ATOM 5658 O O . LEU B 1 114 ? 29.375 -24.953 -5.348 1 95.62 114 LEU B O 1
ATOM 5662 N N . PRO B 1 115 ? 29.453 -23.969 -7.371 1 94.62 115 PRO B N 1
ATOM 5663 C CA . PRO B 1 115 ? 28.047 -24.297 -7.641 1 94.62 115 PRO B CA 1
ATOM 5664 C C . PRO B 1 115 ? 27.781 -25.797 -7.598 1 94.62 115 PRO B C 1
ATOM 5666 O O . PRO B 1 115 ? 28.656 -26.609 -7.922 1 94.62 115 PRO B O 1
ATOM 5669 N N . ASP B 1 116 ? 26.562 -26.156 -7.293 1 87.94 116 ASP B N 1
ATOM 5670 C CA . ASP B 1 116 ? 26.188 -27.562 -7.18 1 87.94 116 ASP B CA 1
ATOM 5671 C C . ASP B 1 116 ? 26.125 -28.219 -8.555 1 87.94 116 ASP B C 1
ATOM 5673 O O . ASP B 1 116 ? 26.578 -29.359 -8.719 1 87.94 116 ASP B O 1
ATOM 5677 N N . ALA B 1 117 ? 25.516 -27.516 -9.477 1 88.25 117 ALA B N 1
ATOM 5678 C CA . ALA B 1 117 ? 25.469 -28.016 -10.852 1 88.25 117 ALA B CA 1
ATOM 5679 C C . ALA B 1 117 ? 26.516 -27.328 -11.711 1 88.25 117 ALA B C 1
ATOM 5681 O O . ALA B 1 117 ? 26.531 -26.109 -11.844 1 88.25 117 ALA B O 1
ATOM 5682 N N . LEU B 1 118 ? 27.453 -28.172 -12.266 1 91.31 118 LEU B N 1
ATOM 5683 C CA . LEU B 1 118 ? 28.531 -27.641 -13.086 1 91.31 118 LEU B CA 1
ATOM 5684 C C . LEU B 1 118 ? 28.391 -28.094 -14.531 1 91.31 118 LEU B C 1
ATOM 5686 O O . LEU B 1 118 ? 27.781 -29.125 -14.797 1 91.31 118 LEU B O 1
ATOM 5690 N N . PRO B 1 119 ? 28.938 -27.25 -15.422 1 90.62 119 PRO B N 1
ATOM 5691 C CA . PRO B 1 119 ? 29.047 -27.781 -16.781 1 90.62 119 PRO B CA 1
ATOM 5692 C C . PRO B 1 119 ? 29.719 -29.156 -16.828 1 90.62 119 PRO B C 1
ATOM 5694 O O . PRO B 1 119 ? 30.672 -29.391 -16.078 1 90.62 119 PRO B O 1
ATOM 5697 N N . ALA B 1 120 ? 29.328 -29.922 -17.75 1 91.12 120 ALA B N 1
ATOM 5698 C CA . ALA B 1 120 ? 29.797 -31.312 -17.844 1 91.12 120 ALA B CA 1
ATOM 5699 C C . ALA B 1 120 ? 31.281 -31.375 -18.172 1 91.12 120 ALA B C 1
ATOM 5701 O O . ALA B 1 120 ? 31.953 -32.344 -17.844 1 91.12 120 ALA B O 1
ATOM 5702 N N . THR B 1 121 ? 31.812 -30.406 -18.734 1 93.88 121 THR B N 1
ATOM 5703 C CA . THR B 1 121 ? 33.188 -30.438 -19.219 1 93.88 121 THR B CA 1
ATOM 5704 C C . THR B 1 121 ? 34.156 -30.078 -18.109 1 93.88 121 THR B C 1
ATOM 5706 O O . THR B 1 121 ? 35.375 -30.234 -18.266 1 93.88 121 THR B O 1
ATOM 5709 N N . TRP B 1 122 ? 33.656 -29.547 -16.984 1 96.31 122 TRP B N 1
ATOM 5710 C CA . TRP B 1 122 ? 34.562 -29.156 -15.883 1 96.31 122 TRP B CA 1
ATOM 5711 C C . TRP B 1 122 ? 35.031 -30.391 -15.117 1 96.31 122 TRP B C 1
ATOM 5713 O O . TRP B 1 122 ? 34.25 -31.344 -14.914 1 96.31 122 TRP B O 1
ATOM 5723 N N . GLN B 1 123 ? 36.219 -30.406 -14.727 1 97.12 123 GLN B N 1
ATOM 5724 C CA . GLN B 1 123 ? 36.781 -31.484 -13.906 1 97.12 123 GLN B CA 1
ATOM 5725 C C . GLN B 1 123 ? 37.094 -30.984 -12.492 1 97.12 123 GLN B C 1
ATOM 5727 O O . GLN B 1 123 ? 37.688 -29.922 -12.305 1 97.12 123 GLN B O 1
ATOM 5732 N N . VAL B 1 124 ? 36.656 -31.734 -11.555 1 97.31 124 VAL B N 1
ATOM 5733 C CA . VAL B 1 124 ? 36.844 -31.375 -10.156 1 97.31 124 VAL B CA 1
ATOM 5734 C C . VAL B 1 124 ? 37.625 -32.438 -9.43 1 97.31 124 VAL B C 1
ATOM 5736 O O . VAL B 1 124 ? 37.312 -33.625 -9.531 1 97.31 124 VAL B O 1
ATOM 5739 N N . ARG B 1 125 ? 38.656 -32.062 -8.766 1 97.56 125 ARG B N 1
ATOM 5740 C CA . ARG B 1 125 ? 39.438 -32.938 -7.938 1 97.56 125 ARG B CA 1
ATOM 5741 C C . ARG B 1 125 ? 39.469 -32.469 -6.484 1 97.56 125 ARG B C 1
ATOM 5743 O O . ARG B 1 125 ? 39.781 -31.328 -6.207 1 97.56 125 ARG B O 1
ATOM 5750 N N . GLU B 1 126 ? 39.156 -33.312 -5.609 1 97 126 GLU B N 1
ATOM 5751 C CA . GLU B 1 126 ? 39.188 -32.969 -4.191 1 97 126 GLU B CA 1
ATOM 5752 C C . GLU B 1 126 ? 40.625 -32.906 -3.672 1 97 126 GLU B C 1
ATOM 5754 O O . GLU B 1 126 ? 41.406 -33.875 -3.832 1 97 126 GLU B O 1
ATOM 5759 N N . LEU B 1 127 ? 41.031 -31.875 -3.113 1 97.12 127 LEU B N 1
ATOM 5760 C CA . LEU B 1 127 ? 42.312 -31.734 -2.473 1 97.12 127 LEU B CA 1
ATOM 5761 C C . LEU B 1 127 ? 42.25 -32.094 -0.992 1 97.12 127 LEU B C 1
ATOM 5763 O O . LEU B 1 127 ? 43.125 -32.75 -0.462 1 97.12 127 LEU B O 1
ATOM 5767 N N . ASP B 1 128 ? 41.25 -31.625 -0.311 1 95.88 128 ASP B N 1
ATOM 5768 C CA . ASP B 1 128 ? 40.875 -31.969 1.057 1 95.88 128 ASP B CA 1
ATOM 5769 C C . ASP B 1 128 ? 39.375 -31.688 1.301 1 95.88 128 ASP B C 1
ATOM 5771 O O . ASP B 1 128 ? 38.625 -31.484 0.354 1 95.88 128 ASP B O 1
ATOM 5775 N N . ARG B 1 129 ? 39 -31.734 2.58 1 94.06 129 ARG B N 1
ATOM 5776 C CA . ARG B 1 129 ? 37.562 -31.625 2.914 1 94.06 129 ARG B CA 1
ATOM 5777 C C . ARG B 1 129 ? 37.031 -30.266 2.51 1 94.06 129 ARG B C 1
ATOM 5779 O O . ARG B 1 129 ? 35.844 -30.156 2.199 1 94.06 129 ARG B O 1
ATOM 5786 N N . GLN B 1 130 ? 37.812 -29.234 2.398 1 96.12 130 GLN B N 1
ATOM 5787 C CA . GLN B 1 130 ? 37.312 -27.875 2.215 1 96.12 130 GLN B CA 1
ATOM 5788 C C . GLN B 1 130 ? 37.75 -27.312 0.865 1 96.12 130 GLN B C 1
ATOM 5790 O O . GLN B 1 130 ? 37.156 -26.344 0.378 1 96.12 130 GLN B O 1
ATOM 5795 N N . ASN B 1 131 ? 38.781 -27.891 0.292 1 96.81 131 ASN B N 1
ATOM 5796 C CA . ASN B 1 131 ? 39.375 -27.281 -0.902 1 96.81 131 ASN B CA 1
ATOM 5797 C C . ASN B 1 131 ? 39.281 -28.234 -2.102 1 96.81 131 ASN B C 1
ATOM 5799 O O . ASN B 1 131 ? 39.438 -29.438 -1.96 1 96.81 131 ASN B O 1
ATOM 5803 N N . LEU B 1 132 ? 39 -27.656 -3.236 1 98.06 132 LEU B N 1
ATOM 5804 C CA . LEU B 1 132 ? 38.875 -28.359 -4.508 1 98.06 132 LEU B CA 1
ATOM 5805 C C . LEU B 1 132 ? 39.812 -27.734 -5.559 1 98.06 132 LEU B C 1
ATOM 5807 O O . LEU B 1 132 ? 40.156 -26.562 -5.461 1 98.06 132 LEU B O 1
ATOM 5811 N N . GLU B 1 133 ? 40.219 -28.531 -6.426 1 98.31 133 GLU B N 1
ATOM 5812 C CA . GLU B 1 133 ? 40.875 -28.062 -7.652 1 98.31 133 GLU B CA 1
ATOM 5813 C C . GLU B 1 133 ? 39.969 -28.25 -8.859 1 98.31 133 GLU B C 1
ATOM 5815 O O . GLU B 1 133 ? 39.406 -29.344 -9.062 1 98.31 133 GLU B O 1
ATOM 5820 N N . VAL B 1 134 ? 39.75 -27.234 -9.586 1 98.12 134 VAL B N 1
ATOM 5821 C CA . VAL B 1 134 ? 38.844 -27.281 -10.727 1 98.12 134 VAL B CA 1
ATOM 5822 C C . VAL B 1 134 ? 39.594 -26.969 -12.008 1 98.12 134 VAL B C 1
ATOM 5824 O O . VAL B 1 134 ? 40.406 -26.031 -12.047 1 98.12 134 VAL B O 1
ATOM 5827 N N . THR B 1 135 ? 39.406 -27.766 -13.039 1 98.06 135 THR B N 1
ATOM 5828 C CA . THR B 1 135 ? 39.969 -27.516 -14.359 1 98.06 135 THR B CA 1
ATOM 5829 C C . THR B 1 135 ? 38.875 -27.234 -15.375 1 98.06 135 THR B C 1
ATOM 5831 O O . THR B 1 135 ? 38 -28.078 -15.594 1 98.06 135 THR B O 1
ATOM 5834 N N . VAL B 1 136 ? 38.938 -26.047 -15.969 1 97.56 136 VAL B N 1
ATOM 5835 C CA . VAL B 1 136 ? 38.031 -25.625 -17.031 1 97.56 136 VAL B CA 1
ATOM 5836 C C . VAL B 1 136 ? 38.719 -25.766 -18.391 1 97.56 136 VAL B C 1
ATOM 5838 O O . VAL B 1 136 ? 39.812 -25.25 -18.578 1 97.56 136 VAL B O 1
ATOM 5841 N N . PRO B 1 137 ? 38.125 -26.484 -19.266 1 97.12 137 PRO B N 1
ATOM 5842 C CA . PRO B 1 137 ? 38.75 -26.656 -20.562 1 97.12 137 PRO B CA 1
ATOM 5843 C C . PRO B 1 137 ? 38.844 -25.344 -21.359 1 97.12 137 PRO B C 1
ATOM 5845 O O . PRO B 1 137 ? 38.156 -24.391 -21.016 1 97.12 137 PRO B O 1
ATOM 5848 N N . ALA B 1 138 ? 39.688 -25.391 -22.391 1 97.25 138 ALA B N 1
ATOM 5849 C CA . ALA B 1 138 ? 39.688 -24.266 -23.328 1 97.25 138 ALA B CA 1
ATOM 5850 C C . ALA B 1 138 ? 38.312 -24.031 -23.922 1 97.25 138 ALA B C 1
ATOM 5852 O O . ALA B 1 138 ? 37.562 -24.984 -24.156 1 97.25 138 ALA B O 1
ATOM 5853 N N . GLY B 1 139 ? 38.062 -22.812 -24.156 1 96.5 139 GLY B N 1
ATOM 5854 C CA . GLY B 1 139 ? 36.719 -22.422 -24.625 1 96.5 139 GLY B CA 1
ATOM 5855 C C . GLY B 1 139 ? 36.156 -21.234 -23.875 1 96.5 139 GLY B C 1
ATOM 5856 O O . GLY B 1 139 ? 36.906 -20.328 -23.484 1 96.5 139 GLY B O 1
ATOM 5857 N N . SER B 1 140 ? 34.875 -21.234 -23.781 1 96.25 140 SER B N 1
ATOM 5858 C CA . SER B 1 140 ? 34.188 -20.109 -23.125 1 96.25 140 SER B CA 1
ATOM 5859 C C . SER B 1 140 ? 33.844 -20.438 -21.688 1 96.25 140 SER B C 1
ATOM 5861 O O . SER B 1 140 ? 33.344 -21.531 -21.391 1 96.25 140 SER B O 1
ATOM 5863 N N . MET B 1 141 ? 34.125 -19.562 -20.75 1 97.06 141 MET B N 1
ATOM 5864 C CA . MET B 1 141 ? 33.719 -19.656 -19.344 1 97.06 141 MET B CA 1
ATOM 5865 C C . MET B 1 141 ? 32.875 -18.453 -18.922 1 97.06 141 MET B C 1
ATOM 5867 O O . MET B 1 141 ? 33.375 -17.328 -18.891 1 97.06 141 MET B O 1
ATOM 5871 N N . ASP B 1 142 ? 31.625 -18.688 -18.594 1 95.81 142 ASP B N 1
ATOM 5872 C CA . ASP B 1 142 ? 30.719 -17.609 -18.188 1 95.81 142 ASP B CA 1
ATOM 5873 C C . ASP B 1 142 ? 30.922 -17.266 -16.719 1 95.81 142 ASP B C 1
ATOM 5875 O O . ASP B 1 142 ? 30.984 -18.172 -15.867 1 95.81 142 ASP B O 1
ATOM 5879 N N . VAL B 1 143 ? 31.062 -15.984 -16.406 1 97 143 VAL B N 1
ATOM 5880 C CA . VAL B 1 143 ? 31.203 -15.492 -15.047 1 97 143 VAL B CA 1
ATOM 5881 C C . VAL B 1 143 ? 30.516 -14.133 -14.906 1 97 143 VAL B C 1
ATOM 5883 O O . VAL B 1 143 ? 30.047 -13.57 -15.898 1 97 143 VAL B O 1
ATOM 5886 N N . MET B 1 144 ? 30.375 -13.68 -13.664 1 96.5 144 MET B N 1
ATOM 5887 C CA . MET B 1 144 ? 30.172 -12.266 -13.367 1 96.5 144 MET B CA 1
ATOM 5888 C C . MET B 1 144 ? 31.391 -11.672 -12.68 1 96.5 144 MET B C 1
ATOM 5890 O O . MET B 1 144 ? 31.875 -12.227 -11.695 1 96.5 144 MET B O 1
ATOM 5894 N N . LEU B 1 145 ? 31.797 -10.555 -13.203 1 96.81 145 LEU B N 1
ATOM 5895 C CA . LEU B 1 145 ? 32.938 -9.859 -12.609 1 96.81 145 LEU B CA 1
ATOM 5896 C C . LEU B 1 145 ? 32.469 -8.727 -11.703 1 96.81 145 LEU B C 1
ATOM 5898 O O . LEU B 1 145 ? 31.625 -7.914 -12.102 1 96.81 145 LEU B O 1
ATOM 5902 N N . PRO B 1 146 ? 33 -8.688 -10.453 1 94.56 146 PRO B N 1
ATOM 5903 C CA . PRO B 1 146 ? 32.656 -7.559 -9.586 1 94.56 146 PRO B CA 1
ATOM 5904 C C . PRO B 1 146 ? 33.094 -6.215 -10.164 1 94.56 146 PRO B C 1
ATOM 5906 O O . PRO B 1 146 ? 34.156 -6.113 -10.758 1 94.56 146 PRO B O 1
ATOM 5909 N N . GLU B 1 147 ? 32.156 -5.281 -9.977 1 93.25 147 GLU B N 1
ATOM 5910 C CA . GLU B 1 147 ? 32.438 -3.922 -10.438 1 93.25 147 GLU B CA 1
ATOM 5911 C C . GLU B 1 147 ? 31.938 -2.893 -9.422 1 93.25 147 GLU B C 1
ATOM 5913 O O . GLU B 1 147 ? 31.172 -3.223 -8.508 1 93.25 147 GLU B O 1
ATOM 5918 N N . THR B 1 148 ? 32.531 -1.673 -9.453 1 93.25 148 THR B N 1
ATOM 5919 C CA . THR B 1 148 ? 32.031 -0.514 -8.719 1 93.25 148 THR B CA 1
ATOM 5920 C C . THR B 1 148 ? 31.641 0.601 -9.68 1 93.25 148 THR B C 1
ATOM 5922 O O . THR B 1 148 ? 32.375 0.897 -10.633 1 93.25 148 THR B O 1
ATOM 5925 N N . ARG B 1 149 ? 30.5 1.153 -9.438 1 93.81 149 ARG B N 1
ATOM 5926 C CA . ARG B 1 149 ? 30 2.23 -10.281 1 93.81 149 ARG B CA 1
ATOM 5927 C C . ARG B 1 149 ? 29.953 3.553 -9.523 1 93.81 149 ARG B C 1
ATOM 5929 O O . ARG B 1 149 ? 29.688 3.574 -8.32 1 93.81 149 ARG B O 1
ATOM 5936 N N . GLN B 1 150 ? 30.203 4.594 -10.203 1 94 150 GLN B N 1
ATOM 5937 C CA . GLN B 1 150 ? 30.125 5.914 -9.594 1 94 150 GLN B CA 1
ATOM 5938 C C . GLN B 1 150 ? 28.672 6.344 -9.422 1 94 150 GLN B C 1
ATOM 5940 O O . GLN B 1 150 ? 27.859 6.234 -10.352 1 94 150 GLN B O 1
ATOM 5945 N N . ALA B 1 151 ? 28.375 6.824 -8.195 1 96.31 151 ALA B N 1
ATOM 5946 C CA . ALA B 1 151 ? 27.031 7.352 -7.969 1 96.31 151 ALA B CA 1
ATOM 5947 C C . ALA B 1 151 ? 26.828 8.664 -8.719 1 96.31 151 ALA B C 1
ATOM 5949 O O . ALA B 1 151 ? 27.703 9.531 -8.727 1 96.31 151 ALA B O 1
ATOM 5950 N N . GLN B 1 152 ? 25.688 8.781 -9.359 1 96.56 152 GLN B N 1
ATOM 5951 C CA . GLN B 1 152 ? 25.406 9.977 -10.141 1 96.56 152 GLN B CA 1
ATOM 5952 C C . GLN B 1 152 ? 24.547 10.969 -9.344 1 96.56 152 GLN B C 1
ATOM 5954 O O . GLN B 1 152 ? 24.406 12.125 -9.734 1 96.56 152 GLN B O 1
ATOM 5959 N N . VAL B 1 153 ? 23.938 10.578 -8.328 1 98.44 153 VAL B N 1
ATOM 5960 C CA . VAL B 1 153 ? 23.203 11.391 -7.355 1 98.44 153 VAL B CA 1
ATOM 5961 C C . VAL B 1 153 ? 23.875 11.266 -5.984 1 98.44 153 VAL B C 1
ATOM 5963 O O . VAL B 1 153 ? 23.984 10.172 -5.441 1 98.44 153 VAL B O 1
ATOM 5966 N N . ARG B 1 154 ? 24.25 12.453 -5.406 1 98.25 154 ARG B N 1
ATOM 5967 C CA . ARG B 1 154 ? 25.047 12.352 -4.188 1 98.25 154 ARG B CA 1
ATOM 5968 C C . ARG B 1 154 ? 24.516 13.281 -3.105 1 98.25 154 ARG B C 1
ATOM 5970 O O . ARG B 1 154 ? 25.172 13.492 -2.082 1 98.25 154 ARG B O 1
ATOM 5977 N N . ALA B 1 155 ? 23.344 13.859 -3.254 1 98.56 155 ALA B N 1
ATOM 5978 C CA . ALA B 1 155 ? 22.688 14.672 -2.238 1 98.56 155 ALA B CA 1
ATOM 5979 C C . ALA B 1 155 ? 21.406 14 -1.75 1 98.56 155 ALA B C 1
ATOM 5981 O O . ALA B 1 155 ? 20.672 13.398 -2.539 1 98.56 155 ALA B O 1
ATOM 5982 N N . ALA B 1 156 ? 21.125 14.086 -0.502 1 98.88 156 ALA B N 1
ATOM 5983 C CA . ALA B 1 156 ? 19.875 13.578 0.08 1 98.88 156 ALA B CA 1
ATOM 5984 C C . ALA B 1 156 ? 19.594 14.234 1.424 1 98.88 156 ALA B C 1
ATOM 5986 O O . ALA B 1 156 ? 20.484 14.812 2.045 1 98.88 156 ALA B O 1
ATOM 5987 N N . GLY B 1 157 ? 18.266 14.305 1.774 1 98.88 157 GLY B N 1
ATOM 5988 C CA . GLY B 1 157 ? 17.906 14.578 3.154 1 98.88 157 GLY B CA 1
ATOM 5989 C C . GLY B 1 157 ? 18 13.359 4.055 1 98.88 157 GLY B C 1
ATOM 5990 O O . GLY B 1 157 ? 17.062 12.57 4.137 1 98.88 157 GLY B O 1
ATOM 5991 N N . GLN B 1 158 ? 19.125 13.242 4.797 1 98.62 158 GLN B N 1
ATOM 5992 C CA . GLN B 1 158 ? 19.391 12.125 5.703 1 98.62 158 GLN B CA 1
ATOM 5993 C C . GLN B 1 158 ? 19.109 12.516 7.152 1 98.62 158 GLN B C 1
ATOM 5995 O O . GLN B 1 158 ? 19.266 13.68 7.527 1 98.62 158 GLN B O 1
ATOM 6000 N N . LEU B 1 159 ? 18.672 11.531 7.973 1 98.88 159 LEU B N 1
ATOM 6001 C CA . LEU B 1 159 ? 18.531 11.836 9.398 1 98.88 159 LEU B CA 1
ATOM 6002 C C . LEU B 1 159 ? 19.828 12.453 9.938 1 98.88 159 LEU B C 1
ATOM 6004 O O . LEU B 1 159 ? 20.891 12.266 9.359 1 98.88 159 LEU B O 1
ATOM 6008 N N . PRO B 1 160 ? 19.703 13.227 11.008 1 98.88 160 PRO B N 1
ATOM 6009 C CA . PRO B 1 160 ? 20.922 13.805 11.586 1 98.88 160 PRO B CA 1
ATOM 6010 C C . PRO B 1 160 ? 22.016 12.766 11.82 1 98.88 160 PRO B C 1
ATOM 6012 O O . PRO B 1 160 ? 21.734 11.664 12.312 1 98.88 160 PRO B O 1
ATOM 6015 N N . THR B 1 161 ? 23.25 13.125 11.43 1 98.56 161 THR B N 1
ATOM 6016 C CA . THR B 1 161 ? 24.359 12.188 11.516 1 98.56 161 THR B CA 1
ATOM 6017 C C . THR B 1 161 ? 24.547 11.695 12.945 1 98.56 161 THR B C 1
ATOM 6019 O O . THR B 1 161 ? 24.547 12.492 13.891 1 98.56 161 THR B O 1
ATOM 6022 N N . GLY B 1 162 ? 24.641 10.414 13.102 1 97.56 162 GLY B N 1
ATOM 6023 C CA . GLY B 1 162 ? 24.859 9.836 14.422 1 97.56 162 GLY B CA 1
ATOM 6024 C C . GLY B 1 162 ? 23.594 9.297 15.055 1 97.56 162 GLY B C 1
ATOM 6025 O O . GLY B 1 162 ? 23.656 8.492 15.984 1 97.56 162 GLY B O 1
ATOM 6026 N N . PHE B 1 163 ? 22.438 9.789 14.656 1 98.06 163 PHE B N 1
ATOM 6027 C CA . PHE B 1 163 ? 21.172 9.305 15.195 1 98.06 163 PHE B CA 1
ATOM 6028 C C . PHE B 1 163 ? 20.766 7.988 14.547 1 98.06 163 PHE B C 1
ATOM 6030 O O . PHE B 1 163 ? 20.594 7.918 13.336 1 98.06 163 PHE B O 1
ATOM 6037 N N . GLU B 1 164 ? 20.578 6.957 15.281 1 96.56 164 GLU B N 1
ATOM 6038 C CA . GLU B 1 164 ? 20.203 5.617 14.828 1 96.56 164 GLU B CA 1
ATOM 6039 C C . GLU B 1 164 ? 19.031 5.078 15.625 1 96.56 164 GLU B C 1
ATOM 6041 O O . GLU B 1 164 ? 19.203 4.461 16.672 1 96.56 164 GLU B O 1
ATOM 6046 N N . PRO B 1 165 ? 17.844 5.176 14.953 1 97.44 165 PRO B N 1
ATOM 6047 C CA . PRO B 1 165 ? 16.656 4.746 15.695 1 97.44 165 PRO B CA 1
ATOM 6048 C C . PRO B 1 165 ? 16.703 3.277 16.109 1 97.44 165 PRO B C 1
ATOM 6050 O O . PRO B 1 165 ? 16.141 2.895 17.125 1 97.44 165 PRO B O 1
ATOM 6053 N N . SER B 1 166 ? 17.391 2.406 15.367 1 96.69 166 SER B N 1
ATOM 6054 C CA . SER B 1 166 ? 17.438 0.973 15.633 1 96.69 166 SER B CA 1
ATOM 6055 C C . SER B 1 166 ? 18.156 0.681 16.953 1 96.69 166 SER B C 1
ATOM 6057 O O . SER B 1 166 ? 18 -0.402 17.516 1 96.69 166 SER B O 1
ATOM 6059 N N . ARG B 1 167 ? 18.922 1.614 17.484 1 96.12 167 ARG B N 1
ATOM 6060 C CA . ARG B 1 167 ? 19.672 1.423 18.719 1 96.12 167 ARG B CA 1
ATOM 6061 C C . ARG B 1 167 ? 18.797 1.656 19.938 1 96.12 167 ARG B C 1
ATOM 6063 O O . ARG B 1 167 ? 19.188 1.315 21.062 1 96.12 167 ARG B O 1
ATOM 6070 N N . LEU B 1 168 ? 17.625 2.191 19.719 1 96.94 168 LEU B N 1
ATOM 6071 C CA . LEU B 1 168 ? 16.797 2.652 20.844 1 96.94 168 LEU B CA 1
ATOM 6072 C C . LEU B 1 168 ? 15.906 1.534 21.359 1 96.94 168 LEU B C 1
ATOM 6074 O O . LEU B 1 168 ? 15.211 1.702 22.359 1 96.94 168 LEU B O 1
ATOM 6078 N N . TYR B 1 169 ? 15.812 0.415 20.688 1 95.62 169 TYR B N 1
ATOM 6079 C CA . TYR B 1 169 ? 15.062 -0.771 21.094 1 95.62 169 TYR B CA 1
ATOM 6080 C C . TYR B 1 169 ? 15.703 -2.035 20.516 1 95.62 169 TYR B C 1
ATOM 6082 O O . TYR B 1 169 ? 16.719 -1.965 19.828 1 95.62 169 TYR B O 1
ATOM 6090 N N . ARG B 1 170 ? 15.219 -3.189 20.828 1 91.94 170 ARG B N 1
ATOM 6091 C CA . ARG B 1 170 ? 15.773 -4.445 20.328 1 91.94 170 ARG B CA 1
ATOM 6092 C C . ARG B 1 170 ? 15.344 -4.688 18.891 1 91.94 170 ARG B C 1
ATOM 6094 O O . ARG B 1 170 ? 14.508 -5.551 18.625 1 91.94 170 ARG B O 1
ATOM 6101 N N . SER B 1 171 ? 16.062 -3.98 18.016 1 90.12 171 SER B N 1
ATOM 6102 C CA . SER B 1 171 ? 15.766 -4.09 16.594 1 90.12 171 SER B CA 1
ATOM 6103 C C . SER B 1 171 ? 16.562 -5.215 15.945 1 90.12 171 SER B C 1
ATOM 6105 O O . SER B 1 171 ? 17.781 -5.16 15.883 1 90.12 171 SER B O 1
ATOM 6107 N N . VAL B 1 172 ? 16.141 -6.41 15.828 1 87.38 172 VAL B N 1
ATOM 6108 C CA . VAL B 1 172 ? 16.875 -7.5 15.203 1 87.38 172 VAL B CA 1
ATOM 6109 C C . VAL B 1 172 ? 16.438 -7.664 13.758 1 87.38 172 VAL B C 1
ATOM 6111 O O . VAL B 1 172 ? 15.359 -8.219 13.492 1 87.38 172 VAL B O 1
ATOM 6114 N N . HIS B 1 173 ? 17.297 -7.219 12.742 1 92.19 173 HIS B N 1
ATOM 6115 C CA . HIS B 1 173 ? 17.078 -7.383 11.312 1 92.19 173 HIS B CA 1
ATOM 6116 C C . HIS B 1 173 ? 15.82 -6.652 10.852 1 92.19 173 HIS B C 1
ATOM 6118 O O . HIS B 1 173 ? 15.07 -7.16 10.023 1 92.19 173 HIS B O 1
ATOM 6124 N N . HIS B 1 174 ? 15.477 -5.508 11.547 1 97.06 174 HIS B N 1
ATOM 6125 C CA . HIS B 1 174 ? 14.344 -4.707 11.117 1 97.06 174 HIS B CA 1
ATOM 6126 C C . HIS B 1 174 ? 14.742 -3.721 10.023 1 97.06 174 HIS B C 1
ATOM 6128 O O . HIS B 1 174 ? 15.828 -3.129 10.086 1 97.06 174 HIS B O 1
ATOM 6134 N N . PRO B 1 175 ? 13.938 -3.619 8.992 1 98.25 175 PRO B N 1
ATOM 6135 C CA . PRO B 1 175 ? 14.18 -2.551 8.023 1 98.25 175 PRO B CA 1
ATOM 6136 C C . PRO B 1 175 ? 14.266 -1.172 8.672 1 98.25 175 PRO B C 1
ATOM 6138 O O . PRO B 1 175 ? 13.633 -0.926 9.695 1 98.25 175 PRO B O 1
ATOM 6141 N N . ARG B 1 176 ? 15.031 -0.264 8.102 1 98.19 176 ARG B N 1
ATOM 6142 C CA . ARG B 1 176 ? 15.266 1.079 8.625 1 98.19 176 ARG B CA 1
ATOM 6143 C C . ARG B 1 176 ? 13.945 1.827 8.805 1 98.19 176 ARG B C 1
ATOM 6145 O O . ARG B 1 176 ? 13.758 2.523 9.805 1 98.19 176 ARG B O 1
ATOM 6152 N N . GLY B 1 177 ? 13 1.696 7.816 1 98.31 177 GLY B N 1
ATOM 6153 C CA . GLY B 1 177 ? 11.703 2.354 7.918 1 98.31 177 GLY B CA 1
ATOM 6154 C C . GLY B 1 177 ? 10.93 1.951 9.156 1 98.31 177 GLY B C 1
ATOM 6155 O O . GLY B 1 177 ? 10.203 2.766 9.734 1 98.31 177 GLY B O 1
ATOM 6156 N N . LEU B 1 178 ? 11.086 0.733 9.609 1 98.38 178 LEU B N 1
ATOM 6157 C CA . LEU B 1 178 ? 10.359 0.256 10.781 1 98.38 178 LEU B CA 1
ATOM 6158 C C . LEU B 1 178 ? 11.008 0.777 12.062 1 98.38 178 LEU B C 1
ATOM 6160 O O . LEU B 1 178 ? 10.312 1.089 13.031 1 98.38 178 LEU B O 1
ATOM 6164 N N . ALA B 1 179 ? 12.352 0.813 12.062 1 98.5 179 ALA B N 1
ATOM 6165 C CA . ALA B 1 179 ? 13.023 1.42 13.211 1 98.5 179 ALA B CA 1
ATOM 6166 C C . ALA B 1 179 ? 12.602 2.875 13.383 1 98.5 179 ALA B C 1
ATOM 6168 O O . ALA B 1 179 ? 12.344 3.322 14.508 1 98.5 179 ALA B O 1
ATOM 6169 N N . MET B 1 180 ? 12.523 3.588 12.32 1 98.75 180 MET B N 1
ATOM 6170 C CA . MET B 1 180 ? 12.062 4.973 12.359 1 98.75 180 MET B CA 1
ATOM 6171 C C . MET B 1 180 ? 10.625 5.055 12.852 1 98.75 180 MET B C 1
ATOM 6173 O O . MET B 1 180 ? 10.266 5.98 13.578 1 98.75 180 MET B O 1
ATOM 6177 N N . THR B 1 181 ? 9.812 4.082 12.484 1 98.81 181 THR B N 1
ATOM 6178 C CA . THR B 1 181 ? 8.414 4.012 12.891 1 98.81 181 THR B CA 1
ATOM 6179 C C . THR B 1 181 ? 8.297 3.906 14.406 1 98.81 181 THR B C 1
ATOM 6181 O O . THR B 1 181 ? 7.52 4.633 15.031 1 98.81 181 THR B O 1
ATOM 6184 N N . ILE B 1 182 ? 9.086 3.029 14.977 1 98.62 182 ILE B N 1
ATOM 6185 C CA . ILE B 1 182 ? 9.047 2.797 16.422 1 98.62 182 ILE B CA 1
ATOM 6186 C C . ILE B 1 182 ? 9.453 4.07 17.156 1 98.62 182 ILE B C 1
ATOM 6188 O O . ILE B 1 182 ? 8.805 4.469 18.125 1 98.62 182 ILE B O 1
ATOM 6192 N N . PHE B 1 183 ? 10.469 4.68 16.688 1 98.62 183 PHE B N 1
ATOM 6193 C CA . PHE B 1 183 ? 10.906 5.922 17.312 1 98.62 183 PHE B CA 1
ATOM 6194 C C . PHE B 1 183 ? 9.828 6.992 17.203 1 98.62 183 PHE B C 1
ATOM 6196 O O . PHE B 1 183 ? 9.469 7.629 18.188 1 98.62 183 PHE B O 1
ATOM 6203 N N . ALA B 1 184 ? 9.32 7.223 15.977 1 98.81 184 ALA B N 1
ATOM 6204 C CA . ALA B 1 184 ? 8.398 8.32 15.688 1 98.81 184 ALA B CA 1
ATOM 6205 C C . ALA B 1 184 ? 7.113 8.18 16.484 1 98.81 184 ALA B C 1
ATOM 6207 O O . ALA B 1 184 ? 6.609 9.156 17.047 1 98.81 184 ALA B O 1
ATOM 6208 N N . ALA B 1 185 ? 6.566 7 16.531 1 98.69 185 ALA B N 1
ATOM 6209 C CA . ALA B 1 185 ? 5.34 6.762 17.297 1 98.69 185 ALA B CA 1
ATOM 6210 C C . ALA B 1 185 ? 5.57 6.969 18.781 1 98.69 185 ALA B C 1
ATOM 6212 O O . ALA B 1 185 ? 4.707 7.508 19.484 1 98.69 185 ALA B O 1
ATOM 6213 N N . SER B 1 186 ? 6.711 6.547 19.297 1 98.62 186 SER B N 1
ATOM 6214 C CA . SER B 1 186 ? 7.055 6.762 20.703 1 98.62 186 SER B CA 1
ATOM 6215 C C . SER B 1 186 ? 7.203 8.25 21.016 1 98.62 186 SER B C 1
ATOM 6217 O O . SER B 1 186 ? 6.777 8.711 22.078 1 98.62 186 SER B O 1
ATOM 6219 N N . ASP B 1 187 ? 7.863 8.891 20.078 1 98.69 187 ASP B N 1
ATOM 6220 C CA . ASP B 1 187 ? 8.016 10.336 20.203 1 98.69 187 ASP B CA 1
ATOM 6221 C C . ASP B 1 187 ? 6.656 11.023 20.25 1 98.69 187 ASP B C 1
ATOM 6223 O O . ASP B 1 187 ? 6.465 11.984 21 1 98.69 187 ASP B O 1
ATOM 6227 N N . CYS B 1 188 ? 5.715 10.586 19.469 1 98.75 188 CYS B N 1
ATOM 6228 C CA . CYS B 1 188 ? 4.363 11.133 19.422 1 98.75 188 CYS B CA 1
ATOM 6229 C C . CYS B 1 188 ? 3.646 10.898 20.75 1 98.75 188 CYS B C 1
ATOM 6231 O O . CYS B 1 188 ? 3.008 11.812 21.281 1 98.75 188 CYS B O 1
ATOM 6233 N N . LEU B 1 189 ? 3.771 9.734 21.281 1 98.44 189 LEU B N 1
ATOM 6234 C CA . LEU B 1 189 ? 3.16 9.422 22.562 1 98.44 189 LEU B CA 1
ATOM 6235 C C . LEU B 1 189 ? 3.752 10.281 23.672 1 98.44 189 LEU B C 1
ATOM 6237 O O . LEU B 1 189 ? 3.02 10.805 24.516 1 98.44 189 LEU B O 1
ATOM 6241 N N . GLY B 1 190 ? 5.074 10.391 23.672 1 98.19 190 GLY B N 1
ATOM 6242 C CA . GLY B 1 190 ? 5.719 11.25 24.656 1 98.19 190 GLY B CA 1
ATOM 6243 C C . GLY B 1 190 ? 5.273 12.695 24.562 1 98.19 190 GLY B C 1
ATOM 6244 O O . GLY B 1 190 ? 4.984 13.328 25.594 1 98.19 190 GLY B O 1
ATOM 6245 N N . ASP B 1 191 ? 5.238 13.18 23.344 1 98.31 191 ASP B N 1
ATOM 6246 C CA . ASP B 1 191 ? 4.863 14.57 23.109 1 98.31 191 ASP B CA 1
ATOM 6247 C C . ASP B 1 191 ? 3.426 14.836 23.547 1 98.31 191 ASP B C 1
ATOM 6249 O O . ASP B 1 191 ? 3.082 15.961 23.922 1 98.31 191 ASP B O 1
ATOM 6253 N N . SER B 1 192 ? 2.559 13.875 23.516 1 98.12 192 SER B N 1
ATOM 6254 C CA . SER B 1 192 ? 1.146 14.039 23.844 1 98.12 192 SER B CA 1
ATOM 6255 C C . SER B 1 192 ? 0.953 14.422 25.297 1 98.12 192 SER B C 1
ATOM 6257 O O . SER B 1 192 ? -0.061 15.023 25.656 1 98.12 192 SER B O 1
ATOM 6259 N N . GLY B 1 193 ? 1.874 13.961 26.156 1 98.12 193 GLY B N 1
ATOM 6260 C CA . GLY B 1 193 ? 1.747 14.195 27.578 1 98.12 193 GLY B CA 1
ATOM 6261 C C . GLY B 1 193 ? 0.685 13.328 28.234 1 98.12 193 GLY B C 1
ATOM 6262 O O . GLY B 1 193 ? 0.4 13.477 29.422 1 98.12 193 GLY B O 1
ATOM 6263 N N . LEU B 1 194 ? 0.016 12.5 27.5 1 97.94 194 LEU B N 1
ATOM 6264 C CA . LEU B 1 194 ? -1.006 11.586 28 1 97.94 194 LEU B CA 1
ATOM 6265 C C . LEU B 1 194 ? -0.425 10.195 28.219 1 97.94 194 LEU B C 1
ATOM 6267 O O . LEU B 1 194 ? 0.425 9.742 27.453 1 97.94 194 LEU B O 1
ATOM 6271 N N . GLU B 1 195 ? -0.853 9.602 29.281 1 96.88 195 GLU B N 1
ATOM 6272 C CA . GLU B 1 195 ? -0.481 8.211 29.5 1 96.88 195 GLU B CA 1
ATOM 6273 C C . GLU B 1 195 ? -1.305 7.273 28.625 1 96.88 195 GLU B C 1
ATOM 6275 O O . GLU B 1 195 ? -2.521 7.172 28.781 1 96.88 195 GLU B O 1
ATOM 6280 N N . TRP B 1 196 ? -0.67 6.566 27.781 1 97.12 196 TRP B N 1
ATOM 6281 C CA . TRP B 1 196 ? -1.355 5.781 26.75 1 97.12 196 TRP B CA 1
ATOM 6282 C C . TRP B 1 196 ? -2.256 4.727 27.391 1 97.12 196 TRP B C 1
ATOM 6284 O O . TRP B 1 196 ? -3.398 4.539 26.969 1 97.12 196 TRP B O 1
ATOM 6294 N N . ASP B 1 197 ? -1.758 4.012 28.359 1 96.06 197 ASP B N 1
ATOM 6295 C CA . ASP B 1 197 ? -2.52 2.918 28.953 1 96.06 197 ASP B CA 1
ATOM 6296 C C . ASP B 1 197 ? -3.801 3.43 29.609 1 96.06 197 ASP B C 1
ATOM 6298 O O . ASP B 1 197 ? -4.84 2.771 29.547 1 96.06 197 ASP B O 1
ATOM 6302 N N . ASP B 1 198 ? -3.682 4.566 30.219 1 96.75 198 ASP B N 1
ATOM 6303 C CA . ASP B 1 198 ? -4.871 5.184 30.812 1 96.75 198 ASP B CA 1
ATOM 6304 C C . ASP B 1 198 ? -5.875 5.57 29.719 1 96.75 198 ASP B C 1
ATOM 6306 O O . ASP B 1 198 ? -7.078 5.371 29.891 1 96.75 198 ASP B O 1
ATOM 6310 N N . LEU B 1 199 ? -5.383 6.156 28.672 1 97.31 199 LEU B N 1
ATOM 6311 C CA . LEU B 1 199 ? -6.238 6.559 27.547 1 97.31 199 LEU B CA 1
ATOM 6312 C C . LEU B 1 199 ? -6.918 5.348 26.922 1 97.31 199 LEU B C 1
ATOM 6314 O O . LEU B 1 199 ? -8.133 5.367 26.688 1 97.31 199 LEU B O 1
ATOM 6318 N N . ARG B 1 200 ? -6.184 4.328 26.656 1 96.69 200 ARG B N 1
ATOM 6319 C CA . ARG B 1 200 ? -6.688 3.094 26.062 1 96.69 200 ARG B CA 1
ATOM 6320 C C . ARG B 1 200 ? -7.766 2.465 26.938 1 96.69 200 ARG B C 1
ATOM 6322 O O . ARG B 1 200 ? -8.789 2.004 26.422 1 96.69 200 ARG B O 1
ATOM 6329 N N . ASP B 1 201 ? -7.566 2.455 28.266 1 96.62 201 ASP B N 1
ATOM 6330 C CA . ASP B 1 201 ? -8.453 1.77 29.203 1 96.62 201 ASP B CA 1
ATOM 6331 C C . ASP B 1 201 ? -9.797 2.488 29.312 1 96.62 201 ASP B C 1
ATOM 6333 O O . ASP B 1 201 ? -10.789 1.894 29.719 1 96.62 201 ASP B O 1
ATOM 6337 N N . ARG B 1 202 ? -9.812 3.705 28.922 1 95.69 202 ARG B N 1
ATOM 6338 C CA . ARG B 1 202 ? -11.031 4.5 29 1 95.69 202 ARG B CA 1
ATOM 6339 C C . ARG B 1 202 ? -11.945 4.219 27.812 1 95.69 202 ARG B C 1
ATOM 6341 O O . ARG B 1 202 ? -13.141 4.539 27.859 1 95.69 202 ARG B O 1
ATOM 6348 N N . LEU B 1 203 ? -11.438 3.615 26.828 1 98.19 203 LEU B N 1
ATOM 6349 C CA . LEU B 1 203 ? -12.156 3.521 25.547 1 98.19 203 LEU B CA 1
ATOM 6350 C C . LEU B 1 203 ? -12.539 2.078 25.25 1 98.19 203 LEU B C 1
ATOM 6352 O O . LEU B 1 203 ? -11.875 1.146 25.703 1 98.19 203 LEU B O 1
ATOM 6356 N N . ASP B 1 204 ? -13.688 1.881 24.484 1 98.31 204 ASP B N 1
ATOM 6357 C CA . ASP B 1 204 ? -13.859 0.631 23.75 1 98.31 204 ASP B CA 1
ATOM 6358 C C . ASP B 1 204 ? -12.672 0.364 22.844 1 98.31 204 ASP B C 1
ATOM 6360 O O . ASP B 1 204 ? -12.305 1.215 22.016 1 98.31 204 ASP B O 1
ATOM 6364 N N . PRO B 1 205 ? -12.055 -0.832 23.016 1 98.06 205 PRO B N 1
ATOM 6365 C CA . PRO B 1 205 ? -10.859 -1.111 22.219 1 98.06 205 PRO B CA 1
ATOM 6366 C C . PRO B 1 205 ? -11.094 -0.905 20.719 1 98.06 205 PRO B C 1
ATOM 6368 O O . PRO B 1 205 ? -10.148 -0.61 19.984 1 98.06 205 PRO B O 1
ATOM 6371 N N . ASP B 1 206 ? -12.266 -1.023 20.297 1 97.88 206 ASP B N 1
ATOM 6372 C CA . ASP B 1 206 ? -12.594 -0.872 18.875 1 97.88 206 ASP B CA 1
ATOM 6373 C C . ASP B 1 206 ? -12.648 0.602 18.484 1 97.88 206 ASP B C 1
ATOM 6375 O O . ASP B 1 206 ? -12.797 0.927 17.297 1 97.88 206 ASP B O 1
ATOM 6379 N N . GLN B 1 207 ? -12.516 1.55 19.391 1 98.44 207 GLN B N 1
ATOM 6380 C CA . GLN B 1 207 ? -12.586 2.982 19.125 1 98.44 207 GLN B CA 1
ATOM 6381 C C . GLN B 1 207 ? -11.195 3.57 18.906 1 98.44 207 GLN B C 1
ATOM 6383 O O . GLN B 1 207 ? -11.039 4.789 18.797 1 98.44 207 GLN B O 1
ATOM 6388 N N . ILE B 1 208 ? -10.195 2.762 18.828 1 98.75 208 ILE B N 1
ATOM 6389 C CA . ILE B 1 208 ? -8.812 3.121 18.531 1 98.75 208 ILE B CA 1
ATOM 6390 C C . ILE B 1 208 ? -8.438 2.604 17.141 1 98.75 208 ILE B C 1
ATOM 6392 O O . ILE B 1 208 ? -8.812 1.493 16.766 1 98.75 208 ILE B O 1
ATOM 6396 N N . ALA B 1 209 ? -7.719 3.389 16.344 1 98.88 209 ALA B N 1
ATOM 6397 C CA . ALA B 1 209 ? -7.238 2.906 15.055 1 98.88 209 ALA B CA 1
ATOM 6398 C C . ALA B 1 209 ? -5.82 3.396 14.773 1 98.88 209 ALA B C 1
ATOM 6400 O O . ALA B 1 209 ? -5.352 4.344 15.414 1 98.88 209 ALA B O 1
ATOM 6401 N N . VAL B 1 210 ? -5.145 2.721 13.977 1 98.94 210 VAL B N 1
ATOM 6402 C CA . VAL B 1 210 ? -3.848 3.115 13.438 1 98.94 210 VAL B CA 1
ATOM 6403 C C . VAL B 1 210 ? -3.889 3.072 11.914 1 98.94 210 VAL B C 1
ATOM 6405 O O . VAL B 1 210 ? -4.18 2.029 11.32 1 98.94 210 VAL B O 1
ATOM 6408 N N . TYR B 1 211 ? -3.674 4.141 11.219 1 98.88 211 TYR B N 1
ATOM 6409 C CA . TYR B 1 211 ? -3.484 4.227 9.773 1 98.88 211 TYR B CA 1
ATOM 6410 C C . TYR B 1 211 ? -2.098 4.758 9.438 1 98.88 211 TYR B C 1
ATOM 6412 O O . TYR B 1 211 ? -1.851 5.965 9.523 1 98.88 211 TYR B O 1
ATOM 6420 N N . ALA B 1 212 ? -1.191 3.889 9.062 1 98.88 212 ALA B N 1
ATOM 6421 C CA . ALA B 1 212 ? 0.211 4.219 8.82 1 98.88 212 ALA B CA 1
ATOM 6422 C C . ALA B 1 212 ? 0.838 3.246 7.824 1 98.88 212 ALA B C 1
ATOM 6424 O O . ALA B 1 212 ? 0.454 2.076 7.762 1 98.88 212 ALA B O 1
ATOM 6425 N N . GLY B 1 213 ? 1.71 3.707 7.004 1 98.19 213 GLY B N 1
ATOM 6426 C CA . GLY B 1 213 ? 2.342 2.832 6.027 1 98.19 213 GLY B CA 1
ATOM 6427 C C . GLY B 1 213 ? 3.631 3.398 5.465 1 98.19 213 GLY B C 1
ATOM 6428 O O . GLY B 1 213 ? 4.148 4.398 5.965 1 98.19 213 GLY B O 1
ATOM 6429 N N . ASN B 1 214 ? 4.242 2.65 4.57 1 96.81 214 ASN B N 1
ATOM 6430 C CA . ASN B 1 214 ? 5.375 2.982 3.715 1 96.81 214 ASN B CA 1
ATOM 6431 C C . ASN B 1 214 ? 4.973 3.037 2.244 1 96.81 214 ASN B C 1
ATOM 6433 O O . ASN B 1 214 ? 4.262 2.156 1.758 1 96.81 214 ASN B O 1
ATOM 6437 N N . SER B 1 215 ? 5.371 4.094 1.584 1 95.25 215 SER B N 1
ATOM 6438 C CA . SER B 1 215 ? 4.844 4.336 0.245 1 95.25 215 SER B CA 1
ATOM 6439 C C . SER B 1 215 ? 5.352 3.291 -0.745 1 95.25 215 SER B C 1
ATOM 6441 O O . SER B 1 215 ? 4.688 3.004 -1.744 1 95.25 215 SER B O 1
ATOM 6443 N N . ILE B 1 216 ? 6.531 2.705 -0.559 1 94.5 216 ILE B N 1
ATOM 6444 C CA . ILE B 1 216 ? 7.121 1.831 -1.566 1 94.5 216 ILE B CA 1
ATOM 6445 C C . ILE B 1 216 ? 7.391 0.455 -0.962 1 94.5 216 ILE B C 1
ATOM 6447 O O . ILE B 1 216 ? 7.875 -0.448 -1.649 1 94.5 216 ILE B O 1
ATOM 6451 N N . GLY B 1 217 ? 6.992 0.224 0.298 1 94.88 217 GLY B N 1
ATOM 6452 C CA . GLY B 1 217 ? 7.465 -0.966 0.988 1 94.88 217 GLY B CA 1
ATOM 6453 C C . GLY B 1 217 ? 8.906 -0.859 1.445 1 94.88 217 GLY B C 1
ATOM 6454 O O . GLY B 1 217 ? 9.586 0.121 1.141 1 94.88 217 GLY B O 1
ATOM 6455 N N . GLN B 1 218 ? 9.352 -1.812 2.283 1 97.44 218 GLN B N 1
ATOM 6456 C CA . GLN B 1 218 ? 10.734 -1.818 2.748 1 97.44 218 GLN B CA 1
ATOM 6457 C C . GLN B 1 218 ? 11.672 -2.398 1.69 1 97.44 218 GLN B C 1
ATOM 6459 O O . GLN B 1 218 ? 11.852 -3.615 1.616 1 97.44 218 GLN B O 1
ATOM 6464 N N . LEU B 1 219 ? 12.344 -1.536 0.946 1 97.38 219 LEU B N 1
ATOM 6465 C CA . LEU B 1 219 ? 13.117 -1.988 -0.204 1 97.38 219 LEU B CA 1
ATOM 6466 C C . LEU B 1 219 ? 14.594 -2.105 0.149 1 97.38 219 LEU B C 1
ATOM 6468 O O . LEU B 1 219 ? 15.43 -2.354 -0.726 1 97.38 219 LEU B O 1
ATOM 6472 N N . ASP B 1 220 ? 14.992 -1.902 1.421 1 97.5 220 ASP B N 1
ATOM 6473 C CA . ASP B 1 220 ? 16.375 -2.1 1.823 1 97.5 220 ASP B CA 1
ATOM 6474 C C . ASP B 1 220 ? 16.688 -3.58 2.029 1 97.5 220 ASP B C 1
ATOM 6476 O O . ASP B 1 220 ? 15.852 -4.441 1.745 1 97.5 220 ASP B O 1
ATOM 6480 N N . ASP B 1 221 ? 17.859 -3.928 2.484 1 96.75 221 ASP B N 1
ATOM 6481 C CA . ASP B 1 221 ? 18.344 -5.301 2.52 1 96.75 221 ASP B CA 1
ATOM 6482 C C . ASP B 1 221 ? 17.594 -6.129 3.559 1 96.75 221 ASP B C 1
ATOM 6484 O O . ASP B 1 221 ? 17.547 -7.355 3.463 1 96.75 221 ASP B O 1
ATOM 6488 N N . GLU B 1 222 ? 17.016 -5.469 4.52 1 97.69 222 GLU B N 1
ATOM 6489 C CA . GLU B 1 222 ? 16.312 -6.191 5.57 1 97.69 222 GLU B CA 1
ATOM 6490 C C . GLU B 1 222 ? 14.875 -6.492 5.164 1 97.69 222 GLU B C 1
ATOM 6492 O O . GLU B 1 222 ? 14.172 -7.227 5.859 1 97.69 222 GLU B O 1
ATOM 6497 N N . GLY B 1 223 ? 14.422 -5.965 4.043 1 97.56 223 GLY B N 1
ATOM 6498 C CA . GLY B 1 223 ? 13.109 -6.227 3.473 1 97.56 223 GLY B CA 1
ATOM 6499 C C . GLY B 1 223 ? 13.172 -6.836 2.086 1 97.56 223 GLY B C 1
ATOM 6500 O O . GLY B 1 223 ? 13.93 -7.785 1.853 1 97.56 223 GLY B O 1
ATOM 6501 N N . TRP B 1 224 ? 12.367 -6.293 1.13 1 97 224 TRP B N 1
ATOM 6502 C CA . TRP B 1 224 ? 12.258 -6.84 -0.219 1 97 224 TRP B CA 1
ATOM 6503 C C . TRP B 1 224 ? 13.562 -6.668 -0.984 1 97 224 TRP B C 1
ATOM 6505 O O . TRP B 1 224 ? 13.867 -7.449 -1.886 1 97 224 TRP B O 1
ATOM 6515 N N . GLY B 1 225 ? 14.328 -5.605 -0.594 1 97.31 225 GLY B N 1
ATOM 6516 C CA . GLY B 1 225 ? 15.586 -5.398 -1.291 1 97.31 225 GLY B CA 1
ATOM 6517 C C . GLY B 1 225 ? 16.531 -6.582 -1.19 1 97.31 225 GLY B C 1
ATOM 6518 O O . GLY B 1 225 ? 17.109 -7.012 -2.193 1 97.31 225 GLY B O 1
ATOM 6519 N N . GLY B 1 226 ? 16.703 -7.055 0.031 1 97.38 226 GLY B N 1
ATOM 6520 C CA . GLY B 1 226 ? 17.531 -8.234 0.228 1 97.38 226 GLY B CA 1
ATOM 6521 C C . GLY B 1 226 ? 16.938 -9.492 -0.369 1 97.38 226 GLY B C 1
ATOM 6522 O O . GLY B 1 226 ? 17.641 -10.312 -0.952 1 97.38 226 GLY B O 1
ATOM 6523 N N . LEU B 1 227 ? 15.625 -9.656 -0.292 1 97.81 227 LEU B N 1
ATOM 6524 C CA . LEU B 1 227 ? 14.906 -10.82 -0.789 1 97.81 227 LEU B CA 1
ATOM 6525 C C . LEU B 1 227 ? 15.055 -10.953 -2.301 1 97.81 227 LEU B C 1
ATOM 6527 O O . LEU B 1 227 ? 15.406 -12.016 -2.805 1 97.81 227 LEU B O 1
ATOM 6531 N N . LEU B 1 228 ? 14.859 -9.867 -3.037 1 97.81 228 LEU B N 1
ATOM 6532 C CA . LEU B 1 228 ? 14.797 -9.891 -4.492 1 97.81 228 LEU B CA 1
ATOM 6533 C C . LEU B 1 228 ? 16.188 -10.07 -5.09 1 97.81 228 LEU B C 1
ATOM 6535 O O . LEU B 1 228 ? 16.344 -10.547 -6.215 1 97.81 228 LEU B O 1
ATOM 6539 N N . LYS B 1 229 ? 17.203 -9.766 -4.285 1 97.19 229 LYS B N 1
ATOM 6540 C CA . LYS B 1 229 ? 18.594 -9.891 -4.75 1 97.19 229 LYS B CA 1
ATOM 6541 C C . LYS B 1 229 ? 19.188 -11.234 -4.34 1 97.19 229 LYS B C 1
ATOM 6543 O O . LYS B 1 229 ? 20.297 -11.586 -4.758 1 97.19 229 LYS B O 1
ATOM 6548 N N . SER B 1 230 ? 18.484 -11.977 -3.59 1 96.44 230 SER B N 1
ATOM 6549 C CA . SER B 1 230 ? 19.062 -13.148 -2.93 1 96.44 230 SER B CA 1
ATOM 6550 C C . SER B 1 230 ? 19.688 -14.102 -3.941 1 96.44 230 SER B C 1
ATOM 6552 O O . SER B 1 230 ? 20.859 -14.453 -3.83 1 96.44 230 SER B O 1
ATOM 6554 N N . PHE B 1 231 ? 19 -14.484 -5.035 1 95.69 231 PHE B N 1
ATOM 6555 C CA . PHE B 1 231 ? 19.5 -15.422 -6.027 1 95.69 231 PHE B CA 1
ATOM 6556 C C . PHE B 1 231 ? 20.656 -14.805 -6.816 1 95.69 231 PHE B C 1
ATOM 6558 O O . PHE B 1 231 ? 21.703 -15.414 -6.969 1 95.69 231 PHE B O 1
ATOM 6565 N N . SER B 1 232 ? 20.469 -13.578 -7.27 1 95.38 232 SER B N 1
ATOM 6566 C CA . SER B 1 232 ? 21.438 -12.938 -8.148 1 95.38 232 SER B CA 1
ATOM 6567 C C . SER B 1 232 ? 22.734 -12.633 -7.414 1 95.38 232 SER B C 1
ATOM 6569 O O . SER B 1 232 ? 23.812 -12.656 -8.008 1 95.38 232 SER B O 1
ATOM 6571 N N . SER B 1 233 ? 22.641 -12.391 -6.086 1 94.94 233 SER B N 1
ATOM 6572 C CA . SER B 1 233 ? 23.812 -12.016 -5.309 1 94.94 233 SER B CA 1
ATOM 6573 C C . SER B 1 233 ? 24.469 -13.242 -4.676 1 94.94 233 SER B C 1
ATOM 6575 O O . SER B 1 233 ? 25.5 -13.133 -4.023 1 94.94 233 SER B O 1
ATOM 6577 N N . GLY B 1 234 ? 23.859 -14.398 -4.848 1 93.44 234 GLY B N 1
ATOM 6578 C CA . GLY B 1 234 ? 24.391 -15.625 -4.281 1 93.44 234 GLY B CA 1
ATOM 6579 C C . GLY B 1 234 ? 24.156 -15.75 -2.791 1 93.44 234 GLY B C 1
ATOM 6580 O O . GLY B 1 234 ? 24.828 -16.531 -2.111 1 93.44 234 GLY B O 1
ATOM 6581 N N . LYS B 1 235 ? 23.266 -14.93 -2.293 1 93.44 235 LYS B N 1
ATOM 6582 C CA . LYS B 1 235 ? 22.922 -14.969 -0.876 1 93.44 235 LYS B CA 1
ATOM 6583 C C . LYS B 1 235 ? 21.641 -15.766 -0.65 1 93.44 235 LYS B C 1
ATOM 6585 O O . LYS B 1 235 ? 20.984 -16.172 -1.608 1 93.44 235 LYS B O 1
ATOM 6590 N N . ARG B 1 236 ? 21.391 -16.047 0.634 1 93.5 236 ARG B N 1
ATOM 6591 C CA . ARG B 1 236 ? 20.156 -16.703 1.004 1 93.5 236 ARG B CA 1
ATOM 6592 C C . ARG B 1 236 ? 19.109 -15.703 1.465 1 93.5 236 ARG B C 1
ATOM 6594 O O . ARG B 1 236 ? 19.438 -14.703 2.109 1 93.5 236 ARG B O 1
ATOM 6601 N N . ALA B 1 237 ? 17.82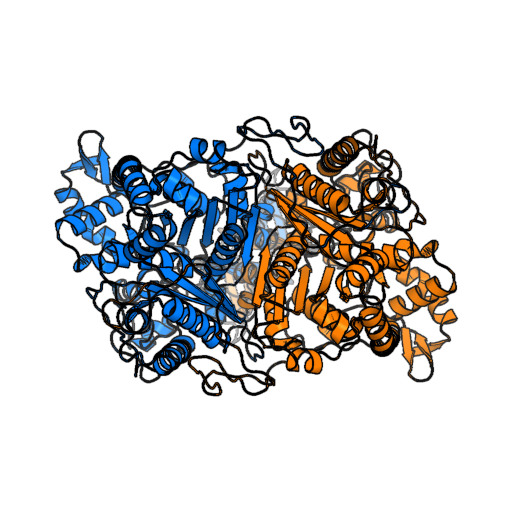8 -15.961 1.065 1 95.88 237 ALA B N 1
ATOM 6602 C CA . ALA B 1 237 ? 16.719 -15.195 1.63 1 95.88 237 ALA B CA 1
ATOM 6603 C C . ALA B 1 237 ? 16.484 -15.555 3.098 1 95.88 237 ALA B C 1
ATOM 6605 O O . ALA B 1 237 ? 16.609 -16.719 3.484 1 95.88 237 ALA B O 1
ATOM 6606 N N . THR B 1 238 ? 16.219 -14.578 3.934 1 96.25 238 THR B N 1
ATOM 6607 C CA . THR B 1 238 ? 15.938 -14.852 5.336 1 96.25 238 THR B CA 1
ATOM 6608 C C . THR B 1 238 ? 14.43 -14.93 5.574 1 96.25 238 THR B C 1
ATOM 6610 O O . THR B 1 238 ? 13.641 -14.469 4.746 1 96.25 238 THR B O 1
ATOM 6613 N N . SER B 1 239 ? 14.047 -15.477 6.742 1 95.38 239 SER B N 1
ATOM 6614 C CA . SER B 1 239 ? 12.641 -15.672 7.074 1 95.38 239 SER B CA 1
ATOM 6615 C C . SER B 1 239 ? 11.953 -14.344 7.395 1 95.38 239 SER B C 1
ATOM 6617 O O . SER B 1 239 ? 10.727 -14.273 7.449 1 95.38 239 SER B O 1
ATOM 6619 N N . LYS B 1 240 ? 12.688 -13.258 7.52 1 95.62 240 LYS B N 1
ATOM 6620 C CA . LYS B 1 240 ? 12.102 -12 7.977 1 95.62 240 LYS B CA 1
ATOM 6621 C C . LYS B 1 240 ? 11.914 -11.031 6.812 1 95.62 240 LYS B C 1
ATOM 6623 O O . LYS B 1 240 ? 11.109 -10.094 6.902 1 95.62 240 LYS B O 1
ATOM 6628 N N . GLN B 1 241 ? 12.625 -11.234 5.73 1 97 241 GLN B N 1
ATOM 6629 C CA . GLN B 1 241 ? 12.656 -10.258 4.645 1 97 241 GLN B CA 1
ATOM 6630 C C . GLN B 1 241 ? 11.273 -10.117 4.004 1 97 241 GLN B C 1
ATOM 6632 O O . GLN B 1 241 ? 10.789 -9 3.809 1 97 241 GLN B O 1
ATOM 6637 N N . MET B 1 242 ? 10.594 -11.242 3.768 1 96.25 242 MET B N 1
ATOM 6638 C CA . MET B 1 242 ? 9.312 -11.203 3.082 1 96.25 242 MET B CA 1
ATOM 6639 C C . MET B 1 242 ? 8.242 -10.547 3.957 1 96.25 242 MET B C 1
ATOM 6641 O O . MET B 1 242 ? 7.641 -9.547 3.562 1 96.25 242 MET B O 1
ATOM 6645 N N . PRO B 1 243 ? 8.047 -10.961 5.195 1 95 243 PRO B N 1
ATOM 6646 C CA . PRO B 1 243 ? 6.973 -10.367 6 1 95 243 PRO B CA 1
ATOM 6647 C C . PRO B 1 243 ? 7.242 -8.914 6.367 1 95 243 PRO B C 1
ATOM 6649 O O . PRO B 1 243 ? 6.305 -8.117 6.484 1 95 243 PRO B O 1
ATOM 6652 N N . LEU B 1 244 ? 8.484 -8.531 6.512 1 96.69 244 LEU B N 1
ATOM 6653 C CA . LEU B 1 244 ? 8.781 -7.176 6.965 1 96.69 244 LEU B CA 1
ATOM 6654 C C . LEU B 1 244 ? 8.867 -6.215 5.785 1 96.69 244 LEU B C 1
ATOM 6656 O O . LEU B 1 244 ? 8.945 -5 5.973 1 96.69 244 LEU B O 1
ATOM 6660 N N . GLY B 1 245 ? 8.758 -6.762 4.57 1 97.25 245 GLY B N 1
ATOM 6661 C CA . GLY B 1 245 ? 8.852 -5.926 3.383 1 97.25 245 GLY B CA 1
ATOM 6662 C C . GLY B 1 245 ? 7.566 -5.195 3.059 1 97.25 245 GLY B C 1
ATOM 6663 O O . GLY B 1 245 ? 7.57 -4.219 2.309 1 97.25 245 GLY B O 1
ATOM 6664 N N . TYR B 1 246 ? 6.449 -5.551 3.682 1 97.56 246 TYR B N 1
ATOM 6665 C CA . TYR B 1 246 ? 5.129 -5.035 3.34 1 97.56 246 TYR B CA 1
ATOM 6666 C C . TYR B 1 246 ? 5.012 -3.555 3.693 1 97.56 246 TYR B C 1
ATOM 6668 O O . TYR B 1 246 ? 5.566 -3.105 4.699 1 97.56 246 TYR B O 1
ATOM 6676 N N . GLY B 1 247 ? 4.242 -2.83 2.863 1 97.31 247 GLY B N 1
ATOM 6677 C CA . GLY B 1 247 ? 4.082 -1.396 3.035 1 97.31 247 GLY B CA 1
ATOM 6678 C C . GLY B 1 247 ? 3.287 -1.028 4.273 1 97.31 247 GLY B C 1
ATOM 6679 O O . GLY B 1 247 ? 3.461 0.059 4.828 1 97.31 247 GLY B O 1
ATOM 6680 N N . GLN B 1 248 ? 2.414 -1.895 4.797 1 98.06 248 GLN B N 1
ATOM 6681 C CA . GLN B 1 248 ? 1.547 -1.565 5.926 1 98.06 248 GLN B CA 1
ATOM 6682 C C . GLN B 1 248 ? 2.223 -1.896 7.254 1 98.06 248 GLN B C 1
ATOM 6684 O O . GLN B 1 248 ? 1.64 -1.688 8.32 1 98.06 248 GLN B O 1
ATOM 6689 N N . MET B 1 249 ? 3.465 -2.359 7.273 1 98 249 MET B N 1
ATOM 6690 C CA . MET B 1 249 ? 4.133 -2.85 8.477 1 98 249 MET B CA 1
ATOM 6691 C C . MET B 1 249 ? 4.211 -1.759 9.539 1 98 249 MET B C 1
ATOM 6693 O O . MET B 1 249 ? 4.152 -2.047 10.734 1 98 249 MET B O 1
ATOM 6697 N N . PRO B 1 250 ? 4.363 -0.473 9.164 1 98.5 250 PRO B N 1
ATOM 6698 C CA . PRO B 1 250 ? 4.348 0.541 10.219 1 98.5 250 PRO B CA 1
ATOM 6699 C C . PRO B 1 250 ? 3.096 0.467 11.094 1 98.5 250 PRO B C 1
ATOM 6701 O O . PRO B 1 250 ? 3.189 0.498 12.32 1 98.5 250 PRO B O 1
ATOM 6704 N N . ALA B 1 251 ? 1.948 0.359 10.477 1 98.75 251 ALA B N 1
ATOM 6705 C CA . ALA B 1 251 ? 0.709 0.233 11.234 1 98.75 251 ALA B CA 1
ATOM 6706 C C . ALA B 1 251 ? 0.696 -1.058 12.047 1 98.75 251 ALA B C 1
ATOM 6708 O O . ALA B 1 251 ? 0.284 -1.061 13.211 1 98.75 251 ALA B O 1
ATOM 6709 N N . ASP B 1 252 ? 1.134 -2.141 11.461 1 98.25 252 ASP B N 1
ATOM 6710 C CA . ASP B 1 252 ? 1.118 -3.447 12.109 1 98.25 252 ASP B CA 1
ATOM 6711 C C . ASP B 1 252 ? 2.041 -3.467 13.328 1 98.25 252 ASP B C 1
ATOM 6713 O O . ASP B 1 252 ? 1.698 -4.043 14.359 1 98.25 252 ASP B O 1
ATOM 6717 N N . PHE B 1 253 ? 3.215 -2.846 13.164 1 97.56 253 PHE B N 1
ATOM 6718 C CA . PHE B 1 253 ? 4.156 -2.764 14.273 1 97.56 253 PHE B CA 1
ATOM 6719 C C . PHE B 1 253 ? 3.568 -1.963 15.43 1 97.56 253 PHE B C 1
ATOM 6721 O O . PHE B 1 253 ? 3.746 -2.322 16.594 1 97.56 253 PHE B O 1
ATOM 6728 N N . LEU B 1 254 ? 2.93 -0.875 15.117 1 98.56 254 LEU B N 1
ATOM 6729 C CA . LEU B 1 254 ? 2.354 -0.056 16.172 1 98.56 254 LEU B CA 1
ATOM 6730 C C . LEU B 1 254 ? 1.27 -0.822 16.922 1 98.56 254 LEU B C 1
ATOM 6732 O O . LEU B 1 254 ? 1.215 -0.782 18.156 1 98.56 254 LEU B O 1
ATOM 6736 N N . ASN B 1 255 ? 0.379 -1.47 16.203 1 98.31 255 ASN B N 1
ATOM 6737 C CA . ASN B 1 255 ? -0.683 -2.238 16.844 1 98.31 255 ASN B CA 1
ATOM 6738 C C . ASN B 1 255 ? -0.118 -3.354 17.719 1 98.31 255 ASN B C 1
ATOM 6740 O O . ASN B 1 255 ? -0.593 -3.574 18.844 1 98.31 255 ASN B O 1
ATOM 6744 N N . ALA B 1 256 ? 0.913 -3.984 17.281 1 97.75 256 ALA B N 1
ATOM 6745 C CA . ALA B 1 256 ? 1.396 -5.215 17.906 1 97.75 256 ALA B CA 1
ATOM 6746 C C . ALA B 1 256 ? 2.379 -4.906 19.031 1 97.75 256 ALA B C 1
ATOM 6748 O O . ALA B 1 256 ? 2.451 -5.645 20.016 1 97.75 256 ALA B O 1
ATOM 6749 N N . TYR B 1 257 ? 3.201 -3.777 18.844 1 97.38 257 TYR B N 1
ATOM 6750 C CA . TYR B 1 257 ? 4.379 -3.693 19.703 1 97.38 257 TYR B CA 1
ATOM 6751 C C . TYR B 1 257 ? 4.418 -2.363 20.438 1 97.38 257 TYR B C 1
ATOM 6753 O O . TYR B 1 257 ? 5.27 -2.152 21.297 1 97.38 257 TYR B O 1
ATOM 6761 N N . VAL B 1 258 ? 3.537 -1.434 20.094 1 98 258 VAL B N 1
ATOM 6762 C CA . VAL B 1 258 ? 3.609 -0.127 20.75 1 98 258 VAL B CA 1
ATOM 6763 C C . VAL B 1 258 ? 2.299 0.162 21.469 1 98 258 VAL B C 1
ATOM 6765 O O . VAL B 1 258 ? 2.305 0.548 22.641 1 98 258 VAL B O 1
ATOM 6768 N N . LEU B 1 259 ? 1.141 -0.146 20.828 1 98.31 259 LEU B N 1
ATOM 6769 C CA . LEU B 1 259 ? -0.133 0.336 21.344 1 98.31 259 LEU B CA 1
ATOM 6770 C C . LEU B 1 259 ? -0.979 -0.82 21.875 1 98.31 259 LEU B C 1
ATOM 6772 O O . LEU B 1 259 ? -1.878 -0.618 22.688 1 98.31 259 LEU B O 1
ATOM 6776 N N . GLY B 1 260 ? -0.788 -2.006 21.391 1 97.69 260 GLY B N 1
ATOM 6777 C CA . GLY B 1 260 ? -1.682 -3.107 21.703 1 97.69 260 GLY B CA 1
ATOM 6778 C C . GLY B 1 260 ? -3.105 -2.877 21.234 1 97.69 260 GLY B C 1
ATOM 6779 O O . GLY B 1 260 ? -4.059 -3.256 21.906 1 97.69 260 GLY B O 1
ATOM 6780 N N . SER B 1 261 ? -3.238 -2.258 20.094 1 98.19 261 SER B N 1
ATOM 6781 C CA . SER B 1 261 ? -4.562 -1.883 19.609 1 98.19 261 SER B CA 1
ATOM 6782 C C . SER B 1 261 ? -5.223 -3.031 18.859 1 98.19 261 SER B C 1
ATOM 6784 O O . SER B 1 261 ? -4.57 -3.713 18.062 1 98.19 261 SER B O 1
ATOM 6786 N N . VAL B 1 262 ? -6.562 -3.266 19.125 1 98.38 262 VAL B N 1
ATOM 6787 C CA . VAL B 1 262 ? -7.312 -4.293 18.406 1 98.38 262 VAL B CA 1
ATOM 6788 C C . VAL B 1 262 ? -8.367 -3.641 17.516 1 98.38 262 VAL B C 1
ATOM 6790 O O . VAL B 1 262 ? -9.242 -4.32 16.984 1 98.38 262 VAL B O 1
ATOM 6793 N N . GLY B 1 263 ? -8.344 -2.307 17.391 1 98.44 263 GLY B N 1
ATOM 6794 C CA . GLY B 1 263 ? -9.328 -1.57 16.609 1 98.44 263 GLY B CA 1
ATOM 6795 C C . GLY B 1 263 ? -8.969 -1.479 15.141 1 98.44 263 GLY B C 1
ATOM 6796 O O . GLY B 1 263 ? -8.469 -2.441 14.555 1 98.44 263 GLY B O 1
ATOM 6797 N N . GLY B 1 264 ? -9.344 -0.41 14.539 1 98.25 264 GLY B N 1
ATOM 6798 C CA . GLY B 1 264 ? -9.094 -0.245 13.117 1 98.25 264 GLY B CA 1
ATOM 6799 C C . GLY B 1 264 ? -7.617 -0.209 12.766 1 98.25 264 GLY B C 1
ATOM 6800 O O . GLY B 1 264 ? -6.797 0.234 13.57 1 98.25 264 GLY B O 1
ATOM 6801 N N . THR B 1 265 ? -7.258 -0.631 11.57 1 98.69 265 THR B N 1
ATOM 6802 C CA . THR B 1 265 ? -5.875 -0.643 11.102 1 98.69 265 THR B CA 1
ATOM 6803 C C . THR B 1 265 ? -5.816 -0.571 9.578 1 98.69 265 THR B C 1
ATOM 6805 O O . THR B 1 265 ? -6.781 -0.918 8.898 1 98.69 265 THR B O 1
ATOM 6808 N N . GLY B 1 266 ? -4.664 -0.136 9.062 1 97.94 266 GLY B N 1
ATOM 6809 C CA . GLY B 1 266 ? -4.445 -0.139 7.625 1 97.94 266 GLY B CA 1
ATOM 6810 C C . GLY B 1 266 ? -3.43 0.897 7.176 1 97.94 266 GLY B C 1
ATOM 6811 O O . GLY B 1 266 ? -2.951 1.696 7.984 1 97.94 266 GLY B O 1
ATOM 6812 N N . ALA B 1 267 ? -3.133 0.83 5.969 1 98.5 267 ALA B N 1
ATOM 6813 C CA . ALA B 1 267 ? -2.293 1.808 5.281 1 98.5 267 ALA B CA 1
ATOM 6814 C C . ALA B 1 267 ? -2.859 2.15 3.906 1 98.5 267 ALA B C 1
ATOM 6816 O O . ALA B 1 267 ? -3.156 1.257 3.111 1 98.5 267 ALA B O 1
ATOM 6817 N N . ALA B 1 268 ? -3.014 3.416 3.67 1 98.38 268 ALA B N 1
ATOM 6818 C CA . ALA B 1 268 ? -3.465 3.865 2.355 1 98.38 268 ALA B CA 1
ATOM 6819 C C . ALA B 1 268 ? -2.289 4.336 1.503 1 98.38 268 ALA B C 1
ATOM 6821 O O . ALA B 1 268 ? -1.377 4.996 2.006 1 98.38 268 ALA B O 1
ATOM 6822 N N . LEU B 1 269 ? -2.359 3.941 0.214 1 98.19 269 LEU B N 1
ATOM 6823 C CA . LEU B 1 269 ? -1.284 4.297 -0.706 1 98.19 269 LEU B CA 1
ATOM 6824 C C . LEU B 1 269 ? -1.736 5.383 -1.677 1 98.19 269 LEU B C 1
ATOM 6826 O O . LEU B 1 269 ? -2.781 5.25 -2.318 1 98.19 269 LEU B O 1
ATOM 6830 N N . GLY B 1 270 ? -0.984 6.441 -1.763 1 97.62 270 GLY B N 1
ATOM 6831 C CA . GLY B 1 270 ? -1.062 7.523 -2.729 1 97.62 270 GLY B CA 1
ATOM 6832 C C . GLY B 1 270 ? 0.3 8.031 -3.17 1 97.62 270 GLY B C 1
ATOM 6833 O O . GLY B 1 270 ? 0.501 9.234 -3.326 1 97.62 270 GLY B O 1
ATOM 6834 N N . ALA B 1 271 ? 1.22 7.121 -3.307 1 97.31 271 ALA B N 1
ATOM 6835 C CA . ALA B 1 271 ? 2.6 7.488 -3.611 1 97.31 271 ALA B CA 1
ATOM 6836 C C . ALA B 1 271 ? 3.102 8.57 -2.664 1 97.31 271 ALA B C 1
ATOM 6838 O O . ALA B 1 271 ? 3.049 8.414 -1.442 1 97.31 271 ALA B O 1
ATOM 6839 N N . CYS B 1 272 ? 3.498 9.703 -3.219 1 97.94 272 CYS B N 1
ATOM 6840 C CA . CYS B 1 272 ? 4.082 10.766 -2.408 1 97.94 272 CYS B CA 1
ATOM 6841 C C . CYS B 1 272 ? 3.014 11.477 -1.592 1 97.94 272 CYS B C 1
ATOM 6843 O O . CYS B 1 272 ? 3.33 12.258 -0.689 1 97.94 272 CYS B O 1
ATOM 6845 N N . ALA B 1 273 ? 1.763 11.133 -1.783 1 98.5 273 ALA B N 1
ATOM 6846 C CA . ALA B 1 273 ? 0.666 11.75 -1.043 1 98.5 273 ALA B CA 1
ATOM 6847 C C . ALA B 1 273 ? 0.145 10.82 0.047 1 98.5 273 ALA B C 1
ATOM 6849 O O . ALA B 1 273 ? -0.869 11.109 0.687 1 98.5 273 ALA B O 1
ATOM 6850 N N . SER B 1 274 ? 0.781 9.75 0.313 1 98.81 274 SER B N 1
ATOM 6851 C CA . SER B 1 274 ? 0.298 8.656 1.147 1 98.81 274 SER B CA 1
ATOM 6852 C C . SER B 1 274 ? -0.046 9.141 2.551 1 98.81 274 SER B C 1
ATOM 6854 O O . SER B 1 274 ? -1.018 8.68 3.152 1 98.81 274 SER B O 1
ATOM 6856 N N . PHE B 1 275 ? 0.755 10.008 3.156 1 98.88 275 PHE B N 1
ATOM 6857 C CA . PHE B 1 275 ? 0.454 10.492 4.496 1 98.88 275 PHE B CA 1
ATOM 6858 C C . PHE B 1 275 ? -0.943 11.094 4.555 1 98.88 275 PHE B C 1
ATOM 6860 O O . PHE B 1 275 ? -1.702 10.836 5.488 1 98.88 275 PHE B O 1
ATOM 6867 N N . LEU B 1 276 ? -1.307 11.914 3.572 1 98.94 276 LEU B N 1
ATOM 6868 C CA . LEU B 1 276 ? -2.613 12.562 3.564 1 98.94 276 LEU B CA 1
ATOM 6869 C C . LEU B 1 276 ? -3.725 11.547 3.34 1 98.94 276 LEU B C 1
ATOM 6871 O O . LEU B 1 276 ? -4.828 11.703 3.865 1 98.94 276 LEU B O 1
ATOM 6875 N N . TYR B 1 277 ? -3.428 10.531 2.551 1 98.88 277 TYR B N 1
ATOM 6876 C CA . TYR B 1 277 ? -4.398 9.453 2.398 1 98.88 277 TYR B CA 1
ATOM 6877 C C . TYR B 1 277 ? -4.695 8.789 3.738 1 98.88 277 TYR B C 1
ATOM 6879 O O . TYR B 1 277 ? -5.852 8.508 4.059 1 98.88 277 TYR B O 1
ATOM 6887 N N . ASN B 1 278 ? -3.625 8.508 4.508 1 98.88 278 ASN B N 1
ATOM 6888 C CA . ASN B 1 278 ? -3.809 7.969 5.852 1 98.88 278 ASN B CA 1
ATOM 6889 C C . ASN B 1 278 ? -4.559 8.945 6.75 1 98.88 278 ASN B C 1
ATOM 6891 O O . ASN B 1 278 ? -5.414 8.547 7.539 1 98.88 278 ASN B O 1
ATOM 6895 N N . LEU B 1 279 ? -4.176 10.195 6.648 1 98.94 279 LEU B N 1
ATOM 6896 C CA . LEU B 1 279 ? -4.832 11.227 7.441 1 98.94 279 LEU B CA 1
ATOM 6897 C C . LEU B 1 279 ? -6.328 11.266 7.152 1 98.94 279 LEU B C 1
ATOM 6899 O O . LEU B 1 279 ? -7.141 11.398 8.07 1 98.94 279 LEU B O 1
ATOM 6903 N N . ARG B 1 280 ? -6.688 11.156 5.926 1 98.75 280 ARG B N 1
ATOM 6904 C CA . ARG B 1 280 ? -8.086 11.141 5.523 1 98.75 280 ARG B CA 1
ATOM 6905 C C . ARG B 1 280 ? -8.836 10 6.203 1 98.75 280 ARG B C 1
ATOM 6907 O O . ARG B 1 280 ? -9.961 10.18 6.672 1 98.75 280 ARG B O 1
ATOM 6914 N N . LEU B 1 281 ? -8.234 8.844 6.25 1 98.69 281 LEU B N 1
ATOM 6915 C CA . LEU B 1 281 ? -8.867 7.703 6.902 1 98.69 281 LEU B CA 1
ATOM 6916 C C . LEU B 1 281 ? -9.164 8.016 8.367 1 98.69 281 LEU B C 1
ATOM 6918 O O . LEU B 1 281 ? -10.258 7.719 8.852 1 98.69 281 LEU B O 1
ATOM 6922 N N . GLY B 1 282 ? -8.141 8.57 9.055 1 98.75 282 GLY B N 1
ATOM 6923 C CA . GLY B 1 282 ? -8.336 8.914 10.453 1 98.75 282 GLY B CA 1
ATOM 6924 C C . GLY B 1 282 ? -9.438 9.93 10.672 1 98.75 282 GLY B C 1
ATOM 6925 O O . GLY B 1 282 ? -10.297 9.75 11.539 1 98.75 282 GLY B O 1
ATOM 6926 N N . VAL B 1 283 ? -9.453 10.953 9.836 1 98.19 283 VAL B N 1
ATOM 6927 C CA . VAL B 1 283 ? -10.438 12.031 9.93 1 98.19 283 VAL B CA 1
ATOM 6928 C C . VAL B 1 283 ? -11.836 11.477 9.688 1 98.19 283 VAL B C 1
ATOM 6930 O O . VAL B 1 283 ? -12.766 11.758 10.445 1 98.19 283 VAL B O 1
ATOM 6933 N N . ASP B 1 284 ? -11.984 10.672 8.648 1 97.44 284 ASP B N 1
ATOM 6934 C CA . ASP B 1 284 ? -13.281 10.125 8.266 1 97.44 284 ASP B CA 1
ATOM 6935 C C . ASP B 1 284 ? -13.836 9.211 9.359 1 97.44 284 ASP B C 1
ATOM 6937 O O . ASP B 1 284 ? -15.031 9.242 9.656 1 97.44 284 ASP B O 1
ATOM 6941 N N . ASP B 1 285 ? -13.008 8.391 9.938 1 98.06 285 ASP B N 1
ATOM 6942 C CA . ASP B 1 285 ? -13.469 7.445 10.945 1 98.06 285 ASP B CA 1
ATOM 6943 C C . ASP B 1 285 ? -13.906 8.172 12.219 1 98.06 285 ASP B C 1
ATOM 6945 O O . ASP B 1 285 ? -14.867 7.762 12.867 1 98.06 285 ASP B O 1
ATOM 6949 N N . ILE B 1 286 ? -13.148 9.18 12.594 1 98.12 286 ILE B N 1
ATOM 6950 C CA . ILE B 1 286 ? -13.531 9.953 13.773 1 98.12 286 ILE B CA 1
ATOM 6951 C C . ILE B 1 286 ? -14.844 10.688 13.5 1 98.12 286 ILE B C 1
ATOM 6953 O O . ILE B 1 286 ? -15.75 10.68 14.336 1 98.12 286 ILE B O 1
ATOM 6957 N N . ARG B 1 287 ? -14.969 11.289 12.344 1 96 287 ARG B N 1
ATOM 6958 C CA . ARG B 1 287 ? -16.172 12.031 11.969 1 96 287 ARG B CA 1
ATOM 6959 C C . ARG B 1 287 ? -17.391 11.109 11.953 1 96 287 ARG B C 1
ATOM 6961 O O . ARG B 1 287 ? -18.484 11.523 12.336 1 96 287 ARG B O 1
ATOM 6968 N N . ALA B 1 288 ? -17.188 9.898 11.523 1 94.56 288 ALA B N 1
ATOM 6969 C CA . ALA B 1 288 ? -18.281 8.945 11.414 1 94.56 288 ALA B CA 1
ATOM 6970 C C . ALA B 1 288 ? -18.609 8.336 12.781 1 94.56 288 ALA B C 1
ATOM 6972 O O . ALA B 1 288 ? -19.578 7.57 12.906 1 94.56 288 ALA B O 1
ATOM 6973 N N . GLY B 1 289 ? -17.844 8.609 13.836 1 95.19 289 GLY B N 1
ATOM 6974 C CA . GLY B 1 289 ? -18.094 8.117 15.18 1 95.19 289 GLY B CA 1
ATOM 6975 C C . GLY B 1 289 ? -17.531 6.723 15.414 1 95.19 289 GLY B C 1
ATOM 6976 O O . GLY B 1 289 ? -17.781 6.121 16.469 1 95.19 289 GLY B O 1
ATOM 6977 N N . ARG B 1 290 ? -16.766 6.203 14.438 1 96 290 ARG B N 1
ATOM 6978 C CA . ARG B 1 290 ? -16.25 4.844 14.539 1 96 290 ARG B CA 1
ATOM 6979 C C . ARG B 1 290 ? -15.031 4.797 15.461 1 96 290 ARG B C 1
ATOM 6981 O O . ARG B 1 290 ? -14.75 3.764 16.062 1 96 290 ARG B O 1
ATOM 6988 N N . ARG B 1 291 ? -14.273 5.895 15.484 1 98.38 291 ARG B N 1
ATOM 6989 C CA . ARG B 1 291 ? -13.055 5.977 16.281 1 98.38 291 ARG B CA 1
ATOM 6990 C C . ARG B 1 291 ? -13.039 7.25 17.125 1 98.38 291 ARG B C 1
ATOM 6992 O O . ARG B 1 291 ? -13.586 8.273 16.719 1 98.38 291 ARG B O 1
ATOM 6999 N N . ARG B 1 292 ? -12.367 7.191 18.25 1 98.62 292 ARG B N 1
ATOM 7000 C CA . ARG B 1 292 ? -12.211 8.359 19.109 1 98.62 292 ARG B CA 1
ATOM 7001 C C . ARG B 1 292 ? -10.758 8.805 19.188 1 98.62 292 ARG B C 1
ATOM 7003 O O . ARG B 1 292 ? -10.469 9.977 19.453 1 98.62 292 ARG B O 1
ATOM 7010 N N . VAL B 1 293 ? -9.82 7.879 18.969 1 98.75 293 VAL B N 1
ATOM 7011 C CA . VAL B 1 293 ? -8.391 8.18 18.891 1 98.75 293 VAL B CA 1
ATOM 7012 C C . VAL B 1 293 ? -7.777 7.422 17.703 1 98.75 293 VAL B C 1
ATOM 7014 O O . VAL B 1 293 ? -8.016 6.227 17.531 1 98.75 293 VAL B O 1
ATOM 7017 N N . VAL B 1 294 ? -7.023 8.109 16.875 1 98.88 294 VAL B N 1
ATOM 7018 C CA . VAL B 1 294 ? -6.375 7.5 15.711 1 98.88 294 VAL B CA 1
ATOM 7019 C C . VAL B 1 294 ? -4.922 7.965 15.633 1 98.88 294 VAL B C 1
ATOM 7021 O O . VAL B 1 294 ? -4.641 9.164 15.711 1 98.88 294 VAL B O 1
ATOM 7024 N N . MET B 1 295 ? -4.004 7.059 15.594 1 98.88 295 MET B N 1
ATOM 7025 C CA . MET B 1 295 ? -2.615 7.359 15.25 1 98.88 295 MET B CA 1
ATOM 7026 C C . MET B 1 295 ? -2.404 7.285 13.742 1 98.88 295 MET B C 1
ATOM 7028 O O . MET B 1 295 ? -2.691 6.262 13.117 1 98.88 295 MET B O 1
ATOM 7032 N N . VAL B 1 296 ? -1.964 8.367 13.133 1 98.88 296 VAL B N 1
ATOM 7033 C CA . VAL B 1 296 ? -1.753 8.461 11.695 1 98.88 296 VAL B CA 1
ATOM 7034 C C . VAL B 1 296 ? -0.273 8.695 11.398 1 98.88 296 VAL B C 1
ATOM 7036 O O . VAL B 1 296 ? 0.381 9.492 12.078 1 98.88 296 VAL B O 1
ATOM 7039 N N . GLY B 1 297 ? 0.27 7.965 10.383 1 98.81 297 GLY B N 1
ATOM 7040 C CA . GLY B 1 297 ? 1.666 8.266 10.109 1 98.81 297 GLY B CA 1
ATOM 7041 C C . GLY B 1 297 ? 2.199 7.555 8.883 1 98.81 297 GLY B C 1
ATOM 7042 O O . GLY B 1 297 ? 1.454 6.863 8.188 1 98.81 297 GLY B O 1
ATOM 7043 N N . THR B 1 298 ? 3.404 7.801 8.5 1 98.81 298 THR B N 1
ATOM 7044 C CA . THR B 1 298 ? 4.195 7.16 7.461 1 98.81 298 THR B CA 1
ATOM 7045 C C . THR B 1 298 ? 5.668 7.102 7.859 1 98.81 298 THR B C 1
ATOM 7047 O O . THR B 1 298 ? 6.113 7.867 8.719 1 98.81 298 THR B O 1
ATOM 7050 N N . ALA B 1 299 ? 6.375 6.176 7.305 1 98.88 299 ALA B N 1
ATOM 7051 C CA . ALA B 1 299 ? 7.82 6.066 7.461 1 98.88 299 ALA B CA 1
ATOM 7052 C C . ALA B 1 299 ? 8.477 5.574 6.176 1 98.88 299 ALA B C 1
ATOM 7054 O O . ALA B 1 299 ? 8.211 4.457 5.723 1 98.88 299 ALA B O 1
ATOM 7055 N N . ASP B 1 300 ? 9.312 6.375 5.605 1 98.69 300 ASP B N 1
ATOM 7056 C CA . ASP B 1 300 ? 10.016 6.031 4.371 1 98.69 300 ASP B CA 1
ATOM 7057 C C . ASP B 1 300 ? 11.516 6.254 4.512 1 98.69 300 ASP B C 1
ATOM 7059 O O . ASP B 1 300 ? 11.953 7.309 4.969 1 98.69 300 ASP B O 1
ATOM 7063 N N . ALA B 1 301 ? 12.297 5.246 4.219 1 98.5 301 ALA B N 1
ATOM 7064 C CA . ALA B 1 301 ? 13.75 5.289 4.191 1 98.5 301 ALA B CA 1
ATOM 7065 C C . ALA B 1 301 ? 14.289 4.871 2.824 1 98.5 301 ALA B C 1
ATOM 7067 O O . ALA B 1 301 ? 14.938 3.83 2.693 1 98.5 301 ALA B O 1
ATOM 7068 N N . PRO B 1 302 ? 14.109 5.699 1.829 1 98.12 302 PRO B N 1
ATOM 7069 C CA . PRO B 1 302 ? 14.352 5.285 0.446 1 98.12 302 PRO B CA 1
ATOM 7070 C C . PRO B 1 302 ? 15.797 5.52 0.005 1 98.12 302 PRO B C 1
ATOM 7072 O O . PRO B 1 302 ? 16.141 5.277 -1.155 1 98.12 302 PRO B O 1
ATOM 7075 N N . ILE B 1 303 ? 16.688 6.016 0.893 1 98.31 303 ILE B N 1
ATOM 7076 C CA . ILE B 1 303 ? 18.047 6.363 0.491 1 98.31 303 ILE B CA 1
ATOM 7077 C C . ILE B 1 303 ? 18.891 5.098 0.377 1 98.31 303 ILE B C 1
ATOM 7079 O O . ILE B 1 303 ? 19.734 4.828 1.232 1 98.31 303 ILE B O 1
ATOM 7083 N N . THR B 1 304 ? 18.672 4.309 -0.652 1 97.62 304 THR B N 1
ATOM 7084 C CA . THR B 1 304 ? 19.438 3.129 -1.038 1 97.62 304 THR B CA 1
ATOM 7085 C C . THR B 1 304 ? 19.922 3.246 -2.48 1 97.62 304 THR B C 1
ATOM 7087 O O . THR B 1 304 ? 19.328 3.984 -3.279 1 97.62 304 THR B O 1
ATOM 7090 N N . PRO B 1 305 ? 20.984 2.588 -2.84 1 97.31 305 PRO B N 1
ATOM 7091 C CA . PRO B 1 305 ? 21.516 2.693 -4.199 1 97.31 305 PRO B CA 1
ATOM 7092 C C . PRO B 1 305 ? 20.469 2.395 -5.27 1 97.31 305 PRO B C 1
ATOM 7094 O O . PRO B 1 305 ? 20.344 3.137 -6.25 1 97.31 305 PRO B O 1
ATOM 7097 N N . GLU B 1 306 ? 19.688 1.359 -5.086 1 97.75 306 GLU B N 1
ATOM 7098 C CA . GLU B 1 306 ? 18.75 0.908 -6.117 1 97.75 306 GLU B CA 1
ATOM 7099 C C . GLU B 1 306 ? 17.594 1.882 -6.277 1 97.75 306 GLU B C 1
ATOM 7101 O O . GLU B 1 306 ? 17.172 2.18 -7.398 1 97.75 306 GLU B O 1
ATOM 7106 N N . VAL B 1 307 ? 17.062 2.367 -5.168 1 98.06 307 VAL B N 1
ATOM 7107 C CA . VAL B 1 307 ? 15.93 3.293 -5.223 1 98.06 307 VAL B CA 1
ATOM 7108 C C . VAL B 1 307 ? 16.375 4.613 -5.848 1 98.06 307 VAL B C 1
ATOM 7110 O O . VAL B 1 307 ? 15.672 5.176 -6.691 1 98.06 307 VAL B O 1
ATOM 7113 N N . ILE B 1 308 ? 17.531 5.105 -5.43 1 98.31 308 ILE B N 1
ATOM 7114 C CA . ILE B 1 308 ? 18.078 6.332 -6.004 1 98.31 308 ILE B CA 1
ATOM 7115 C C . ILE B 1 308 ? 18.281 6.152 -7.508 1 98.31 308 ILE B C 1
ATOM 7117 O O . ILE B 1 308 ? 17.922 7.027 -8.297 1 98.31 308 ILE B O 1
ATOM 7121 N N . GLU B 1 309 ? 18.797 5.016 -7.926 1 97.56 309 GLU B N 1
ATOM 7122 C CA . GLU B 1 309 ? 18.984 4.738 -9.344 1 97.56 309 GLU B CA 1
ATOM 7123 C C . GLU B 1 309 ? 17.656 4.699 -10.086 1 97.56 309 GLU B C 1
ATOM 7125 O O . GLU B 1 309 ? 17.562 5.152 -11.227 1 97.56 309 GLU B O 1
ATOM 7130 N N . GLY B 1 310 ? 16.688 4.082 -9.445 1 97.75 310 GLY B N 1
ATOM 7131 C CA . GLY B 1 310 ? 15.359 4.023 -10.047 1 97.75 310 GLY B CA 1
ATOM 7132 C C . GLY B 1 310 ? 14.797 5.395 -10.375 1 97.75 310 GLY B C 1
ATOM 7133 O O . GLY B 1 310 ? 14.328 5.625 -11.492 1 97.75 310 GLY B O 1
ATOM 7134 N N . PHE B 1 311 ? 14.852 6.277 -9.43 1 97.75 311 PHE B N 1
ATOM 7135 C CA . PHE B 1 311 ? 14.328 7.625 -9.641 1 97.75 311 PHE B CA 1
ATOM 7136 C C . PHE B 1 311 ? 15.227 8.414 -10.586 1 97.75 311 PHE B C 1
ATOM 7138 O O . PHE B 1 311 ? 14.742 9.242 -11.359 1 97.75 311 PHE B O 1
ATOM 7145 N N . ARG B 1 312 ? 16.5 8.188 -10.523 1 97.25 312 ARG B N 1
ATOM 7146 C CA . ARG B 1 312 ? 17.406 8.859 -11.438 1 97.25 312 ARG B CA 1
ATOM 7147 C C . ARG B 1 312 ? 17.141 8.453 -12.883 1 97.25 312 ARG B C 1
ATOM 7149 O O . ARG B 1 312 ? 17.125 9.305 -13.781 1 97.25 312 ARG B O 1
ATOM 7156 N N . SER B 1 313 ? 16.938 7.117 -13.125 1 96.25 313 SER B N 1
ATOM 7157 C CA . SER B 1 313 ? 16.766 6.57 -14.469 1 96.25 313 SER B CA 1
ATOM 7158 C C . SER B 1 313 ? 15.547 7.156 -15.156 1 96.25 313 SER B C 1
ATOM 7160 O O . SER B 1 313 ? 15.484 7.211 -16.391 1 96.25 313 SER B O 1
ATOM 7162 N N . MET B 1 314 ? 14.625 7.586 -14.406 1 94.44 314 MET B N 1
ATOM 7163 C CA . MET B 1 314 ? 13.438 8.18 -15.008 1 94.44 314 MET B CA 1
ATOM 7164 C C . MET B 1 314 ? 13.562 9.695 -15.086 1 94.44 314 MET B C 1
ATOM 7166 O O . MET B 1 314 ? 12.602 10.391 -15.414 1 94.44 314 MET B O 1
ATOM 7170 N N . GLY B 1 315 ? 14.656 10.227 -14.625 1 94.56 315 GLY B N 1
ATOM 7171 C CA . GLY B 1 315 ? 14.945 11.641 -14.781 1 94.56 315 GLY B CA 1
ATOM 7172 C C . GLY B 1 315 ? 14.312 12.5 -13.695 1 94.56 315 GLY B C 1
ATOM 7173 O O . GLY B 1 315 ? 14.086 13.695 -13.898 1 94.56 315 GLY B O 1
ATOM 7174 N N . ALA B 1 316 ? 14.078 11.906 -12.523 1 95.56 316 ALA B N 1
ATOM 7175 C CA . ALA B 1 316 ? 13.305 12.625 -11.508 1 95.56 316 ALA B CA 1
ATOM 7176 C C . ALA B 1 316 ? 14.227 13.297 -10.492 1 95.56 316 ALA B C 1
ATOM 7178 O O . ALA B 1 316 ? 13.836 14.258 -9.828 1 95.56 316 ALA B O 1
ATOM 7179 N N . LEU B 1 317 ? 15.445 12.82 -10.328 1 97.88 317 LEU B N 1
ATOM 7180 C CA . LEU B 1 317 ? 16.328 13.305 -9.266 1 97.88 317 LEU B CA 1
ATOM 7181 C C . LEU B 1 317 ? 17.281 14.367 -9.797 1 97.88 317 LEU B C 1
ATOM 7183 O O . LEU B 1 317 ? 17.641 14.352 -10.977 1 97.88 317 LEU B O 1
ATOM 7187 N N . ALA B 1 318 ? 17.609 15.266 -8.922 1 98.19 318 ALA B N 1
ATOM 7188 C CA . ALA B 1 318 ? 18.719 16.172 -9.203 1 98.19 318 ALA B CA 1
ATOM 7189 C C . ALA B 1 318 ? 20.047 15.438 -9.164 1 98.19 318 ALA B C 1
ATOM 7191 O O . ALA B 1 318 ? 20.609 15.219 -8.094 1 98.19 318 ALA B O 1
ATOM 7192 N N . ASP B 1 319 ? 20.531 15.062 -10.336 1 97.69 319 ASP B N 1
ATOM 7193 C CA . ASP B 1 319 ? 21.812 14.367 -10.367 1 97.69 319 ASP B CA 1
ATOM 7194 C C . ASP B 1 319 ? 22.969 15.359 -10.453 1 97.69 319 ASP B C 1
ATOM 7196 O O . ASP B 1 319 ? 22.766 16.562 -10.633 1 97.69 319 ASP B O 1
ATOM 7200 N N . ASP B 1 320 ? 24.172 14.922 -10.266 1 97.88 320 ASP B N 1
ATOM 7201 C CA . ASP B 1 320 ? 25.344 15.781 -10.164 1 97.88 320 ASP B CA 1
ATOM 7202 C C . ASP B 1 320 ? 25.547 16.578 -11.453 1 97.88 320 ASP B C 1
ATOM 7204 O O . ASP B 1 320 ? 25.906 17.75 -11.406 1 97.88 320 ASP B O 1
ATOM 7208 N N . ASP B 1 321 ? 25.438 15.938 -12.578 1 97.56 321 ASP B N 1
ATOM 7209 C CA . ASP B 1 321 ? 25.609 16.641 -13.844 1 97.56 321 ASP B CA 1
ATOM 7210 C C . ASP B 1 321 ? 24.578 17.766 -13.984 1 97.56 321 ASP B C 1
ATOM 7212 O O . ASP B 1 321 ? 24.906 18.844 -14.469 1 97.56 321 ASP B O 1
ATOM 7216 N N . GLY B 1 322 ? 23.359 17.453 -13.609 1 97.5 322 GLY B N 1
ATOM 7217 C CA . GLY B 1 322 ? 22.328 18.469 -13.641 1 97.5 322 GLY B CA 1
ATOM 7218 C C . GLY B 1 322 ? 22.625 19.656 -12.742 1 97.5 322 GLY B C 1
ATOM 7219 O O . GLY B 1 322 ? 22.406 20.797 -13.133 1 97.5 322 GLY B O 1
ATOM 7220 N N . LEU B 1 323 ? 23.062 19.438 -11.547 1 97.75 323 LEU B N 1
ATOM 7221 C CA . LEU B 1 323 ? 23.391 20.484 -10.594 1 97.75 323 LEU B CA 1
ATOM 7222 C C . LEU B 1 323 ? 24.547 21.344 -11.102 1 97.75 323 LEU B C 1
ATOM 7224 O O . LEU B 1 323 ? 24.547 22.562 -10.945 1 97.75 323 LEU B O 1
ATOM 7228 N N . LYS B 1 324 ? 25.562 20.672 -11.656 1 98.06 324 LYS B N 1
ATOM 7229 C CA . LYS B 1 324 ? 26.703 21.406 -12.227 1 98.06 324 LYS B CA 1
ATOM 7230 C C . LYS B 1 324 ? 26.234 22.328 -13.359 1 98.06 324 LYS B C 1
ATOM 7232 O O . LYS B 1 324 ? 26.656 23.484 -13.43 1 98.06 324 LYS B O 1
ATOM 7237 N N . ALA B 1 325 ? 25.406 21.781 -14.18 1 97.06 325 ALA B N 1
ATOM 7238 C CA . ALA B 1 325 ? 24.906 22.547 -15.32 1 97.06 325 ALA B CA 1
ATOM 7239 C C . ALA B 1 325 ? 24.062 23.734 -14.859 1 97.06 325 ALA B C 1
ATOM 7241 O O . ALA B 1 325 ? 24.125 24.812 -15.445 1 97.06 325 ALA B O 1
ATOM 7242 N N . LEU B 1 326 ? 23.266 23.531 -13.852 1 95.19 326 LEU B N 1
ATOM 7243 C CA . LEU B 1 326 ? 22.359 24.547 -13.328 1 95.19 326 LEU B CA 1
ATOM 7244 C C . LEU B 1 326 ? 23.141 25.766 -12.852 1 95.19 326 LEU B C 1
ATOM 7246 O O . LEU B 1 326 ? 22.703 26.906 -13.062 1 95.19 326 LEU B O 1
ATOM 7250 N N . ASP B 1 327 ? 24.266 25.594 -12.25 1 94.56 327 ASP B N 1
ATOM 7251 C CA . ASP B 1 327 ? 25.016 26.688 -11.648 1 94.56 327 ASP B CA 1
ATOM 7252 C C . ASP B 1 327 ? 26.344 26.922 -12.383 1 94.56 327 ASP B C 1
ATOM 7254 O O . ASP B 1 327 ? 27.188 27.688 -11.922 1 94.56 327 ASP B O 1
ATOM 7258 N N . ALA B 1 328 ? 26.547 26.312 -13.516 1 96.31 328 ALA B N 1
ATOM 7259 C CA . ALA B 1 328 ? 27.75 26.422 -14.328 1 96.31 328 ALA B CA 1
ATOM 7260 C C . ALA B 1 328 ? 29 26.141 -13.5 1 96.31 328 ALA B C 1
ATOM 7262 O O . ALA B 1 328 ? 29.922 26.938 -13.461 1 96.31 328 ALA B O 1
ATOM 7263 N N . LEU B 1 329 ? 28.953 25.016 -12.789 1 96.44 329 LEU B N 1
ATOM 7264 C CA . LEU B 1 329 ? 30.047 24.594 -11.93 1 96.44 329 LEU B CA 1
ATOM 7265 C C . LEU B 1 329 ? 30.781 23.391 -12.523 1 96.44 329 LEU B C 1
ATOM 7267 O O . LEU B 1 329 ? 30.156 22.562 -13.18 1 96.44 329 LEU B O 1
ATOM 7271 N N . GLU B 1 330 ? 32.062 23.297 -12.273 1 95.62 330 GLU B N 1
ATOM 7272 C CA . GLU B 1 330 ? 32.844 22.125 -12.664 1 95.62 330 GLU B CA 1
ATOM 7273 C C . GLU B 1 330 ? 32.844 21.062 -11.57 1 95.62 330 GLU B C 1
ATOM 7275 O O . GLU B 1 330 ? 32.844 19.859 -11.852 1 95.62 330 GLU B O 1
ATOM 7280 N N . LEU B 1 331 ? 32.875 21.516 -10.367 1 95.38 331 LEU B N 1
ATOM 7281 C CA . LEU B 1 331 ? 32.875 20.656 -9.188 1 95.38 331 LEU B CA 1
ATOM 7282 C C . LEU B 1 331 ? 31.844 21.109 -8.18 1 95.38 331 LEU B C 1
ATOM 7284 O O . LEU B 1 331 ? 31.625 22.312 -7.996 1 95.38 331 LEU B O 1
ATOM 7288 N N . LEU B 1 332 ? 31.25 20.109 -7.578 1 97.25 332 LEU B N 1
ATOM 7289 C CA . LEU B 1 332 ? 30.281 20.406 -6.527 1 97.25 332 LEU B CA 1
ATOM 7290 C C . LEU B 1 332 ? 30.922 20.328 -5.152 1 97.25 332 LEU B C 1
ATOM 7292 O O . LEU B 1 332 ? 31.703 19.406 -4.883 1 97.25 332 LEU B O 1
ATOM 7296 N N . THR B 1 333 ? 30.641 21.281 -4.289 1 97.31 333 THR B N 1
ATOM 7297 C CA . THR B 1 333 ? 31.078 21.281 -2.902 1 97.31 333 THR B CA 1
ATOM 7298 C C . THR B 1 333 ? 29.953 20.844 -1.969 1 97.31 333 THR B C 1
ATOM 7300 O O . THR B 1 333 ? 28.812 20.703 -2.398 1 97.31 333 THR B O 1
ATOM 7303 N N . ASP B 1 334 ? 30.297 20.688 -0.71 1 97.12 334 ASP B N 1
ATOM 7304 C CA . ASP B 1 334 ? 29.281 20.344 0.285 1 97.12 334 ASP B CA 1
ATOM 7305 C C . ASP B 1 334 ? 28.203 21.422 0.365 1 97.12 334 ASP B C 1
ATOM 7307 O O . ASP B 1 334 ? 27.031 21.109 0.57 1 97.12 334 ASP B O 1
ATOM 7311 N N . ALA B 1 335 ? 28.578 22.625 0.261 1 96.38 335 ALA B N 1
ATOM 7312 C CA . ALA B 1 335 ? 27.625 23.719 0.289 1 96.38 335 ALA B CA 1
ATOM 7313 C C . ALA B 1 335 ? 26.656 23.641 -0.89 1 96.38 335 ALA B C 1
ATOM 7315 O O . ALA B 1 335 ? 25.484 23.984 -0.761 1 96.38 335 ALA B O 1
ATOM 7316 N N . ASP B 1 336 ? 27.172 23.219 -2.037 1 97.38 336 ASP B N 1
ATOM 7317 C CA . ASP B 1 336 ? 26.312 23.062 -3.217 1 97.38 336 ASP B CA 1
ATOM 7318 C C . ASP B 1 336 ? 25.281 21.953 -3.012 1 97.38 336 ASP B C 1
ATOM 7320 O O . ASP B 1 336 ? 24.125 22.094 -3.412 1 97.38 336 ASP B O 1
ATOM 7324 N N . TYR B 1 337 ? 25.734 20.828 -2.434 1 98.12 337 TYR B N 1
ATOM 7325 C CA . TYR B 1 337 ? 24.828 19.719 -2.172 1 98.12 337 TYR B CA 1
ATOM 7326 C C . TYR B 1 337 ? 23.703 20.141 -1.227 1 98.12 337 TYR B C 1
ATOM 7328 O O . TYR B 1 337 ? 22.578 19.656 -1.341 1 98.12 337 TYR B O 1
ATOM 7336 N N . GLN B 1 338 ? 23.938 21.016 -0.318 1 97.69 338 GLN B N 1
ATOM 7337 C CA . GLN B 1 338 ? 22.938 21.469 0.65 1 97.69 338 GLN B CA 1
ATOM 7338 C C . GLN B 1 338 ? 21.859 22.312 -0.023 1 97.69 338 GLN B C 1
ATOM 7340 O O . GLN B 1 338 ? 20.781 22.516 0.548 1 97.69 338 GLN B O 1
ATOM 7345 N N . ARG B 1 339 ? 22.094 22.766 -1.224 1 97.19 339 ARG B N 1
ATOM 7346 C CA . ARG B 1 339 ? 21.141 23.609 -1.954 1 97.19 339 ARG B CA 1
ATOM 7347 C C . ARG B 1 339 ? 20.578 22.859 -3.164 1 97.19 339 ARG B C 1
ATOM 7349 O O . ARG B 1 339 ? 20.125 23.484 -4.117 1 97.19 339 ARG B O 1
ATOM 7356 N N . ALA B 1 340 ? 20.672 21.547 -3.121 1 98.19 340 ALA B N 1
ATOM 7357 C CA . ALA B 1 340 ? 20.328 20.734 -4.285 1 98.19 340 ALA B CA 1
ATOM 7358 C C . ALA B 1 340 ? 18.828 20.844 -4.605 1 98.19 340 ALA B C 1
ATOM 7360 O O . ALA B 1 340 ? 18.438 20.766 -5.77 1 98.19 340 ALA B O 1
ATOM 7361 N N . CYS B 1 341 ? 18 20.969 -3.602 1 98.62 341 CYS B N 1
ATOM 7362 C CA . CYS B 1 341 ? 16.562 21.047 -3.768 1 98.62 341 CYS B CA 1
ATOM 7363 C C . CYS B 1 341 ? 16.094 22.5 -3.828 1 98.62 341 CYS B C 1
ATOM 7365 O O . CYS B 1 341 ? 16.234 23.234 -2.85 1 98.62 341 CYS B O 1
ATOM 7367 N N . ARG B 1 342 ? 15.445 22.906 -4.922 1 98.25 342 ARG B N 1
ATOM 7368 C CA . ARG B 1 342 ? 15.172 24.328 -5.156 1 98.25 342 ARG B CA 1
ATOM 7369 C C . ARG B 1 342 ? 13.742 24.531 -5.664 1 98.25 342 ARG B C 1
ATOM 7371 O O . ARG B 1 342 ? 13.539 24.984 -6.789 1 98.25 342 ARG B O 1
ATOM 7378 N N . PRO B 1 343 ? 12.766 24.312 -4.855 1 98.5 343 PRO B N 1
ATOM 7379 C CA . PRO B 1 343 ? 11.383 24.5 -5.297 1 98.5 343 PRO B CA 1
ATOM 7380 C C . PRO B 1 343 ? 11.148 25.891 -5.887 1 98.5 343 PRO B C 1
ATOM 7382 O O . PRO B 1 343 ? 11.609 26.891 -5.328 1 98.5 343 PRO B O 1
ATOM 7385 N N . PHE B 1 344 ? 10.469 25.969 -7.066 1 98.62 344 PHE B N 1
ATOM 7386 C CA . PHE B 1 344 ? 9.961 27.141 -7.766 1 98.62 344 PHE B CA 1
ATOM 7387 C C . PHE B 1 344 ? 11.109 27.969 -8.328 1 98.62 344 PHE B C 1
ATOM 7389 O O . PHE B 1 344 ? 10.883 29 -8.953 1 98.62 344 PHE B O 1
ATOM 7396 N N . ALA B 1 345 ? 12.367 27.609 -8.102 1 98.38 345 ALA B N 1
ATOM 7397 C CA . ALA B 1 345 ? 13.539 28.188 -8.75 1 98.38 345 ALA B CA 1
ATOM 7398 C C . ALA B 1 345 ? 13.961 27.375 -9.961 1 98.38 345 ALA B C 1
ATOM 7400 O O . ALA B 1 345 ? 13.289 26.406 -10.336 1 98.38 345 ALA B O 1
ATOM 7401 N N . ARG B 1 346 ? 15.016 27.875 -10.648 1 97.25 346 ARG B N 1
ATOM 7402 C CA . ARG B 1 346 ? 15.633 26.969 -11.609 1 97.25 346 ARG B CA 1
ATOM 7403 C C . ARG B 1 346 ? 16.141 25.703 -10.922 1 97.25 346 ARG B C 1
ATOM 7405 O O . ARG B 1 346 ? 16.844 25.781 -9.914 1 97.25 346 ARG B O 1
ATOM 7412 N N . ASN B 1 347 ? 15.648 24.609 -11.406 1 97.94 347 ASN B N 1
ATOM 7413 C CA . ASN B 1 347 ? 15.938 23.328 -10.758 1 97.94 347 ASN B CA 1
ATOM 7414 C C . ASN B 1 347 ? 16.078 22.203 -11.773 1 97.94 347 ASN B C 1
ATOM 7416 O O . ASN B 1 347 ? 15.938 22.422 -12.977 1 97.94 347 ASN B O 1
ATOM 7420 N N . CYS B 1 348 ? 16.484 21 -11.328 1 97.12 348 CYS B N 1
ATOM 7421 C CA . CYS B 1 348 ? 16.734 19.922 -12.281 1 97.12 348 CYS B CA 1
ATOM 7422 C C . CYS B 1 348 ? 16.281 18.578 -11.734 1 97.12 348 CYS B C 1
ATOM 7424 O O . CYS B 1 348 ? 16.672 17.531 -12.25 1 97.12 348 CYS B O 1
ATOM 7426 N N . GLY B 1 349 ? 15.516 18.531 -10.625 1 97.38 349 GLY B N 1
ATOM 7427 C CA . GLY B 1 349 ? 15.031 17.297 -10.031 1 97.38 349 GLY B CA 1
ATOM 7428 C C . GLY B 1 349 ? 14.875 17.375 -8.523 1 97.38 349 GLY B C 1
ATOM 7429 O O . GLY B 1 349 ? 15.352 18.328 -7.898 1 97.38 349 GLY B O 1
ATOM 7430 N N . PHE B 1 350 ? 14.133 16.406 -8.016 1 97.56 350 PHE B N 1
ATOM 7431 C CA . PHE B 1 350 ? 13.984 16.469 -6.562 1 97.56 350 PHE B CA 1
ATOM 7432 C C . PHE B 1 350 ? 15.156 15.781 -5.871 1 97.56 350 PHE B C 1
ATOM 7434 O O . PHE B 1 350 ? 15.977 15.133 -6.527 1 97.56 350 PHE B O 1
ATOM 7441 N N . THR B 1 351 ? 15.383 16.047 -4.617 1 98.81 351 THR B N 1
ATOM 7442 C CA . THR B 1 351 ? 16.359 15.438 -3.736 1 98.81 351 THR B CA 1
ATOM 7443 C C . THR B 1 351 ? 15.695 14.461 -2.771 1 98.81 351 THR B C 1
ATOM 7445 O O . THR B 1 351 ? 14.773 14.844 -2.041 1 98.81 351 THR B O 1
ATOM 7448 N N . MET B 1 352 ? 16.172 13.25 -2.781 1 98.62 352 MET B N 1
ATOM 7449 C CA . MET B 1 352 ? 15.57 12.219 -1.941 1 98.62 352 MET B CA 1
ATOM 7450 C C . MET B 1 352 ? 15.734 12.555 -0.464 1 98.62 352 MET B C 1
ATOM 7452 O O . MET B 1 352 ? 16.734 13.148 -0.064 1 98.62 352 MET B O 1
ATOM 7456 N N . GLY B 1 353 ? 14.75 12.234 0.338 1 98.75 353 GLY B N 1
ATOM 7457 C CA . GLY B 1 353 ? 14.82 12.359 1.785 1 98.75 353 GLY B CA 1
ATOM 7458 C C . GLY B 1 353 ? 14.25 11.156 2.516 1 98.75 353 GLY B C 1
ATOM 7459 O O . GLY B 1 353 ? 13.539 10.344 1.924 1 98.75 353 GLY B O 1
ATOM 7460 N N . GLU B 1 354 ? 14.586 10.922 3.746 1 98.75 354 GLU B N 1
ATOM 7461 C CA . GLU B 1 354 ? 13.953 9.938 4.621 1 98.75 354 GLU B CA 1
ATOM 7462 C C . GLU B 1 354 ? 13.289 10.609 5.816 1 98.75 354 GLU B C 1
ATOM 7464 O O . GLU B 1 354 ? 13.75 11.648 6.289 1 98.75 354 GLU B O 1
ATOM 7469 N N . SER B 1 355 ? 12.156 10.109 6.211 1 98.88 355 SER B N 1
ATOM 7470 C CA . SER B 1 355 ? 11.375 10.727 7.281 1 98.88 355 SER B CA 1
ATOM 7471 C C . SER B 1 355 ? 10.352 9.75 7.844 1 98.88 355 SER B C 1
ATOM 7473 O O . SER B 1 355 ? 9.953 8.797 7.172 1 98.88 355 SER B O 1
ATOM 7475 N N . SER B 1 356 ? 10.055 9.859 9.039 1 98.94 356 SER B N 1
ATOM 7476 C CA . SER B 1 356 ? 8.922 9.234 9.719 1 98.94 356 SER B CA 1
ATOM 7477 C C . SER B 1 356 ? 8.148 10.25 10.555 1 98.94 356 SER B C 1
ATOM 7479 O O . SER B 1 356 ? 8.727 10.922 11.414 1 98.94 356 SER B O 1
ATOM 7481 N N . GLN B 1 357 ? 6.867 10.422 10.273 1 98.94 357 GLN B N 1
ATOM 7482 C CA . GLN B 1 357 ? 6.02 11.406 10.938 1 98.94 357 GLN B CA 1
ATOM 7483 C C . GLN B 1 357 ? 4.715 10.781 11.414 1 98.94 357 GLN B C 1
ATOM 7485 O O . GLN B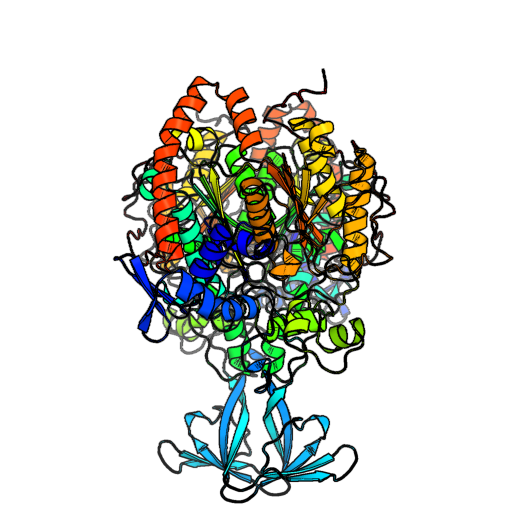 1 357 ? 4.055 10.055 10.664 1 98.94 357 GLN B O 1
ATOM 7490 N N . PHE B 1 358 ? 4.359 11.031 12.695 1 98.88 358 PHE B N 1
ATOM 7491 C CA . PHE B 1 358 ? 3.121 10.523 13.273 1 98.88 358 PHE B CA 1
ATOM 7492 C C . PHE B 1 358 ? 2.363 11.641 13.984 1 98.88 358 PHE B C 1
ATOM 7494 O O . PHE B 1 358 ? 2.973 12.516 14.602 1 98.88 358 PHE B O 1
ATOM 7501 N N . VAL B 1 359 ? 1.062 11.641 13.852 1 98.88 359 VAL B N 1
ATOM 7502 C CA . VAL B 1 359 ? 0.177 12.523 14.617 1 98.88 359 VAL B CA 1
ATOM 7503 C C . VAL B 1 359 ? -0.913 11.695 15.297 1 98.88 359 VAL B C 1
ATOM 7505 O O . VAL B 1 359 ? -1.321 10.648 14.781 1 98.88 359 VAL B O 1
ATOM 7508 N N . MET B 1 360 ? -1.308 12.094 16.422 1 98.81 360 MET B N 1
ATOM 7509 C CA . MET B 1 360 ? -2.438 11.508 17.141 1 98.81 360 MET B CA 1
ATOM 7510 C C . MET B 1 360 ? -3.682 12.375 17 1 98.81 360 MET B C 1
ATOM 7512 O O . MET B 1 360 ? -3.67 13.547 17.375 1 98.81 360 MET B O 1
ATOM 7516 N N . LEU B 1 361 ? -4.719 11.836 16.406 1 98.81 361 LEU B N 1
ATOM 7517 C CA . LEU B 1 361 ? -6.008 12.508 16.266 1 98.81 361 LEU B CA 1
ATOM 7518 C C . LEU B 1 361 ? -6.98 12.062 17.344 1 98.81 361 LEU B C 1
ATOM 7520 O O . LEU B 1 361 ? -7.016 10.883 17.703 1 98.81 361 LEU B O 1
ATOM 7524 N N . MET B 1 362 ? -7.742 13 17.891 1 98.69 362 MET B N 1
ATOM 7525 C CA . MET B 1 362 ? -8.797 12.727 18.859 1 98.69 362 MET B CA 1
ATOM 7526 C C . MET B 1 362 ? -10.086 13.445 18.484 1 98.69 362 MET B C 1
ATOM 7528 O O . MET B 1 362 ? -10.047 14.523 17.891 1 98.69 362 MET B O 1
ATOM 7532 N N . ASP B 1 363 ? -11.219 12.859 18.75 1 98.38 363 ASP B N 1
ATOM 7533 C CA . ASP B 1 363 ? -12.453 13.633 18.672 1 98.38 363 ASP B CA 1
ATOM 7534 C C . ASP B 1 363 ? -12.492 14.719 19.75 1 98.38 363 ASP B C 1
ATOM 7536 O O . ASP B 1 363 ? -11.766 14.633 20.734 1 98.38 363 ASP B O 1
ATOM 7540 N N . ASP B 1 364 ? -13.234 15.773 19.547 1 97.5 364 ASP B N 1
ATOM 7541 C CA . ASP B 1 364 ? -13.188 16.953 20.406 1 97.5 364 ASP B CA 1
ATOM 7542 C C . ASP B 1 364 ? -13.609 16.594 21.844 1 97.5 364 ASP B C 1
ATOM 7544 O O . ASP B 1 364 ? -13.016 17.094 22.797 1 97.5 364 ASP B O 1
ATOM 7548 N N . ASP B 1 365 ? -14.57 15.656 22.016 1 97.81 365 ASP B N 1
ATOM 7549 C CA . ASP B 1 365 ? -15.016 15.297 23.359 1 97.81 365 ASP B CA 1
ATOM 7550 C C . ASP B 1 365 ? -13.875 14.664 24.156 1 97.81 365 ASP B C 1
ATOM 7552 O O . ASP B 1 365 ? -13.641 15.031 25.312 1 97.81 365 ASP B O 1
ATOM 7556 N N . LEU B 1 366 ? -13.242 13.727 23.547 1 98.38 366 LEU B N 1
ATOM 7557 C CA . LEU B 1 366 ? -12.148 13.039 24.234 1 98.38 366 LEU B CA 1
ATOM 7558 C C . LEU B 1 366 ? -11 14 24.531 1 98.38 366 LEU B C 1
ATOM 7560 O O . LEU B 1 366 ? -10.383 13.93 25.594 1 98.38 366 LEU B O 1
ATOM 7564 N N . ALA B 1 367 ? -10.641 14.836 23.562 1 98.5 367 ALA B N 1
ATOM 7565 C CA . ALA B 1 367 ? -9.578 15.82 23.766 1 98.5 367 ALA B CA 1
ATOM 7566 C C . ALA B 1 367 ? -9.867 16.703 24.969 1 98.5 367 ALA B C 1
ATOM 7568 O O . ALA B 1 367 ? -8.977 16.969 25.781 1 98.5 367 ALA B O 1
ATOM 7569 N N . LEU B 1 368 ? -11.102 17.188 25.094 1 98.38 368 LEU B N 1
ATOM 7570 C CA . LEU B 1 368 ? -11.484 18.062 26.188 1 98.38 368 LEU B CA 1
ATOM 7571 C C . LEU B 1 368 ? -11.484 17.297 27.516 1 98.38 368 LEU B C 1
ATOM 7573 O O . LEU B 1 368 ? -11.008 17.812 28.531 1 98.38 368 LEU B O 1
ATOM 7577 N N . GLU B 1 369 ? -11.953 16.062 27.438 1 97.31 369 GLU B N 1
ATOM 7578 C CA . GLU B 1 369 ? -12.062 15.234 28.641 1 97.31 369 GLU B CA 1
ATOM 7579 C C . GLU B 1 369 ? -10.68 14.914 29.203 1 97.31 369 GLU B C 1
ATOM 7581 O O . GLU B 1 369 ? -10.5 14.867 30.422 1 97.31 369 GLU B O 1
ATOM 7586 N N . THR B 1 370 ? -9.727 14.711 28.375 1 98 370 THR B N 1
ATOM 7587 C CA . THR B 1 370 ? -8.422 14.219 28.797 1 98 370 THR B CA 1
ATOM 7588 C C . THR B 1 370 ? -7.465 15.383 29.062 1 98 370 THR B C 1
ATOM 7590 O O . THR B 1 370 ? -6.371 15.188 29.594 1 98 370 THR B O 1
ATOM 7593 N N . GLY B 1 371 ? -7.844 16.594 28.688 1 98.38 371 GLY B N 1
ATOM 7594 C CA . GLY B 1 371 ? -6.93 17.719 28.797 1 98.38 371 GLY B CA 1
ATOM 7595 C C . GLY B 1 371 ? -5.805 17.672 27.781 1 98.38 371 GLY B C 1
ATOM 7596 O O . GLY B 1 371 ? -4.691 18.125 28.047 1 98.38 371 GLY B O 1
ATOM 7597 N N . ALA B 1 372 ? -6.062 17.047 26.641 1 98.56 372 ALA B N 1
ATOM 7598 C CA . ALA B 1 372 ? -5.039 16.953 25.594 1 98.56 372 ALA B CA 1
ATOM 7599 C C . ALA B 1 372 ? -4.613 18.344 25.141 1 98.56 372 ALA B C 1
ATOM 7601 O O . ALA B 1 372 ? -5.445 19.25 25 1 98.56 372 ALA B O 1
ATOM 7602 N N . ASN B 1 373 ? -3.291 18.562 25 1 98.44 373 ASN B N 1
ATOM 7603 C CA . ASN B 1 373 ? -2.809 19.797 24.375 1 98.44 373 ASN B CA 1
ATOM 7604 C C . ASN B 1 373 ? -3.09 19.812 22.875 1 98.44 373 ASN B C 1
ATOM 7606 O O . ASN B 1 373 ? -2.527 19.016 22.125 1 98.44 373 ASN B O 1
ATOM 7610 N N . ILE B 1 374 ? -3.951 20.703 22.422 1 98.56 374 ILE B N 1
ATOM 7611 C CA . ILE B 1 374 ? -4.398 20.734 21.047 1 98.56 374 ILE B CA 1
ATOM 7612 C C . ILE B 1 374 ? -3.424 21.562 20.203 1 98.56 374 ILE B C 1
ATOM 7614 O O . ILE B 1 374 ? -3.25 22.75 20.438 1 98.56 374 ILE B O 1
ATOM 7618 N N . LEU B 1 375 ? -2.779 20.891 19.203 1 98.62 375 LEU B N 1
ATOM 7619 C CA . LEU B 1 375 ? -1.812 21.547 18.328 1 98.62 375 LEU B CA 1
ATOM 7620 C C . LEU B 1 375 ? -2.494 22.109 17.094 1 98.62 375 LEU B C 1
ATOM 7622 O O . LEU B 1 375 ? -1.909 22.922 16.375 1 98.62 375 LEU B O 1
ATOM 7626 N N . GLY B 1 376 ? -3.656 21.719 16.781 1 98.44 376 GLY B N 1
ATOM 7627 C CA . GLY B 1 376 ? -4.488 22.109 15.656 1 98.44 376 GLY B CA 1
ATOM 7628 C C . GLY B 1 376 ? -5.621 21.125 15.383 1 98.44 376 GLY B C 1
ATOM 7629 O O . GLY B 1 376 ? -5.883 20.234 16.203 1 98.44 376 GLY B O 1
ATOM 7630 N N . SER B 1 377 ? -6.418 21.344 14.398 1 98.56 377 SER B N 1
ATOM 7631 C CA . SER B 1 377 ? -7.457 20.406 13.977 1 98.56 377 SER B CA 1
ATOM 7632 C C . SER B 1 377 ? -7.445 20.219 12.469 1 98.56 377 SER B C 1
ATOM 7634 O O . SER B 1 377 ? -6.922 21.047 11.727 1 98.56 377 SER B O 1
ATOM 7636 N N . VAL B 1 378 ? -7.891 19.094 12.016 1 98.75 378 VAL B N 1
ATOM 7637 C CA . VAL B 1 378 ? -7.957 18.719 10.602 1 98.75 378 VAL B CA 1
ATOM 7638 C C . VAL B 1 378 ? -9.406 18.469 10.203 1 98.75 378 VAL B C 1
ATOM 7640 O O . VAL B 1 378 ? -9.891 17.328 10.297 1 98.75 378 VAL B O 1
ATOM 7643 N N . PRO B 1 379 ? -10.031 19.453 9.648 1 97.94 379 PRO B N 1
ATOM 7644 C CA . PRO B 1 379 ? -11.445 19.266 9.305 1 97.94 379 PRO B CA 1
ATOM 7645 C C . PRO B 1 379 ? -11.648 18.328 8.117 1 97.94 379 PRO B C 1
ATOM 7647 O O . PRO B 1 379 ? -12.664 17.641 8.047 1 97.94 379 PRO B O 1
ATOM 7650 N N . ALA B 1 380 ? -10.711 18.328 7.152 1 97.88 380 ALA B N 1
ATOM 7651 C CA . ALA B 1 380 ? -10.906 17.469 5.992 1 97.88 380 ALA B CA 1
ATOM 7652 C C . ALA B 1 380 ? -9.609 17.281 5.215 1 97.88 380 ALA B C 1
ATOM 7654 O O . ALA B 1 380 ? -8.703 18.109 5.309 1 97.88 380 ALA B O 1
ATOM 7655 N N . VAL B 1 381 ? -9.531 16.234 4.508 1 98.62 381 VAL B N 1
ATOM 7656 C CA . VAL B 1 381 ? -8.555 15.969 3.457 1 98.62 381 VAL B CA 1
ATOM 7657 C C . VAL B 1 381 ? -9.281 15.602 2.162 1 98.62 381 VAL B C 1
ATOM 7659 O O . VAL B 1 381 ? -10.148 14.727 2.154 1 98.62 381 VAL B O 1
ATOM 7662 N N . PHE B 1 382 ? -8.938 16.266 1.085 1 98.5 382 PHE B N 1
ATOM 7663 C CA . PHE B 1 382 ? -9.539 15.977 -0.213 1 98.5 382 PHE B CA 1
ATOM 7664 C C . PHE B 1 382 ? -8.547 15.258 -1.121 1 98.5 382 PHE B C 1
ATOM 7666 O O . PHE B 1 382 ? -7.367 15.609 -1.16 1 98.5 382 PHE B O 1
ATOM 7673 N N . VAL B 1 383 ? -9.008 14.203 -1.785 1 98.62 383 VAL B N 1
ATOM 7674 C CA . VAL B 1 383 ? -8.188 13.367 -2.666 1 98.62 383 VAL B CA 1
ATOM 7675 C C . VAL B 1 383 ? -8.852 13.273 -4.039 1 98.62 383 VAL B C 1
ATOM 7677 O O . VAL B 1 383 ? -10.047 12.977 -4.141 1 98.62 383 VAL B O 1
ATOM 7680 N N . ASN B 1 384 ? -8.039 13.492 -5.098 1 98.69 384 ASN B N 1
ATOM 7681 C CA . ASN B 1 384 ? -8.586 13.422 -6.453 1 98.69 384 ASN B CA 1
ATOM 7682 C C . ASN B 1 384 ? -7.566 12.859 -7.438 1 98.69 384 ASN B C 1
ATOM 7684 O O . ASN B 1 384 ? -6.375 13.148 -7.34 1 98.69 384 ASN B O 1
ATOM 7688 N N . ALA B 1 385 ? -8.047 12.062 -8.406 1 98.5 385 ALA B N 1
ATOM 7689 C CA . ALA B 1 385 ? -7.223 11.508 -9.477 1 98.5 385 ALA B CA 1
ATOM 7690 C C . ALA B 1 385 ? -7.055 12.508 -10.617 1 98.5 385 ALA B C 1
ATOM 7692 O O . ALA B 1 385 ? -7.672 13.578 -10.602 1 98.5 385 ALA B O 1
ATOM 7693 N N . ASP B 1 386 ? -6.227 12.188 -11.609 1 97.69 386 ASP B N 1
ATOM 7694 C CA . ASP B 1 386 ? -5.879 13.117 -12.68 1 97.69 386 ASP B CA 1
ATOM 7695 C C . ASP B 1 386 ? -6.762 12.891 -13.906 1 97.69 386 ASP B C 1
ATOM 7697 O O . ASP B 1 386 ? -6.816 13.742 -14.805 1 97.69 386 ASP B O 1
ATOM 7701 N N . GLY B 1 387 ? -7.5 11.742 -13.922 1 97.06 387 GLY B N 1
ATOM 7702 C CA . GLY B 1 387 ? -8.18 11.398 -15.156 1 97.06 387 GLY B CA 1
ATOM 7703 C C . GLY B 1 387 ? -7.238 10.914 -16.25 1 97.06 387 GLY B C 1
ATOM 7704 O O . GLY B 1 387 ? -6.258 10.227 -15.961 1 97.06 387 GLY B O 1
ATOM 7705 N N . TRP B 1 388 ? -7.508 11.242 -17.469 1 96.69 388 TRP B N 1
ATOM 7706 C CA . TRP B 1 388 ? -6.773 10.742 -18.625 1 96.69 388 TRP B CA 1
ATOM 7707 C C . TRP B 1 388 ? -5.332 11.242 -18.609 1 96.69 388 TRP B C 1
ATOM 7709 O O . TRP B 1 388 ? -5.074 12.414 -18.312 1 96.69 388 TRP B O 1
ATOM 7719 N N . LYS B 1 389 ? -4.398 10.344 -18.938 1 94.94 389 LYS B N 1
ATOM 7720 C CA . LYS B 1 389 ? -2.979 10.688 -18.906 1 94.94 389 LYS B CA 1
ATOM 7721 C C . LYS B 1 389 ? -2.229 10.016 -20.062 1 94.94 389 LYS B C 1
ATOM 7723 O O . LYS B 1 389 ? -2.637 8.961 -20.547 1 94.94 389 LYS B O 1
ATOM 7728 N N . ARG B 1 390 ? -1.138 10.633 -20.406 1 90.06 390 ARG B N 1
ATOM 7729 C CA . ARG B 1 390 ? -0.17 10.008 -21.312 1 90.06 390 ARG B CA 1
ATOM 7730 C C . ARG B 1 390 ? 0.976 9.375 -20.531 1 90.06 390 ARG B C 1
ATOM 7732 O O . ARG B 1 390 ? 1.462 8.297 -20.891 1 90.06 390 ARG B O 1
ATOM 7739 N N . SER B 1 391 ? 1.454 10.109 -19.594 1 89.06 391 SER B N 1
ATOM 7740 C CA . SER B 1 391 ? 2.496 9.625 -18.688 1 89.06 391 SER B CA 1
ATOM 7741 C C . SER B 1 391 ? 1.971 9.477 -17.266 1 89.06 391 SER B C 1
ATOM 7743 O O . SER B 1 391 ? 1.429 10.422 -16.703 1 89.06 391 SER B O 1
ATOM 7745 N N . ILE B 1 392 ? 2.168 8.32 -16.688 1 88.06 392 ILE B N 1
ATOM 7746 C CA . ILE B 1 392 ? 1.606 7.98 -15.391 1 88.06 392 ILE B CA 1
ATOM 7747 C C . ILE B 1 392 ? 2.23 8.875 -14.312 1 88.06 392 ILE B C 1
ATOM 7749 O O . ILE B 1 392 ? 1.59 9.18 -13.305 1 88.06 392 ILE B O 1
ATOM 7753 N N . SER B 1 393 ? 3.471 9.32 -14.539 1 86.88 393 SER B N 1
ATOM 7754 C CA . SER B 1 393 ? 4.176 10.078 -13.508 1 86.88 393 SER B CA 1
ATOM 7755 C C . SER B 1 393 ? 3.986 11.578 -13.695 1 86.88 393 SER B C 1
ATOM 7757 O O . SER B 1 393 ? 4.34 12.367 -12.812 1 86.88 393 SER B O 1
ATOM 7759 N N . ALA B 1 394 ? 3.436 11.969 -14.758 1 88.25 394 ALA B N 1
ATOM 7760 C CA . ALA B 1 394 ? 3.273 13.398 -15.039 1 88.25 394 ALA B CA 1
ATOM 7761 C C . ALA B 1 394 ? 2.139 13.992 -14.211 1 88.25 394 ALA B C 1
ATOM 7763 O O . ALA B 1 394 ? 1.14 13.32 -13.938 1 88.25 394 ALA B O 1
ATOM 7764 N N . PRO B 1 395 ? 2.342 15.219 -13.828 1 89.5 395 PRO B N 1
ATOM 7765 C CA . PRO B 1 395 ? 1.244 15.875 -13.117 1 89.5 395 PRO B CA 1
ATOM 7766 C C . PRO B 1 395 ? -0.012 16.016 -13.977 1 89.5 395 PRO B C 1
ATOM 7768 O O . PRO B 1 395 ? 0.064 15.953 -15.203 1 89.5 395 PRO B O 1
ATOM 7771 N N . GLY B 1 396 ? -1.177 16.094 -13.312 1 93.56 396 GLY B N 1
ATOM 7772 C CA . GLY B 1 396 ? -2.459 16.234 -13.984 1 93.56 396 GLY B CA 1
ATOM 7773 C C . GLY B 1 396 ? -3.383 17.219 -13.281 1 93.56 396 GLY B C 1
ATOM 7774 O O . GLY B 1 396 ? -2.924 18.172 -12.656 1 93.56 396 GLY B O 1
ATOM 7775 N N . ILE B 1 397 ? -4.652 17.062 -13.422 1 97.12 397 ILE B N 1
ATOM 7776 C CA . ILE B 1 397 ? -5.566 18.156 -13.109 1 97.12 397 ILE B CA 1
ATOM 7777 C C . ILE B 1 397 ? -6.199 17.922 -11.742 1 97.12 397 ILE B C 1
ATOM 7779 O O . ILE B 1 397 ? -6.93 18.766 -11.227 1 97.12 397 ILE B O 1
ATOM 7783 N N . GLY B 1 398 ? -5.918 16.781 -11.094 1 98 398 GLY B N 1
ATOM 7784 C CA . GLY B 1 398 ? -6.582 16.438 -9.852 1 98 398 GLY B CA 1
ATOM 7785 C C . GLY B 1 398 ? -6.316 17.422 -8.727 1 98 398 GLY B C 1
ATOM 7786 O O . GLY B 1 398 ? -7.176 17.641 -7.871 1 98 398 GLY B O 1
ATOM 7787 N N . ASN B 1 399 ? -5.129 18 -8.719 1 98.12 399 ASN B N 1
ATOM 7788 C CA . ASN B 1 399 ? -4.734 18.891 -7.629 1 98.12 399 ASN B CA 1
ATOM 7789 C C . ASN B 1 399 ? -5.512 20.203 -7.672 1 98.12 399 ASN B C 1
ATOM 7791 O O . ASN B 1 399 ? -5.676 20.875 -6.648 1 98.12 399 ASN B O 1
ATOM 7795 N N . TYR B 1 400 ? -6.035 20.641 -8.891 1 98.44 400 TYR B N 1
ATOM 7796 C CA . TYR B 1 400 ? -6.945 21.781 -8.969 1 98.44 400 TYR B CA 1
ATOM 7797 C C . TYR B 1 400 ? -8.188 21.547 -8.117 1 98.44 400 TYR B C 1
ATOM 7799 O O . TYR B 1 400 ? -8.648 22.453 -7.422 1 98.44 400 TYR B O 1
ATOM 7807 N N . ILE B 1 401 ? -8.648 20.312 -8.156 1 98.31 401 ILE B N 1
ATOM 7808 C CA . ILE B 1 401 ? -9.891 19.953 -7.484 1 98.31 401 ILE B CA 1
ATOM 7809 C C . ILE B 1 401 ? -9.648 19.875 -5.977 1 98.31 401 ILE B C 1
ATOM 7811 O O . ILE B 1 401 ? -10.383 20.484 -5.195 1 98.31 401 ILE B O 1
ATOM 7815 N N . SER B 1 402 ? -8.625 19.156 -5.535 1 98.38 402 SER B N 1
ATOM 7816 C CA . SER B 1 402 ? -8.383 18.953 -4.109 1 98.38 402 SER B CA 1
ATOM 7817 C C . SER B 1 402 ? -8.125 20.281 -3.406 1 98.38 402 SER B C 1
ATOM 7819 O O . SER B 1 402 ? -8.664 20.531 -2.326 1 98.38 402 SER B O 1
ATOM 7821 N N . LEU B 1 403 ? -7.297 21.156 -3.99 1 98.75 403 LEU B N 1
ATOM 7822 C CA . LEU B 1 403 ? -7.004 22.438 -3.365 1 98.75 403 LEU B CA 1
ATOM 7823 C C . LEU B 1 403 ? -8.234 23.344 -3.379 1 98.75 403 LEU B C 1
ATOM 7825 O O . LEU B 1 403 ? -8.508 24.047 -2.402 1 98.75 403 LEU B O 1
ATOM 7829 N N . ALA B 1 404 ? -8.961 23.344 -4.488 1 98.75 404 ALA B N 1
ATOM 7830 C CA . ALA B 1 404 ? -10.156 24.188 -4.582 1 98.75 404 ALA B CA 1
ATOM 7831 C C . ALA B 1 404 ? -11.188 23.797 -3.527 1 98.75 404 ALA B C 1
ATOM 7833 O O . ALA B 1 404 ? -11.805 24.656 -2.902 1 98.75 404 ALA B O 1
ATOM 7834 N N . LYS B 1 405 ? -11.375 22.5 -3.361 1 98.38 405 LYS B N 1
ATOM 7835 C CA . LYS B 1 405 ? -12.305 22.031 -2.334 1 98.38 405 LYS B CA 1
ATOM 7836 C C . LYS B 1 405 ? -11.836 22.453 -0.941 1 98.38 405 LYS B C 1
ATOM 7838 O O . LYS B 1 405 ? -12.648 22.828 -0.094 1 98.38 405 LYS B O 1
ATOM 7843 N N . SER B 1 406 ? -10.555 22.344 -0.703 1 98.5 406 SER B N 1
ATOM 7844 C CA . SER B 1 406 ? -9.992 22.75 0.581 1 98.5 406 SER B CA 1
ATOM 7845 C C . SER B 1 406 ? -10.195 24.234 0.835 1 98.5 406 SER B C 1
ATOM 7847 O O . SER B 1 406 ? -10.562 24.641 1.943 1 98.5 406 SER B O 1
ATOM 7849 N N . ALA B 1 407 ? -9.922 25.031 -0.17 1 98.56 407 ALA B N 1
ATOM 7850 C CA . ALA B 1 407 ? -10.125 26.469 -0.049 1 98.56 407 ALA B CA 1
ATOM 7851 C C . ALA B 1 407 ? -11.586 26.797 0.225 1 98.56 407 ALA B C 1
ATOM 7853 O O . ALA B 1 407 ? -11.891 27.656 1.054 1 98.56 407 ALA B O 1
ATOM 7854 N N . ALA B 1 408 ? -12.477 26.109 -0.469 1 98.19 408 ALA B N 1
ATOM 7855 C CA . ALA B 1 408 ? -13.914 26.312 -0.273 1 98.19 408 ALA B CA 1
ATOM 7856 C C . ALA B 1 408 ? -14.312 26 1.164 1 98.19 408 ALA B C 1
ATOM 7858 O O . ALA B 1 408 ? -15.133 26.703 1.754 1 98.19 408 ALA B O 1
ATOM 7859 N N . LEU B 1 409 ? -13.766 24.938 1.713 1 98 409 LEU B N 1
ATOM 7860 C CA . LEU B 1 409 ? -14.086 24.562 3.082 1 98 409 LEU B CA 1
ATOM 7861 C C . LEU B 1 409 ? -13.633 25.625 4.07 1 98 409 LEU B C 1
ATOM 7863 O O . LEU B 1 409 ? -14.375 26 4.984 1 98 409 LEU B O 1
ATOM 7867 N N . VAL B 1 410 ? -12.414 26.141 3.914 1 98.06 410 VAL B N 1
ATOM 7868 C CA . VAL B 1 410 ? -11.883 27.156 4.82 1 98.06 410 VAL B CA 1
ATOM 7869 C C . VAL B 1 410 ? -12.703 28.438 4.699 1 98.06 410 VAL B C 1
ATOM 7871 O O . VAL B 1 410 ? -13 29.094 5.703 1 98.06 410 VAL B O 1
ATOM 7874 N N . ARG B 1 411 ? -13.047 28.781 3.48 1 97.19 411 ARG B N 1
ATOM 7875 C CA . ARG B 1 411 ? -13.906 29.953 3.279 1 97.19 411 ARG B CA 1
ATOM 7876 C C . ARG B 1 411 ? -15.219 29.812 4.035 1 97.19 411 ARG B C 1
ATOM 7878 O O . ARG B 1 411 ? -15.688 30.75 4.668 1 97.19 411 ARG B O 1
ATOM 7885 N N . ASP B 1 412 ? -15.766 28.625 3.916 1 96.81 412 ASP B N 1
ATOM 7886 C CA . ASP B 1 412 ? -17.047 28.375 4.574 1 96.81 412 ASP B CA 1
ATOM 7887 C C . ASP B 1 412 ? -16.906 28.438 6.094 1 96.81 412 ASP B C 1
ATOM 7889 O O . ASP B 1 412 ? -17.766 28.984 6.781 1 96.81 412 ASP B O 1
ATOM 7893 N N . MET B 1 413 ? -15.836 27.938 6.625 1 97.38 413 MET B N 1
ATOM 7894 C CA . MET B 1 413 ? -15.648 27.797 8.062 1 97.38 413 MET B CA 1
ATOM 7895 C C . MET B 1 413 ? -15.203 29.125 8.688 1 97.38 413 MET B C 1
ATOM 7897 O O . MET B 1 413 ? -15.641 29.484 9.781 1 97.38 413 MET B O 1
ATOM 7901 N N . LEU B 1 414 ? -14.32 29.891 7.973 1 97.5 414 LEU B N 1
ATOM 7902 C CA . LEU B 1 414 ? -13.609 30.984 8.633 1 97.5 414 LEU B CA 1
ATOM 7903 C C . LEU B 1 414 ? -13.898 32.312 7.938 1 97.5 414 LEU B C 1
ATOM 7905 O O . LEU B 1 414 ? -13.555 33.375 8.453 1 97.5 414 LEU B O 1
ATOM 7909 N N . GLY B 1 415 ? -14.484 32.312 6.773 1 96.06 415 GLY B N 1
ATOM 7910 C CA . GLY B 1 415 ? -14.812 33.531 6.039 1 96.06 415 GLY B CA 1
ATOM 7911 C C . GLY B 1 415 ? -13.781 33.906 4.992 1 96.06 415 GLY B C 1
ATOM 7912 O O . GLY B 1 415 ? -12.68 33.344 4.98 1 96.06 415 GLY B O 1
ATOM 7913 N N . GLU B 1 416 ? -14.094 34.844 4.129 1 95.94 416 GLU B N 1
ATOM 7914 C CA . GLU B 1 416 ? -13.266 35.25 2.994 1 95.94 416 GLU B CA 1
ATOM 7915 C C . GLU B 1 416 ? -11.992 35.938 3.459 1 95.94 416 GLU B C 1
ATOM 7917 O O . GLU B 1 416 ? -10.922 35.75 2.889 1 95.94 416 GLU B O 1
ATOM 7922 N N . THR B 1 417 ? -12.133 36.75 4.426 1 96.88 417 THR B N 1
ATOM 7923 C CA . THR B 1 417 ? -10.977 37.5 4.898 1 96.88 417 THR B CA 1
ATOM 7924 C C . THR B 1 417 ? -9.922 36.562 5.465 1 96.88 417 THR B C 1
ATOM 7926 O O . THR B 1 417 ? -8.734 36.719 5.172 1 96.88 417 THR B O 1
ATOM 7929 N N . ALA B 1 418 ? -10.383 35.594 6.277 1 97.44 418 ALA B N 1
ATOM 7930 C CA . ALA B 1 418 ? -9.445 34.594 6.824 1 97.44 418 ALA B CA 1
ATOM 7931 C C . ALA B 1 418 ? -8.742 33.844 5.711 1 97.44 418 ALA B C 1
ATOM 7933 O O . ALA B 1 418 ? -7.523 33.656 5.75 1 97.44 418 ALA B O 1
ATOM 7934 N N . LEU B 1 419 ? -9.508 33.406 4.734 1 98.06 419 LEU B N 1
ATOM 7935 C CA . LEU B 1 419 ? -8.93 32.656 3.621 1 98.06 419 LEU B CA 1
ATOM 7936 C C . LEU B 1 419 ? -7.906 33.5 2.875 1 98.06 419 LEU B C 1
ATOM 7938 O O . LEU B 1 419 ? -6.812 33.031 2.562 1 98.06 419 LEU B O 1
ATOM 7942 N N . ARG B 1 420 ? -8.195 34.781 2.627 1 98 420 ARG B N 1
ATOM 7943 C CA . ARG B 1 420 ? -7.398 35.625 1.759 1 98 420 ARG B CA 1
ATOM 7944 C C . ARG B 1 420 ? -6.152 36.125 2.48 1 98 420 ARG B C 1
ATOM 7946 O O . ARG B 1 420 ? -5.102 36.312 1.861 1 98 420 ARG B O 1
ATOM 7953 N N . GLU B 1 421 ? -6.246 36.281 3.811 1 97.75 421 GLU B N 1
ATOM 7954 C CA . GLU B 1 421 ? -5.207 37.062 4.465 1 97.75 421 GLU B CA 1
ATOM 7955 C C . GLU B 1 421 ? -4.496 36.25 5.543 1 97.75 421 GLU B C 1
ATOM 7957 O O . GLU B 1 421 ? -3.408 36.625 5.992 1 97.75 421 GLU B O 1
ATOM 7962 N N . ARG B 1 422 ? -5.098 35.156 5.969 1 98.38 422 ARG B N 1
ATOM 7963 C CA . ARG B 1 422 ? -4.539 34.5 7.145 1 98.38 422 ARG B CA 1
ATOM 7964 C C . ARG B 1 422 ? -4.363 33 6.898 1 98.38 422 ARG B C 1
ATOM 7966 O O . ARG B 1 422 ? -4.52 32.188 7.812 1 98.38 422 ARG B O 1
ATOM 7973 N N . THR B 1 423 ? -4.195 32.562 5.672 1 98.81 423 THR B N 1
ATOM 7974 C CA . THR B 1 423 ? -3.838 31.203 5.332 1 98.81 423 THR B CA 1
ATOM 7975 C C . THR B 1 423 ? -2.523 31.172 4.559 1 98.81 423 THR B C 1
ATOM 7977 O O . THR B 1 423 ? -2.055 32.188 4.062 1 98.81 423 THR B O 1
ATOM 7980 N N . PHE B 1 424 ? -1.893 30.031 4.52 1 98.88 424 PHE B N 1
ATOM 7981 C CA . PHE B 1 424 ? -0.713 29.828 3.688 1 98.88 424 PHE B CA 1
ATOM 7982 C C . PHE B 1 424 ? -0.703 28.422 3.096 1 98.88 424 PHE B C 1
ATOM 7984 O O . PHE B 1 424 ? -1.438 27.547 3.553 1 98.88 424 PHE B O 1
ATOM 7991 N N . LEU B 1 425 ? 0.101 28.297 2.027 1 98.75 425 LEU B N 1
ATOM 7992 C CA . LEU B 1 425 ? 0.218 27.031 1.306 1 98.75 425 LEU B CA 1
ATOM 7993 C C . LEU B 1 425 ? 1.538 26.344 1.629 1 98.75 425 LEU B C 1
ATOM 7995 O O . LEU B 1 425 ? 2.6 26.969 1.579 1 98.75 425 LEU B O 1
ATOM 7999 N N . HIS B 1 426 ? 1.463 25.141 2.061 1 98.75 426 HIS B N 1
ATOM 8000 C CA . HIS B 1 426 ? 2.639 24.281 2.037 1 98.75 426 HIS B CA 1
ATOM 8001 C C . HIS B 1 426 ? 2.707 23.469 0.743 1 98.75 426 HIS B C 1
ATOM 8003 O O . HIS B 1 426 ? 1.981 22.484 0.582 1 98.75 426 HIS B O 1
ATOM 8009 N N . ALA B 1 427 ? 3.584 23.781 -0.109 1 98.75 427 ALA B N 1
ATOM 8010 C CA . ALA B 1 427 ? 3.664 23.203 -1.446 1 98.75 427 ALA B CA 1
ATOM 8011 C C . ALA B 1 427 ? 4.242 21.797 -1.395 1 98.75 427 ALA B C 1
ATOM 8013 O O . ALA B 1 427 ? 5.02 21.469 -0.495 1 98.75 427 ALA B O 1
ATOM 8014 N N . HIS B 1 428 ? 3.787 20.953 -2.34 1 98.19 428 HIS B N 1
ATOM 8015 C CA . HIS B 1 428 ? 4.539 19.719 -2.557 1 98.19 428 HIS B CA 1
ATOM 8016 C C . HIS B 1 428 ? 6 20.016 -2.883 1 98.19 428 HIS B C 1
ATOM 8018 O O . HIS B 1 428 ? 6.902 19.359 -2.348 1 98.19 428 HIS B O 1
ATOM 8024 N N . GLY B 1 429 ? 6.215 20.984 -3.789 1 97.75 429 GLY B N 1
ATOM 8025 C CA . GLY B 1 429 ? 7.504 21.625 -3.988 1 97.75 429 GLY B CA 1
ATOM 8026 C C . GLY B 1 429 ? 8.625 20.641 -4.262 1 97.75 429 GLY B C 1
ATOM 8027 O O . GLY B 1 429 ? 9.688 20.719 -3.635 1 97.75 429 GLY B O 1
ATOM 8028 N N . THR B 1 430 ? 8.555 19.75 -5.215 1 94.56 430 THR B N 1
ATOM 8029 C CA . THR B 1 430 ? 9.5 18.672 -5.402 1 94.56 430 THR B CA 1
ATOM 8030 C C . THR B 1 430 ? 10.812 19.188 -5.98 1 94.56 430 THR B C 1
ATOM 8032 O O . THR B 1 430 ? 11.844 18.5 -5.91 1 94.56 430 THR B O 1
ATOM 8035 N N . SER B 1 431 ? 10.852 20.422 -6.559 1 97.38 431 SER B N 1
ATOM 8036 C CA . SER B 1 431 ? 12.055 20.922 -7.223 1 97.38 431 SER B CA 1
ATOM 8037 C C . SER B 1 431 ? 12.266 20.25 -8.57 1 97.38 431 SER B C 1
ATOM 8039 O O . SER B 1 431 ? 13.398 19.953 -8.953 1 97.38 431 SER B O 1
ATOM 8041 N N . THR B 1 432 ? 11.211 19.859 -9.289 1 95.94 432 THR B N 1
ATOM 8042 C CA . THR B 1 432 ? 11.266 19.391 -10.672 1 95.94 432 THR B CA 1
ATOM 8043 C C . THR B 1 432 ? 10.727 20.469 -11.617 1 95.94 432 THR B C 1
ATOM 8045 O O . THR B 1 432 ? 9.828 21.219 -11.266 1 95.94 432 THR B O 1
ATOM 8048 N N . PRO B 1 433 ? 11.242 20.531 -12.805 1 95.38 433 PRO B N 1
ATOM 8049 C CA . PRO B 1 433 ? 10.828 21.578 -13.742 1 95.38 433 PRO B CA 1
ATOM 8050 C C . PRO B 1 433 ? 9.328 21.547 -14.031 1 95.38 433 PRO B C 1
ATOM 8052 O O . PRO B 1 433 ? 8.664 22.578 -13.969 1 95.38 433 PRO B O 1
ATOM 8055 N N . LYS B 1 434 ? 8.805 20.391 -14.227 1 93.81 434 LYS B N 1
ATOM 8056 C CA . LYS B 1 434 ? 7.379 20.312 -14.547 1 93.81 434 LYS B CA 1
ATOM 8057 C C . LYS B 1 434 ? 6.527 20.703 -13.336 1 93.81 434 LYS B C 1
ATOM 8059 O O . LYS B 1 434 ? 5.465 21.312 -13.492 1 93.81 434 LYS B O 1
ATOM 8064 N N . ASN B 1 435 ? 6.953 20.328 -12.156 1 95.25 435 ASN B N 1
ATOM 8065 C CA . ASN B 1 435 ? 6.164 20.609 -10.961 1 95.25 435 ASN B CA 1
ATOM 8066 C C . ASN B 1 435 ? 6.102 22.109 -10.68 1 95.25 435 ASN B C 1
ATOM 8068 O O . ASN B 1 435 ? 5.066 22.625 -10.25 1 95.25 435 ASN B O 1
ATOM 8072 N N . ARG B 1 436 ? 7.219 22.844 -10.789 1 96.19 436 ARG B N 1
ATOM 8073 C CA . ARG B 1 436 ? 7.184 24.266 -10.445 1 96.19 436 ARG B CA 1
ATOM 8074 C C . ARG B 1 436 ? 6.18 25.016 -11.312 1 96.19 436 ARG B C 1
ATOM 8076 O O . ARG B 1 436 ? 5.5 25.922 -10.844 1 96.19 436 ARG B O 1
ATOM 8083 N N . THR B 1 437 ? 6.059 24.594 -12.594 1 97.19 437 THR B N 1
ATOM 8084 C CA . THR B 1 437 ? 5.113 25.234 -13.5 1 97.19 437 THR B CA 1
ATOM 8085 C C . THR B 1 437 ? 3.68 24.828 -13.164 1 97.19 437 THR B C 1
ATOM 8087 O O . THR B 1 437 ? 2.812 25.688 -12.977 1 97.19 437 THR B O 1
ATOM 8090 N N . THR B 1 438 ? 3.395 23.578 -13.047 1 96.69 438 THR B N 1
ATOM 8091 C CA . THR B 1 438 ? 2.033 23.078 -12.891 1 96.69 438 THR B CA 1
ATOM 8092 C C . THR B 1 438 ? 1.495 23.391 -11.5 1 96.69 438 THR B C 1
ATOM 8094 O O . THR B 1 438 ? 0.341 23.797 -11.352 1 96.69 438 THR B O 1
ATOM 8097 N N . GLU B 1 439 ? 2.324 23.188 -10.492 1 97.94 439 GLU B N 1
ATOM 8098 C CA . GLU B 1 439 ? 1.881 23.438 -9.125 1 97.94 439 GLU B CA 1
ATOM 8099 C C . GLU B 1 439 ? 1.589 24.922 -8.898 1 97.94 439 GLU B C 1
ATOM 8101 O O . GLU B 1 439 ? 0.607 25.266 -8.242 1 97.94 439 GLU B O 1
ATOM 8106 N N . SER B 1 440 ? 2.473 25.797 -9.422 1 98.38 440 SER B N 1
ATOM 8107 C CA . SER B 1 440 ? 2.225 27.219 -9.289 1 98.38 440 SER B CA 1
ATOM 8108 C C . SER B 1 440 ? 0.953 27.641 -10.023 1 98.38 440 SER B C 1
ATOM 8110 O O . SER B 1 440 ? 0.219 28.516 -9.562 1 98.38 440 SER B O 1
ATOM 8112 N N . HIS B 1 441 ? 0.704 26.969 -11.156 1 98.56 441 HIS B N 1
ATOM 8113 C CA . HIS B 1 441 ? -0.52 27.266 -11.891 1 98.56 441 HIS B CA 1
ATOM 8114 C C . HIS B 1 441 ? -1.756 26.891 -11.086 1 98.56 441 HIS B C 1
ATOM 8116 O O . HIS B 1 441 ? -2.738 27.641 -11.055 1 98.56 441 HIS B O 1
ATOM 8122 N N . VAL B 1 442 ? -1.764 25.734 -10.445 1 98.5 442 VAL B N 1
ATOM 8123 C CA . VAL B 1 442 ? -2.85 25.297 -9.57 1 98.5 442 VAL B CA 1
ATOM 8124 C C . VAL B 1 442 ? -3.105 26.359 -8.5 1 98.5 442 VAL B C 1
ATOM 8126 O O . VAL B 1 442 ? -4.238 26.797 -8.32 1 98.5 442 VAL B O 1
ATOM 8129 N N . PHE B 1 443 ? -1.995 26.766 -7.77 1 98.69 443 PHE B N 1
ATOM 8130 C CA . PHE B 1 443 ? -2.098 27.734 -6.676 1 98.69 443 PHE B CA 1
ATOM 8131 C C . PHE B 1 443 ? -2.645 29.062 -7.18 1 98.69 443 PHE B C 1
ATOM 8133 O O . PHE B 1 443 ? -3.543 29.641 -6.566 1 98.69 443 PHE B O 1
ATOM 8140 N N . ASP B 1 444 ? -2.084 29.5 -8.297 1 98.5 444 ASP B N 1
ATOM 8141 C CA . ASP B 1 444 ? -2.449 30.797 -8.859 1 98.5 444 ASP B CA 1
ATOM 8142 C C . ASP B 1 444 ? -3.92 30.828 -9.266 1 98.5 444 ASP B C 1
ATOM 8144 O O . ASP B 1 444 ? -4.621 31.812 -9.023 1 98.5 444 ASP B O 1
ATOM 8148 N N . ARG B 1 445 ? -4.406 29.766 -9.891 1 98.25 445 ARG B N 1
ATOM 8149 C CA . ARG B 1 445 ? -5.785 29.688 -10.367 1 98.25 445 ARG B CA 1
ATOM 8150 C C . ARG B 1 445 ? -6.766 29.672 -9.195 1 98.25 445 ARG B C 1
ATOM 8152 O O . ARG B 1 445 ? -7.809 30.328 -9.25 1 98.25 445 ARG B O 1
ATOM 8159 N N . VAL B 1 446 ? -6.48 28.859 -8.18 1 98.62 446 VAL B N 1
ATOM 8160 C CA . VAL B 1 446 ? -7.355 28.812 -7.012 1 98.62 446 VAL B CA 1
ATOM 8161 C C . VAL B 1 446 ? -7.344 30.156 -6.293 1 98.62 446 VAL B C 1
ATOM 8163 O O . VAL B 1 446 ? -8.383 30.641 -5.836 1 98.62 446 VAL B O 1
ATOM 8166 N N . ALA B 1 447 ? -6.145 30.797 -6.16 1 98.81 447 ALA B N 1
ATOM 8167 C CA . ALA B 1 447 ? -6.035 32.125 -5.559 1 98.81 447 ALA B CA 1
ATOM 8168 C C . ALA B 1 447 ? -6.914 33.125 -6.293 1 98.81 447 ALA B C 1
ATOM 8170 O O . ALA B 1 447 ? -7.664 33.875 -5.664 1 98.81 447 ALA B O 1
ATOM 8171 N N . ARG B 1 448 ? -6.812 33.125 -7.586 1 98.31 448 ARG B N 1
ATOM 8172 C CA . ARG B 1 448 ? -7.598 34.031 -8.414 1 98.31 448 ARG B CA 1
ATOM 8173 C C . ARG B 1 448 ? -9.094 33.844 -8.188 1 98.31 448 ARG B C 1
ATOM 8175 O O . ARG B 1 448 ? -9.844 34.812 -8.047 1 98.31 448 ARG B O 1
ATOM 8182 N N . ALA B 1 449 ? -9.492 32.594 -8.164 1 98.25 449 ALA B N 1
ATOM 8183 C CA . ALA B 1 449 ? -10.906 32.281 -8.016 1 98.25 449 ALA B CA 1
ATOM 8184 C C . ALA B 1 449 ? -11.469 32.812 -6.699 1 98.25 449 ALA B C 1
ATOM 8186 O O . ALA B 1 449 ? -12.664 33.062 -6.59 1 98.25 449 ALA B O 1
ATOM 8187 N N . HIS B 1 450 ? -10.609 32.969 -5.691 1 98.12 450 HIS B N 1
ATOM 8188 C CA . HIS B 1 450 ? -11.07 33.406 -4.371 1 98.12 450 HIS B CA 1
ATOM 8189 C C . HIS B 1 450 ? -10.633 34.844 -4.062 1 98.12 450 HIS B C 1
ATOM 8191 O O . HIS B 1 450 ? -10.789 35.312 -2.932 1 98.12 450 HIS B O 1
ATOM 8197 N N . GLY B 1 451 ? -10.023 35.531 -4.98 1 98.12 451 GLY B N 1
ATOM 8198 C CA . GLY B 1 451 ? -9.594 36.906 -4.801 1 98.12 451 GLY B CA 1
ATOM 8199 C C . GLY B 1 451 ? -8.391 37.031 -3.891 1 98.12 451 GLY B C 1
ATOM 8200 O O . GLY B 1 451 ? -8.25 38.031 -3.176 1 98.12 451 GLY B O 1
ATOM 8201 N N . ILE B 1 452 ? -7.582 36.031 -3.779 1 98.44 452 ILE B N 1
ATOM 8202 C CA . ILE B 1 452 ? -6.332 36.094 -3.029 1 98.44 452 ILE B CA 1
ATOM 8203 C C . ILE B 1 452 ? -5.25 36.75 -3.887 1 98.44 452 ILE B C 1
ATOM 8205 O O . ILE B 1 452 ? -5.016 36.312 -5.023 1 98.44 452 ILE B O 1
ATOM 8209 N N . ASN B 1 453 ? -4.496 37.719 -3.412 1 97.56 453 ASN B N 1
ATOM 8210 C CA . ASN B 1 453 ? -3.566 38.469 -4.234 1 97.56 453 ASN B CA 1
ATOM 8211 C C . ASN B 1 453 ? -2.115 38.156 -3.895 1 97.56 453 ASN B C 1
ATOM 8213 O O . ASN B 1 453 ? -1.218 38.344 -4.715 1 97.56 453 ASN B O 1
ATOM 8217 N N . ASP B 1 454 ? -1.875 37.656 -2.727 1 98.12 454 ASP B N 1
ATOM 8218 C CA . ASP B 1 454 ? -0.516 37.469 -2.23 1 98.12 454 ASP B CA 1
ATOM 8219 C C . ASP B 1 454 ? -0.442 36.281 -1.29 1 98.12 454 ASP B C 1
ATOM 8221 O O . ASP B 1 454 ? -0.033 36.406 -0.134 1 98.12 454 ASP B O 1
ATOM 8225 N N . TRP B 1 455 ? -0.742 35.125 -1.799 1 98.75 455 TRP B N 1
ATOM 8226 C CA . TRP B 1 455 ? -0.859 33.906 -1.01 1 98.75 455 TRP B CA 1
ATOM 8227 C C . TRP B 1 455 ? 0.517 33.375 -0.619 1 98.75 455 TRP B C 1
ATOM 8229 O O . TRP B 1 455 ? 1.293 32.938 -1.479 1 98.75 455 TRP B O 1
ATOM 8239 N N . PRO B 1 456 ? 0.933 33.375 0.718 1 98.88 456 PRO B N 1
ATOM 8240 C CA . PRO B 1 456 ? 2.252 32.844 1.094 1 98.88 456 PRO B CA 1
ATOM 8241 C C . PRO B 1 456 ? 2.41 31.359 0.792 1 98.88 456 PRO B C 1
ATOM 8243 O O . PRO B 1 456 ? 1.524 30.562 1.11 1 98.88 456 PRO B O 1
ATOM 8246 N N . VAL B 1 457 ? 3.521 31 0.138 1 98.88 457 VAL B N 1
ATOM 8247 C CA . VAL B 1 457 ? 3.828 29.625 -0.208 1 98.88 457 VAL B CA 1
ATOM 8248 C C . VAL B 1 457 ? 5.141 29.203 0.449 1 98.88 457 VAL B C 1
ATOM 8250 O O . VAL B 1 457 ? 6.16 29.875 0.299 1 98.88 457 VAL B O 1
ATOM 8253 N N . VAL B 1 458 ? 5.125 28.156 1.225 1 98.81 458 VAL B N 1
ATOM 8254 C CA . VAL B 1 458 ? 6.328 27.594 1.818 1 98.81 458 VAL B CA 1
ATOM 8255 C C . VAL B 1 458 ? 6.59 26.203 1.238 1 98.81 458 VAL B C 1
ATOM 8257 O O . VAL B 1 458 ? 5.691 25.594 0.65 1 98.81 458 VAL B O 1
ATOM 8260 N N . ALA B 1 459 ? 7.809 25.688 1.337 1 98.75 459 ALA B N 1
ATOM 8261 C CA . ALA B 1 459 ? 8.203 24.375 0.823 1 98.75 459 ALA B CA 1
ATOM 8262 C C . ALA B 1 459 ? 9.281 23.75 1.699 1 98.75 459 ALA B C 1
ATOM 8264 O O . ALA B 1 459 ? 10.477 24.016 1.516 1 98.75 459 ALA B O 1
ATOM 8265 N N . VAL B 1 460 ? 8.883 22.828 2.516 1 98.69 460 VAL B N 1
ATOM 8266 C CA . VAL B 1 460 ? 9.773 22.266 3.523 1 98.69 460 VAL B CA 1
ATOM 8267 C C . VAL B 1 460 ? 10.812 21.375 2.848 1 98.69 460 VAL B C 1
ATOM 8269 O O . VAL B 1 460 ? 11.906 21.172 3.381 1 98.69 460 VAL B O 1
ATOM 8272 N N . LYS B 1 461 ? 10.539 20.875 1.598 1 98.69 461 LYS B N 1
ATOM 8273 C CA . LYS B 1 461 ? 11.453 19.969 0.912 1 98.69 461 LYS B CA 1
ATOM 8274 C C . LYS B 1 461 ? 12.789 20.641 0.615 1 98.69 461 LYS B C 1
ATOM 8276 O O . LYS B 1 461 ? 13.805 19.984 0.427 1 98.69 461 LYS B O 1
ATOM 8281 N N . ALA B 1 462 ? 12.773 21.969 0.544 1 98.62 462 ALA B N 1
ATOM 8282 C CA . ALA B 1 462 ? 14.016 22.703 0.346 1 98.62 462 ALA B CA 1
ATOM 8283 C C . ALA B 1 462 ? 15.023 22.391 1.454 1 98.62 462 ALA B C 1
ATOM 8285 O O . ALA B 1 462 ? 16.234 22.484 1.249 1 98.62 462 ALA B O 1
ATOM 8286 N N . PHE B 1 463 ? 14.508 22.016 2.623 1 98.75 463 PHE B N 1
ATOM 8287 C CA . PHE B 1 463 ? 15.336 21.75 3.793 1 98.75 463 PHE B CA 1
ATOM 8288 C C . PHE B 1 463 ? 15.586 20.266 3.961 1 98.75 463 PHE B C 1
ATOM 8290 O O . PHE B 1 463 ? 16.719 19.844 4.188 1 98.75 463 PHE B O 1
ATOM 8297 N N . VAL B 1 464 ? 14.523 19.438 3.779 1 98.88 464 VAL B N 1
ATOM 8298 C CA . VAL B 1 464 ? 14.602 18.062 4.266 1 98.88 464 VAL B CA 1
ATOM 8299 C C . VAL B 1 464 ? 14.562 17.094 3.09 1 98.88 464 VAL B C 1
ATOM 8301 O O . VAL B 1 464 ? 14.68 15.883 3.273 1 98.88 464 VAL B O 1
ATOM 8304 N N . GLY B 1 465 ? 14.43 17.594 1.857 1 98.75 465 GLY B N 1
ATOM 8305 C CA . GLY B 1 465 ? 14.289 16.719 0.702 1 98.75 465 GLY B CA 1
ATOM 8306 C C . GLY B 1 465 ? 12.898 16.109 0.576 1 98.75 465 GLY B C 1
ATOM 8307 O O . GLY B 1 465 ? 11.977 16.5 1.296 1 98.75 465 GLY B O 1
ATOM 8308 N N . HIS B 1 466 ? 12.75 15.297 -0.428 1 98.56 466 HIS B N 1
ATOM 8309 C CA . HIS B 1 466 ? 11.5 14.602 -0.696 1 98.56 466 HIS B CA 1
ATOM 8310 C C . HIS B 1 466 ? 11.477 13.227 -0.028 1 98.56 466 HIS B C 1
ATOM 8312 O O . HIS B 1 466 ? 12.086 12.281 -0.53 1 98.56 466 HIS B O 1
ATOM 8318 N N . SER B 1 467 ? 10.711 13.117 0.978 1 98.44 467 SER B N 1
ATOM 8319 C CA . SER B 1 467 ? 10.68 11.914 1.802 1 98.44 467 SER B CA 1
ATOM 8320 C C . SER B 1 467 ? 9.602 10.938 1.325 1 98.44 467 SER B C 1
ATOM 8322 O O . SER B 1 467 ? 9.078 10.156 2.113 1 98.44 467 SER B O 1
ATOM 8324 N N . GLN B 1 468 ? 9.195 11.102 0.096 1 97.62 468 GLN B N 1
ATOM 8325 C CA . GLN B 1 468 ? 8.234 10.203 -0.537 1 97.62 468 GLN B CA 1
ATOM 8326 C C . GLN B 1 468 ? 6.891 10.242 0.188 1 97.62 468 GLN B C 1
ATOM 8328 O O . GLN B 1 468 ? 6.289 11.305 0.341 1 97.62 468 GLN B O 1
ATOM 8333 N N . GLY B 1 469 ? 6.398 9.102 0.638 1 98.31 469 GLY B N 1
ATOM 8334 C CA . GLY B 1 469 ? 5.086 9.055 1.263 1 98.31 469 GLY B CA 1
ATOM 8335 C C . GLY B 1 469 ? 4.996 9.883 2.527 1 98.31 469 GLY B C 1
ATOM 8336 O O . GLY B 1 469 ? 3.904 10.266 2.953 1 98.31 469 GLY B O 1
ATOM 8337 N N . SER B 1 470 ? 6.07 10.234 3.152 1 98.62 470 SER B N 1
ATOM 8338 C CA . SER B 1 470 ? 6.09 10.953 4.422 1 98.62 470 SER B CA 1
ATOM 8339 C C . SER B 1 470 ? 6.156 12.461 4.199 1 98.62 470 SER B C 1
ATOM 8341 O O . SER B 1 470 ? 6.121 13.234 5.16 1 98.62 470 SER B O 1
ATOM 8343 N N . ALA B 1 471 ? 6.195 12.883 2.941 1 98.62 471 ALA B N 1
ATOM 8344 C CA . ALA B 1 471 ? 6.422 14.289 2.596 1 98.62 471 ALA B CA 1
ATOM 8345 C C . ALA B 1 471 ? 5.34 15.18 3.197 1 98.62 471 ALA B C 1
ATOM 8347 O O . ALA B 1 471 ? 5.641 16.234 3.758 1 98.62 471 ALA B O 1
ATOM 8348 N N . ALA B 1 472 ? 4.109 14.742 3.045 1 98.88 472 ALA B N 1
ATOM 8349 C CA . ALA B 1 472 ? 3.025 15.562 3.578 1 98.88 472 ALA B CA 1
ATOM 8350 C C . ALA B 1 472 ? 3.051 15.586 5.102 1 98.88 472 ALA B C 1
ATOM 8352 O O . ALA B 1 472 ? 2.58 16.531 5.727 1 98.88 472 ALA B O 1
ATOM 8353 N N . GLY B 1 473 ? 3.553 14.492 5.73 1 98.88 473 GLY B N 1
ATOM 8354 C CA . GLY B 1 473 ? 3.793 14.539 7.164 1 98.88 473 GLY B CA 1
ATOM 8355 C C . GLY B 1 473 ? 4.797 15.602 7.566 1 98.88 473 GLY B C 1
ATOM 8356 O O . GLY B 1 473 ? 4.602 16.297 8.562 1 98.88 473 GLY B O 1
ATOM 8357 N N . ASP B 1 474 ? 5.887 15.727 6.789 1 98.88 474 ASP B N 1
ATOM 8358 C CA . ASP B 1 474 ? 6.859 16.797 7.008 1 98.88 474 ASP B CA 1
ATOM 8359 C C . ASP B 1 474 ? 6.203 18.156 6.879 1 98.88 474 ASP B C 1
ATOM 8361 O O . ASP B 1 474 ? 6.496 19.078 7.656 1 98.88 474 ASP B O 1
ATOM 8365 N N . GLN B 1 475 ? 5.332 18.297 5.906 1 98.94 475 GLN B N 1
ATOM 8366 C CA . GLN B 1 475 ? 4.621 19.562 5.688 1 98.94 475 GLN B CA 1
ATOM 8367 C C . GLN B 1 475 ? 3.713 19.891 6.867 1 98.94 475 GLN B C 1
ATOM 8369 O O . GLN B 1 475 ? 3.686 21.031 7.332 1 98.94 475 GLN B O 1
ATOM 8374 N N . LEU B 1 476 ? 2.975 18.906 7.293 1 98.94 476 LEU B N 1
ATOM 8375 C CA . LEU B 1 476 ? 2.012 19.125 8.367 1 98.94 476 LEU B CA 1
ATOM 8376 C C . LEU B 1 476 ? 2.721 19.531 9.656 1 98.94 476 LEU B C 1
ATOM 8378 O O . LEU B 1 476 ? 2.291 20.469 10.336 1 98.94 476 LEU B O 1
ATOM 8382 N N . THR B 1 477 ? 3.803 18.859 10 1 98.75 477 THR B N 1
ATOM 8383 C CA . THR B 1 477 ? 4.52 19.188 11.227 1 98.75 477 THR B CA 1
ATOM 8384 C C . THR B 1 477 ? 5.211 20.531 11.117 1 98.75 477 THR B C 1
ATOM 8386 O O . THR B 1 477 ? 5.328 21.266 12.109 1 98.75 477 THR B O 1
ATOM 8389 N N . SER B 1 478 ? 5.676 20.859 9.914 1 98.88 478 SER B N 1
ATOM 8390 C CA . SER B 1 478 ? 6.199 22.203 9.68 1 98.88 478 SER B CA 1
ATOM 8391 C C . SER B 1 478 ? 5.117 23.266 9.852 1 98.88 478 SER B C 1
ATOM 8393 O O . SER B 1 478 ? 5.367 24.328 10.422 1 98.88 478 SER B O 1
ATOM 8395 N N . ALA B 1 479 ? 3.934 23.016 9.352 1 98.94 479 ALA B N 1
ATOM 8396 C CA . ALA B 1 479 ? 2.812 23.938 9.516 1 98.94 479 ALA B CA 1
ATOM 8397 C C . ALA B 1 479 ? 2.49 24.156 10.992 1 98.94 479 ALA B C 1
ATOM 8399 O O . ALA B 1 479 ? 2.225 25.281 11.414 1 98.94 479 ALA B O 1
ATOM 8400 N N . LEU B 1 480 ? 2.475 23.109 11.773 1 98.88 480 LEU B N 1
ATOM 8401 C CA . LEU B 1 480 ? 2.238 23.219 13.203 1 98.88 480 LEU B CA 1
ATOM 8402 C C . LEU B 1 480 ? 3.318 24.078 13.867 1 98.88 480 LEU B C 1
ATOM 8404 O O . LEU B 1 480 ? 3.037 24.828 14.805 1 98.88 480 LEU B O 1
ATOM 8408 N N . GLY B 1 481 ? 4.578 23.859 13.406 1 98.81 481 GLY B N 1
ATOM 8409 C CA . GLY B 1 481 ? 5.652 24.719 13.883 1 98.81 481 GLY B CA 1
ATOM 8410 C C . GLY B 1 481 ? 5.438 26.172 13.562 1 98.81 481 GLY B C 1
ATOM 8411 O O . GLY B 1 481 ? 5.727 27.047 14.383 1 98.81 481 GLY B O 1
ATOM 8412 N N . SER B 1 482 ? 4.953 26.453 12.359 1 98.81 482 SER B N 1
ATOM 8413 C CA . SER B 1 482 ? 4.641 27.812 11.961 1 98.81 482 SER B CA 1
ATOM 8414 C C . SER B 1 482 ? 3.586 28.438 12.875 1 98.81 482 SER B C 1
ATOM 8416 O O . SER B 1 482 ? 3.697 29.594 13.266 1 98.81 482 SER B O 1
ATOM 8418 N N . PHE B 1 483 ? 2.533 27.656 13.211 1 98.75 483 PHE B N 1
ATOM 8419 C CA . PHE B 1 483 ? 1.513 28.125 14.133 1 98.75 483 PHE B CA 1
ATOM 8420 C C . PHE B 1 483 ? 2.123 28.453 15.492 1 98.75 483 PHE B C 1
ATOM 8422 O O . PHE B 1 483 ? 1.765 29.453 16.125 1 98.75 483 PHE B O 1
ATOM 8429 N N . ALA B 1 484 ? 3.027 27.609 15.938 1 98.31 484 ALA B N 1
ATOM 8430 C CA . ALA B 1 484 ? 3.586 27.719 17.281 1 98.31 484 ALA B CA 1
ATOM 8431 C C . ALA B 1 484 ? 4.512 28.938 17.406 1 98.31 484 ALA B C 1
ATOM 8433 O O . ALA B 1 484 ? 4.637 29.516 18.484 1 98.31 484 ALA B O 1
ATOM 8434 N N . HIS B 1 485 ? 5.148 29.328 16.297 1 98.12 485 HIS B N 1
ATOM 8435 C CA . HIS B 1 485 ? 6.188 30.344 16.375 1 98.12 485 HIS B CA 1
ATOM 8436 C C . HIS B 1 485 ? 5.766 31.609 15.641 1 98.12 485 HIS B C 1
ATOM 8438 O O . HIS B 1 485 ? 6.492 32.625 15.648 1 98.12 485 HIS B O 1
ATOM 8444 N N . ASP B 1 486 ? 4.59 31.609 14.984 1 98.19 486 ASP B N 1
ATOM 8445 C CA . ASP B 1 486 ? 4.129 32.719 14.148 1 98.19 486 ASP B CA 1
ATOM 8446 C C . ASP B 1 486 ? 5.195 33.094 13.133 1 98.19 486 ASP B C 1
ATOM 8448 O O . ASP B 1 486 ? 5.531 34.281 13 1 98.19 486 ASP B O 1
ATOM 8452 N N . LEU B 1 487 ? 5.688 32.062 12.508 1 98.31 487 LEU B N 1
ATOM 8453 C CA . LEU B 1 487 ? 6.785 32.219 11.562 1 98.31 487 LEU B CA 1
ATOM 8454 C C . LEU B 1 487 ? 6.645 31.234 10.398 1 98.31 487 LEU B C 1
ATOM 8456 O O . LEU B 1 487 ? 6.359 30.047 10.609 1 98.31 487 LEU B O 1
ATOM 8460 N N . LEU B 1 488 ? 6.738 31.703 9.172 1 98.81 488 LEU B N 1
ATOM 8461 C CA . LEU B 1 488 ? 6.816 30.844 8 1 98.81 488 LEU B CA 1
ATOM 8462 C C . LEU B 1 488 ? 8.266 30.641 7.566 1 98.81 488 LEU B C 1
ATOM 8464 O O . LEU B 1 488 ? 9.031 31.594 7.488 1 98.81 488 LEU B O 1
ATOM 8468 N N . PRO B 1 489 ? 8.797 29.5 7.375 1 98.25 489 PRO B N 1
ATOM 8469 C CA . PRO B 1 489 ? 10.211 29.219 7.102 1 98.25 489 PRO B CA 1
ATOM 8470 C C . PRO B 1 489 ? 10.664 29.766 5.746 1 98.25 489 PRO B C 1
ATOM 8472 O O . PRO B 1 489 ? 11.859 29.953 5.523 1 98.25 489 PRO B O 1
ATOM 8475 N N . GLY B 1 490 ? 9.844 30.062 4.781 1 96.94 490 GLY B N 1
ATOM 8476 C CA . GLY B 1 490 ? 10.227 30.422 3.422 1 96.94 490 GLY B CA 1
ATOM 8477 C C . GLY B 1 490 ? 10.859 29.266 2.668 1 96.94 490 GLY B C 1
ATOM 8478 O O . GLY B 1 490 ? 10.727 28.109 3.064 1 96.94 490 GLY B O 1
ATOM 8479 N N . ILE B 1 491 ? 11.492 29.578 1.455 1 98.31 491 ILE B N 1
ATOM 8480 C CA . ILE B 1 491 ? 12.234 28.641 0.616 1 98.31 491 ILE B CA 1
ATOM 8481 C C . ILE B 1 491 ? 13.688 29.109 0.485 1 98.31 491 ILE B C 1
ATOM 8483 O O . ILE B 1 491 ? 14.031 29.828 -0.455 1 98.31 491 ILE B O 1
ATOM 8487 N N . PHE B 1 492 ? 14.531 28.688 1.398 1 96.81 492 PHE B N 1
ATOM 8488 C CA . PHE B 1 492 ? 15.844 29.297 1.585 1 96.81 492 PHE B CA 1
ATOM 8489 C C . PHE B 1 492 ? 16.703 29.109 0.345 1 96.81 492 PHE B C 1
ATOM 8491 O O . PHE B 1 492 ? 17.656 29.875 0.125 1 96.81 492 PHE B O 1
ATOM 8498 N N . THR B 1 493 ? 16.406 28.156 -0.531 1 97.62 493 THR B N 1
ATOM 8499 C CA . THR B 1 493 ? 17.188 27.891 -1.729 1 97.62 493 THR B CA 1
ATOM 8500 C C . THR B 1 493 ? 16.656 28.688 -2.918 1 97.62 493 THR B C 1
ATOM 8502 O O . THR B 1 493 ? 17.109 28.5 -4.047 1 97.62 493 THR B O 1
ATOM 8505 N N . LEU B 1 494 ? 15.648 29.453 -2.678 1 97.38 494 LEU B N 1
ATOM 8506 C CA . LEU B 1 494 ? 15.031 30.266 -3.727 1 97.38 494 LEU B CA 1
ATOM 8507 C C . LEU B 1 494 ? 15.898 31.469 -4.059 1 97.38 494 LEU B C 1
ATOM 8509 O O . LEU B 1 494 ? 15.711 32.562 -3.494 1 97.38 494 LEU B O 1
ATOM 8513 N N . ASP B 1 495 ? 16.766 31.391 -5.023 1 94.5 495 ASP B N 1
ATOM 8514 C CA . ASP B 1 495 ? 17.578 32.531 -5.453 1 94.5 495 ASP B CA 1
ATOM 8515 C C . ASP B 1 495 ? 16.766 33.469 -6.332 1 94.5 495 ASP B C 1
ATOM 8517 O O . ASP B 1 495 ? 16.891 34.688 -6.207 1 94.5 495 ASP B O 1
ATOM 8521 N N . ALA B 1 496 ? 16.062 32.906 -7.234 1 96.56 496 ALA B N 1
ATOM 8522 C CA . ALA B 1 496 ? 15.141 33.656 -8.102 1 96.56 496 ALA B CA 1
ATOM 8523 C C . ALA B 1 496 ? 13.969 32.75 -8.508 1 96.56 496 ALA B C 1
ATOM 8525 O O . ALA B 1 496 ? 14.148 31.562 -8.758 1 96.56 496 ALA B O 1
ATOM 8526 N N . VAL B 1 497 ? 12.844 33.375 -8.586 1 98.06 497 VAL B N 1
ATOM 8527 C CA . VAL B 1 497 ? 11.688 32.656 -9.086 1 98.06 497 VAL B CA 1
ATOM 8528 C C . VAL B 1 497 ? 11.867 32.344 -10.57 1 98.06 497 VAL B C 1
ATOM 8530 O O . VAL B 1 497 ? 12.203 33.219 -11.359 1 98.06 497 VAL B O 1
ATOM 8533 N N . ALA B 1 498 ? 11.703 31.094 -10.945 1 98.19 498 ALA B N 1
ATOM 8534 C CA . ALA B 1 498 ? 11.867 30.703 -12.344 1 98.19 498 ALA B CA 1
ATOM 8535 C C . ALA B 1 498 ? 10.859 31.422 -13.234 1 98.19 498 ALA B C 1
ATOM 8537 O O . ALA B 1 498 ? 9.742 31.734 -12.797 1 98.19 498 ALA B O 1
ATOM 8538 N N . ASP B 1 499 ? 11.117 31.578 -14.539 1 97.38 499 ASP B N 1
ATOM 8539 C CA . ASP B 1 499 ? 10.344 32.375 -15.477 1 97.38 499 ASP B CA 1
ATOM 8540 C C . ASP B 1 499 ? 8.984 31.75 -15.75 1 97.38 499 ASP B C 1
ATOM 8542 O O . ASP B 1 499 ? 8.016 32.469 -16.047 1 97.38 499 ASP B O 1
ATOM 8546 N N . ASP B 1 500 ? 8.938 30.453 -15.625 1 97.94 500 ASP B N 1
ATOM 8547 C CA . ASP B 1 500 ? 7.723 29.75 -16.031 1 97.94 500 ASP B CA 1
ATOM 8548 C C . ASP B 1 500 ? 6.816 29.484 -14.82 1 97.94 500 ASP B C 1
ATOM 8550 O O . ASP B 1 500 ? 5.816 28.781 -14.93 1 97.94 500 ASP B O 1
ATOM 8554 N N . VAL B 1 501 ? 7.156 30 -13.656 1 98.38 501 VAL B N 1
ATOM 8555 C CA . VAL B 1 501 ? 6.328 29.906 -12.461 1 98.38 501 VAL B CA 1
ATOM 8556 C C . VAL B 1 501 ? 5.203 30.938 -12.531 1 98.38 501 VAL B C 1
ATOM 8558 O O . VAL B 1 501 ? 5.43 32.094 -12.898 1 98.38 501 VAL B O 1
ATOM 8561 N N . HIS B 1 502 ? 3.961 30.531 -12.305 1 97.94 502 HIS B N 1
ATOM 8562 C CA . HIS B 1 502 ? 2.811 31.422 -12.203 1 97.94 502 HIS B CA 1
ATOM 8563 C C . HIS B 1 502 ? 2.721 32.062 -10.82 1 97.94 502 HIS B C 1
ATOM 8565 O O . HIS B 1 502 ? 2.105 31.484 -9.914 1 97.94 502 HIS B O 1
ATOM 8571 N N . ALA B 1 503 ? 3.219 33.281 -10.672 1 97.06 503 ALA B N 1
ATOM 8572 C CA . ALA B 1 503 ? 3.369 33.844 -9.336 1 97.06 503 ALA B CA 1
ATOM 8573 C C . ALA B 1 503 ? 2.566 35.125 -9.203 1 97.06 503 ALA B C 1
ATOM 8575 O O . ALA B 1 503 ? 2.801 35.938 -8.281 1 97.06 503 ALA B O 1
ATOM 8576 N N . GLU B 1 504 ? 1.595 35.312 -10.086 1 97.88 504 GLU B N 1
ATOM 8577 C CA . GLU B 1 504 ? 0.828 36.562 -10.062 1 97.88 504 GLU B CA 1
ATOM 8578 C C . GLU B 1 504 ? 0.133 36.781 -8.719 1 97.88 504 GLU B C 1
ATOM 8580 O O . GLU B 1 504 ? 0.019 37.906 -8.234 1 97.88 504 GLU B O 1
ATOM 8585 N N . HIS B 1 505 ? -0.334 35.719 -8.094 1 98.44 505 HIS B N 1
ATOM 8586 C CA . HIS B 1 505 ? -1.123 35.812 -6.875 1 98.44 505 HIS B CA 1
ATOM 8587 C C . HIS B 1 505 ? -0.416 35.125 -5.703 1 98.44 505 HIS B C 1
ATOM 8589 O O . HIS B 1 505 ? -1.021 34.906 -4.652 1 98.44 505 HIS B O 1
ATOM 8595 N N . LEU B 1 506 ? 0.803 34.75 -5.906 1 98.69 506 LEU B N 1
ATOM 8596 C CA . LEU B 1 506 ? 1.536 34 -4.906 1 98.69 506 LEU B CA 1
ATOM 8597 C C . LEU B 1 506 ? 2.682 34.812 -4.324 1 98.69 506 LEU B C 1
ATOM 8599 O O . LEU B 1 506 ? 3.277 35.656 -5.02 1 98.69 506 LEU B O 1
ATOM 8603 N N . ARG B 1 507 ? 2.922 34.625 -3.08 1 98.62 507 ARG B N 1
ATOM 8604 C CA . ARG B 1 507 ? 4.109 35.156 -2.428 1 98.62 507 ARG B CA 1
ATOM 8605 C C . ARG B 1 507 ? 5.164 34.094 -2.227 1 98.62 507 ARG B C 1
ATOM 8607 O O . ARG B 1 507 ? 5.078 33.281 -1.281 1 98.62 507 ARG B O 1
ATOM 8614 N N . LEU B 1 508 ? 6.129 34.031 -3.074 1 98.44 508 LEU B N 1
ATOM 8615 C CA . LEU B 1 508 ? 7.309 33.188 -2.932 1 98.44 508 LEU B CA 1
ATOM 8616 C C . LEU B 1 508 ? 8.461 33.969 -2.311 1 98.44 508 LEU B C 1
ATOM 8618 O O . LEU B 1 508 ? 8.789 35.062 -2.766 1 98.44 508 LEU B O 1
ATOM 8622 N N . PHE B 1 509 ? 9.023 33.5 -1.224 1 98.19 509 PHE B N 1
ATOM 8623 C CA . PHE B 1 509 ? 10 34.25 -0.454 1 98.19 509 PHE B CA 1
ATOM 8624 C C . PHE B 1 509 ? 11.062 33.312 0.131 1 98.19 509 PHE B C 1
ATOM 8626 O O . PHE B 1 509 ? 10.797 32.156 0.398 1 98.19 509 PHE B O 1
ATOM 8633 N N . ARG B 1 510 ? 12.227 33.781 0.279 1 97.69 510 ARG B N 1
ATOM 8634 C CA . ARG B 1 510 ? 13.391 33 0.699 1 97.69 510 ARG B CA 1
ATOM 8635 C C . ARG B 1 510 ? 13.508 32.969 2.219 1 97.69 510 ARG B C 1
ATOM 8637 O O . ARG B 1 510 ? 13.641 31.906 2.811 1 97.69 510 ARG B O 1
ATOM 8644 N N . ASP B 1 511 ? 13.469 34.125 2.852 1 97.75 511 ASP B N 1
ATOM 8645 C CA . ASP B 1 511 ? 13.75 34.281 4.277 1 97.75 511 ASP B CA 1
ATOM 8646 C C . ASP B 1 511 ? 12.484 34.062 5.109 1 97.75 511 ASP B C 1
ATOM 8648 O O . ASP B 1 511 ? 11.375 34.344 4.645 1 97.75 511 ASP B O 1
ATOM 8652 N N . PRO B 1 512 ? 12.695 33.562 6.312 1 98.31 512 PRO B N 1
ATOM 8653 C CA . PRO B 1 512 ? 11.523 33.406 7.176 1 98.31 512 PRO B CA 1
ATOM 8654 C C . PRO B 1 512 ? 10.688 34.656 7.309 1 98.31 512 PRO B C 1
ATOM 8656 O O . PRO B 1 512 ? 11.242 35.781 7.359 1 98.31 512 PRO B O 1
ATOM 8659 N N . LEU B 1 513 ? 9.391 34.5 7.406 1 98.06 513 LEU B N 1
ATOM 8660 C CA . LEU B 1 513 ? 8.422 35.594 7.414 1 98.06 513 LEU B CA 1
ATOM 8661 C C . LEU B 1 513 ? 7.543 35.531 8.656 1 98.06 513 LEU B C 1
ATOM 8663 O O . LEU B 1 513 ? 6.871 34.531 8.898 1 98.06 513 LEU B O 1
ATOM 8667 N N . PRO B 1 514 ? 7.578 36.594 9.531 1 98.12 514 PRO B N 1
ATOM 8668 C CA . PRO B 1 514 ? 6.566 36.625 10.594 1 98.12 514 PRO B CA 1
ATOM 8669 C C . PRO B 1 514 ? 5.141 36.562 10.047 1 98.12 514 PRO B C 1
ATOM 8671 O O . PRO B 1 514 ? 4.797 37.344 9.148 1 98.12 514 PRO B O 1
ATOM 8674 N N . PHE B 1 515 ? 4.332 35.625 10.5 1 98.38 515 PHE B N 1
ATOM 8675 C CA . PHE B 1 515 ? 2.99 35.406 9.969 1 98.38 515 PHE B CA 1
ATOM 8676 C C . PHE B 1 515 ? 2.119 34.656 10.977 1 98.38 515 PHE B C 1
ATOM 8678 O O . PHE B 1 515 ? 2.463 33.562 11.406 1 98.38 515 PHE B O 1
ATOM 8685 N N . THR B 1 516 ? 1.06 35.25 11.43 1 98.12 516 THR B N 1
ATOM 8686 C CA . THR B 1 516 ? 0.059 34.594 12.234 1 98.12 516 THR B CA 1
ATOM 8687 C C . THR B 1 516 ? -1.047 34 11.359 1 98.12 516 THR B C 1
ATOM 8689 O O . THR B 1 516 ? -1.862 34.75 10.812 1 98.12 516 THR B O 1
ATOM 8692 N N . ALA B 1 517 ? -1.116 32.688 11.234 1 98.25 517 ALA B N 1
ATOM 8693 C CA . ALA B 1 517 ? -2.037 32.062 10.297 1 98.25 517 ALA B CA 1
ATOM 8694 C C . ALA B 1 517 ? -3.209 31.406 11.039 1 98.25 517 ALA B C 1
ATOM 8696 O O . ALA B 1 517 ? -3.035 30.859 12.125 1 98.25 517 ALA B O 1
ATOM 8697 N N . ASP B 1 518 ? -4.406 31.438 10.367 1 98.5 518 ASP B N 1
ATOM 8698 C CA . ASP B 1 518 ? -5.582 30.719 10.844 1 98.5 518 ASP B CA 1
ATOM 8699 C C . ASP B 1 518 ? -5.586 29.281 10.344 1 98.5 518 ASP B C 1
ATOM 8701 O O . ASP B 1 518 ? -6.098 28.375 11.016 1 98.5 518 ASP B O 1
ATOM 8705 N N . ALA B 1 519 ? -5.062 29.094 9.133 1 98.81 519 ALA B N 1
ATOM 8706 C CA . ALA B 1 519 ? -5.109 27.766 8.523 1 98.81 519 ALA B CA 1
ATOM 8707 C C . ALA B 1 519 ? -3.963 27.578 7.539 1 98.81 519 ALA B C 1
ATOM 8709 O O . ALA B 1 519 ? -3.426 28.547 7.004 1 98.81 519 ALA B O 1
ATOM 8710 N N . ALA B 1 520 ? -3.562 26.391 7.391 1 98.94 520 ALA B N 1
ATOM 8711 C CA . ALA B 1 520 ? -2.598 25.953 6.379 1 98.94 520 ALA B CA 1
ATOM 8712 C C . ALA B 1 520 ? -3.199 24.906 5.453 1 98.94 520 ALA B C 1
ATOM 8714 O O . ALA B 1 520 ? -4.008 24.078 5.887 1 98.94 520 ALA B O 1
ATOM 8715 N N . PHE B 1 521 ? -2.881 24.953 4.16 1 98.94 521 PHE B N 1
ATOM 8716 C CA . PHE B 1 521 ? -3.203 23.906 3.193 1 98.94 521 PHE B CA 1
ATOM 8717 C C . PHE B 1 521 ? -1.985 23.031 2.912 1 98.94 521 PHE B C 1
ATOM 8719 O O . PHE B 1 521 ? -0.98 23.516 2.383 1 98.94 521 PHE B O 1
ATOM 8726 N N . ILE B 1 522 ? -2.055 21.781 3.299 1 98.94 522 ILE B N 1
ATOM 8727 C CA . ILE B 1 522 ? -0.983 20.844 3.02 1 98.94 522 ILE B CA 1
ATOM 8728 C C . ILE B 1 522 ? -1.223 20.172 1.669 1 98.94 522 ILE B C 1
ATOM 8730 O O . ILE B 1 522 ? -2.121 19.328 1.533 1 98.94 522 ILE B O 1
ATOM 8734 N N . ASN B 1 523 ? -0.416 20.5 0.707 1 98.75 523 ASN B N 1
ATOM 8735 C CA . ASN B 1 523 ? -0.65 20.062 -0.665 1 98.75 523 ASN B CA 1
ATOM 8736 C C . ASN B 1 523 ? 0.344 18.984 -1.086 1 98.75 523 ASN B C 1
ATOM 8738 O O . ASN B 1 523 ? 1.555 19.156 -0.924 1 98.75 523 ASN B O 1
ATOM 8742 N N . ALA B 1 524 ? -0.16 17.906 -1.589 1 98.5 524 ALA B N 1
ATOM 8743 C CA . ALA B 1 524 ? 0.698 16.797 -2.008 1 98.5 524 ALA B CA 1
ATOM 8744 C C . ALA B 1 524 ? 0.286 16.266 -3.381 1 98.5 524 ALA B C 1
ATOM 8746 O O . ALA B 1 524 ? -0.902 16.234 -3.707 1 98.5 524 ALA B O 1
ATOM 8747 N N . LYS B 1 525 ? 1.241 15.906 -4.133 1 96.94 525 LYS B N 1
ATOM 8748 C CA . LYS B 1 525 ? 1.103 15.289 -5.449 1 96.94 525 LYS B CA 1
ATOM 8749 C C . LYS B 1 525 ? 1.965 14.039 -5.562 1 96.94 525 LYS B C 1
ATOM 8751 O O . LYS B 1 525 ? 3.184 14.102 -5.395 1 96.94 525 LYS B O 1
ATOM 8756 N N . GLY B 1 526 ? 1.297 12.945 -5.879 1 95.25 526 GLY B N 1
ATOM 8757 C CA . GLY B 1 526 ? 2.027 11.695 -6.008 1 95.25 526 GLY B CA 1
ATOM 8758 C C . GLY B 1 526 ? 1.949 11.102 -7.402 1 95.25 526 GLY B C 1
ATOM 8759 O O . GLY B 1 526 ? 1.035 11.414 -8.164 1 95.25 526 GLY B O 1
ATOM 8760 N N . PHE B 1 527 ? 2.994 10.188 -7.707 1 93.19 527 PHE B N 1
ATOM 8761 C CA . PHE B 1 527 ? 2.982 9.43 -8.953 1 93.19 527 PHE B CA 1
ATOM 8762 C C . PHE B 1 527 ? 1.64 8.734 -9.156 1 93.19 527 PHE B C 1
ATOM 8764 O O . PHE B 1 527 ? 1.039 8.25 -8.195 1 93.19 527 PHE B O 1
ATOM 8771 N N . GLY B 1 528 ? 1.206 8.742 -10.422 1 93.75 528 GLY B N 1
ATOM 8772 C CA . GLY B 1 528 ? 0.013 7.977 -10.75 1 93.75 528 GLY B CA 1
ATOM 8773 C C . GLY B 1 528 ? -1.259 8.805 -10.695 1 93.75 528 GLY B C 1
ATOM 8774 O O . GLY B 1 528 ? -2.35 8.289 -10.961 1 93.75 528 GLY B O 1
ATOM 8775 N N . GLY B 1 529 ? -1.097 10.094 -10.414 1 96.25 529 GLY B N 1
ATOM 8776 C CA . GLY B 1 529 ? -2.268 10.953 -10.328 1 96.25 529 GLY B CA 1
ATOM 8777 C C . GLY B 1 529 ? -2.902 10.953 -8.945 1 96.25 529 GLY B C 1
ATOM 8778 O O . GLY B 1 529 ? -4.129 10.977 -8.828 1 96.25 529 GLY B O 1
ATOM 8779 N N . ASN B 1 530 ? -2.113 10.812 -7.965 1 98.06 530 ASN B N 1
ATOM 8780 C CA . ASN B 1 530 ? -2.566 10.82 -6.578 1 98.06 530 ASN B CA 1
ATOM 8781 C C . ASN B 1 530 ? -2.391 12.195 -5.938 1 98.06 530 ASN B C 1
ATOM 8783 O O . ASN B 1 530 ? -1.311 12.523 -5.445 1 98.06 530 ASN B O 1
ATOM 8787 N N . ASN B 1 531 ? -3.477 12.984 -5.941 1 98.44 531 ASN B N 1
ATOM 8788 C CA . ASN B 1 531 ? -3.449 14.352 -5.426 1 98.44 531 ASN B CA 1
ATOM 8789 C C . ASN B 1 531 ? -4.25 14.484 -4.133 1 98.44 531 ASN B C 1
ATOM 8791 O O . ASN B 1 531 ? -5.312 13.875 -3.994 1 98.44 531 ASN B O 1
ATOM 8795 N N . ALA B 1 532 ? -3.689 15.188 -3.23 1 98.88 532 ALA B N 1
ATOM 8796 C CA . ALA B 1 532 ? -4.402 15.398 -1.973 1 98.88 532 ALA B CA 1
ATOM 8797 C C . ALA B 1 532 ? -4.082 16.766 -1.383 1 98.88 532 ALA B C 1
ATOM 8799 O O . ALA B 1 532 ? -2.961 17.266 -1.528 1 98.88 532 ALA B O 1
ATOM 8800 N N . THR B 1 533 ? -5.012 17.422 -0.776 1 98.88 533 THR B N 1
ATOM 8801 C CA . THR B 1 533 ? -4.832 18.625 0.028 1 98.88 533 THR B CA 1
ATOM 8802 C C . THR B 1 533 ? -5.523 18.469 1.38 1 98.88 533 THR B C 1
ATOM 8804 O O . THR B 1 533 ? -6.719 18.188 1.443 1 98.88 533 THR B O 1
ATOM 8807 N N . GLY B 1 534 ? -4.75 18.578 2.42 1 98.81 534 GLY B N 1
ATOM 8808 C CA . GLY B 1 534 ? -5.289 18.594 3.77 1 98.81 534 GLY B CA 1
ATOM 8809 C C . GLY B 1 534 ? -5.414 20 4.34 1 98.81 534 GLY B C 1
ATOM 8810 O O . GLY B 1 534 ? -4.562 20.844 4.09 1 98.81 534 GLY B O 1
ATOM 8811 N N . VAL B 1 535 ? -6.473 20.234 5.105 1 98.81 535 VAL B N 1
ATOM 8812 C CA . VAL B 1 535 ? -6.66 21.5 5.816 1 98.81 535 VAL B CA 1
ATOM 8813 C C . VAL B 1 535 ? -6.238 21.344 7.273 1 98.81 535 VAL B C 1
ATOM 8815 O O . VAL B 1 535 ? -6.695 20.422 7.965 1 98.81 535 VAL B O 1
ATOM 8818 N N . VAL B 1 536 ? -5.363 22.203 7.719 1 98.88 536 VAL B N 1
ATOM 8819 C CA . VAL B 1 536 ? -4.973 22.234 9.125 1 98.88 536 VAL B CA 1
ATOM 8820 C C . VAL B 1 536 ? -5.312 23.609 9.719 1 98.88 536 VAL B C 1
ATOM 8822 O O . VAL B 1 536 ? -4.836 24.641 9.234 1 98.88 536 VAL B O 1
ATOM 8825 N N . LEU B 1 537 ? -6.102 23.625 10.727 1 98.81 537 LEU B N 1
ATOM 8826 C CA . LEU B 1 537 ? -6.438 24.875 11.422 1 98.81 537 LEU B CA 1
ATOM 8827 C C . LEU B 1 537 ? -5.504 25.094 12.609 1 98.81 537 LEU B C 1
ATOM 8829 O O . LEU B 1 537 ? -5.098 24.141 13.273 1 98.81 537 LEU B O 1
ATOM 8833 N N . SER B 1 538 ? -5.238 26.328 12.914 1 98.81 538 SER B N 1
ATOM 8834 C CA . SER B 1 538 ? -4.383 26.688 14.047 1 98.81 538 SER B CA 1
ATOM 8835 C C . SER B 1 538 ? -5.043 26.328 15.367 1 98.81 538 SER B C 1
ATOM 8837 O O . SER B 1 538 ? -6.262 26.156 15.438 1 98.81 538 SER B O 1
ATOM 8839 N N . PRO B 1 539 ? -4.18 26.188 16.406 1 98.44 539 PRO B N 1
ATOM 8840 C CA . PRO B 1 539 ? -4.762 25.922 17.719 1 98.44 539 PRO B CA 1
ATOM 8841 C C . PRO B 1 539 ? -5.715 27.031 18.172 1 98.44 539 PRO B C 1
ATOM 8843 O O . PRO B 1 539 ? -6.73 26.75 18.812 1 98.44 539 PRO B O 1
ATOM 8846 N N . ALA B 1 540 ? -5.414 28.266 17.828 1 97.94 540 ALA B N 1
ATOM 8847 C CA . ALA B 1 540 ? -6.262 29.391 18.219 1 97.94 540 ALA B CA 1
ATOM 8848 C C . ALA B 1 540 ? -7.641 29.281 17.562 1 97.94 540 ALA B C 1
ATOM 8850 O O . ALA B 1 540 ? -8.664 29.469 18.234 1 97.94 540 ALA B O 1
ATOM 8851 N N . VAL B 1 541 ? -7.668 28.984 16.266 1 98.12 541 VAL B N 1
ATOM 8852 C CA . VAL B 1 541 ? -8.93 28.828 15.539 1 98.12 541 VAL B CA 1
ATOM 8853 C C . VAL B 1 541 ? -9.68 27.609 16.062 1 98.12 541 VAL B C 1
ATOM 8855 O O . VAL B 1 541 ? -10.898 27.656 16.234 1 98.12 541 VAL B O 1
ATOM 8858 N N . THR B 1 542 ? -8.977 26.562 16.344 1 98.38 542 THR B N 1
ATOM 8859 C CA . THR B 1 542 ? -9.562 25.344 16.891 1 98.38 542 THR B CA 1
ATOM 8860 C C . THR B 1 542 ? -10.25 25.609 18.219 1 98.38 542 THR B C 1
ATOM 8862 O O . THR B 1 542 ? -11.375 25.156 18.453 1 98.38 542 THR B O 1
ATOM 8865 N N . GLU B 1 543 ? -9.578 26.344 19.078 1 98.06 543 GLU B N 1
ATOM 8866 C CA . GLU B 1 543 ? -10.148 26.672 20.375 1 98.06 543 GLU B CA 1
ATOM 8867 C C . GLU B 1 543 ? -11.414 27.516 20.219 1 98.06 543 GLU B C 1
ATOM 8869 O O . GLU B 1 543 ? -12.375 27.344 20.984 1 98.06 543 GLU B O 1
ATOM 8874 N N . ARG B 1 544 ? -11.406 28.469 19.281 1 97.5 544 ARG B N 1
ATOM 8875 C CA . ARG B 1 544 ? -12.602 29.281 19.047 1 97.5 544 ARG B CA 1
ATOM 8876 C C . ARG B 1 544 ? -13.766 28.406 18.578 1 97.5 544 ARG B C 1
ATOM 8878 O O . ARG B 1 544 ? -14.898 28.594 19.031 1 97.5 544 ARG B O 1
ATOM 8885 N N . LEU B 1 545 ? -13.469 27.453 17.672 1 97.56 545 LEU B N 1
ATOM 8886 C CA . LEU B 1 545 ? -14.508 26.547 17.188 1 97.56 545 LEU B CA 1
ATOM 8887 C C . LEU B 1 545 ? -15.023 25.672 18.328 1 97.56 545 LEU B C 1
ATOM 8889 O O . LEU B 1 545 ? -16.234 25.438 18.422 1 97.56 545 LEU B O 1
ATOM 8893 N N . LEU B 1 546 ? -14.133 25.188 19.172 1 98 546 LEU B N 1
ATOM 8894 C CA . LEU B 1 546 ? -14.516 24.344 20.297 1 98 546 LEU B CA 1
ATOM 8895 C C . LEU B 1 546 ? -15.328 25.141 21.312 1 98 546 LEU B C 1
ATOM 8897 O O . LEU B 1 546 ? -16.25 24.594 21.922 1 98 546 LEU B O 1
ATOM 8901 N N . THR B 1 547 ? -14.922 26.391 21.562 1 97.81 547 THR B N 1
ATOM 8902 C CA . THR B 1 547 ? -15.664 27.234 22.484 1 97.81 547 THR B CA 1
ATOM 8903 C C . THR B 1 547 ? -17.094 27.438 22 1 97.81 547 THR B C 1
ATOM 8905 O O . THR B 1 547 ? -18.031 27.422 22.797 1 97.81 547 THR B O 1
ATOM 8908 N N . LYS B 1 548 ? -17.234 27.688 20.703 1 96.56 548 LYS B N 1
ATOM 8909 C CA . LYS B 1 548 ? -18.578 27.859 20.141 1 96.56 548 LYS B CA 1
ATOM 8910 C C . LYS B 1 548 ? -19.406 26.578 20.312 1 96.56 548 LYS B C 1
ATOM 8912 O O . LYS B 1 548 ? -20.609 26.656 20.578 1 96.56 548 LYS B O 1
ATOM 8917 N N . ARG B 1 549 ? -18.797 25.438 20.172 1 96.69 549 ARG B N 1
ATOM 8918 C CA . ARG B 1 549 ? -19.516 24.172 20.203 1 96.69 549 ARG B CA 1
ATOM 8919 C C . ARG B 1 549 ? -19.781 23.719 21.641 1 96.69 549 ARG B C 1
ATOM 8921 O O . ARG B 1 549 ? -20.875 23.219 21.953 1 96.69 549 ARG B O 1
ATOM 8928 N N . HIS B 1 550 ? -18.797 23.906 22.578 1 97.62 550 HIS B N 1
ATOM 8929 C CA . HIS B 1 550 ? -18.859 23.25 23.891 1 97.62 550 HIS B CA 1
ATOM 8930 C C . HIS B 1 550 ? -19.125 24.281 24.984 1 97.62 550 HIS B C 1
ATOM 8932 O O . HIS B 1 550 ? -19.5 23.906 26.109 1 97.62 550 HIS B O 1
ATOM 8938 N N . GLY B 1 551 ? -18.891 25.547 24.766 1 98 551 GLY B N 1
ATOM 8939 C CA . GLY B 1 551 ? -19.109 26.594 25.75 1 98 551 GLY B CA 1
ATOM 8940 C C . GLY B 1 551 ? -17.859 26.906 26.562 1 98 551 GLY B C 1
ATOM 8941 O O . GLY B 1 551 ? -16.953 26.078 26.672 1 98 551 GLY B O 1
ATOM 8942 N N . GLU B 1 552 ? -17.875 28.109 27.125 1 98.06 552 GLU B N 1
ATOM 8943 C CA . GLU B 1 552 ? -16.703 28.609 27.828 1 98.06 552 GLU B CA 1
ATOM 8944 C C . GLU B 1 552 ? -16.422 27.797 29.094 1 98.06 552 GLU B C 1
ATOM 8946 O O . GLU B 1 552 ? -15.266 27.625 29.484 1 98.06 552 GLU B O 1
ATOM 8951 N N . ALA B 1 553 ? -17.438 27.344 29.703 1 98.31 553 ALA B N 1
ATOM 8952 C CA . ALA B 1 553 ? -17.25 26.562 30.922 1 98.31 553 ALA B CA 1
ATOM 8953 C C . ALA B 1 553 ? -16.453 25.281 30.641 1 98.31 553 ALA B C 1
ATOM 8955 O O . ALA B 1 553 ? -15.516 24.953 31.359 1 98.31 553 ALA B O 1
ATOM 8956 N N . ALA B 1 554 ? -16.844 24.609 29.594 1 98.38 554 ALA B N 1
ATOM 8957 C CA . ALA B 1 554 ? -16.141 23.391 29.203 1 98.38 554 ALA B CA 1
ATOM 8958 C C . ALA B 1 554 ? -14.703 23.688 28.812 1 98.38 554 ALA B C 1
ATOM 8960 O O . ALA B 1 554 ? -13.797 22.906 29.125 1 98.38 554 ALA B O 1
ATOM 8961 N N . MET B 1 555 ? -14.508 24.734 28.156 1 98.5 555 MET B N 1
ATOM 8962 C CA . MET B 1 555 ? -13.172 25.094 27.703 1 98.5 555 MET B CA 1
ATOM 8963 C C . MET B 1 555 ? -12.289 25.5 28.875 1 98.5 555 MET B C 1
ATOM 8965 O O . MET B 1 555 ? -11.086 25.25 28.875 1 98.5 555 MET B O 1
ATOM 8969 N N . SER B 1 556 ? -12.906 26.188 29.844 1 98.44 556 SER B N 1
ATOM 8970 C CA . SER B 1 556 ? -12.148 26.531 31.031 1 98.44 556 SER B CA 1
ATOM 8971 C C . SER B 1 556 ? -11.688 25.281 31.781 1 98.44 556 SER B C 1
ATOM 8973 O O . SER B 1 556 ? -10.555 25.219 32.25 1 98.44 556 SER B O 1
ATOM 8975 N N . ASP B 1 557 ? -12.586 24.359 31.875 1 98.5 557 ASP B N 1
ATOM 8976 C CA . ASP B 1 557 ? -12.227 23.094 32.5 1 98.5 557 ASP B CA 1
ATOM 8977 C C . ASP B 1 557 ? -11.094 22.406 31.75 1 98.5 557 ASP B C 1
ATOM 8979 O O . ASP B 1 557 ? -10.172 21.875 32.344 1 98.5 557 ASP B O 1
ATOM 8983 N N . TRP B 1 558 ? -11.219 22.344 30.453 1 98.56 558 TRP B N 1
ATOM 8984 C CA . TRP B 1 558 ? -10.188 21.766 29.609 1 98.56 558 TRP B CA 1
ATOM 8985 C C . TRP B 1 558 ? -8.844 22.453 29.812 1 98.56 558 TRP B C 1
ATOM 8987 O O . TRP B 1 558 ? -7.812 21.797 29.969 1 98.56 558 TRP B O 1
ATOM 8997 N N . ARG B 1 559 ? -8.805 23.781 29.844 1 98.5 559 ARG B N 1
ATOM 8998 C CA . ARG B 1 559 ? -7.574 24.531 30.016 1 98.5 559 ARG B CA 1
ATOM 8999 C C . ARG B 1 559 ? -6.906 24.188 31.344 1 98.5 559 ARG B C 1
ATOM 9001 O O . ARG B 1 559 ? -5.68 24.125 31.438 1 98.5 559 ARG B O 1
ATOM 9008 N N . ALA B 1 560 ? -7.73 24 32.312 1 98.31 560 ALA B N 1
ATOM 9009 C CA . ALA B 1 560 ? -7.195 23.625 33.625 1 98.31 560 ALA B CA 1
ATOM 9010 C C . ALA B 1 560 ? -6.551 22.25 33.562 1 98.31 560 ALA B C 1
ATOM 9012 O O . ALA B 1 560 ? -5.457 22.047 34.094 1 98.31 560 ALA B O 1
ATOM 9013 N N . ARG B 1 561 ? -7.207 21.328 32.969 1 98.12 561 ARG B N 1
ATOM 9014 C CA . ARG B 1 561 ? -6.695 19.969 32.844 1 98.12 561 ARG B CA 1
ATOM 9015 C C . ARG B 1 561 ? -5.453 19.922 31.953 1 98.12 561 ARG B C 1
ATOM 9017 O O . ARG B 1 561 ? -4.539 19.125 32.219 1 98.12 561 ARG B O 1
ATOM 9024 N N . ARG B 1 562 ? -5.426 20.688 30.953 1 98.44 562 ARG B N 1
ATOM 9025 C CA . ARG B 1 562 ? -4.363 20.719 29.969 1 98.44 562 ARG B CA 1
ATOM 9026 C C . ARG B 1 562 ? -3.023 21.062 30.609 1 98.44 562 ARG B C 1
ATOM 9028 O O . ARG B 1 562 ? -1.976 20.594 30.156 1 98.44 562 ARG B O 1
ATOM 9035 N N . GLU B 1 563 ? -3.014 21.844 31.688 1 98.31 563 GLU B N 1
ATOM 9036 C CA . GLU B 1 563 ? -1.773 22.25 32.344 1 98.31 563 GLU B CA 1
ATOM 9037 C C . GLU B 1 563 ? -0.968 21.047 32.812 1 98.31 563 GLU B C 1
ATOM 9039 O O . GLU B 1 563 ? 0.257 21.016 32.688 1 98.31 563 GLU B O 1
ATOM 9044 N N . ALA B 1 564 ? -1.666 20.094 33.375 1 98.06 564 ALA B N 1
ATOM 9045 C CA . ALA B 1 564 ? -0.985 18.875 33.812 1 98.06 564 ALA B CA 1
ATOM 9046 C C . ALA B 1 564 ? -0.386 18.125 32.594 1 98.06 564 ALA B C 1
ATOM 9048 O O . ALA B 1 564 ? 0.712 17.578 32.688 1 98.06 564 ALA B O 1
ATOM 9049 N N . THR B 1 565 ? -1.138 18.078 31.562 1 98.38 565 THR B N 1
ATOM 9050 C CA . THR B 1 565 ? -0.68 17.422 30.344 1 98.38 565 THR B CA 1
ATOM 9051 C C . THR B 1 565 ? 0.559 18.125 29.797 1 98.38 565 THR B C 1
ATOM 9053 O O . THR B 1 565 ? 1.514 17.453 29.375 1 98.38 565 THR B O 1
ATOM 9056 N N . ARG B 1 566 ? 0.581 19.406 29.766 1 98.31 566 ARG B N 1
ATOM 9057 C CA . ARG B 1 566 ? 1.701 20.203 29.266 1 98.31 566 ARG B CA 1
ATOM 9058 C C . ARG B 1 566 ? 2.943 20 30.125 1 98.31 566 ARG B C 1
ATOM 9060 O O . ARG B 1 566 ? 4.066 20 29.609 1 98.31 566 ARG B O 1
ATOM 9067 N N . GLU B 1 567 ? 2.719 19.828 31.391 1 98.38 567 GLU B N 1
ATOM 9068 C CA . GLU B 1 567 ? 3.842 19.578 32.281 1 98.38 567 GLU B CA 1
ATOM 9069 C C . GLU B 1 567 ? 4.512 18.234 31.984 1 98.38 567 GLU B C 1
ATOM 9071 O O . GLU B 1 567 ? 5.738 18.141 31.953 1 98.38 567 GLU B O 1
ATOM 9076 N N . VAL B 1 568 ? 3.693 17.234 31.766 1 98.25 568 VAL B N 1
ATOM 9077 C CA . VAL B 1 568 ? 4.219 15.922 31.422 1 98.25 568 VAL B CA 1
ATOM 9078 C C . VAL B 1 568 ? 4.961 15.992 30.094 1 98.25 568 VAL B C 1
ATOM 9080 O O . VAL B 1 568 ? 6.043 15.422 29.938 1 98.25 568 VAL B O 1
ATOM 9083 N N . ALA B 1 569 ? 4.418 16.625 29.094 1 98.12 569 ALA B N 1
ATOM 9084 C CA . ALA B 1 569 ? 5.055 16.797 27.797 1 98.12 569 ALA B CA 1
ATOM 9085 C C . ALA B 1 569 ? 6.375 17.547 27.922 1 98.12 569 ALA B C 1
ATOM 9087 O O . ALA B 1 569 ? 7.348 17.219 27.234 1 98.12 569 ALA B O 1
ATOM 9088 N N . ALA B 1 570 ? 6.387 18.578 28.75 1 97.56 570 ALA B N 1
ATOM 9089 C CA . ALA B 1 570 ? 7.602 19.359 28.953 1 97.56 570 ALA B CA 1
ATOM 9090 C C . ALA B 1 570 ? 8.719 18.5 29.531 1 97.56 570 ALA B C 1
ATOM 9092 O O . ALA B 1 570 ? 9.891 18.656 29.156 1 97.56 570 ALA B O 1
ATOM 9093 N N . ALA B 1 571 ? 8.352 17.656 30.438 1 96.75 571 ALA B N 1
ATOM 9094 C CA . ALA B 1 571 ? 9.336 16.734 31 1 96.75 571 ALA B CA 1
ATOM 9095 C C . ALA B 1 571 ? 9.898 15.812 29.922 1 96.75 571 ALA B C 1
ATOM 9097 O O . ALA B 1 571 ? 11.094 15.523 29.906 1 96.75 571 ALA B O 1
ATOM 9098 N N . TYR B 1 572 ? 9.078 15.344 29.047 1 97.25 572 TYR B N 1
ATOM 9099 C CA . TYR B 1 572 ? 9.523 14.516 27.938 1 97.25 572 TYR B CA 1
ATOM 9100 C C . TYR B 1 572 ? 10.484 15.297 27.031 1 97.25 572 TYR B C 1
ATOM 9102 O O . TYR B 1 572 ? 11.531 14.773 26.641 1 97.25 572 TYR B O 1
ATOM 9110 N N . HIS B 1 573 ? 10.148 16.547 26.688 1 96.75 573 HIS B N 1
ATOM 9111 C CA . HIS B 1 573 ? 10.992 17.375 25.844 1 96.75 573 HIS B CA 1
ATOM 9112 C C . HIS B 1 573 ? 12.367 17.578 26.469 1 96.75 573 HIS B C 1
ATOM 9114 O O . HIS B 1 573 ? 13.383 17.531 25.766 1 96.75 573 HIS B O 1
ATOM 9120 N N . GLN B 1 574 ? 12.344 17.828 27.734 1 94.69 574 GLN B N 1
ATOM 9121 C CA . GLN B 1 574 ? 13.609 18.047 28.438 1 94.69 574 GLN B CA 1
ATOM 9122 C C . GLN B 1 574 ? 14.508 16.828 28.344 1 94.69 574 GLN B C 1
ATOM 9124 O O . GLN B 1 574 ? 15.711 16.938 28.094 1 94.69 574 GLN B O 1
ATOM 9129 N N . ALA B 1 575 ? 13.922 15.656 28.547 1 95.56 575 ALA B N 1
ATOM 9130 C CA . ALA B 1 575 ? 14.688 14.422 28.438 1 95.56 575 ALA B CA 1
ATOM 9131 C C . ALA B 1 575 ? 15.172 14.188 27.016 1 95.56 575 ALA B C 1
ATOM 9133 O O . ALA B 1 575 ? 16.328 13.82 26.797 1 95.56 575 ALA B O 1
ATOM 9134 N N . ALA B 1 576 ? 14.305 14.391 26.047 1 96 576 ALA B N 1
ATOM 9135 C CA . ALA B 1 576 ? 14.641 14.203 24.641 1 96 576 ALA B CA 1
ATOM 9136 C C . ALA B 1 576 ? 15.734 15.172 24.203 1 96 576 ALA B C 1
ATOM 9138 O O . ALA B 1 576 ? 16.609 14.812 23.406 1 96 576 ALA B O 1
ATOM 9139 N N . ASP B 1 577 ? 15.695 16.422 24.672 1 95.25 577 ASP B N 1
ATOM 9140 C CA . ASP B 1 577 ? 16.688 17.453 24.328 1 95.25 577 ASP B CA 1
ATOM 9141 C C . ASP B 1 577 ? 18.062 17.094 24.875 1 95.25 577 ASP B C 1
ATOM 9143 O O . ASP B 1 577 ? 19.062 17.656 24.453 1 95.25 577 ASP B O 1
ATOM 9147 N N . ARG B 1 578 ? 18.125 16.172 25.812 1 94.94 578 ARG B N 1
ATOM 9148 C CA . ARG B 1 578 ? 19.391 15.703 26.375 1 94.94 578 ARG B CA 1
ATOM 9149 C C . ARG B 1 578 ? 19.812 14.383 25.75 1 94.94 578 ARG B C 1
ATOM 9151 O O . ARG B 1 578 ? 20.781 13.758 26.188 1 94.94 578 ARG B O 1
ATOM 9158 N N . GLY B 1 579 ? 19.062 13.93 24.75 1 93.06 579 GLY B N 1
ATOM 9159 C CA . GLY B 1 579 ? 19.391 12.711 24.031 1 93.06 579 GLY B CA 1
ATOM 9160 C C . GLY B 1 579 ? 18.828 11.461 24.688 1 93.06 579 GLY B C 1
ATOM 9161 O O . GLY B 1 579 ? 19.156 10.344 24.281 1 93.06 579 GLY B O 1
ATOM 9162 N N . HIS B 1 580 ? 18.016 11.672 25.656 1 94.81 580 HIS B N 1
ATOM 9163 C CA . HIS B 1 580 ? 17.406 10.531 26.328 1 94.81 580 HIS B CA 1
ATOM 9164 C C . HIS B 1 580 ? 16.047 10.195 25.734 1 94.81 580 HIS B C 1
ATOM 9166 O O . HIS B 1 580 ? 15.023 10.703 26.203 1 94.81 580 HIS B O 1
ATOM 9172 N N . PHE B 1 581 ? 16.062 9.32 24.797 1 94.75 581 PHE B N 1
ATOM 9173 C CA . PHE B 1 581 ? 14.844 8.883 24.125 1 94.75 581 PHE B CA 1
ATOM 9174 C C . PHE B 1 581 ? 14.352 7.566 24.703 1 94.75 581 PHE B C 1
ATOM 9176 O O . PHE B 1 581 ? 15.148 6.711 25.094 1 94.75 581 PHE B O 1
ATOM 9183 N N . GLN B 1 582 ? 13.148 7.461 24.906 1 88.38 582 GLN B N 1
ATOM 9184 C CA . GLN B 1 582 ? 12.523 6.227 25.375 1 88.38 582 GLN B CA 1
ATOM 9185 C C . GLN B 1 582 ? 11.602 5.633 24.312 1 88.38 582 GLN B C 1
ATOM 9187 O O . GLN B 1 582 ? 10.438 6.012 24.219 1 88.38 582 GLN B O 1
ATOM 9192 N N . ALA B 1 583 ? 12.102 4.664 23.609 1 95.19 583 ALA B N 1
ATOM 9193 C CA . ALA B 1 583 ? 11.266 3.98 22.625 1 95.19 583 ALA B CA 1
ATOM 9194 C C . ALA B 1 583 ? 10.391 2.928 23.297 1 95.19 583 ALA B C 1
ATOM 9196 O O . ALA B 1 583 ? 10.859 2.15 24.125 1 95.19 583 ALA B O 1
ATOM 9197 N N . ARG B 1 584 ? 9.148 2.986 23.062 1 96.94 584 ARG B N 1
ATOM 9198 C CA . ARG B 1 584 ? 8.211 1.965 23.516 1 96.94 584 ARG B CA 1
ATOM 9199 C C . ARG B 1 584 ? 8.164 0.791 22.547 1 96.94 584 ARG B C 1
ATOM 9201 O O . ARG B 1 584 ? 7.855 0.968 21.359 1 96.94 584 ARG B O 1
ATOM 9208 N N . TYR B 1 585 ? 8.516 -0.386 22.938 1 96.31 585 TYR B N 1
ATOM 9209 C CA . TYR B 1 585 ? 8.5 -1.611 22.141 1 96.31 585 TYR B CA 1
ATOM 9210 C C . TYR B 1 585 ? 8.219 -2.824 23.016 1 96.31 585 TYR B C 1
ATOM 9212 O O . TYR B 1 585 ? 9.109 -3.316 23.719 1 96.31 585 TYR B O 1
ATOM 9220 N N . ARG B 1 586 ? 7.039 -3.332 22.953 1 94.81 586 ARG B N 1
ATOM 9221 C CA . ARG B 1 586 ? 6.59 -4.406 23.828 1 94.81 586 ARG B CA 1
ATOM 9222 C C . ARG B 1 586 ? 6.453 -5.719 23.062 1 94.81 586 ARG B C 1
ATOM 9224 O O . ARG B 1 586 ? 5.348 -6.242 22.922 1 94.81 586 ARG B O 1
ATOM 9231 N N . PHE B 1 587 ? 7.516 -6.309 22.75 1 92.94 587 PHE B N 1
ATOM 9232 C CA . PHE B 1 587 ? 7.559 -7.559 22 1 92.94 587 PHE B CA 1
ATOM 9233 C C . PHE B 1 587 ? 7.168 -8.734 22.891 1 92.94 587 PHE B C 1
ATOM 9235 O O . PHE B 1 587 ? 7.832 -9.016 23.891 1 92.94 587 PHE B O 1
ATOM 9242 N N . GLY B 1 588 ? 6.113 -9.453 22.578 1 91.31 588 GLY B N 1
ATOM 9243 C CA . GLY B 1 588 ? 5.758 -10.703 23.219 1 91.31 588 GLY B CA 1
ATOM 9244 C C . GLY B 1 588 ? 5.012 -10.516 24.531 1 91.31 588 GLY B C 1
ATOM 9245 O O . GLY B 1 588 ? 4.699 -11.492 25.219 1 91.31 588 GLY B O 1
ATOM 9246 N N . GLU B 1 589 ? 4.637 -9.359 24.828 1 90.94 589 GLU B N 1
ATOM 9247 C CA . GLU B 1 589 ? 3.914 -9.07 26.078 1 90.94 589 GLU B CA 1
ATOM 9248 C C . GLU B 1 589 ? 2.404 -9.062 25.844 1 90.94 589 GLU B C 1
ATOM 9250 O O . GLU B 1 589 ? 1.93 -8.516 24.844 1 90.94 589 GLU B O 1
ATOM 9255 N N . GLY B 1 590 ? 1.719 -9.719 26.688 1 92.25 590 GLY B N 1
ATOM 9256 C CA . GLY B 1 590 ? 0.266 -9.648 26.672 1 92.25 590 GLY B CA 1
ATOM 9257 C C . GLY B 1 590 ? -0.352 -10.359 25.484 1 92.25 590 GLY B C 1
ATOM 9258 O O . GLY B 1 590 ? -1.481 -10.055 25.094 1 92.25 590 GLY B O 1
ATOM 9259 N N . VA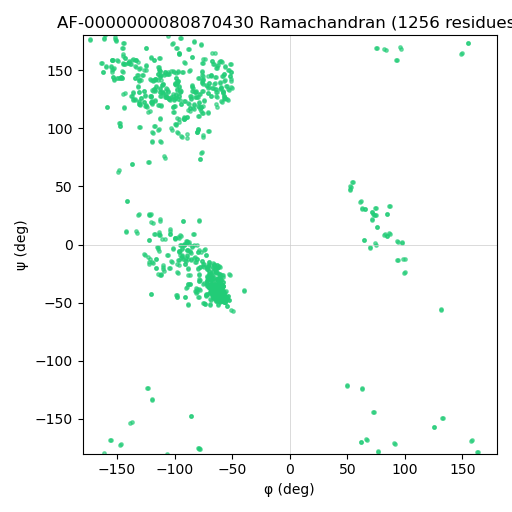L B 1 591 ? 0.352 -11.258 24.906 1 95.12 591 VAL B N 1
ATOM 9260 C CA . VAL B 1 591 ? -0.095 -11.914 23.688 1 95.12 591 VAL B CA 1
ATOM 9261 C C . VAL B 1 591 ? -1.266 -12.844 24 1 95.12 591 VAL B C 1
ATOM 9263 O O . VAL B 1 591 ? -1.229 -13.594 24.984 1 95.12 591 VAL B O 1
ATOM 9266 N N . LEU B 1 592 ? -2.318 -12.703 23.219 1 94.94 592 LEU B N 1
ATOM 9267 C CA . LEU B 1 592 ? -3.498 -13.555 23.328 1 94.94 592 LEU B CA 1
ATOM 9268 C C . LEU B 1 592 ? -3.643 -14.438 22.094 1 94.94 592 LEU B C 1
ATOM 9270 O O . LEU B 1 592 ? -3.348 -14 20.969 1 94.94 592 LEU B O 1
ATOM 9274 N N . GLU B 1 593 ? -4.211 -15.625 22.234 1 90.69 593 GLU B N 1
ATOM 9275 C CA . GLU B 1 593 ? -4.273 -16.578 21.141 1 90.69 593 GLU B CA 1
ATOM 9276 C C . GLU B 1 593 ? -5.719 -16.859 20.734 1 90.69 593 GLU B C 1
ATOM 9278 O O . GLU B 1 593 ? -5.969 -17.484 19.703 1 90.69 593 GLU B O 1
ATOM 9283 N N . GLY B 1 594 ? -6.652 -16.469 21.5 1 92.75 594 GLY B N 1
ATOM 9284 C CA . GLY B 1 594 ? -8.039 -16.719 21.109 1 92.75 594 GLY B CA 1
ATOM 9285 C C . GLY B 1 594 ? -8.859 -17.328 22.234 1 92.75 594 GLY B C 1
ATOM 9286 O O . GLY B 1 594 ? -9.875 -16.766 22.641 1 92.75 594 GLY B O 1
ATOM 9287 N N . PRO B 1 595 ? -8.414 -18.469 22.766 1 94 595 PRO B N 1
ATOM 9288 C CA . PRO B 1 595 ? -9.211 -19.172 23.766 1 94 595 PRO B CA 1
ATOM 9289 C C . PRO B 1 595 ? -9.445 -18.328 25.031 1 94 595 PRO B C 1
ATOM 9291 O O . PRO B 1 595 ? -10.383 -18.594 25.781 1 94 595 PRO B O 1
ATOM 9294 N N . GLU B 1 596 ? -8.633 -17.328 25.203 1 96.56 596 GLU B N 1
ATOM 9295 C CA . GLU B 1 596 ? -8.75 -16.484 26.391 1 96.56 596 GLU B CA 1
ATOM 9296 C C . GLU B 1 596 ? -9.93 -15.523 26.281 1 96.56 596 GLU B C 1
ATOM 9298 O O . GLU B 1 596 ? -10.359 -14.938 27.281 1 96.56 596 GLU B O 1
ATOM 9303 N N . LEU B 1 597 ? -10.445 -15.398 25.094 1 97.69 597 LEU B N 1
ATOM 9304 C CA . LEU B 1 597 ? -11.516 -14.43 24.875 1 97.69 597 LEU B CA 1
ATOM 9305 C C . LEU B 1 597 ? -12.859 -14.984 25.344 1 97.69 597 LEU B C 1
ATOM 9307 O O . LEU B 1 597 ? -13.086 -16.188 25.297 1 97.69 597 LEU B O 1
ATOM 9311 N N . GLU B 1 598 ? -13.672 -14.133 25.891 1 98.19 598 GLU B N 1
ATOM 9312 C CA . GLU B 1 598 ? -15.094 -14.414 26.062 1 98.19 598 GLU B CA 1
ATOM 9313 C C . GLU B 1 598 ? -15.922 -13.773 24.953 1 98.19 598 GLU B C 1
ATOM 9315 O O . GLU B 1 598 ? -16.234 -12.586 25.016 1 98.19 598 GLU B O 1
ATOM 9320 N N . VAL B 1 599 ? -16.328 -14.648 24 1 98.06 599 VAL B N 1
ATOM 9321 C CA . VAL B 1 599 ? -17.047 -14.172 22.812 1 98.06 599 VAL B CA 1
ATOM 9322 C C . VAL B 1 599 ? -18.547 -14.32 23.031 1 98.06 599 VAL B C 1
ATOM 9324 O O . VAL B 1 599 ? -19.078 -15.438 23.078 1 98.06 599 VAL B O 1
ATOM 9327 N N . GLY B 1 600 ? -19.188 -13.164 23.219 1 97.19 600 GLY B N 1
ATOM 9328 C CA . GLY B 1 600 ? -20.625 -13.148 23.375 1 97.19 600 GLY B CA 1
ATOM 9329 C C . GLY B 1 600 ? -21.359 -12.625 22.156 1 97.19 600 GLY B C 1
ATOM 9330 O O . GLY B 1 600 ? -20.734 -12.312 21.141 1 97.19 600 GLY B O 1
ATOM 9331 N N . ARG B 1 601 ? -22.656 -12.633 22.328 1 95.38 601 ARG B N 1
ATOM 9332 C CA . ARG B 1 601 ? -23.531 -12.18 21.25 1 95.38 601 ARG B CA 1
ATOM 9333 C C . ARG B 1 601 ? -23.438 -10.664 21.078 1 95.38 601 ARG B C 1
ATOM 9335 O O . ARG B 1 601 ? -23.547 -10.164 19.953 1 95.38 601 ARG B O 1
ATOM 9342 N N . ASP B 1 602 ? -23.188 -9.992 22.188 1 97.19 602 ASP B N 1
ATOM 9343 C CA . ASP B 1 602 ? -23.297 -8.539 22.141 1 97.19 602 ASP B CA 1
ATOM 9344 C C . ASP B 1 602 ? -21.969 -7.871 22.469 1 97.19 602 ASP B C 1
ATOM 9346 O O . ASP B 1 602 ? -21.781 -6.676 22.234 1 97.19 602 ASP B O 1
ATOM 9350 N N . ARG B 1 603 ? -21.109 -8.602 23.016 1 98.25 603 ARG B N 1
ATOM 9351 C CA . ARG B 1 603 ? -19.812 -8.039 23.391 1 98.25 603 ARG B CA 1
ATOM 9352 C C . ARG B 1 603 ? -18.734 -9.125 23.422 1 98.25 603 ARG B C 1
ATOM 9354 O O . ARG B 1 603 ? -19.047 -10.312 23.547 1 98.25 603 ARG B O 1
ATOM 9361 N N . ILE B 1 604 ? -17.5 -8.742 23.312 1 98.69 604 ILE B N 1
ATOM 9362 C CA . ILE B 1 604 ? -16.344 -9.602 23.5 1 98.69 604 ILE B CA 1
ATOM 9363 C C . ILE B 1 604 ? -15.461 -9.055 24.625 1 98.69 604 ILE B C 1
ATOM 9365 O O . ILE B 1 604 ? -15.062 -7.887 24.594 1 98.69 604 ILE B O 1
ATOM 9369 N N . HIS B 1 605 ? -15.195 -9.844 25.656 1 98.5 605 HIS B N 1
ATOM 9370 C CA . HIS B 1 605 ? -14.25 -9.484 26.719 1 98.5 605 HIS B CA 1
ATOM 9371 C C . HIS B 1 605 ? -12.852 -9.992 26.391 1 98.5 605 HIS B C 1
ATOM 9373 O O . HIS B 1 605 ? -12.656 -11.188 26.125 1 98.5 605 HIS B O 1
ATOM 9379 N N . ILE B 1 606 ? -11.938 -9.102 26.359 1 98.12 606 ILE B N 1
ATOM 9380 C CA . ILE B 1 606 ? -10.547 -9.422 26.078 1 98.12 606 ILE B CA 1
ATOM 9381 C C . ILE B 1 606 ? -9.695 -9.211 27.328 1 98.12 606 ILE B C 1
ATOM 9383 O O . ILE B 1 606 ? -9.594 -8.094 27.844 1 98.12 606 ILE B O 1
ATOM 9387 N N . PRO B 1 607 ? -9.055 -10.242 27.828 1 97.31 607 PRO B N 1
ATOM 9388 C CA . PRO B 1 607 ? -8.18 -10.062 29 1 97.31 607 PRO B CA 1
ATOM 9389 C C . PRO B 1 607 ? -7.125 -8.984 28.781 1 97.31 607 PRO B C 1
ATOM 9391 O O . PRO B 1 607 ? -6.523 -8.914 27.703 1 97.31 607 PRO B O 1
ATOM 9394 N N . GLY B 1 608 ? -6.926 -8.156 29.766 1 95.62 608 GLY B N 1
ATOM 9395 C CA . GLY B 1 608 ? -5.93 -7.098 29.672 1 95.62 608 GLY B CA 1
ATOM 9396 C C . GLY B 1 608 ? -6.504 -5.777 29.188 1 95.62 608 GLY B C 1
ATOM 9397 O O . GLY B 1 608 ? -5.836 -4.746 29.25 1 95.62 608 GLY B O 1
ATOM 9398 N N . TYR B 1 609 ? -7.699 -5.836 28.672 1 96.88 609 TYR B N 1
ATOM 9399 C CA . TYR B 1 609 ? -8.391 -4.621 28.266 1 96.88 609 TYR B CA 1
ATOM 9400 C C . TYR B 1 609 ? -9.492 -4.262 29.25 1 96.88 609 TYR B C 1
ATOM 9402 O O . TYR B 1 609 ? -10.281 -5.121 29.656 1 96.88 609 TYR B O 1
ATOM 9410 N N . ALA B 1 610 ? -9.547 -3.021 29.688 1 98 610 ALA B N 1
ATOM 9411 C CA . ALA B 1 610 ? -10.453 -2.588 30.75 1 98 610 ALA B CA 1
ATOM 9412 C C . ALA B 1 610 ? -11.906 -2.615 30.281 1 98 610 ALA B C 1
ATOM 9414 O O . ALA B 1 610 ? -12.812 -2.895 31.062 1 98 610 ALA B O 1
ATOM 9415 N N . GLN B 1 611 ? -12.18 -2.273 29.047 1 98.12 611 GLN B N 1
ATOM 9416 C CA . GLN B 1 611 ? -13.523 -2.25 28.484 1 98.12 611 GLN B CA 1
ATOM 9417 C C . GLN B 1 611 ? -13.719 -3.381 27.469 1 98.12 611 GLN B C 1
ATOM 9419 O O . GLN B 1 611 ? -12.773 -3.787 26.797 1 98.12 611 GLN B O 1
ATOM 9424 N N . PRO B 1 612 ? -14.93 -3.965 27.359 1 98.31 612 PRO B N 1
ATOM 9425 C CA . PRO B 1 612 ? -15.203 -4.938 26.297 1 98.31 612 PRO B CA 1
ATOM 9426 C C . PRO B 1 612 ? -15.352 -4.285 24.938 1 98.31 612 PRO B C 1
ATOM 9428 O O . PRO B 1 612 ? -15.539 -3.07 24.844 1 98.31 612 PRO B O 1
ATOM 9431 N N . VAL B 1 613 ? -15.18 -5.07 23.906 1 98.5 613 VAL B N 1
ATOM 9432 C CA . VAL B 1 613 ? -15.531 -4.617 22.562 1 98.5 613 VAL B CA 1
ATOM 9433 C C . VAL B 1 613 ? -17.047 -4.723 22.359 1 98.5 613 VAL B C 1
ATOM 9435 O O . VAL B 1 613 ? -17.609 -5.809 22.469 1 98.5 613 VAL B O 1
ATOM 9438 N N . SER B 1 614 ? -17.688 -3.637 22.125 1 98.31 614 SER B N 1
ATOM 9439 C CA . SER B 1 614 ? -19.109 -3.639 21.828 1 98.31 614 SER B CA 1
ATOM 9440 C C . SER B 1 614 ? -19.391 -4.191 20.438 1 98.31 614 SER B C 1
ATOM 9442 O O . SER B 1 614 ? -18.656 -3.879 19.484 1 98.31 614 SER B O 1
ATOM 9444 N N . LEU B 1 615 ? -20.375 -5.023 20.266 1 97.56 615 LEU B N 1
ATOM 9445 C CA . LEU B 1 615 ? -20.766 -5.562 18.969 1 97.56 615 LEU B CA 1
ATOM 9446 C C . LEU B 1 615 ? -22.031 -4.891 18.453 1 97.56 615 LEU B C 1
ATOM 9448 O O . LEU B 1 615 ? -22.656 -5.371 17.5 1 97.56 615 LEU B O 1
ATOM 9452 N N . ALA B 1 616 ? -22.375 -3.777 19.125 1 93.19 616 ALA B N 1
ATOM 9453 C CA . ALA B 1 616 ? -23.469 -2.959 18.594 1 93.19 616 ALA B CA 1
ATOM 9454 C C . ALA B 1 616 ? -23.094 -2.371 17.234 1 93.19 616 ALA B C 1
ATOM 9456 O O . ALA B 1 616 ? -21.984 -1.87 17.047 1 93.19 616 ALA B O 1
ATOM 9457 N N . VAL B 1 617 ? -23.984 -2.578 16.25 1 87.75 617 VAL B N 1
ATOM 9458 C CA . VAL B 1 617 ? -23.656 -2.131 14.891 1 87.75 617 VAL B CA 1
ATOM 9459 C C . VAL B 1 617 ? -24.609 -1.02 14.477 1 87.75 617 VAL B C 1
ATOM 9461 O O . VAL B 1 617 ? -25.75 -0.945 14.969 1 87.75 617 VAL B O 1
ATOM 9464 N N . ASP B 1 618 ? -24.109 -0.097 13.68 1 87.38 618 ASP B N 1
ATOM 9465 C CA . ASP B 1 618 ? -24.922 0.909 13.016 1 87.38 618 ASP B CA 1
ATOM 9466 C C . ASP B 1 618 ? -25.609 0.33 11.781 1 87.38 618 ASP B C 1
ATOM 9468 O O . ASP B 1 618 ? -24.953 -0.04 10.812 1 87.38 618 ASP B O 1
ATOM 9472 N N . ASN B 1 619 ? -26.969 0.14 11.758 1 93.12 619 ASN B N 1
ATOM 9473 C CA . ASN B 1 619 ? -27.75 -0.42 10.656 1 93.12 619 ASN B CA 1
ATOM 9474 C C . ASN B 1 619 ? -28.656 0.625 10.016 1 93.12 619 ASN B C 1
ATOM 9476 O O . ASN B 1 619 ? -29.828 0.736 10.383 1 93.12 619 ASN B O 1
ATOM 9480 N N . PRO B 1 620 ? -28.078 1.3 9.047 1 88.44 620 PRO B N 1
ATOM 9481 C CA . PRO B 1 620 ? -28.922 2.297 8.398 1 88.44 620 PRO B CA 1
ATOM 9482 C C . PRO B 1 620 ? -29.812 1.695 7.309 1 88.44 620 PRO B C 1
ATOM 9484 O O . PRO B 1 620 ? -30.531 2.424 6.617 1 88.44 620 PRO B O 1
ATOM 9487 N N . PHE B 1 621 ? -29.906 0.378 7.141 1 91.81 621 PHE B N 1
ATOM 9488 C CA . PHE B 1 621 ? -30.531 -0.256 5.988 1 91.81 621 PHE B CA 1
ATOM 9489 C C . PHE B 1 621 ? -31.922 -0.771 6.344 1 91.81 621 PHE B C 1
ATOM 9491 O O . PHE B 1 621 ? -32.688 -1.133 5.457 1 91.81 621 PHE B O 1
ATOM 9498 N N . GLY B 1 622 ? -32.25 -0.852 7.625 1 90.38 622 GLY B N 1
ATOM 9499 C CA . GLY B 1 622 ? -33.5 -1.42 8.07 1 90.38 622 GLY B CA 1
ATOM 9500 C C . GLY B 1 622 ? -33.438 -2.91 8.344 1 90.38 622 GLY B C 1
ATOM 9501 O O . GLY B 1 622 ? -32.344 -3.475 8.422 1 90.38 622 GLY B O 1
ATOM 9502 N N . ARG B 1 623 ? -34.625 -3.529 8.57 1 94.44 623 ARG B N 1
ATOM 9503 C CA . ARG B 1 623 ? -34.719 -4.93 8.969 1 94.44 623 ARG B CA 1
ATOM 9504 C C . ARG B 1 623 ? -35.75 -5.664 8.125 1 94.44 623 ARG B C 1
ATOM 9506 O O . ARG B 1 623 ? -36.781 -5.09 7.742 1 94.44 623 ARG B O 1
ATOM 9513 N N . LEU B 1 624 ? -35.344 -6.828 7.719 1 93.69 624 LEU B N 1
ATOM 9514 C CA . LEU B 1 624 ? -36.312 -7.695 7.059 1 93.69 624 LEU B CA 1
ATOM 9515 C C . LEU B 1 624 ? -36.938 -8.672 8.047 1 93.69 624 LEU B C 1
ATOM 9517 O O . LEU B 1 624 ? -36.281 -9.148 8.961 1 93.69 624 LEU B O 1
ATOM 9521 N N . GLU B 1 625 ? -38.312 -8.805 8.062 1 78.19 625 GLU B N 1
ATOM 9522 C CA . GLU B 1 625 ? -39.031 -9.703 8.969 1 78.19 625 GLU B CA 1
ATOM 9523 C C . GLU B 1 625 ? -38.938 -11.148 8.492 1 78.19 625 GLU B C 1
ATOM 9525 O O . GLU B 1 625 ? -39 -11.414 7.293 1 78.19 625 GLU B O 1
ATOM 9530 N N . ASP B 1 626 ? -38.312 -11.93 9.258 1 67.94 626 ASP B N 1
ATOM 9531 C CA . ASP B 1 626 ? -38.281 -13.352 8.906 1 67.94 626 ASP B CA 1
ATOM 9532 C C . ASP B 1 626 ? -39.688 -13.953 8.922 1 67.94 626 ASP B C 1
ATOM 9534 O O . ASP B 1 626 ? -40.531 -13.547 9.734 1 67.94 626 ASP B O 1
ATOM 9538 N N . GLU B 1 627 ? -40.219 -14.453 7.887 1 53.56 627 GLU B N 1
ATOM 9539 C CA . GLU B 1 627 ? -41.531 -15.094 7.922 1 53.56 627 GLU B CA 1
ATOM 9540 C C . GLU B 1 627 ? -41.688 -15.922 9.195 1 53.56 627 GLU B C 1
ATOM 9542 O O . GLU B 1 627 ? -42.812 -16.141 9.641 1 53.56 627 GLU B O 1
ATOM 9547 N N . GLY B 1 628 ? -40.719 -16.656 9.742 1 45.41 628 GLY B N 1
ATOM 9548 C CA . GLY B 1 628 ? -40.938 -17.531 10.883 1 45.41 628 GLY B CA 1
ATOM 9549 C C . GLY B 1 628 ? -40.969 -16.781 12.203 1 45.41 628 GLY B C 1
ATOM 9550 O O . GLY B 1 628 ? -41.156 -17.391 13.258 1 45.41 628 GLY B O 1
ATOM 9551 N N . ASP B 1 629 ? -40.469 -15.648 12.398 1 42.34 629 ASP B N 1
ATOM 9552 C CA . ASP B 1 629 ? -40.531 -14.953 13.68 1 42.34 629 ASP B CA 1
ATOM 9553 C C . ASP B 1 629 ? -41.906 -14.297 13.883 1 42.34 629 ASP B C 1
ATOM 9555 O O . ASP B 1 629 ? -42.031 -13.375 14.695 1 42.34 629 ASP B O 1
ATOM 9559 N N . SER B 1 630 ? -43 -14.617 13.289 1 32.78 630 SER B N 1
ATOM 9560 C CA . SER B 1 630 ? -44.25 -14.328 13.945 1 32.78 630 SER B CA 1
ATOM 9561 C C . SER B 1 630 ? -44.406 -15.102 15.25 1 32.78 630 SER B C 1
ATOM 9563 O O . SER B 1 630 ? -44 -16.266 15.328 1 32.78 630 SER B O 1
#

Foldseek 3Di:
DWWFFLQGILFPNLSLCSLFLVVDDPVSNLLSQLLLCLLLCQWFADPVQWIAGNVGDTDHSVVSCVVCVVVQNLQGFKWFAPPCCQDDVAPKDKDKDKDAFPAKDKDKDFPVPDDPDDDPQKDWDDPDPTMIIIIDGGGIDIDIDIDGHHHQATMAQETGHNRQLCVQDVNDLAFSLQSRLLQGVLRQCLLFLDDQLVLQQVDQLQQEEEEEWEQQFRCDCSAVVVVVCCVVVVHDDDPRHDVNRGGQVSQVQCCAWPRVGPHYGYFAYQKLQRQLVSVQVVLVCVVVVRHFKYKGKYWFDQPDRVSSVVCVVVQAAQTPVNLCVQVVHPDDDRVSSLQQAFFLAQHRHFHEITMMFMHMDGDLVSCLVQLTDDLWDWNHKDKFFQPDDDFQFAEHDGQLVQVLVLLVVCCVQPNLCQSQAFEAEAFQRRRHPRCQQVVLVSVLVSCVVSVRFEHEYAYCCSTRIRNINRRLSSVVSSVSSCQVVQKGSANQSPPDRDPNHNPRRYHHDRHIDRHNHQKYWRWHHRGRGITMIIIIGGPVNVLVVSCVVPNPVSSVSSNVSNVSSVVSSVVSVVCSSSNNRNRRTHPPPPDDDPPQWDDDPAWIDDPPHNDTNGPDDDDPPDDDDDPPPD/DWWFFLQGILFPNLSLCSLFLVVDDPVSNLLSLLLLCLLLCQWFADPVQWIAGNVGDTDHSVVSCVVCVVVQNLQGFKWFAPPCCQDDVAPKDKDKDKDAFPAKDKDKDFPVPDDPDDPPQKDWDDPDPTMIIIIDGGGIDIDIDIDGHHHQATMAQETGHNRQLCVQDVNDLAFSLQSRLLQGVLRQVLLFLDDQLVLQQVDQLQQEEEEEWEQQFRCDCSAVVVVVCCVVVVHDDDPRHDVNRGGQVSQVQCCAWPRVGPHYGYFAYQKLQRQLVSVQVVLVCVVVVRHFKYKGKYWFDQPDRVSSVVCVVVQAAQTPVNLCVQVVHPDDDRVSSLQQQFFLADHRHFHEITMMFMHMDGDPVSCLVQLTDDLWDWNHKDKFFQPDDDFQQAEHDGQLVQVLVLLVVCCVQPNLCQSQAFEAEAFQRRRHPRCQQVVLVSVLVSCVVSVRFEHEYAYCCSTRIRNINRRLSSVVSSVSSCQVVQKGSANQSPPDRDPNHNPRRYHHDRHMDRHNHQKYWRWHHRGRGITMIIIIGGPVNVLVVSCVVPNPVSSVSSNVSNVSSVVSSVVSVVCSSSNNRNRGTHPPPPDDDPPQWDDDPAWIDDPPHNDTNGPDDDDPPDDDDDPPPD

Radius of gyration: 30.88 Å; Cα contacts (8 Å, |Δi|>4): 3355; chains: 2; bounding box: 94×84×76 Å